Protein AF-0000000072584136 (afdb_homodimer)

Sequence (924 aa):
MKNSNPPKSKESFPKRPFEDQVNDDQRKYSRYVCDSRAIPHEIDGLKPVQRRILWAMWNSDARNRYTKTVKVAGLAMGYHPHGDKSIQDALSQMAQDFTFANNIPLVSGEGTFGDVLDPSAIASPRYTEVKLSDFVKDLGFFESLPDIDYVKNYDETEDEPIHFVGKVPIVLLNNIQGIATGFRCFIPGHRLADIVKSQINYLKSKKPLSLKPWYKDFNGEVKMAETETGNITMSTTFAFKWEGDTLYLTDSPMNWNREKVISLLDDILERKDSWLKDYVDYSSQTFRVELQYKKGEKPSQKEIMALFNKEDVQTLAMNVITYDGKLKNFKPEEIIKRFCDFRKTHLIRRFKRLSGLEEEKIERNSELIRFIKEKWNEKVIGIKSKKDFEEKLKTSKFKYFEWLSTIPVYRMTIEEVKKCEEAIVEAKTTLARYQGLVKEDKKLTEFMIIELEELQNKWDKVMKNSNPPKSKESFPKRPFEDQVNDDQRKYSRYVCDSRAIPHEIDGLKPVQRRILWAMWNSDARNRYTKTVKVAGLAMGYHPHGDKSIQDALSQMAQDFTFANNIPLVSGEGTFGDVLDPSAIASPRYTEVKLSDFVKDLGFFESLPDIDYVKNYDETEDEPIHFVGKVPIVLLNNIQGIATGFRCFIPGHRLADIVKSQINYLKSKKPLSLKPWYKDFNGEVKMAETETGNITMSTTFAFKWEGDTLYLTDSPMNWNREKVISLLDDILERKDSWLKDYVDYSSQTFRVELQYKKGEKPSQKEIMALFNKEDVQTLAMNVITYDGKLKNFKPEEIIKRFCDFRKTHLIRRFKRLSGLEEEKIERNSELIRFIKEKWNEKVIGIKSKKDFEEKLKTSKFKYFEWLSTIPVYRMTIEEVKKCEEAIVEAKTTLARYQGLVKEDKKLTEFMIIELEELQNKWDKV

Radius of gyration: 37.47 Å; Cα contacts (8 Å, |Δi|>4): 1610; chains: 2; bounding box: 97×128×99 Å

InterPro domains:
  IPR002205 DNA topoisomerase, type IIA, domain A [PF00521] (37-452)
  IPR002205 DNA topoisomerase, type IIA, domain A [PS52040] (39-462)
  IPR002205 DNA topoisomerase, type IIA, domain A [SM00434] (16-445)
  IPR013757 DNA topoisomerase, type IIA, alpha-helical domain superfamily [G3DSA:1.10.268.10] (355-438)
  IPR013758 DNA topoisomerase, type IIA, domain A, alpha-beta [G3DSA:3.90.199.10] (37-460)
  IPR013760 DNA topoisomerase, type IIA-like domain superfamily [SSF56719] (4-461)
  IPR050220 Type II DNA Topoisomerases [PTHR43493] (1-460)

Solvent-accessible surface area (backbone atoms only — not comparable to full-atom values): 48964 Å² total; per-residue (Å²): 141,84,77,74,76,76,86,74,81,75,80,75,73,77,78,68,54,71,69,61,58,46,52,58,50,44,52,57,32,50,54,53,62,64,58,48,66,39,46,26,29,54,51,44,27,39,26,61,67,57,47,36,42,52,51,35,28,62,77,41,64,19,44,81,34,78,31,47,36,47,33,52,26,15,50,18,28,62,56,38,97,55,61,55,65,65,45,41,50,54,53,44,55,40,27,16,78,35,57,78,46,21,62,70,38,52,27,38,60,48,66,52,46,38,32,49,44,40,62,79,55,50,55,57,42,88,72,24,25,30,20,51,16,71,56,40,60,70,33,30,31,72,77,28,60,89,60,49,60,68,40,64,31,88,82,64,81,47,75,40,70,75,57,47,47,44,78,61,53,41,42,44,30,27,48,41,76,26,73,42,97,93,41,65,27,29,28,64,17,24,46,65,46,59,53,45,50,17,46,48,37,21,76,73,69,73,48,54,47,87,82,62,71,40,52,49,94,58,76,36,54,75,44,77,48,69,47,94,87,66,48,44,32,39,32,24,27,51,20,72,46,74,60,85,93,41,38,28,42,49,37,63,23,65,96,44,34,49,67,56,51,52,52,49,53,54,54,46,54,69,40,84,88,46,48,52,65,48,73,48,82,67,51,74,68,49,57,35,28,39,51,36,54,36,92,93,38,80,72,48,71,66,54,48,46,64,72,54,64,68,62,30,77,42,66,61,25,43,44,24,32,40,97,87,64,42,83,44,73,54,56,73,46,55,52,47,52,53,38,51,55,50,47,51,54,43,47,39,52,39,31,51,53,50,30,52,51,27,50,48,50,35,49,53,38,52,48,50,52,49,42,56,75,69,41,48,64,56,55,36,53,79,28,57,34,55,68,56,45,34,48,53,35,42,72,70,68,39,88,60,22,70,59,59,38,55,37,35,48,40,58,50,10,47,49,45,47,49,48,35,55,52,48,34,54,53,28,53,54,51,30,52,52,28,50,45,41,58,72,32,66,66,54,36,50,50,52,51,45,51,52,44,50,53,50,30,55,7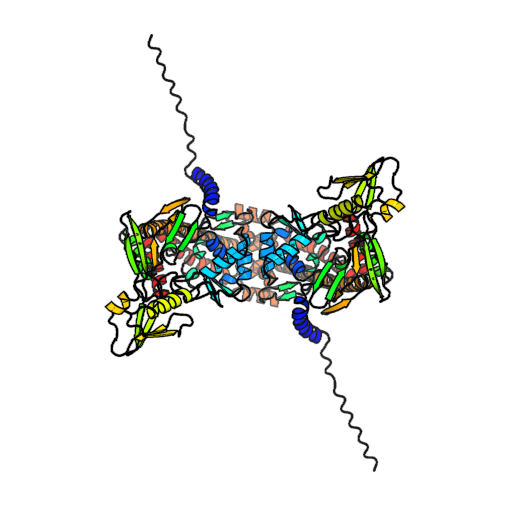2,76,40,70,125,139,82,81,72,76,76,85,75,82,77,77,75,74,77,75,68,52,72,69,59,56,49,51,56,50,45,54,56,36,50,55,52,61,64,58,48,65,38,46,25,29,54,52,42,28,39,26,58,68,55,47,36,43,53,51,34,29,63,76,43,66,18,44,82,35,77,31,47,36,47,33,53,26,15,48,18,26,63,56,38,96,56,61,56,65,65,45,41,51,52,53,42,56,40,27,17,79,37,56,78,45,21,60,68,37,52,27,38,60,48,67,53,45,39,32,49,44,42,64,79,56,49,54,57,44,88,70,23,26,28,20,52,16,69,57,39,61,70,35,30,31,71,76,29,60,88,59,50,61,68,42,64,30,87,83,62,81,47,75,40,69,76,57,46,49,44,76,61,55,42,41,44,31,26,48,42,76,25,72,41,97,93,42,64,30,28,29,63,17,24,47,65,48,59,52,47,51,16,46,47,38,21,75,74,69,75,46,53,47,88,83,64,71,39,52,49,94,56,76,37,52,73,45,78,47,70,46,95,86,67,47,44,33,39,33,24,28,50,19,72,45,72,60,87,94,43,38,27,41,48,36,63,22,66,96,45,34,47,68,56,50,52,52,51,52,54,54,47,57,70,39,85,90,46,49,52,66,49,72,48,79,67,50,76,67,50,58,35,29,39,49,37,54,36,90,94,38,81,71,48,73,67,53,48,46,63,73,55,65,70,60,29,76,42,67,61,25,42,46,25,31,40,98,87,67,42,82,42,74,53,57,74,46,56,51,46,53,52,39,53,54,50,47,51,54,43,46,39,52,39,31,51,53,50,29,51,52,28,51,48,50,35,50,53,39,53,49,49,52,49,43,56,75,69,41,47,65,56,56,36,52,79,28,58,35,56,67,55,47,34,48,52,35,41,73,70,69,39,88,58,23,71,59,59,37,54,38,35,48,40,58,50,9,46,49,46,48,50,50,35,55,52,49,33,55,53,29,52,55,50,31,51,52,30,50,43,41,57,73,31,67,66,54,37,50,50,52,52,44,51,54,45,50,53,50,29,55,73,75,40,70,126

Secondary structure (DSSP, 8-state):
-----------------HHHHHHHHHHHHHHHHTT-TT--BTTT---HHHHHHHHHHHTSGGGTS-EEHHHHHHHHTTTS-S-HHHHHHHHHHHH--STTT-SS-SEEEES-B--SS-TT-BPPTTT-EEEE-HHHHHHTTGGGGGGS-EEE-TTSSSEEES----SS-GGGTS-EEEEETTEEEEE----HHHHHHHHHHHHHHS-PPP-----TT--S-EEEEE-TTS-EEEEE--EEEEETTEEEEEE--TT--HHHHHHHHHHHHH-TT--EEEEEE--SSS--EEEEEPTT-PPPHHHHHHHT---EEEE-B-EEE-TTS-EEE--HHHHHHHHHHHHHHHHHHHHHHHHHHHHHHHHHHHHHHHHHHTTHHHHGGG-S-HHHHHHHHHHTT-TTHHHHHT-BGGGGSHHHHHHHHHHHHHHHHHHHHHHHHHH-HHHHHHHHHHHHHHHHHHH---/-----------------HHHHHHHHHHHHHHHHTT-TT--BTTT---HHHHHHHHHHHTSGGGTS-EEHHHHHHHHTTTS-S-HHHHHHHHHHHH--STTT-SS-SEEEES-B--SS-TT-BPPTTT-EEEE-HHHHHHTTGGGGGGS-EEE-TTSSSEEES----SS-GGGTS-EEEEETTEEEEE----HHHHHHHHHHHHHHS-PPP-----TT--S-EEEEE-TTS-EEEEE--EEEEETTEEEEEE--TT--HHHHHHHHHHHHT-TT--EEEEEE--SSS--EEEEEPTT-PPPHHHHHHHT---EEEE-B-EEE-TTS-EEE--HHHHHHHHHHHHHHHHHHHHHHHHHHHHHHHHHHHHHHHHHHTTHHHHGGG-S-HHHHHHHHHHTT-TTHHHHHT-BGGGGSHHHHHHHHHHHHHHHHHHHHHHHHHH-HHHHHHHHHHHHHHHHHHH---

Structure (mmCIF, N/CA/C/O backbone):
data_AF-0000000072584136-model_v1
#
loop_
_entity.id
_entity.type
_entity.pdbx_description
1 polymer 'DNA gyrase subunit A'
#
loop_
_atom_site.group_PDB
_atom_site.id
_atom_site.type_symbol
_atom_site.label_atom_id
_atom_site.label_alt_id
_atom_site.label_comp_id
_atom_site.label_asym_id
_atom_site.label_entity_id
_atom_site.label_seq_id
_atom_site.pdbx_PDB_ins_code
_atom_site.Cartn_x
_atom_site.Cartn_y
_atom_site.Cartn_z
_atom_site.occupancy
_atom_site.B_iso_or_equiv
_atom_site.auth_seq_id
_atom_site.auth_comp_id
_atom_site.auth_asym_id
_atom_site.auth_atom_id
_atom_site.pdbx_PDB_model_num
ATOM 1 N N . MET A 1 1 ? 10.75 -67 47.656 1 23.14 1 MET A N 1
ATOM 2 C CA . MET A 1 1 ? 9.938 -65.812 47.844 1 23.14 1 MET A CA 1
ATOM 3 C C . MET A 1 1 ? 10.219 -64.75 46.75 1 23.14 1 MET A C 1
ATOM 5 O O . MET A 1 1 ? 11.344 -64.25 46.656 1 23.14 1 MET A O 1
ATOM 9 N N . LYS A 1 2 ? 9.531 -64.875 45.594 1 27.8 2 LYS A N 1
ATOM 10 C CA . LYS A 1 2 ? 9.422 -64.688 44.156 1 27.8 2 LYS A CA 1
ATOM 11 C C . LYS A 1 2 ? 9.055 -63.25 43.812 1 27.8 2 LYS A C 1
ATOM 13 O O . LYS A 1 2 ? 7.926 -62.969 43.406 1 27.8 2 LYS A O 1
ATOM 18 N N . ASN A 1 3 ? 9.43 -62.25 44.719 1 26.89 3 ASN A N 1
ATOM 19 C CA . ASN A 1 3 ? 8.828 -60.938 44.75 1 26.89 3 ASN A CA 1
ATOM 20 C C . ASN A 1 3 ? 9.219 -60.094 43.531 1 26.89 3 ASN A C 1
ATOM 22 O O . ASN A 1 3 ? 10.148 -59.281 43.625 1 26.89 3 ASN A O 1
ATOM 26 N N . SER A 1 4 ? 9.398 -60.625 42.344 1 28.45 4 SER A N 1
ATOM 27 C CA . SER A 1 4 ? 10.117 -60.094 41.188 1 28.45 4 SER A CA 1
ATOM 28 C C . SER A 1 4 ? 9.375 -58.938 40.562 1 28.45 4 SER A C 1
ATOM 30 O O . SER A 1 4 ? 8.484 -59.125 39.719 1 28.45 4 SER A O 1
ATOM 32 N N . ASN A 1 5 ? 8.844 -57.906 41.375 1 29.28 5 ASN A N 1
ATOM 33 C CA . ASN A 1 5 ? 7.816 -57.031 40.844 1 29.28 5 ASN A CA 1
ATOM 34 C C . ASN A 1 5 ? 8.359 -56.125 39.719 1 29.28 5 ASN A C 1
ATOM 36 O O . ASN A 1 5 ? 9.281 -55.344 39.938 1 29.28 5 ASN A O 1
ATOM 40 N N . PRO A 1 6 ? 8.383 -56.469 38.406 1 32.53 6 PRO A N 1
ATOM 41 C CA . PRO A 1 6 ? 9.094 -55.781 37.344 1 32.53 6 PRO A CA 1
ATOM 42 C C . PRO A 1 6 ? 8.578 -54.344 37.094 1 32.53 6 PRO A C 1
ATOM 44 O O . PRO A 1 6 ? 7.375 -54.094 37.219 1 32.53 6 PRO A O 1
ATOM 47 N N . PRO A 1 7 ? 9.281 -53.188 37.438 1 28.7 7 PRO A N 1
ATOM 48 C CA . PRO A 1 7 ? 8.766 -51.812 37.406 1 28.7 7 PRO A CA 1
ATOM 49 C C . PRO A 1 7 ? 8.289 -51.406 36.031 1 28.7 7 PRO A C 1
ATOM 51 O O . PRO A 1 7 ? 9.078 -51.375 35.094 1 28.7 7 PRO A O 1
ATOM 54 N N . LYS A 1 8 ? 7.07 -51.625 35.469 1 30.12 8 LYS A N 1
ATOM 55 C CA . LYS A 1 8 ? 6.512 -51.438 34.125 1 30.12 8 LYS A CA 1
ATOM 56 C C . LYS A 1 8 ? 6.254 -49.969 33.844 1 30.12 8 LYS A C 1
ATOM 58 O O . LYS A 1 8 ? 5.102 -49.531 33.812 1 30.12 8 LYS A O 1
ATOM 63 N N . SER A 1 9 ? 6.883 -48.906 34.406 1 26.53 9 SER A N 1
ATOM 64 C CA . SER A 1 9 ? 6.234 -47.625 34.219 1 26.53 9 SER A CA 1
ATOM 65 C C . SER A 1 9 ? 6.258 -47.188 32.75 1 26.53 9 SER A C 1
ATOM 67 O O . SER A 1 9 ? 7.324 -46.938 32.188 1 26.53 9 SER A O 1
ATOM 69 N N . LYS A 1 10 ? 5.332 -47.656 31.875 1 28.92 10 LYS A N 1
ATOM 70 C CA . LYS A 1 10 ? 5.168 -47.312 30.469 1 28.92 10 LYS A CA 1
ATOM 71 C C . LYS A 1 10 ? 4.883 -45.844 30.281 1 28.92 10 LYS A C 1
ATOM 73 O O . LYS A 1 10 ? 3.832 -45.344 30.703 1 28.92 10 LYS A O 1
ATOM 78 N N . GLU A 1 11 ? 5.84 -44.906 30.406 1 28.64 11 GLU A N 1
ATOM 79 C CA . GLU A 1 11 ? 5.691 -43.469 30.219 1 28.64 11 GLU A CA 1
ATOM 80 C C . GLU A 1 11 ? 4.98 -43.125 28.906 1 28.64 11 GLU A C 1
ATOM 82 O O . GLU A 1 11 ? 5.422 -43.562 27.844 1 28.64 11 GLU A O 1
ATOM 87 N N . SER A 1 12 ? 3.607 -43.031 28.891 1 28.77 12 SER A N 1
ATOM 88 C CA . SER A 1 12 ? 2.691 -42.719 27.797 1 28.77 12 SER A CA 1
ATOM 89 C C . SER A 1 12 ? 3.059 -41.406 27.141 1 28.77 12 SER A C 1
ATOM 91 O O . SER A 1 12 ? 3.111 -40.375 27.812 1 28.77 12 SER A O 1
ATOM 93 N N . PHE A 1 13 ? 3.975 -41.469 26.156 1 30.58 13 PHE A N 1
ATOM 94 C CA . PHE A 1 13 ? 4.273 -40.312 25.328 1 30.58 13 PHE A CA 1
ATOM 95 C C . PHE A 1 13 ? 2.992 -39.656 24.828 1 30.58 13 PHE A C 1
ATOM 97 O O . PHE A 1 13 ? 2.113 -40.344 24.281 1 30.58 13 PHE A O 1
ATOM 104 N N . PRO A 1 14 ? 2.523 -38.656 25.609 1 32.91 14 PRO A N 1
ATOM 105 C CA . PRO A 1 14 ? 1.257 -38.062 25.188 1 32.91 14 PRO A CA 1
ATOM 106 C C . PRO A 1 14 ? 1.186 -37.844 23.672 1 32.91 14 PRO A C 1
ATOM 108 O O . PRO A 1 14 ? 2.166 -37.406 23.062 1 32.91 14 PRO A O 1
ATOM 111 N N . LYS A 1 15 ? 0.287 -38.594 22.984 1 36.09 15 LYS A N 1
ATOM 112 C CA . LYS A 1 15 ? -0.154 -38.531 21.594 1 36.09 15 LYS A CA 1
ATOM 113 C C . LYS A 1 15 ? -0.592 -37.125 21.219 1 36.09 15 LYS A C 1
ATOM 115 O O . LYS A 1 15 ? -1.746 -36.75 21.422 1 36.09 15 LYS A O 1
ATOM 120 N N . ARG A 1 16 ? 0.214 -36.125 21.453 1 38.53 16 ARG A N 1
ATOM 121 C CA . ARG A 1 16 ? -0.312 -34.875 20.906 1 38.53 16 ARG A CA 1
ATOM 122 C C . ARG A 1 16 ? -0.711 -35.062 19.453 1 38.53 16 ARG A C 1
ATOM 124 O O . ARG A 1 16 ? 0.047 -35.594 18.656 1 38.53 16 ARG A O 1
ATOM 131 N N . PRO A 1 17 ? -2.025 -34.875 19.172 1 33.62 17 PRO A N 1
ATOM 132 C CA . PRO A 1 17 ? -2.471 -35.062 17.797 1 33.62 17 PRO A CA 1
ATOM 133 C C . PRO A 1 17 ? -1.592 -34.312 16.781 1 33.62 17 PRO A C 1
ATOM 135 O O . PRO A 1 17 ? -0.97 -33.312 17.125 1 33.62 17 PRO A O 1
ATOM 138 N N . PHE A 1 18 ? -1.298 -34.938 15.602 1 31.78 18 PHE A N 1
ATOM 139 C CA . PHE A 1 18 ? -0.472 -34.469 14.5 1 31.78 18 PHE A CA 1
ATOM 140 C C . PHE A 1 18 ? -0.774 -33 14.195 1 31.78 18 PHE A C 1
ATOM 142 O O . PHE A 1 18 ? 0.13 -32.25 13.867 1 31.78 18 PHE A O 1
ATOM 149 N N . GLU A 1 19 ? -2.055 -32.625 14.406 1 36 19 GLU A N 1
ATOM 150 C CA . GLU A 1 19 ? -2.492 -31.266 14.078 1 36 19 GLU A CA 1
ATOM 151 C C . GLU A 1 19 ? -1.829 -30.234 14.992 1 36 19 GLU A C 1
ATOM 153 O O . GLU A 1 19 ? -1.486 -29.141 14.555 1 36 19 GLU A O 1
ATOM 158 N N . ASP A 1 20 ? -1.802 -30.516 16.219 1 41.25 20 ASP A N 1
ATOM 159 C CA . ASP A 1 20 ? -1.294 -29.562 17.188 1 41.25 20 ASP A CA 1
ATOM 160 C C . ASP A 1 20 ? 0.227 -29.438 17.109 1 41.25 20 ASP A C 1
ATOM 162 O O . ASP A 1 20 ? 0.795 -28.406 17.453 1 41.25 20 ASP A O 1
ATOM 166 N N . GLN A 1 21 ? 0.901 -30.562 16.938 1 36.16 21 GLN A N 1
ATOM 167 C CA . GLN A 1 21 ? 2.357 -30.547 16.844 1 36.16 21 GLN A CA 1
ATOM 168 C C . GLN A 1 21 ? 2.814 -29.797 15.594 1 36.16 21 GLN A C 1
ATOM 170 O O . GLN A 1 21 ? 3.875 -29.172 15.594 1 36.16 21 GLN A O 1
ATOM 175 N N . VAL A 1 22 ? 1.979 -29.844 14.555 1 39.38 22 VAL A N 1
ATOM 176 C CA . VAL A 1 22 ? 2.305 -29.141 13.32 1 39.38 22 VAL A CA 1
ATOM 177 C C . VAL A 1 22 ? 2.189 -27.641 13.539 1 39.38 22 VAL A C 1
ATOM 179 O O . VAL A 1 22 ? 3 -26.859 13.016 1 39.38 22 VAL A O 1
ATOM 182 N N . ASN A 1 23 ? 1.281 -27.234 14.508 1 42.56 23 ASN A N 1
ATOM 183 C CA . ASN A 1 23 ? 1.03 -25.797 14.625 1 42.56 23 ASN A CA 1
ATOM 184 C C . ASN A 1 23 ? 2.201 -25.078 15.289 1 42.56 23 ASN A C 1
ATOM 186 O O . ASN A 1 23 ? 2.578 -23.984 14.867 1 42.56 23 ASN A O 1
ATOM 190 N N . ASP A 1 24 ? 2.674 -25.625 16.453 1 44.09 24 ASP A N 1
ATOM 191 C CA . ASP A 1 24 ? 3.779 -24.922 17.109 1 44.09 24 ASP A CA 1
ATOM 192 C C . ASP A 1 24 ? 5.051 -25 16.266 1 44.09 24 ASP A C 1
ATOM 194 O O . ASP A 1 24 ? 5.805 -24.031 16.172 1 44.09 24 ASP A O 1
ATOM 198 N N . ASP A 1 25 ? 5.348 -26.172 15.734 1 42.16 25 ASP A N 1
ATOM 199 C CA . ASP A 1 25 ? 6.516 -26.375 14.883 1 42.16 25 ASP A CA 1
ATOM 200 C C . ASP A 1 25 ? 6.395 -25.578 13.586 1 42.16 25 ASP A C 1
ATOM 202 O O . ASP A 1 25 ? 7.391 -25.078 13.055 1 42.16 25 ASP A O 1
ATOM 206 N N . GLN A 1 26 ? 5.23 -25.438 13.117 1 42.47 26 GLN A N 1
ATOM 207 C CA . GLN A 1 26 ? 5.027 -24.578 11.945 1 42.47 26 GLN A CA 1
ATOM 208 C C . GLN A 1 26 ? 5.301 -23.125 12.266 1 42.47 26 GLN A C 1
ATOM 210 O O . GLN A 1 26 ? 5.824 -22.375 11.43 1 42.47 26 GLN A O 1
ATOM 215 N N . ARG A 1 27 ? 4.961 -22.656 13.484 1 44 27 ARG A N 1
ATOM 216 C CA . ARG A 1 27 ? 5.266 -21.281 13.859 1 44 27 ARG A CA 1
ATOM 217 C C . ARG A 1 27 ? 6.77 -21.062 13.945 1 44 27 ARG A C 1
ATOM 219 O O . ARG A 1 27 ? 7.277 -20.047 13.477 1 44 27 ARG A O 1
ATOM 226 N N . LYS A 1 28 ? 7.508 -21.938 14.742 1 45.19 28 LYS A N 1
ATOM 227 C CA . LYS A 1 28 ? 8.961 -21.828 14.82 1 45.19 28 LYS A CA 1
ATOM 228 C C . LYS A 1 28 ? 9.594 -22.016 13.445 1 45.19 28 LYS A C 1
ATOM 230 O O . LYS A 1 28 ? 10.578 -21.359 13.109 1 45.19 28 LYS A O 1
ATOM 235 N N . TYR A 1 29 ? 9.039 -23.031 12.727 1 42.19 29 TYR A N 1
ATOM 236 C CA . TYR A 1 29 ? 9.445 -23.312 11.352 1 42.19 29 TYR A CA 1
ATOM 237 C C . TYR A 1 29 ? 9.266 -22.078 10.469 1 42.19 29 TYR A C 1
ATOM 239 O O . TYR A 1 29 ? 10.148 -21.75 9.68 1 42.19 29 TYR A O 1
ATOM 247 N N . SER A 1 30 ? 8.086 -21.547 10.555 1 44.41 30 SER A N 1
ATOM 248 C CA . SER A 1 30 ? 7.855 -20.344 9.773 1 44.41 30 SER A CA 1
ATOM 249 C C . SER A 1 30 ? 8.914 -19.281 10.062 1 44.41 30 SER A C 1
ATOM 251 O O . SER A 1 30 ? 9.281 -18.516 9.18 1 44.41 30 SER A O 1
ATOM 253 N N . ARG A 1 31 ? 9.32 -19.188 11.266 1 44.22 31 ARG A N 1
ATOM 254 C CA . ARG A 1 31 ? 10.367 -18.219 11.586 1 44.22 31 ARG A CA 1
ATOM 255 C C . ARG A 1 31 ? 11.68 -18.594 10.914 1 44.22 31 ARG A C 1
ATOM 257 O O . ARG A 1 31 ? 12.398 -17.719 10.406 1 44.22 31 ARG A O 1
ATOM 264 N N . TYR A 1 32 ? 12.094 -19.953 11.078 1 43.41 32 TYR A N 1
ATOM 265 C CA . TYR A 1 32 ? 13.367 -20.375 10.516 1 43.41 32 TYR A CA 1
ATOM 266 C C . TYR A 1 32 ? 13.336 -20.328 8.992 1 43.41 32 TYR A C 1
ATOM 268 O O . TYR A 1 32 ? 14.305 -19.891 8.367 1 43.41 32 TYR A O 1
ATOM 276 N N . VAL A 1 33 ? 12.352 -21.016 8.414 1 46.47 33 VAL A N 1
ATOM 277 C CA . VAL A 1 33 ? 12.234 -21.109 6.961 1 46.47 33 VAL A CA 1
ATOM 278 C C . VAL A 1 33 ? 12.195 -19.703 6.359 1 46.47 33 VAL A C 1
ATOM 280 O O . VAL A 1 33 ? 12.68 -19.484 5.25 1 46.47 33 VAL A O 1
ATOM 283 N N . CYS A 1 34 ? 11.43 -18.797 6.902 1 46.84 34 CYS A N 1
ATOM 284 C CA . CYS A 1 34 ? 11.43 -17.391 6.527 1 46.84 34 CYS A CA 1
ATOM 285 C C . CYS A 1 34 ? 12.852 -16.828 6.512 1 46.84 34 CYS A C 1
ATOM 287 O O . CYS A 1 34 ? 13.141 -15.891 5.77 1 46.84 34 CYS A O 1
ATOM 289 N N . ASP A 1 35 ? 13.656 -17.422 7.32 1 48.78 35 ASP A N 1
ATOM 290 C CA . ASP A 1 35 ? 14.953 -16.766 7.465 1 48.78 35 ASP A CA 1
ATOM 291 C C . ASP A 1 35 ? 15.883 -17.109 6.305 1 48.78 35 ASP A C 1
ATOM 293 O O . ASP A 1 35 ? 16.812 -16.359 6.004 1 48.78 35 ASP A O 1
ATOM 297 N N . SER A 1 36 ? 15.719 -18.469 5.762 1 57.62 36 SER A N 1
ATOM 298 C CA . SER A 1 36 ? 16.75 -18.656 4.746 1 57.62 36 SER A CA 1
ATOM 299 C C . SER A 1 36 ? 16.359 -18 3.43 1 57.62 36 SER A C 1
ATOM 301 O O . SER A 1 36 ? 15.609 -18.578 2.635 1 57.62 36 SER A O 1
ATOM 303 N N . ARG A 1 37 ? 16.734 -16.953 3.203 1 67.44 37 ARG A N 1
ATOM 304 C CA . ARG A 1 37 ? 16.453 -15.969 2.16 1 67.44 37 ARG A CA 1
ATOM 305 C C . ARG A 1 37 ? 16.844 -16.5 0.787 1 67.44 37 ARG A C 1
ATOM 307 O O . ARG A 1 37 ? 16.328 -16.062 -0.234 1 67.44 37 ARG A O 1
ATOM 314 N N . ALA A 1 38 ? 17.578 -17.766 0.805 1 82.25 38 ALA A N 1
ATOM 315 C CA . ALA A 1 38 ? 18.188 -18.078 -0.49 1 82.25 38 ALA A CA 1
ATOM 316 C C . ALA A 1 38 ? 17.656 -19.391 -1.049 1 82.25 38 ALA A C 1
ATOM 318 O O . ALA A 1 38 ? 18.031 -19.797 -2.154 1 82.25 38 ALA A O 1
ATOM 319 N N . ILE A 1 39 ? 16.734 -20.125 -0.304 1 90.06 39 ILE A N 1
ATOM 320 C CA . ILE A 1 39 ? 16.297 -21.453 -0.739 1 90.06 39 ILE A CA 1
ATOM 321 C C . ILE A 1 39 ? 14.812 -21.391 -1.118 1 90.06 39 ILE A C 1
ATOM 323 O O . ILE A 1 39 ? 14 -20.828 -0.384 1 90.06 39 ILE A O 1
ATOM 327 N N . PRO A 1 40 ? 14.43 -22 -2.248 1 93.94 40 PRO A N 1
ATOM 328 C CA . PRO A 1 40 ? 13.023 -21.969 -2.674 1 93.94 40 PRO A CA 1
ATOM 329 C C . PRO A 1 40 ? 12.164 -23 -1.942 1 93.94 40 PRO A C 1
ATOM 331 O O . PRO A 1 40 ? 12.688 -23.984 -1.397 1 93.94 40 PRO A O 1
ATOM 334 N N . HIS A 1 41 ? 10.938 -22.703 -1.919 1 94.06 41 HIS A N 1
ATOM 335 C CA . HIS A 1 41 ? 9.953 -23.656 -1.41 1 94.06 41 HIS A CA 1
ATOM 336 C C . HIS A 1 41 ? 9.609 -24.703 -2.463 1 94.06 41 HIS A C 1
ATOM 338 O O . HIS A 1 41 ? 9.469 -24.375 -3.645 1 94.06 41 HIS A O 1
ATOM 344 N N . GLU A 1 42 ? 9.367 -25.891 -2.109 1 94.44 42 GLU A N 1
ATOM 345 C CA . GLU A 1 42 ? 9.203 -26.984 -3.074 1 94.44 42 GLU A CA 1
ATOM 346 C C . GLU A 1 42 ? 7.883 -26.844 -3.832 1 94.44 42 GLU A C 1
ATOM 348 O O . GLU A 1 42 ? 7.746 -27.375 -4.941 1 94.44 42 GLU A O 1
ATOM 353 N N . ILE A 1 43 ? 6.926 -26.125 -3.221 1 96 43 ILE A N 1
ATOM 354 C CA . ILE A 1 43 ? 5.582 -26.125 -3.787 1 96 43 ILE A CA 1
ATOM 355 C C . ILE A 1 43 ? 5.453 -25 -4.805 1 96 43 ILE A C 1
ATOM 357 O O . ILE A 1 43 ? 5.227 -25.234 -5.992 1 96 43 ILE A O 1
ATOM 361 N N . ASP A 1 44 ? 5.719 -23.766 -4.355 1 96.19 44 ASP A N 1
ATOM 362 C CA . ASP A 1 44 ? 5.559 -22.703 -5.336 1 96.19 44 ASP A CA 1
ATOM 363 C C . ASP A 1 44 ? 6.887 -22.391 -6.023 1 96.19 44 ASP A C 1
ATOM 365 O O . ASP A 1 44 ? 6.918 -21.656 -7.02 1 96.19 44 ASP A O 1
ATOM 369 N N . GLY A 1 45 ? 7.996 -22.953 -5.504 1 96.06 45 GLY A N 1
ATOM 370 C CA . GLY A 1 45 ? 9.297 -22.781 -6.129 1 96.06 45 GLY A CA 1
ATOM 371 C C . GLY A 1 45 ? 9.898 -21.406 -5.91 1 96.06 45 GLY A C 1
ATOM 372 O O . GLY A 1 45 ? 10.828 -21.016 -6.609 1 96.06 45 GLY A O 1
ATOM 373 N N . LEU A 1 46 ? 9.359 -20.672 -4.961 1 96.12 46 LEU A N 1
ATOM 374 C CA . LEU A 1 46 ? 9.766 -19.281 -4.777 1 96.12 46 LEU A CA 1
ATOM 375 C C . LEU A 1 46 ? 10.562 -19.125 -3.486 1 96.12 46 LEU A C 1
ATOM 377 O O . LEU A 1 46 ? 10.25 -19.75 -2.473 1 96.12 46 LEU A O 1
ATOM 381 N N . LYS A 1 47 ? 11.555 -18.297 -3.576 1 93.06 47 LYS A N 1
ATOM 382 C CA . LYS A 1 47 ? 12.148 -17.766 -2.354 1 93.06 47 LYS A CA 1
ATOM 383 C C . LYS A 1 47 ? 11.195 -16.797 -1.654 1 93.06 47 LYS A C 1
ATOM 385 O O . LYS A 1 47 ? 10.281 -16.266 -2.281 1 93.06 47 LYS A O 1
ATOM 390 N N . PRO A 1 48 ? 11.367 -16.531 -0.388 1 92 48 PRO A N 1
ATOM 391 C CA . PRO A 1 48 ? 10.438 -15.68 0.35 1 92 48 PRO A CA 1
ATOM 392 C C . PRO A 1 48 ? 10.273 -14.305 -0.292 1 92 48 PRO A C 1
ATOM 394 O O . PRO A 1 48 ? 9.148 -13.82 -0.446 1 92 48 PRO A O 1
ATOM 397 N N . VAL A 1 49 ? 11.383 -13.672 -0.723 1 93.69 49 VAL A N 1
ATOM 398 C CA . VAL A 1 49 ? 11.305 -12.336 -1.303 1 93.69 49 VAL A CA 1
ATOM 399 C C . VAL A 1 49 ? 10.5 -12.383 -2.596 1 93.69 49 VAL A C 1
ATOM 401 O O . VAL A 1 49 ? 9.703 -11.469 -2.871 1 93.69 49 VAL A O 1
ATOM 404 N N . GLN A 1 50 ? 10.633 -13.445 -3.359 1 96.25 50 GLN A N 1
ATOM 405 C CA . GLN A 1 50 ? 9.914 -13.578 -4.621 1 96.25 50 GLN A CA 1
ATOM 406 C C . GLN A 1 50 ? 8.414 -13.758 -4.379 1 96.25 50 GLN A C 1
ATOM 408 O O . GLN A 1 50 ? 7.598 -13.148 -5.074 1 96.25 50 GLN A O 1
ATOM 413 N N . ARG A 1 51 ? 8.086 -14.562 -3.4 1 96.31 51 ARG A N 1
ATOM 414 C CA . ARG A 1 51 ? 6.691 -14.789 -3.041 1 96.31 51 ARG A CA 1
ATOM 415 C C . ARG A 1 51 ? 6.031 -13.5 -2.572 1 96.31 51 ARG A C 1
ATOM 417 O O . ARG A 1 51 ? 4.91 -13.188 -2.984 1 96.31 51 ARG A O 1
ATOM 424 N N . ARG A 1 52 ? 6.746 -12.773 -1.802 1 95.75 52 ARG A N 1
ATOM 425 C CA . ARG A 1 52 ? 6.219 -11.531 -1.244 1 95.75 52 ARG A CA 1
ATOM 426 C C . ARG A 1 52 ? 6.066 -10.469 -2.326 1 95.75 52 ARG A C 1
ATOM 428 O O . ARG A 1 52 ? 5.137 -9.656 -2.281 1 95.75 52 ARG A O 1
ATOM 435 N N . ILE A 1 53 ? 6.957 -10.508 -3.299 1 97.44 53 ILE A N 1
ATOM 436 C CA . ILE A 1 53 ? 6.836 -9.617 -4.449 1 97.44 53 ILE A CA 1
ATOM 437 C C . ILE A 1 53 ? 5.562 -9.945 -5.227 1 97.44 53 ILE A C 1
ATOM 439 O O . ILE A 1 53 ? 4.758 -9.055 -5.516 1 97.44 53 ILE A O 1
ATOM 443 N N . LEU A 1 54 ? 5.355 -11.219 -5.477 1 98.38 54 LEU A N 1
ATOM 444 C CA . LEU A 1 54 ? 4.164 -11.609 -6.223 1 98.38 54 LEU A CA 1
ATOM 445 C C . LEU A 1 54 ? 2.898 -11.289 -5.438 1 98.38 54 LEU A C 1
ATOM 447 O O . LEU A 1 54 ? 1.892 -10.875 -6.02 1 98.38 54 LEU A O 1
ATOM 451 N N . TRP A 1 55 ? 2.975 -11.492 -4.18 1 97.69 55 TRP A N 1
ATOM 452 C CA . TRP A 1 55 ? 1.848 -11.172 -3.311 1 97.69 55 TRP A CA 1
ATOM 453 C C . TRP A 1 55 ? 1.536 -9.68 -3.348 1 97.69 55 TRP A C 1
ATOM 455 O O . TRP A 1 55 ? 0.376 -9.281 -3.48 1 97.69 55 TRP A O 1
ATOM 465 N N . ALA A 1 56 ? 2.559 -8.867 -3.273 1 96.5 56 ALA A N 1
ATOM 466 C CA . ALA A 1 56 ? 2.389 -7.422 -3.355 1 96.5 56 ALA A CA 1
ATOM 467 C C . ALA A 1 56 ? 1.797 -7.016 -4.703 1 96.5 56 ALA A C 1
ATOM 469 O O . ALA A 1 56 ? 0.922 -6.148 -4.766 1 96.5 56 ALA A O 1
ATOM 470 N N . MET A 1 57 ? 2.223 -7.637 -5.727 1 98.19 57 MET A N 1
ATOM 471 C CA . MET A 1 57 ? 1.728 -7.328 -7.066 1 98.19 57 MET A CA 1
ATOM 472 C C . MET A 1 57 ? 0.26 -7.719 -7.207 1 98.19 57 MET A C 1
ATOM 474 O O . MET A 1 57 ? -0.542 -6.957 -7.746 1 98.19 57 MET A O 1
ATOM 478 N N . TRP A 1 58 ? -0.063 -8.883 -6.676 1 98.06 58 TRP A N 1
ATOM 479 C CA . TRP A 1 58 ? -1.44 -9.359 -6.746 1 98.06 58 TRP A CA 1
ATOM 480 C C . TRP A 1 58 ? -2.389 -8.383 -6.059 1 98.06 58 TRP A C 1
ATOM 482 O O . TRP A 1 58 ? -3.518 -8.18 -6.512 1 98.06 58 TRP A O 1
ATOM 492 N N . ASN A 1 59 ? -1.955 -7.758 -5.055 1 96.31 59 ASN A N 1
ATOM 493 C CA . ASN A 1 59 ? -2.783 -6.867 -4.25 1 96.31 59 ASN A CA 1
ATOM 494 C C . ASN A 1 59 ? -2.633 -5.41 -4.691 1 96.31 59 ASN A C 1
ATOM 496 O O . ASN A 1 59 ? -2.936 -4.492 -3.928 1 96.31 59 ASN A O 1
ATOM 500 N N . SER A 1 60 ? -2.088 -5.176 -5.852 1 95.38 60 SER A N 1
ATOM 501 C CA . SER A 1 60 ? -1.885 -3.822 -6.359 1 95.38 60 SER A CA 1
ATOM 502 C C . SER A 1 60 ? -2.283 -3.719 -7.828 1 95.38 60 SER A C 1
ATOM 504 O O . SER A 1 60 ? -2.824 -4.668 -8.398 1 95.38 60 SER A O 1
ATOM 506 N N . ASP A 1 61 ? -1.996 -2.568 -8.43 1 93.88 61 ASP A N 1
ATOM 507 C CA . ASP A 1 61 ? -2.301 -2.359 -9.844 1 93.88 61 ASP A CA 1
ATOM 508 C C . ASP A 1 61 ? -1.418 -3.232 -10.727 1 93.88 61 ASP A C 1
ATOM 510 O O . ASP A 1 61 ? -1.773 -3.525 -11.875 1 93.88 61 ASP A O 1
ATOM 514 N N . ALA A 1 62 ? -0.293 -3.637 -10.156 1 96.94 62 ALA A N 1
ATOM 515 C CA . ALA A 1 62 ? 0.666 -4.434 -10.914 1 96.94 62 ALA A CA 1
ATOM 516 C C . ALA A 1 62 ? 0.081 -5.797 -11.273 1 96.94 62 ALA A C 1
ATOM 518 O O . ALA A 1 62 ? 0.687 -6.559 -12.031 1 96.94 62 ALA A O 1
ATOM 519 N N . ARG A 1 63 ? -1.109 -6.094 -10.734 1 97.12 63 ARG A N 1
ATOM 520 C CA . ARG A 1 63 ? -1.832 -7.312 -11.086 1 97.12 63 ARG A CA 1
ATOM 521 C C . ARG A 1 63 ? -2.162 -7.348 -12.57 1 97.12 63 ARG A C 1
ATOM 523 O O . ARG A 1 63 ? -2.021 -8.391 -13.219 1 97.12 63 ARG A O 1
ATOM 530 N N . ASN A 1 64 ? -2.494 -6.152 -13.07 1 96.5 64 ASN A N 1
ATOM 531 C CA . ASN A 1 64 ? -3.012 -6.145 -14.438 1 96.5 64 ASN A CA 1
ATOM 532 C C . ASN A 1 64 ? -2.348 -5.059 -15.281 1 96.5 64 ASN A C 1
ATOM 534 O O . ASN A 1 64 ? -2.406 -5.102 -16.516 1 96.5 64 ASN A O 1
ATOM 538 N N . ARG A 1 65 ? -1.757 -4.074 -14.609 1 95.62 65 ARG A N 1
ATOM 539 C CA . ARG A 1 65 ? -1.21 -2.93 -15.336 1 95.62 65 ARG A CA 1
ATOM 540 C C . ARG A 1 65 ? 0.268 -2.734 -15.016 1 95.62 65 ARG A C 1
ATOM 542 O O . ARG A 1 65 ? 0.698 -2.959 -13.883 1 95.62 65 ARG A O 1
ATOM 549 N N . TYR A 1 66 ? 0.996 -2.357 -16.062 1 96.5 66 TYR A N 1
ATOM 550 C CA . TYR A 1 66 ? 2.385 -1.998 -15.805 1 96.5 66 TYR A CA 1
ATOM 551 C C . TYR A 1 66 ? 2.477 -0.887 -14.766 1 96.5 66 TYR A C 1
ATOM 553 O O . TYR A 1 66 ? 1.821 0.15 -14.898 1 96.5 66 TYR A O 1
ATOM 561 N N . THR A 1 67 ? 3.182 -1.129 -13.766 1 95.38 67 THR A N 1
ATOM 562 C CA . THR A 1 67 ? 3.4 -0.256 -12.617 1 95.38 67 THR A CA 1
ATOM 563 C C . THR A 1 67 ? 4.891 -0.034 -12.383 1 95.38 67 THR A C 1
ATOM 565 O O . THR A 1 67 ? 5.695 -0.951 -12.562 1 95.38 67 THR A O 1
ATOM 568 N N . LYS A 1 68 ? 5.285 1.138 -12.016 1 92.06 68 LYS A N 1
ATOM 569 C CA . LYS A 1 68 ? 6.691 1.44 -11.789 1 92.06 68 LYS A CA 1
ATOM 570 C C . LYS A 1 68 ? 7.316 0.447 -10.812 1 92.06 68 LYS A C 1
ATOM 572 O O . LYS A 1 68 ? 6.719 0.12 -9.781 1 92.06 68 LYS A O 1
ATOM 577 N N . THR A 1 69 ? 8.523 0.006 -11.156 1 94.06 69 THR A N 1
ATOM 578 C CA . THR A 1 69 ? 9.219 -1.011 -10.375 1 94.06 69 THR A CA 1
ATOM 579 C C . THR A 1 69 ? 9.43 -0.533 -8.938 1 94.06 69 THR A C 1
ATOM 581 O O . THR A 1 69 ? 9.266 -1.301 -7.992 1 94.06 69 THR A O 1
ATOM 584 N N . VAL A 1 70 ? 9.711 0.753 -8.82 1 90.5 70 VAL A N 1
ATOM 585 C CA . VAL A 1 70 ? 9.984 1.325 -7.504 1 90.5 70 VAL A CA 1
ATOM 586 C C . VAL A 1 70 ? 8.734 1.229 -6.633 1 90.5 70 VAL A C 1
ATOM 588 O O . VAL A 1 70 ? 8.828 0.959 -5.43 1 90.5 70 VAL A O 1
ATOM 591 N N . LYS A 1 71 ? 7.574 1.456 -7.152 1 91.69 71 LYS A N 1
ATOM 592 C CA . LYS A 1 71 ? 6.316 1.39 -6.414 1 91.69 71 LYS A CA 1
ATOM 593 C C . LYS A 1 71 ? 6.035 -0.031 -5.934 1 91.69 71 LYS A C 1
ATOM 595 O O . LYS A 1 71 ? 5.668 -0.239 -4.777 1 91.69 71 LYS A O 1
ATOM 600 N N . VAL A 1 72 ? 6.246 -0.977 -6.785 1 94.94 72 VAL A N 1
ATOM 601 C CA . VAL A 1 72 ? 6.012 -2.375 -6.434 1 94.94 72 VAL A CA 1
ATOM 602 C C . VAL A 1 72 ? 6.973 -2.797 -5.324 1 94.94 72 VAL A C 1
ATOM 604 O O . VAL A 1 72 ? 6.57 -3.469 -4.371 1 94.94 72 VAL A O 1
ATOM 607 N N . ALA A 1 73 ? 8.219 -2.391 -5.457 1 93.94 73 ALA A N 1
ATOM 608 C CA . ALA A 1 73 ? 9.203 -2.703 -4.422 1 93.94 73 ALA A CA 1
ATOM 609 C C . ALA A 1 73 ? 8.789 -2.113 -3.078 1 93.94 73 ALA A C 1
ATOM 611 O O . ALA A 1 73 ? 8.906 -2.771 -2.041 1 93.94 73 ALA A O 1
ATOM 612 N N . GLY A 1 74 ? 8.32 -0.909 -3.082 1 91.5 74 GLY A N 1
ATOM 613 C CA . GLY A 1 74 ? 7.836 -0.278 -1.865 1 91.5 74 GLY A CA 1
ATOM 614 C C . GLY A 1 74 ? 6.711 -1.049 -1.202 1 91.5 74 GLY A C 1
ATOM 615 O O . GLY A 1 74 ? 6.699 -1.208 0.02 1 91.5 74 GLY A O 1
ATOM 616 N N . LEU A 1 75 ? 5.781 -1.518 -1.963 1 92.62 75 LEU A N 1
ATOM 617 C CA . LEU A 1 75 ? 4.66 -2.289 -1.44 1 92.62 75 LEU A CA 1
ATOM 618 C C . LEU A 1 75 ? 5.141 -3.605 -0.835 1 92.62 75 LEU A C 1
ATOM 620 O O . LEU A 1 75 ? 4.645 -4.031 0.21 1 92.62 75 LEU A O 1
ATOM 624 N N . ALA A 1 76 ? 6.113 -4.184 -1.479 1 94.12 76 ALA A N 1
ATOM 625 C CA . ALA A 1 76 ? 6.641 -5.461 -1.009 1 94.12 76 ALA A CA 1
ATOM 626 C C . ALA A 1 76 ? 7.379 -5.297 0.317 1 94.12 76 ALA A C 1
ATOM 628 O O . ALA A 1 76 ? 7.531 -6.258 1.073 1 94.12 76 ALA A O 1
ATOM 629 N N . MET A 1 77 ? 7.875 -4.09 0.598 1 90.25 77 MET A N 1
ATOM 630 C CA . MET A 1 77 ? 8.57 -3.82 1.853 1 90.25 77 MET A CA 1
ATOM 631 C C . MET A 1 77 ? 7.637 -4.008 3.043 1 90.25 77 MET A C 1
ATOM 633 O O . MET A 1 77 ? 8.094 -4.16 4.18 1 90.25 77 MET A O 1
ATOM 637 N N . GLY A 1 78 ? 6.367 -3.988 2.803 1 88.25 78 GLY A N 1
ATOM 638 C CA . GLY A 1 78 ? 5.395 -4.266 3.85 1 88.25 78 GLY A CA 1
ATOM 639 C C . GLY A 1 78 ? 5.406 -5.715 4.301 1 88.25 78 GLY A C 1
ATOM 640 O O . GLY A 1 78 ? 4.918 -6.031 5.387 1 88.25 78 GLY A O 1
ATOM 641 N N . TYR A 1 79 ? 5.988 -6.562 3.463 1 90.06 79 TYR A N 1
ATOM 642 C CA . TYR A 1 79 ? 6.008 -7.996 3.734 1 90.06 79 TYR A CA 1
ATOM 643 C C . TYR A 1 79 ? 7.43 -8.492 3.965 1 90.06 79 TYR A C 1
ATOM 645 O O . TYR A 1 79 ? 7.637 -9.539 4.582 1 90.06 79 TYR A O 1
ATOM 653 N N . HIS A 1 80 ? 8.344 -7.789 3.396 1 86.75 80 HIS A N 1
ATOM 654 C CA . HIS A 1 80 ? 9.742 -8.188 3.449 1 86.75 80 HIS A CA 1
ATOM 655 C C . HIS A 1 80 ? 10.586 -7.152 4.184 1 86.75 80 HIS A C 1
ATOM 657 O O . HIS A 1 80 ? 10.828 -6.062 3.66 1 86.75 80 HIS A O 1
ATOM 663 N N . PRO A 1 81 ? 11.023 -7.469 5.355 1 77.94 81 PRO A N 1
ATOM 664 C CA . PRO A 1 81 ? 11.719 -6.48 6.184 1 77.94 81 PRO A CA 1
ATOM 665 C C . PRO A 1 81 ? 13.141 -6.203 5.707 1 77.94 81 PRO A C 1
ATOM 667 O O . PRO A 1 81 ? 14.102 -6.371 6.473 1 77.94 81 PRO A O 1
ATOM 670 N N . HIS A 1 82 ? 13.367 -5.879 4.492 1 79.56 82 HIS A N 1
ATOM 671 C CA . HIS A 1 82 ? 14.648 -5.508 3.902 1 79.56 82 HIS A CA 1
ATOM 672 C C . HIS A 1 82 ? 14.539 -4.207 3.113 1 79.56 82 HIS A C 1
ATOM 674 O O . HIS A 1 82 ? 13.43 -3.691 2.912 1 79.56 82 HIS A O 1
ATOM 680 N N . GLY A 1 83 ? 15.68 -3.744 2.797 1 75.69 83 GLY A N 1
ATOM 681 C CA . GLY A 1 83 ? 15.727 -2.52 2.014 1 75.69 83 GLY A CA 1
ATOM 682 C C . GLY A 1 83 ? 15.172 -2.688 0.612 1 75.69 83 GLY A C 1
ATOM 683 O O . GLY A 1 83 ? 15.055 -3.809 0.114 1 75.69 83 GLY A O 1
ATOM 684 N N . ASP A 1 84 ? 14.805 -1.625 0.03 1 84.44 84 ASP A N 1
ATOM 685 C CA . ASP A 1 84 ? 14.164 -1.624 -1.281 1 84.44 84 ASP A CA 1
ATOM 686 C C . ASP A 1 84 ? 15.109 -2.166 -2.354 1 84.44 84 ASP A C 1
ATOM 688 O O . ASP A 1 84 ? 14.664 -2.783 -3.324 1 84.44 84 ASP A O 1
ATOM 692 N N . LYS A 1 85 ? 16.422 -1.974 -2.092 1 85.81 85 LYS A N 1
ATOM 693 C CA . LYS A 1 85 ? 17.375 -2.357 -3.123 1 85.81 85 LYS A CA 1
ATOM 694 C C . LYS A 1 85 ? 17.328 -3.861 -3.377 1 85.81 85 LYS A C 1
ATOM 696 O O . LYS A 1 85 ? 17.281 -4.301 -4.527 1 85.81 85 LYS A O 1
ATOM 701 N N . SER A 1 86 ? 17.422 -4.637 -2.352 1 87.94 86 SER A N 1
ATOM 702 C CA . SER A 1 86 ? 17.391 -6.09 -2.5 1 87.94 86 SER A CA 1
ATOM 703 C C . SER A 1 86 ? 16.094 -6.562 -3.137 1 87.94 86 SER A C 1
ATOM 705 O O . SER A 1 86 ? 16.094 -7.488 -3.951 1 87.94 86 SER A O 1
ATOM 707 N N . ILE A 1 87 ? 15.008 -5.914 -2.807 1 92.5 87 ILE A N 1
ATOM 708 C CA . ILE A 1 87 ? 13.703 -6.277 -3.354 1 92.5 87 ILE A CA 1
ATOM 709 C C . ILE A 1 87 ? 13.641 -5.902 -4.832 1 92.5 87 ILE A C 1
ATOM 711 O O . ILE A 1 87 ? 13.148 -6.676 -5.656 1 92.5 87 ILE A O 1
ATOM 715 N N . GLN A 1 88 ? 14.195 -4.75 -5.113 1 92.62 88 GLN A N 1
ATOM 716 C CA . GLN A 1 88 ? 14.25 -4.316 -6.504 1 92.62 88 GLN A CA 1
ATOM 717 C C . GLN A 1 88 ? 15.078 -5.281 -7.352 1 92.62 88 GLN A C 1
ATOM 719 O O . GLN A 1 88 ? 14.711 -5.594 -8.484 1 92.62 88 GLN A O 1
ATOM 724 N N . ASP A 1 89 ? 16.141 -5.719 -6.812 1 93.44 89 ASP A N 1
ATOM 725 C CA . ASP A 1 89 ? 16.984 -6.668 -7.52 1 93.44 89 ASP A CA 1
ATOM 726 C C . ASP A 1 89 ? 16.25 -7.973 -7.801 1 93.44 89 ASP A C 1
ATOM 728 O O . ASP A 1 89 ? 16.266 -8.477 -8.922 1 93.44 89 ASP A O 1
ATOM 732 N N . ALA A 1 90 ? 15.633 -8.5 -6.801 1 94.56 90 ALA A N 1
ATOM 733 C CA . ALA A 1 90 ? 14.867 -9.742 -6.957 1 94.56 90 ALA A CA 1
ATOM 734 C C . ALA A 1 90 ? 13.758 -9.57 -7.996 1 94.56 90 ALA A C 1
ATOM 736 O O . ALA A 1 90 ? 13.57 -10.438 -8.852 1 94.56 90 ALA A O 1
ATOM 737 N N . LEU A 1 91 ? 13.07 -8.445 -7.891 1 97.12 91 LEU A N 1
ATOM 738 C CA . LEU A 1 91 ? 11.984 -8.148 -8.812 1 97.12 91 LEU A CA 1
ATOM 739 C C . LEU A 1 91 ? 12.492 -8.062 -10.25 1 97.12 91 LEU A C 1
ATOM 741 O O . LEU A 1 91 ? 11.883 -8.625 -11.164 1 97.12 91 LEU A O 1
ATOM 745 N N . SER A 1 92 ? 13.57 -7.414 -10.438 1 96.44 92 SER A N 1
ATOM 746 C CA . SER A 1 92 ? 14.164 -7.293 -11.766 1 96.44 92 SER A CA 1
ATOM 747 C C . SER A 1 92 ? 14.555 -8.656 -12.328 1 96.44 92 SER A C 1
ATOM 749 O O . SER A 1 92 ? 14.336 -8.938 -13.508 1 96.44 92 SER A O 1
ATOM 751 N N . GLN A 1 93 ? 15.102 -9.469 -11.508 1 96.31 93 GLN A N 1
ATOM 752 C CA . GLN A 1 93 ? 15.492 -10.812 -11.938 1 96.31 93 GLN A CA 1
ATOM 753 C C . GLN A 1 93 ? 14.273 -11.633 -12.344 1 96.31 93 GLN A C 1
ATOM 755 O O . GLN A 1 93 ? 14.328 -12.406 -13.297 1 96.31 93 GLN A O 1
ATOM 760 N N . MET A 1 94 ? 13.203 -11.438 -11.633 1 97.62 94 MET A N 1
ATOM 761 C CA . MET A 1 94 ? 11.977 -12.172 -11.93 1 97.62 94 MET A CA 1
ATOM 762 C C . MET A 1 94 ? 11.406 -11.75 -13.281 1 97.62 94 MET A C 1
ATOM 764 O O . MET A 1 94 ? 10.633 -12.492 -13.891 1 97.62 94 MET A O 1
ATOM 768 N N . ALA A 1 95 ? 11.812 -10.555 -13.742 1 97.94 95 ALA A N 1
ATOM 769 C CA . ALA A 1 95 ? 11.273 -10 -14.984 1 97.94 95 ALA A CA 1
ATOM 770 C C . ALA A 1 95 ? 12.195 -10.305 -16.156 1 97.94 95 ALA A C 1
ATOM 772 O O . ALA A 1 95 ? 11.82 -10.109 -17.312 1 97.94 95 ALA A O 1
ATOM 773 N N . GLN A 1 96 ? 13.398 -10.75 -15.891 1 97.25 96 GLN A N 1
ATOM 774 C CA . GLN A 1 96 ? 14.367 -11 -16.953 1 97.25 96 GLN A CA 1
ATOM 775 C C . GLN A 1 96 ? 13.898 -12.109 -17.875 1 97.25 96 GLN A C 1
ATOM 777 O O . GLN A 1 96 ? 13.438 -13.164 -17.422 1 97.25 96 GLN A O 1
ATOM 782 N N . ASP A 1 97 ? 14.039 -11.797 -19.188 1 96.06 97 ASP A N 1
ATOM 783 C CA . ASP A 1 97 ? 13.555 -12.703 -20.219 1 96.06 97 ASP A CA 1
ATOM 784 C C . ASP A 1 97 ? 14.625 -12.938 -21.281 1 96.06 97 ASP A C 1
ATOM 786 O O . ASP A 1 97 ? 14.5 -12.461 -22.406 1 96.06 97 ASP A O 1
ATOM 790 N N . PHE A 1 98 ? 15.656 -13.656 -20.938 1 95.62 98 PHE A N 1
ATOM 791 C CA . PHE A 1 98 ? 16.734 -14.023 -21.844 1 95.62 98 PHE A CA 1
ATOM 792 C C . PHE A 1 98 ? 17.375 -15.344 -21.422 1 95.62 98 PHE A C 1
ATOM 794 O O . PHE A 1 98 ? 17.094 -15.852 -20.328 1 95.62 98 PHE A O 1
ATOM 801 N N . THR A 1 99 ? 18.188 -15.938 -22.188 1 95.69 99 THR A N 1
ATOM 802 C CA . THR A 1 99 ? 18.812 -17.234 -21.969 1 95.69 99 THR A CA 1
ATOM 803 C C . THR A 1 99 ? 19.516 -17.266 -20.609 1 95.69 99 THR A C 1
ATOM 805 O O . THR A 1 99 ? 20.25 -16.344 -20.25 1 95.69 99 THR A O 1
ATOM 808 N N . PHE A 1 100 ? 19.203 -18.297 -19.812 1 95.62 100 PHE A N 1
ATOM 809 C CA . PHE A 1 100 ? 19.812 -18.641 -18.531 1 95.62 100 PHE A CA 1
ATOM 810 C C . PHE A 1 100 ? 19.188 -17.812 -17.406 1 95.62 100 PHE A C 1
ATOM 812 O O . PHE A 1 100 ? 19.484 -18.031 -16.234 1 95.62 100 PHE A O 1
ATOM 819 N N . ALA A 1 101 ? 18.359 -16.797 -17.703 1 94.81 101 ALA A N 1
ATOM 820 C CA . ALA A 1 101 ? 17.625 -16.078 -16.656 1 94.81 101 ALA A CA 1
ATOM 821 C C . ALA A 1 101 ? 16.359 -16.828 -16.266 1 94.81 101 ALA A C 1
ATOM 823 O O . ALA A 1 101 ? 16.391 -17.688 -15.375 1 94.81 101 ALA A O 1
ATOM 824 N N . ASN A 1 102 ? 15.234 -16.578 -16.953 1 96.88 102 ASN A N 1
ATOM 825 C CA . ASN A 1 102 ? 13.984 -17.312 -16.797 1 96.88 102 ASN A CA 1
ATOM 826 C C . ASN A 1 102 ? 13.539 -17.953 -18.109 1 96.88 102 ASN A C 1
ATOM 828 O O . ASN A 1 102 ? 13.477 -17.297 -19.141 1 96.88 102 ASN A O 1
ATOM 832 N N . ASN A 1 103 ? 13.281 -19.234 -18.031 1 97.81 103 ASN A N 1
ATOM 833 C CA . ASN A 1 103 ? 12.672 -19.844 -19.203 1 97.81 103 ASN A CA 1
ATOM 834 C C . ASN A 1 103 ? 11.305 -19.234 -19.5 1 97.81 103 ASN A C 1
ATOM 836 O O . ASN A 1 103 ? 10.977 -18.984 -20.656 1 97.81 103 ASN A O 1
ATOM 840 N N . ILE A 1 104 ? 10.562 -19.031 -18.469 1 97.88 104 ILE A N 1
ATOM 841 C CA . ILE A 1 104 ? 9.305 -18.297 -18.547 1 97.88 104 ILE A CA 1
ATOM 842 C C . ILE A 1 104 ? 9.18 -17.359 -17.344 1 97.88 104 ILE A C 1
ATOM 844 O O . ILE A 1 104 ? 8.938 -17.812 -16.219 1 97.88 104 ILE A O 1
ATOM 848 N N . PRO A 1 105 ? 9.289 -16.094 -17.562 1 97.88 105 PRO A N 1
ATOM 849 C CA . PRO A 1 105 ? 9.242 -15.164 -16.438 1 97.88 105 PRO A CA 1
ATOM 850 C C . PRO A 1 105 ? 7.867 -15.109 -15.766 1 97.88 105 PRO A C 1
ATOM 852 O O . PRO A 1 105 ? 6.844 -15.195 -16.453 1 97.88 105 PRO A O 1
ATOM 855 N N . LEU A 1 106 ? 7.852 -14.883 -14.43 1 98.19 106 LEU A N 1
ATOM 856 C CA . LEU A 1 106 ? 6.613 -14.742 -13.672 1 98.19 106 LEU A CA 1
ATOM 857 C C . LEU A 1 106 ? 6.176 -13.281 -13.617 1 98.19 106 LEU A C 1
ATOM 859 O O . LEU A 1 106 ? 5.035 -12.984 -13.25 1 98.19 106 LEU A O 1
ATOM 863 N N . VAL A 1 107 ? 7.125 -12.398 -13.961 1 98.56 107 VAL A N 1
ATOM 864 C CA . VAL A 1 107 ? 6.891 -10.961 -14.016 1 98.56 107 VAL A CA 1
ATOM 865 C C . VAL A 1 107 ? 7.168 -10.438 -15.422 1 98.56 107 VAL A C 1
ATOM 867 O O . VAL A 1 107 ? 8.156 -10.828 -16.047 1 98.56 107 VAL A O 1
ATOM 870 N N . SER A 1 108 ? 6.277 -9.68 -15.93 1 98.44 108 SER A N 1
ATOM 871 C CA . SER A 1 108 ? 6.484 -8.992 -17.203 1 98.44 108 SER A CA 1
ATOM 872 C C . SER A 1 108 ? 7.094 -7.613 -17 1 98.44 108 SER A C 1
ATOM 874 O O . SER A 1 108 ? 6.598 -6.824 -16.188 1 98.44 108 SER A O 1
ATOM 876 N N . GLY A 1 109 ? 8.156 -7.355 -17.734 1 97.31 109 GLY A N 1
ATOM 877 C CA . GLY A 1 109 ? 8.836 -6.086 -17.562 1 97.31 109 GLY A CA 1
ATOM 878 C C . GLY A 1 109 ? 8.836 -5.227 -18.812 1 97.31 109 GLY A C 1
ATOM 879 O O . GLY A 1 109 ? 8.961 -5.742 -19.922 1 97.31 109 GLY A O 1
ATOM 880 N N . GLU A 1 110 ? 8.641 -3.973 -18.656 1 96.06 110 GLU A N 1
ATOM 881 C CA . GLU A 1 110 ? 8.867 -2.955 -19.672 1 96.06 110 GLU A CA 1
ATOM 882 C C . GLU A 1 110 ? 10.039 -2.053 -19.312 1 96.06 110 GLU A C 1
ATOM 884 O O . GLU A 1 110 ? 10.086 -1.505 -18.203 1 96.06 110 GLU A O 1
ATOM 889 N N . GLY A 1 111 ? 10.891 -1.914 -20.203 1 93.19 111 GLY A N 1
ATOM 890 C CA . GLY A 1 111 ? 12.18 -1.276 -19.953 1 93.19 111 GLY A CA 1
ATOM 891 C C . GLY A 1 111 ? 13.352 -2.229 -20.062 1 93.19 111 GLY A C 1
ATOM 892 O O . GLY A 1 111 ? 13.219 -3.314 -20.641 1 93.19 111 GLY A O 1
ATOM 893 N N . THR A 1 112 ? 14.492 -1.805 -19.562 1 94.25 112 THR A N 1
ATOM 894 C CA . THR A 1 112 ? 15.695 -2.613 -19.719 1 94.25 112 THR A CA 1
ATOM 895 C C . THR A 1 112 ? 15.969 -3.432 -18.453 1 94.25 112 THR A C 1
ATOM 897 O O . THR A 1 112 ? 16.219 -2.871 -17.391 1 94.25 112 THR A O 1
ATOM 900 N N . PHE A 1 113 ? 15.906 -4.691 -18.594 1 96.69 113 PHE A N 1
ATOM 901 C CA . PHE A 1 113 ? 16.141 -5.59 -17.469 1 96.69 113 PHE A CA 1
ATOM 902 C C . PHE A 1 113 ? 17.375 -6.449 -17.719 1 96.69 113 PHE A C 1
ATOM 904 O O . PHE A 1 113 ? 17.484 -7.559 -17.188 1 96.69 113 PHE A O 1
ATOM 911 N N . GLY A 1 114 ? 18.25 -5.996 -18.562 1 93.88 114 GLY A N 1
ATOM 912 C CA . GLY A 1 114 ? 19.453 -6.734 -18.922 1 93.88 114 GLY A CA 1
ATOM 913 C C . GLY A 1 114 ? 19.234 -7.703 -20.062 1 93.88 114 GLY A C 1
ATOM 914 O O . GLY A 1 114 ? 18.125 -7.797 -20.609 1 93.88 114 GLY A O 1
ATOM 915 N N . ASP A 1 115 ? 20.297 -8.305 -20.5 1 94.75 115 ASP A N 1
ATOM 916 C CA . ASP A 1 115 ? 20.266 -9.336 -21.531 1 94.75 115 ASP A CA 1
ATOM 917 C C . ASP A 1 115 ? 21.422 -10.32 -21.344 1 94.75 115 ASP A C 1
ATOM 919 O O . ASP A 1 115 ? 22.125 -10.273 -20.328 1 94.75 115 ASP A O 1
ATOM 923 N N . VAL A 1 116 ? 21.516 -11.211 -22.25 1 95.12 116 VAL A N 1
ATOM 924 C CA . VAL A 1 116 ? 22.469 -12.297 -22.109 1 95.12 116 VAL A CA 1
ATOM 925 C C . VAL A 1 116 ? 23.891 -11.742 -22.141 1 95.12 116 VAL A C 1
ATOM 927 O O . VAL A 1 116 ? 24.812 -12.312 -21.547 1 95.12 116 VAL A O 1
ATOM 930 N N . LEU A 1 117 ? 24.109 -10.57 -22.812 1 94.19 117 LEU A N 1
ATOM 931 C CA . LEU A 1 117 ? 25.422 -9.953 -22.938 1 94.19 117 LEU A CA 1
ATOM 932 C C . LEU A 1 117 ? 25.844 -9.305 -21.625 1 94.19 117 LEU A C 1
ATOM 934 O O . LEU A 1 117 ? 27.031 -9.258 -21.281 1 94.19 117 LEU A O 1
ATOM 938 N N . ASP A 1 118 ? 24.891 -8.742 -20.969 1 93.81 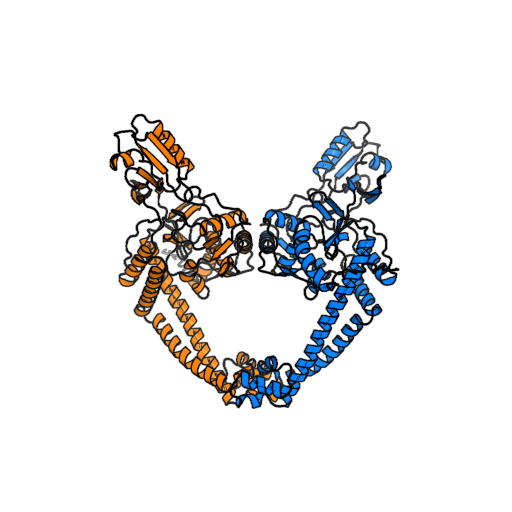118 ASP A N 1
ATOM 939 C CA . ASP A 1 118 ? 25.078 -8.094 -19.672 1 93.81 118 ASP A CA 1
ATOM 940 C C . ASP A 1 118 ? 23.812 -8.211 -18.812 1 93.81 118 ASP A C 1
ATOM 942 O O . ASP A 1 118 ? 23.016 -7.277 -18.75 1 93.81 118 ASP A O 1
ATOM 946 N N . PRO A 1 119 ? 23.781 -9.258 -18.047 1 94.06 119 PRO A N 1
ATOM 947 C CA . PRO A 1 119 ? 22.578 -9.5 -17.234 1 94.06 119 PRO A CA 1
ATOM 948 C C . PRO A 1 119 ? 22.359 -8.438 -16.172 1 94.06 119 PRO A C 1
ATOM 950 O O . PRO A 1 119 ? 21.234 -8.281 -15.672 1 94.06 119 PRO A O 1
ATOM 953 N N . SER A 1 120 ? 23.359 -7.617 -15.875 1 92.75 120 SER A N 1
ATOM 954 C CA . SER A 1 120 ? 23.297 -6.652 -14.789 1 92.75 120 SER A CA 1
ATOM 955 C C . SER A 1 120 ? 22.938 -5.262 -15.297 1 92.75 120 SER A C 1
ATOM 957 O O . SER A 1 120 ? 22.719 -4.336 -14.516 1 92.75 120 SER A O 1
ATOM 959 N N . ALA A 1 121 ? 22.844 -5.145 -16.625 1 91.62 121 ALA A N 1
ATOM 960 C CA . ALA A 1 121 ? 22.5 -3.848 -17.203 1 91.62 121 ALA A CA 1
ATOM 961 C C . ALA A 1 121 ? 21.016 -3.555 -17.078 1 91.62 121 ALA A C 1
ATOM 963 O O . ALA A 1 121 ? 20.297 -3.529 -18.062 1 91.62 121 ALA A O 1
ATOM 964 N N . ILE A 1 122 ? 20.594 -3.301 -15.883 1 93.62 122 ILE A N 1
ATOM 965 C CA . ILE A 1 122 ? 19.203 -3.027 -15.57 1 93.62 122 ILE A CA 1
ATOM 966 C C . ILE A 1 122 ? 19 -1.528 -15.359 1 93.62 122 ILE A C 1
ATOM 968 O O . ILE A 1 122 ? 19.797 -0.879 -14.68 1 93.62 122 ILE A O 1
ATOM 972 N N . ALA A 1 123 ? 18 -1.005 -16.031 1 91.44 123 ALA A N 1
ATOM 973 C CA . ALA A 1 123 ? 17.703 0.417 -15.875 1 91.44 123 ALA A CA 1
ATOM 974 C C . ALA A 1 123 ? 17.203 0.721 -14.469 1 91.44 123 ALA A C 1
ATOM 976 O O . ALA A 1 123 ? 16.75 -0.178 -13.758 1 91.44 123 ALA A O 1
ATOM 977 N N . SER A 1 124 ? 17.328 1.964 -14.156 1 87.69 124 SER A N 1
ATOM 978 C CA . SER A 1 124 ? 16.859 2.4 -12.844 1 87.69 124 SER A CA 1
ATOM 979 C C . SER A 1 124 ? 15.383 2.059 -12.648 1 87.69 124 SER A C 1
ATOM 981 O O . SER A 1 124 ? 14.578 2.199 -13.57 1 87.69 124 SER A O 1
ATOM 983 N N . PRO A 1 125 ? 15.031 1.649 -11.406 1 88.06 125 PRO A N 1
ATOM 984 C CA . PRO A 1 125 ? 13.648 1.249 -11.109 1 88.06 125 PRO A CA 1
ATOM 985 C C . PRO A 1 125 ? 12.648 2.385 -11.32 1 88.06 125 PRO A C 1
ATOM 987 O O . PRO A 1 125 ? 11.438 2.143 -11.383 1 88.06 125 PRO A O 1
ATOM 990 N N . ARG A 1 126 ? 13.102 3.57 -11.406 1 80.25 126 ARG A N 1
ATOM 991 C CA . ARG A 1 126 ? 12.219 4.699 -11.695 1 80.25 126 ARG A CA 1
ATOM 992 C C . ARG A 1 126 ? 11.789 4.703 -13.156 1 80.25 126 ARG A C 1
ATOM 994 O O . ARG A 1 126 ? 10.781 5.316 -13.508 1 80.25 126 ARG A O 1
ATOM 1001 N N . TYR A 1 127 ? 12.594 3.928 -14.016 1 87.38 127 TYR A N 1
ATOM 1002 C CA . TYR A 1 127 ? 12.32 3.965 -15.453 1 87.38 127 TYR A CA 1
ATOM 1003 C C . TYR A 1 127 ? 11.758 2.633 -15.938 1 87.38 127 TYR A C 1
ATOM 1005 O O . TYR A 1 127 ? 11.383 2.5 -17.094 1 87.38 127 TYR A O 1
ATOM 1013 N N . THR A 1 128 ? 11.711 1.63 -15.078 1 93.69 128 THR A N 1
ATOM 1014 C CA . THR A 1 128 ? 11.164 0.336 -15.469 1 93.69 128 THR A CA 1
ATOM 1015 C C . THR A 1 128 ? 9.781 0.131 -14.859 1 93.69 128 THR A C 1
ATOM 1017 O O . THR A 1 128 ? 9.438 0.757 -13.852 1 93.69 128 THR A O 1
ATOM 1020 N N . GLU A 1 129 ? 8.992 -0.62 -15.523 1 95.75 129 GLU A N 1
ATOM 1021 C CA . GLU A 1 129 ? 7.664 -0.991 -15.047 1 95.75 129 GLU A CA 1
ATOM 1022 C C . GLU A 1 129 ? 7.457 -2.502 -15.109 1 95.75 129 GLU A C 1
ATOM 1024 O O . GLU A 1 129 ? 8.086 -3.188 -15.914 1 95.75 129 GLU A O 1
ATOM 1029 N N . VAL A 1 130 ? 6.625 -2.979 -14.203 1 97.94 130 VAL A N 1
ATOM 1030 C CA . VAL A 1 130 ? 6.41 -4.422 -14.133 1 97.94 130 VAL A CA 1
ATOM 1031 C C . VAL A 1 130 ? 4.93 -4.711 -13.906 1 97.94 130 VAL A C 1
ATOM 1033 O O . VAL A 1 130 ? 4.191 -3.857 -13.406 1 97.94 130 VAL A O 1
ATOM 1036 N N . LYS A 1 131 ? 4.484 -5.812 -14.234 1 98.31 131 LYS A N 1
ATOM 1037 C CA . LYS A 1 131 ? 3.186 -6.395 -13.898 1 98.31 131 LYS A CA 1
ATOM 1038 C C . LYS A 1 131 ? 3.268 -7.914 -13.812 1 98.31 131 LYS A C 1
ATOM 1040 O O . LYS A 1 131 ? 4.258 -8.516 -14.242 1 98.31 131 LYS A O 1
ATOM 1045 N N . LEU A 1 132 ? 2.293 -8.523 -13.195 1 98.44 132 LEU A N 1
ATOM 1046 C CA . LEU A 1 132 ? 2.236 -9.984 -13.227 1 98.44 132 LEU A CA 1
ATOM 1047 C C . LEU A 1 132 ? 2.172 -10.5 -14.656 1 98.44 132 LEU A C 1
ATOM 1049 O O . LEU A 1 132 ? 1.45 -9.945 -15.492 1 98.44 132 LEU A O 1
ATOM 1053 N N . SER A 1 133 ? 2.961 -11.5 -14.953 1 98.19 133 SER A N 1
ATOM 1054 C CA . SER A 1 133 ? 2.93 -12.055 -16.297 1 98.19 133 SER A CA 1
ATOM 1055 C C . SER A 1 133 ? 1.631 -12.812 -16.562 1 98.19 133 SER A C 1
ATOM 1057 O O . SER A 1 133 ? 0.983 -13.281 -15.617 1 98.19 133 SER A O 1
ATOM 1059 N N . ASP A 1 134 ? 1.309 -12.906 -17.797 1 96.94 134 ASP A N 1
ATOM 1060 C CA . ASP A 1 134 ? 0.146 -13.719 -18.141 1 96.94 134 ASP A CA 1
ATOM 1061 C C . ASP A 1 134 ? 0.377 -15.188 -17.797 1 96.94 134 ASP A C 1
ATOM 1063 O O . ASP A 1 134 ? -0.564 -15.906 -17.453 1 96.94 134 ASP A O 1
ATOM 1067 N N . PHE A 1 135 ? 1.545 -15.586 -17.844 1 97.62 135 PHE A N 1
ATOM 1068 C CA . PHE A 1 135 ? 1.875 -16.969 -17.5 1 97.62 135 PHE A CA 1
ATOM 1069 C C . PHE A 1 135 ? 1.551 -17.266 -16.047 1 97.62 135 PHE A C 1
ATOM 1071 O O . PHE A 1 135 ? 0.945 -18.297 -15.742 1 97.62 135 PHE A O 1
ATOM 1078 N N . VAL A 1 136 ? 2.006 -16.391 -15.133 1 97.56 136 VAL A N 1
ATOM 1079 C CA . VAL A 1 136 ? 1.811 -16.656 -13.711 1 97.56 136 VAL A CA 1
ATOM 1080 C C . VAL A 1 136 ? 0.317 -16.719 -13.398 1 97.56 136 VAL A C 1
ATOM 1082 O O . VAL A 1 136 ? -0.112 -17.484 -12.531 1 97.56 136 VAL A O 1
ATOM 1085 N N . LYS A 1 137 ? -0.452 -15.938 -14.117 1 96.62 137 LYS A N 1
ATOM 1086 C CA . LYS A 1 137 ? -1.903 -15.992 -13.969 1 96.62 137 LYS A CA 1
ATOM 1087 C C . LYS A 1 137 ? -2.453 -17.344 -14.438 1 96.62 137 LYS A C 1
ATOM 1089 O O . LYS A 1 137 ? -3.264 -17.953 -13.75 1 96.62 137 LYS A O 1
ATOM 1094 N N . ASP A 1 138 ? -1.91 -17.781 -15.555 1 97.56 138 ASP A N 1
ATOM 1095 C CA . ASP A 1 138 ? -2.35 -19.062 -16.094 1 97.56 138 ASP A CA 1
ATOM 1096 C C . ASP A 1 138 ? -1.851 -20.234 -15.25 1 97.56 138 ASP A C 1
ATOM 1098 O O . ASP A 1 138 ? -2.443 -21.312 -15.25 1 97.56 138 ASP A O 1
ATOM 1102 N N . LEU A 1 139 ? -0.821 -19.984 -14.523 1 97.44 139 LEU A N 1
ATOM 1103 C CA . LEU A 1 139 ? -0.248 -20.984 -13.641 1 97.44 139 LEU A CA 1
ATOM 1104 C C . LEU A 1 139 ? -1.206 -21.312 -12.5 1 97.44 139 LEU A C 1
ATOM 1106 O O . LEU A 1 139 ? -1.146 -22.406 -11.93 1 97.44 139 LEU A O 1
ATOM 1110 N N . GLY A 1 140 ? -2.057 -20.406 -12.156 1 97.06 140 GLY A N 1
ATOM 1111 C CA . GLY 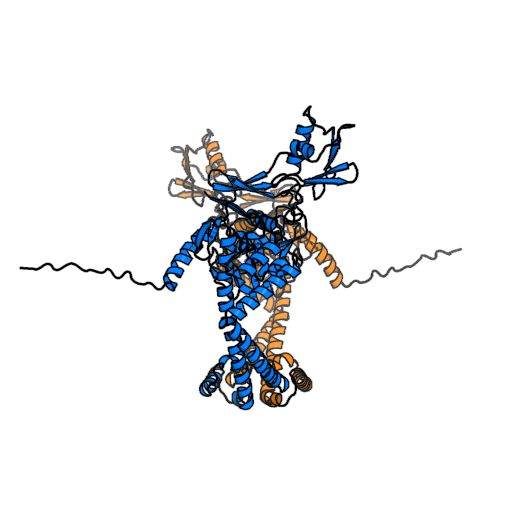A 1 140 ? -3.059 -20.641 -11.125 1 97.06 140 GLY A CA 1
ATOM 1112 C C . GLY A 1 140 ? -2.555 -20.359 -9.727 1 97.06 140 GLY A C 1
ATOM 1113 O O . GLY A 1 140 ? -3.148 -20.797 -8.742 1 97.06 140 GLY A O 1
ATOM 1114 N N . PHE A 1 141 ? -1.416 -19.625 -9.586 1 96.25 141 PHE A N 1
ATOM 1115 C CA . PHE A 1 141 ? -0.89 -19.281 -8.273 1 96.25 141 PHE A CA 1
ATOM 1116 C C . PHE A 1 141 ? -1.959 -18.609 -7.422 1 96.25 141 PHE A C 1
ATOM 1118 O O . PHE A 1 141 ? -2.209 -19.016 -6.285 1 96.25 141 PHE A O 1
ATOM 1125 N N . PHE A 1 142 ? -2.625 -17.734 -8.008 1 96.62 142 PHE A N 1
ATOM 1126 C CA . PHE A 1 142 ? -3.496 -16.875 -7.207 1 96.62 142 PHE A CA 1
ATOM 1127 C C . PHE A 1 142 ? -4.895 -17.484 -7.102 1 96.62 142 PHE A C 1
ATOM 1129 O O . PHE A 1 142 ? -5.676 -17.094 -6.23 1 96.62 142 PHE A O 1
ATOM 1136 N N . GLU A 1 143 ? -5.215 -18.438 -7.871 1 95.81 143 GLU A N 1
ATOM 1137 C CA . GLU A 1 143 ? -6.426 -19.234 -7.695 1 95.81 143 GLU A CA 1
ATOM 1138 C C . GLU A 1 143 ? -6.363 -20.047 -6.402 1 95.81 143 GLU A C 1
ATOM 1140 O O . GLU A 1 143 ? -7.398 -20.453 -5.871 1 95.81 143 GLU A O 1
ATOM 1145 N N . SER A 1 144 ? -5.172 -20.219 -5.934 1 95.88 144 SER A N 1
ATOM 1146 C CA . SER A 1 144 ? -4.965 -21.047 -4.762 1 95.88 144 SER A CA 1
ATOM 1147 C C . SER A 1 144 ? -5.254 -20.281 -3.475 1 95.88 144 SER A C 1
ATOM 1149 O O . SER A 1 144 ? -5.387 -20.891 -2.406 1 95.88 144 SER A O 1
ATOM 1151 N N . LEU A 1 145 ? -5.336 -19.047 -3.482 1 96.88 145 LEU A N 1
ATOM 1152 C CA . LEU A 1 145 ? -5.297 -18.141 -2.332 1 96.88 145 LEU A CA 1
ATOM 1153 C C . LEU A 1 145 ? -6.379 -18.5 -1.321 1 96.88 145 LEU A C 1
ATOM 1155 O O . LEU A 1 145 ? -6.129 -18.5 -0.113 1 96.88 145 LEU A O 1
ATOM 1159 N N . PRO A 1 146 ? -7.582 -18.922 -1.729 1 96.75 146 PRO A N 1
ATOM 1160 C CA . PRO A 1 146 ? -8.602 -19.234 -0.728 1 96.75 146 PRO A CA 1
ATOM 1161 C C . PRO A 1 146 ? -8.344 -20.562 -0.023 1 96.75 146 PRO A C 1
ATOM 1163 O O . PRO A 1 146 ? -8.969 -20.859 0.999 1 96.75 146 PRO A O 1
ATOM 1166 N N . ASP A 1 147 ? -7.422 -21.359 -0.563 1 97.56 147 ASP A N 1
ATOM 1167 C CA . ASP A 1 147 ? -7.305 -22.75 -0.107 1 97.56 147 ASP A CA 1
ATOM 1168 C C . ASP A 1 147 ? -5.914 -23.016 0.45 1 97.56 147 ASP A C 1
ATOM 1170 O O . ASP A 1 147 ? -5.469 -24.172 0.48 1 97.56 147 ASP A O 1
ATOM 1174 N N . ILE A 1 148 ? -5.188 -21.953 0.751 1 96.81 148 ILE A N 1
ATOM 1175 C CA . ILE A 1 148 ? -3.854 -22.125 1.314 1 96.81 148 ILE A CA 1
ATOM 1176 C C . ILE A 1 148 ? -3.797 -21.516 2.709 1 96.81 148 ILE A C 1
ATOM 1178 O O . ILE A 1 148 ? -4.727 -20.828 3.127 1 96.81 148 ILE A O 1
ATOM 1182 N N . ASP A 1 149 ? -2.74 -21.859 3.393 1 94.31 149 ASP A N 1
ATOM 1183 C CA . ASP A 1 149 ? -2.547 -21.312 4.734 1 94.31 149 ASP A CA 1
ATOM 1184 C C . ASP A 1 149 ? -1.796 -19.984 4.684 1 94.31 149 ASP A C 1
ATOM 1186 O O . ASP A 1 149 ? -1.059 -19.719 3.73 1 94.31 149 ASP A O 1
ATOM 1190 N N . TYR A 1 150 ? -2.055 -19.203 5.707 1 95.06 150 TYR A N 1
ATOM 1191 C CA . TYR A 1 150 ? -1.451 -17.891 5.824 1 95.06 150 TYR A CA 1
ATOM 1192 C C . TYR A 1 150 ? -0.684 -17.75 7.137 1 95.06 150 TYR A C 1
ATOM 1194 O O . TYR A 1 150 ? -0.894 -18.531 8.07 1 95.06 150 TYR A O 1
ATOM 1202 N N . VAL A 1 151 ? 0.278 -16.859 7.113 1 91 151 VAL A N 1
ATOM 1203 C CA . VAL A 1 151 ? 1.022 -16.5 8.312 1 91 151 VAL A CA 1
ATOM 1204 C C . VAL A 1 151 ? 1.076 -14.977 8.445 1 91 151 VAL A C 1
ATOM 1206 O O . VAL A 1 151 ? 0.8 -14.258 7.484 1 91 151 VAL A O 1
ATOM 1209 N N . LYS A 1 152 ? 1.347 -14.523 9.609 1 90.5 152 LYS A N 1
ATOM 1210 C CA . LYS A 1 152 ? 1.504 -13.094 9.82 1 90.5 152 LYS A CA 1
ATOM 1211 C C . LYS A 1 152 ? 2.803 -12.586 9.203 1 90.5 152 LYS A C 1
ATOM 1213 O O . LYS A 1 152 ? 3.814 -13.289 9.203 1 90.5 152 LYS A O 1
ATOM 1218 N N . ASN A 1 153 ? 2.752 -11.406 8.664 1 88.19 153 ASN A N 1
ATOM 1219 C CA . ASN A 1 153 ? 3.988 -10.789 8.195 1 88.19 153 ASN A CA 1
ATOM 1220 C C . ASN A 1 153 ? 4.898 -10.398 9.352 1 88.19 153 ASN A C 1
ATOM 1222 O O . ASN A 1 153 ? 4.57 -10.648 10.516 1 88.19 153 ASN A O 1
ATOM 1226 N N . TYR A 1 154 ? 6.055 -9.836 9.102 1 82.56 154 TYR A N 1
ATOM 1227 C CA . TYR A 1 154 ? 7.137 -9.648 10.062 1 82.56 154 TYR A CA 1
ATOM 1228 C C . TYR A 1 154 ? 6.711 -8.703 11.18 1 82.56 154 TYR A C 1
ATOM 1230 O O . TYR A 1 154 ? 7.215 -8.797 12.305 1 82.56 154 TYR A O 1
ATOM 1238 N N . ASP A 1 155 ? 5.742 -7.785 10.898 1 80.94 155 ASP A N 1
ATOM 1239 C CA . ASP A 1 155 ? 5.324 -6.859 11.945 1 80.94 155 ASP A CA 1
ATOM 1240 C C . ASP A 1 155 ? 3.943 -7.227 12.484 1 80.94 155 ASP A C 1
ATOM 1242 O O . ASP A 1 155 ? 3.33 -6.449 13.211 1 80.94 155 ASP A O 1
ATOM 1246 N N . GLU A 1 156 ? 3.383 -8.32 11.992 1 85.88 156 GLU A N 1
ATOM 1247 C CA . GLU A 1 156 ? 2.178 -8.961 12.516 1 85.88 156 GLU A CA 1
ATOM 1248 C C . GLU A 1 156 ? 0.94 -8.109 12.242 1 85.88 156 GLU A C 1
ATOM 1250 O O . GLU A 1 156 ? -0.008 -8.109 13.031 1 85.88 156 GLU A O 1
ATOM 1255 N N . THR A 1 157 ? 0.951 -7.395 11.188 1 85.75 157 THR A N 1
ATOM 1256 C CA . THR A 1 157 ? -0.181 -6.523 10.891 1 85.75 157 THR A CA 1
ATOM 1257 C C . THR A 1 157 ? -1.053 -7.117 9.789 1 85.75 157 THR A C 1
ATOM 1259 O O . THR A 1 157 ? -2.24 -6.801 9.688 1 85.75 157 THR A O 1
ATOM 1262 N N . GLU A 1 158 ? -0.454 -7.926 9.016 1 90.56 158 GLU A N 1
ATOM 1263 C CA . GLU A 1 158 ? -1.154 -8.5 7.867 1 90.56 158 GLU A CA 1
ATOM 1264 C C . GLU A 1 158 ? -0.845 -9.984 7.719 1 90.56 158 GLU A C 1
ATOM 1266 O O . GLU A 1 158 ? 0.126 -10.484 8.297 1 90.56 158 GLU A O 1
ATOM 1271 N N . ASP A 1 159 ? -1.684 -10.633 6.945 1 93.19 159 ASP A N 1
ATOM 1272 C CA . ASP A 1 159 ? -1.447 -12.023 6.59 1 93.19 159 ASP A CA 1
ATOM 1273 C C . ASP A 1 159 ? -0.763 -12.141 5.23 1 93.19 159 ASP A C 1
ATOM 1275 O O . ASP A 1 159 ? -0.973 -11.305 4.352 1 93.19 159 ASP A O 1
ATOM 1279 N N . GLU A 1 160 ? 0.107 -13.039 5.074 1 93.94 160 GLU A N 1
ATOM 1280 C CA . GLU A 1 160 ? 0.713 -13.375 3.789 1 93.94 160 GLU A CA 1
ATOM 1281 C C . GLU A 1 160 ? 0.69 -14.883 3.543 1 93.94 160 GLU A C 1
ATOM 1283 O O . GLU A 1 160 ? 0.704 -15.672 4.488 1 93.94 160 GLU A O 1
ATOM 1288 N N . PRO A 1 161 ? 0.646 -15.328 2.318 1 95.25 161 PRO A N 1
ATOM 1289 C CA . PRO A 1 161 ? 0.599 -16.766 2.008 1 95.25 161 PRO A CA 1
ATOM 1290 C C . PRO A 1 161 ? 1.885 -17.484 2.391 1 95.25 161 PRO A C 1
ATOM 1292 O O . PRO A 1 161 ? 2.98 -16.953 2.221 1 95.25 161 PRO A O 1
ATOM 1295 N N . ILE A 1 162 ? 1.814 -18.703 2.846 1 93.25 162 ILE A N 1
ATOM 1296 C CA . ILE A 1 162 ? 2.986 -19.516 3.125 1 93.25 162 ILE A CA 1
ATOM 1297 C C . ILE A 1 162 ? 3.623 -19.969 1.813 1 93.25 162 ILE A C 1
ATOM 1299 O O . ILE A 1 162 ? 4.848 -20.016 1.696 1 93.25 162 ILE A O 1
ATOM 1303 N N . HIS A 1 163 ? 2.881 -20.344 0.896 1 95.44 163 HIS A N 1
ATOM 1304 C CA . HIS A 1 163 ? 3.229 -20.609 -0.493 1 95.44 163 HIS A CA 1
ATOM 1305 C C . HIS A 1 163 ? 1.989 -20.609 -1.382 1 95.44 163 HIS A C 1
ATOM 1307 O O . HIS A 1 163 ? 0.875 -20.828 -0.9 1 95.44 163 HIS A O 1
ATOM 1313 N N . PHE A 1 164 ? 2.189 -20.328 -2.637 1 97.62 164 PHE A N 1
ATOM 1314 C CA . PHE A 1 164 ? 1.145 -20.531 -3.635 1 97.62 164 PHE A CA 1
ATOM 1315 C C . PHE A 1 164 ? 1.124 -21.984 -4.105 1 97.62 164 PHE A C 1
ATOM 1317 O O . PHE A 1 164 ? 2.02 -22.766 -3.775 1 97.62 164 PHE A O 1
ATOM 1324 N N . VAL A 1 165 ? 0.086 -22.359 -4.746 1 98.12 165 VAL A N 1
ATOM 1325 C CA . VAL A 1 165 ? 0.021 -23.656 -5.387 1 98.12 165 VAL A CA 1
ATOM 1326 C C . VAL A 1 165 ? -0.387 -23.5 -6.848 1 98.12 165 VAL A C 1
ATOM 1328 O O . VAL A 1 165 ? -1.532 -23.156 -7.145 1 98.12 165 VAL A O 1
ATOM 1331 N N . GLY A 1 166 ? 0.534 -23.672 -7.73 1 97.94 166 GLY A N 1
ATOM 1332 C CA . GLY A 1 166 ? 0.264 -23.609 -9.156 1 97.94 166 GLY A CA 1
ATOM 1333 C C . GLY A 1 166 ? 0.077 -24.984 -9.789 1 97.94 166 GLY A C 1
ATOM 1334 O O . GLY A 1 166 ? -0.076 -25.984 -9.078 1 97.94 166 GLY A O 1
ATOM 1335 N N . LYS A 1 167 ? 0.057 -25 -11.141 1 98.5 167 LYS A N 1
ATOM 1336 C CA . LYS A 1 167 ? -0.186 -26.234 -11.891 1 98.5 167 LYS A CA 1
ATOM 1337 C C . LYS A 1 167 ? 1.104 -27.031 -12.086 1 98.5 167 LYS A C 1
ATOM 1339 O O . LYS A 1 167 ? 1.071 -28.234 -12.281 1 98.5 167 LYS A O 1
ATOM 1344 N N . VAL A 1 168 ? 2.244 -26.312 -12.102 1 98.19 168 VAL A N 1
ATOM 1345 C CA . VAL A 1 168 ? 3.533 -26.969 -12.305 1 98.19 168 VAL A CA 1
ATOM 1346 C C . VAL A 1 168 ? 4.527 -26.484 -11.25 1 98.19 168 VAL A C 1
ATOM 1348 O O . VAL A 1 168 ? 4.387 -25.391 -10.711 1 98.19 168 VAL A O 1
ATOM 1351 N N . PRO A 1 169 ? 5.477 -27.312 -10.852 1 97.38 169 PRO A N 1
ATOM 1352 C CA . PRO A 1 169 ? 6.531 -26.859 -9.945 1 97.38 169 PRO A CA 1
ATOM 1353 C C . PRO A 1 169 ? 7.504 -25.891 -10.609 1 97.38 169 PRO A C 1
ATOM 1355 O O . PRO A 1 169 ? 8.477 -26.328 -11.234 1 97.38 169 PRO A O 1
ATOM 1358 N N . ILE A 1 170 ? 7.391 -24.656 -10.273 1 96.56 170 ILE A N 1
ATOM 1359 C CA . ILE A 1 170 ? 8.172 -23.609 -10.922 1 96.56 170 ILE A CA 1
ATOM 1360 C C . ILE A 1 170 ? 9.633 -23.719 -10.5 1 96.56 170 ILE A C 1
ATOM 1362 O O . ILE A 1 170 ? 10.523 -23.219 -11.195 1 96.56 170 ILE A O 1
ATOM 1366 N N . VAL A 1 171 ? 9.875 -24.516 -9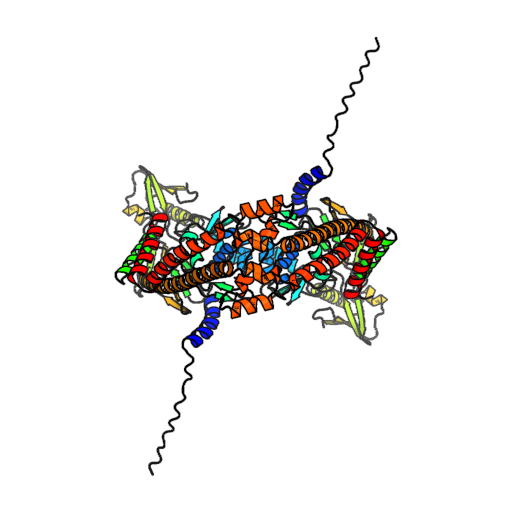.43 1 96.69 171 VAL A N 1
ATOM 1367 C CA . VAL A 1 171 ? 11.234 -24.734 -8.953 1 96.69 171 VAL A CA 1
ATOM 1368 C C . VAL A 1 171 ? 12.055 -25.422 -10.039 1 96.69 171 VAL A C 1
ATOM 1370 O O . VAL A 1 171 ? 13.281 -25.281 -10.078 1 96.69 171 VAL A O 1
ATOM 1373 N N . LEU A 1 172 ? 11.422 -26.078 -10.938 1 97.81 172 LEU A N 1
ATOM 1374 C CA . LEU A 1 172 ? 12.102 -26.812 -11.992 1 97.81 172 LEU A CA 1
ATOM 1375 C C . LEU A 1 172 ? 12.047 -26.062 -13.312 1 97.81 172 LEU A C 1
ATOM 1377 O O . LEU A 1 172 ? 12.656 -26.469 -14.305 1 97.81 172 LEU A O 1
ATOM 1381 N N . LEU A 1 173 ? 11.289 -24.984 -13.352 1 97.75 173 LEU A N 1
ATOM 1382 C CA . LEU A 1 173 ? 11.016 -24.312 -14.617 1 97.75 173 LEU A CA 1
ATOM 1383 C C . LEU A 1 173 ? 12.094 -23.266 -14.922 1 97.75 173 LEU A C 1
ATOM 1385 O O . LEU A 1 173 ? 12.641 -23.25 -16.016 1 97.75 173 LEU A O 1
ATOM 1389 N N . ASN A 1 174 ? 12.32 -22.406 -13.922 1 95.81 174 ASN A N 1
ATOM 1390 C CA . ASN A 1 174 ? 13.289 -21.328 -14.086 1 95.81 174 ASN A CA 1
ATOM 1391 C C . ASN A 1 174 ? 14.57 -21.594 -13.312 1 95.81 174 ASN A C 1
ATOM 1393 O O . ASN A 1 174 ? 14.562 -22.359 -12.344 1 95.81 174 ASN A O 1
ATOM 1397 N N . ASN A 1 175 ? 15.656 -21.016 -13.781 1 91.94 175 ASN A N 1
ATOM 1398 C CA . ASN A 1 175 ? 16.938 -21.156 -13.102 1 91.94 175 ASN A CA 1
ATOM 1399 C C . ASN A 1 175 ? 16.906 -20.578 -11.695 1 91.94 175 ASN A C 1
ATOM 1401 O O . ASN A 1 175 ? 16.391 -19.469 -11.5 1 91.94 175 ASN A O 1
ATOM 1405 N N . ILE A 1 176 ? 17.344 -21.391 -10.734 1 93.38 176 ILE A N 1
ATOM 1406 C CA . ILE A 1 176 ? 17.391 -20.922 -9.352 1 93.38 176 ILE A CA 1
ATOM 1407 C C . ILE A 1 176 ? 18.828 -21 -8.836 1 93.38 176 ILE A C 1
ATOM 1409 O O . ILE A 1 176 ? 19.453 -22.062 -8.922 1 93.38 176 ILE A O 1
ATOM 1413 N N . GLN A 1 177 ? 19.297 -19.891 -8.391 1 89.75 177 GLN A N 1
ATOM 1414 C CA . GLN A 1 177 ? 20.609 -19.812 -7.773 1 89.75 177 GLN A CA 1
ATOM 1415 C C . GLN A 1 177 ? 20.562 -19.031 -6.465 1 89.75 177 GLN A C 1
ATOM 1417 O O . GLN A 1 177 ? 19.875 -18.016 -6.367 1 89.75 177 GLN A O 1
ATOM 1422 N N . GLY A 1 178 ? 21.188 -19.516 -5.457 1 82.62 178 GLY A N 1
ATOM 1423 C CA . GLY A 1 178 ? 21.25 -18.828 -4.18 1 82.62 178 GLY A CA 1
ATOM 1424 C C . GLY A 1 178 ? 22.359 -19.344 -3.283 1 82.62 178 GLY A C 1
ATOM 1425 O O . GLY A 1 178 ? 22.766 -20.5 -3.393 1 82.62 178 GLY A O 1
ATOM 1426 N N . ILE A 1 179 ? 22.922 -18.391 -2.643 1 76.38 179 ILE A N 1
ATOM 1427 C CA . ILE A 1 179 ? 23.922 -18.766 -1.648 1 76.38 179 ILE A CA 1
ATOM 1428 C C . ILE A 1 179 ? 23.422 -18.391 -0.253 1 76.38 179 ILE A C 1
ATOM 1430 O O . ILE A 1 179 ? 23.047 -17.234 -0.014 1 76.38 179 ILE A O 1
ATOM 1434 N N . ALA A 1 180 ? 23.203 -19.328 0.517 1 70.5 180 ALA A N 1
ATOM 1435 C CA . ALA A 1 180 ? 22.875 -19.125 1.929 1 70.5 180 ALA A CA 1
ATOM 1436 C C . ALA A 1 180 ? 24.047 -19.562 2.82 1 70.5 180 ALA A C 1
ATOM 1438 O O . ALA A 1 180 ? 25.031 -20.109 2.334 1 70.5 180 ALA A O 1
ATOM 1439 N N . THR A 1 181 ? 23.953 -19.156 4.125 1 63.94 181 THR A N 1
ATOM 1440 C CA . THR A 1 181 ? 25 -19.547 5.059 1 63.94 181 THR A CA 1
ATOM 1441 C C . THR A 1 181 ? 25.172 -21.062 5.07 1 63.94 181 THR A C 1
ATOM 1443 O O . THR A 1 181 ? 24.281 -21.781 5.52 1 63.94 181 THR A O 1
ATOM 1446 N N . GLY A 1 182 ? 26.188 -21.562 4.383 1 67.12 182 GLY A N 1
ATOM 1447 C CA . GLY A 1 182 ? 26.578 -22.969 4.453 1 67.12 182 GLY A CA 1
ATOM 1448 C C . GLY A 1 182 ? 25.953 -23.812 3.367 1 67.12 182 GLY A C 1
ATOM 1449 O O . GLY A 1 182 ? 26.188 -25.031 3.299 1 67.12 182 GLY A O 1
ATOM 1450 N N . PHE A 1 183 ? 25 -23.219 2.635 1 78.19 183 PHE A N 1
ATOM 1451 C CA . PHE A 1 183 ? 24.375 -24.031 1.606 1 78.19 183 PHE A CA 1
ATOM 1452 C C . PHE A 1 183 ? 24.328 -23.297 0.275 1 78.19 183 PHE A C 1
ATOM 1454 O O . PHE A 1 183 ? 24.125 -22.078 0.241 1 78.19 183 PHE A O 1
ATOM 1461 N N . ARG A 1 184 ? 24.656 -24.094 -0.67 1 82.5 184 ARG A N 1
ATOM 1462 C CA . ARG A 1 184 ? 24.5 -23.594 -2.035 1 82.5 184 ARG A CA 1
ATOM 1463 C C . ARG A 1 184 ? 23.281 -24.203 -2.705 1 82.5 184 ARG A C 1
ATOM 1465 O O . ARG A 1 184 ? 22.953 -25.359 -2.48 1 82.5 184 ARG A O 1
ATOM 1472 N N . CYS A 1 185 ? 22.578 -23.406 -3.389 1 89.44 185 CYS A N 1
ATOM 1473 C CA . CYS A 1 185 ? 21.422 -23.891 -4.141 1 89.44 185 CYS A CA 1
ATOM 1474 C C . CYS A 1 185 ? 21.578 -23.578 -5.625 1 89.44 185 CYS A C 1
ATOM 1476 O O . CYS A 1 185 ? 21.812 -22.438 -6.004 1 89.44 185 CYS A O 1
ATOM 1478 N N . PHE A 1 186 ? 21.594 -24.578 -6.398 1 94.12 186 PHE A N 1
ATOM 1479 C CA . PHE A 1 186 ? 21.531 -24.438 -7.848 1 94.12 186 PHE A CA 1
ATOM 1480 C C . PHE A 1 186 ? 20.578 -25.469 -8.453 1 94.12 186 PHE A C 1
ATOM 1482 O O . PHE A 1 186 ? 20.875 -26.672 -8.445 1 94.12 186 PHE A O 1
ATOM 1489 N N . ILE A 1 187 ? 19.484 -25.016 -8.953 1 95.81 187 ILE A N 1
ATOM 1490 C CA . ILE A 1 187 ? 18.5 -25.844 -9.656 1 95.81 187 ILE A CA 1
ATOM 1491 C C . ILE A 1 187 ? 18.359 -25.375 -11.094 1 95.81 187 ILE A C 1
ATOM 1493 O O . ILE A 1 187 ? 17.859 -24.266 -11.344 1 95.81 187 ILE A O 1
ATOM 1497 N N . PRO A 1 188 ? 18.766 -26.203 -12.039 1 96.5 188 PRO A N 1
ATOM 1498 C CA . PRO A 1 188 ? 18.703 -25.766 -13.438 1 96.5 188 PRO A CA 1
ATOM 1499 C C . PRO A 1 188 ? 17.266 -25.688 -13.961 1 96.5 188 PRO A C 1
ATOM 1501 O O . PRO A 1 188 ? 16.375 -26.375 -13.453 1 96.5 188 PRO A O 1
ATOM 1504 N N . GLY A 1 189 ? 17.094 -24.922 -14.992 1 96.81 189 GLY A N 1
ATOM 1505 C CA . GLY A 1 189 ? 15.789 -24.828 -15.641 1 96.81 189 GLY A CA 1
ATOM 1506 C C . GLY A 1 189 ? 15.484 -26 -16.547 1 96.81 189 GLY A C 1
ATOM 1507 O O . GLY A 1 189 ? 16.406 -26.688 -17 1 96.81 189 GLY A O 1
ATOM 1508 N N . HIS A 1 190 ? 14.211 -26.188 -16.734 1 97.94 190 HIS A N 1
ATOM 1509 C CA . HIS A 1 190 ? 13.727 -27.234 -17.641 1 97.94 190 HIS A CA 1
ATOM 1510 C C . HIS A 1 190 ? 12.617 -26.688 -18.531 1 97.94 190 HIS A C 1
ATOM 1512 O O . HIS A 1 190 ? 12.055 -25.625 -18.266 1 97.94 190 HIS A O 1
ATOM 1518 N N . ARG A 1 191 ? 12.352 -27.469 -19.562 1 97.69 191 ARG A N 1
ATOM 1519 C CA . ARG A 1 191 ? 11.289 -27.094 -20.484 1 97.69 191 ARG A CA 1
ATOM 1520 C C . ARG A 1 191 ? 9.914 -27.406 -19.906 1 97.69 191 ARG A C 1
ATOM 1522 O O . ARG A 1 191 ? 9.711 -28.453 -19.312 1 97.69 191 ARG A O 1
ATOM 1529 N N . LEU A 1 192 ? 8.984 -26.5 -20.094 1 98.31 192 LEU A N 1
ATOM 1530 C CA . LEU A 1 192 ? 7.641 -26.656 -19.562 1 98.31 192 LEU A CA 1
ATOM 1531 C C . LEU A 1 192 ? 7.008 -27.953 -20.047 1 98.31 192 LEU A C 1
ATOM 1533 O O . LEU A 1 192 ? 6.449 -28.719 -19.25 1 98.31 192 LEU A O 1
ATOM 1537 N N . ALA A 1 193 ? 7.168 -28.203 -21.297 1 98.12 193 ALA A N 1
ATOM 1538 C CA . ALA A 1 193 ? 6.566 -29.406 -21.875 1 98.12 193 ALA A CA 1
ATOM 1539 C C . ALA A 1 193 ? 7.117 -30.672 -21.219 1 98.12 193 ALA A C 1
ATOM 1541 O O . ALA A 1 193 ? 6.375 -31.625 -20.984 1 98.12 193 ALA A O 1
ATOM 1542 N N . ASP A 1 194 ? 8.391 -30.672 -20.953 1 98.19 194 ASP A N 1
ATOM 1543 C CA . ASP A 1 194 ? 9.016 -31.828 -20.328 1 98.19 194 ASP A CA 1
ATOM 1544 C C . ASP A 1 194 ? 8.516 -32 -18.891 1 98.19 194 ASP A C 1
ATOM 1546 O O . ASP A 1 194 ? 8.281 -33.125 -18.453 1 98.19 194 ASP A O 1
ATOM 1550 N N . ILE A 1 195 ? 8.352 -30.953 -18.188 1 98.44 195 ILE A N 1
ATOM 1551 C CA . ILE A 1 195 ? 7.832 -30.984 -16.812 1 98.44 195 ILE A CA 1
ATOM 1552 C C . ILE A 1 195 ? 6.406 -31.531 -16.828 1 98.44 195 ILE A C 1
ATOM 1554 O O . ILE A 1 195 ? 6.078 -32.438 -16.062 1 98.44 195 ILE A O 1
ATOM 1558 N N . VAL A 1 196 ? 5.602 -31 -17.734 1 98.62 196 VAL A N 1
ATOM 1559 C CA . VAL A 1 196 ? 4.203 -31.406 -17.828 1 98.62 196 VAL A CA 1
ATOM 1560 C C . VAL A 1 196 ? 4.117 -32.906 -18.172 1 98.62 196 VAL A C 1
ATOM 1562 O O . VAL A 1 196 ? 3.346 -33.625 -17.562 1 98.62 196 VAL A O 1
ATOM 1565 N N . LYS A 1 197 ? 4.922 -33.344 -19.094 1 98.38 197 LYS A N 1
ATOM 1566 C CA . LYS A 1 197 ? 4.93 -34.75 -19.5 1 98.38 197 LYS A CA 1
ATOM 1567 C C . LYS A 1 197 ? 5.305 -35.625 -18.312 1 98.38 197 LYS A C 1
ATOM 1569 O O . LYS A 1 197 ? 4.711 -36.688 -18.125 1 98.38 197 LYS A O 1
ATOM 1574 N N . SER A 1 198 ? 6.27 -35.188 -17.625 1 98.75 198 SER A N 1
ATOM 1575 C CA . SER A 1 198 ? 6.684 -35.969 -16.453 1 98.75 198 SER A CA 1
ATOM 1576 C C . SER A 1 198 ? 5.57 -36.031 -15.414 1 98.75 198 SER A C 1
ATOM 1578 O O . SER A 1 198 ? 5.32 -37.094 -14.836 1 98.75 198 SER A O 1
ATOM 1580 N N . GLN A 1 199 ? 4.863 -34.938 -15.125 1 98.75 199 GLN A N 1
ATOM 1581 C CA . GLN A 1 199 ? 3.74 -34.906 -14.195 1 98.75 199 GLN A CA 1
ATOM 1582 C C . GLN A 1 199 ? 2.623 -35.844 -14.641 1 98.75 199 GLN A C 1
ATOM 1584 O O . GLN A 1 199 ? 2.092 -36.625 -13.844 1 98.75 199 GLN A O 1
ATOM 1589 N N . ILE A 1 200 ? 2.285 -35.75 -15.938 1 98.81 200 ILE A N 1
ATOM 1590 C CA . ILE A 1 200 ? 1.195 -36.562 -16.469 1 98.81 200 ILE A CA 1
ATOM 1591 C C . ILE A 1 200 ? 1.539 -38.062 -16.328 1 98.81 200 ILE A C 1
ATOM 1593 O O . ILE A 1 200 ? 0.698 -38.875 -15.922 1 98.81 200 ILE A O 1
ATOM 1597 N N . ASN A 1 201 ? 2.787 -38.375 -16.609 1 98.75 201 ASN A N 1
ATOM 1598 C CA . ASN A 1 201 ? 3.201 -39.75 -16.469 1 98.75 201 ASN A CA 1
ATOM 1599 C C . ASN A 1 201 ? 3.111 -40.25 -15.023 1 98.75 201 ASN A C 1
ATOM 1601 O O . ASN A 1 201 ? 2.682 -41.344 -14.75 1 98.75 201 ASN A O 1
ATOM 1605 N N . TYR A 1 202 ? 3.49 -39.438 -14.18 1 98.69 202 TYR A N 1
ATOM 1606 C CA . TYR A 1 202 ? 3.387 -39.781 -12.766 1 98.69 202 TYR A CA 1
ATOM 1607 C C . TYR A 1 202 ? 1.933 -39.969 -12.359 1 98.69 202 TYR A C 1
ATOM 1609 O O . TYR A 1 202 ? 1.601 -40.906 -11.648 1 98.69 202 TYR A O 1
ATOM 1617 N N . LEU A 1 203 ? 1.062 -39.062 -12.727 1 98.38 203 LEU A N 1
ATOM 1618 C CA . LEU A 1 203 ? -0.348 -39.125 -12.359 1 98.38 203 LEU A CA 1
ATOM 1619 C C . LEU A 1 203 ? -1.004 -40.406 -12.891 1 98.38 203 LEU A C 1
ATOM 1621 O O . LEU A 1 203 ? -1.874 -40.969 -12.234 1 98.38 203 LEU A O 1
ATOM 1625 N N . LYS A 1 204 ? -0.493 -40.875 -14.008 1 97.62 204 LYS A N 1
ATOM 1626 C CA . LYS A 1 204 ? -1.078 -42.031 -14.641 1 97.62 204 LYS A CA 1
ATOM 1627 C C . LYS A 1 204 ? -0.437 -43.312 -14.117 1 97.62 204 LYS A C 1
ATOM 1629 O O . LYS A 1 204 ? -1.124 -44.312 -13.906 1 97.62 204 LYS A O 1
ATOM 1634 N N . SER A 1 205 ? 0.928 -43.25 -13.891 1 97.38 205 SER A N 1
ATOM 1635 C CA . SER A 1 205 ? 1.636 -44.5 -13.664 1 97.38 205 SER A CA 1
ATOM 1636 C C . SER A 1 205 ? 2.383 -44.469 -12.336 1 97.38 205 SER A C 1
ATOM 1638 O O . SER A 1 205 ? 2.969 -45.5 -11.938 1 97.38 205 SER A O 1
ATOM 1640 N N . LYS A 1 206 ? 2.422 -43.406 -11.695 1 97 206 LYS A N 1
ATOM 1641 C CA . LYS A 1 206 ? 3.121 -43.219 -10.43 1 97 206 LYS A CA 1
ATOM 1642 C C . LYS A 1 206 ? 4.633 -43.219 -10.633 1 97 206 LYS A C 1
ATOM 1644 O O . LYS A 1 206 ? 5.391 -43.469 -9.695 1 97 206 LYS A O 1
ATOM 1649 N N . LYS A 1 207 ? 5.098 -42.906 -11.852 1 97.56 207 LYS A N 1
ATOM 1650 C CA . LYS A 1 207 ? 6.52 -42.812 -12.172 1 97.56 207 LYS A CA 1
ATOM 1651 C C . LYS A 1 207 ? 6.805 -41.531 -12.984 1 97.56 207 LYS A C 1
ATOM 1653 O O . LYS A 1 207 ? 6.422 -41.469 -14.156 1 97.56 207 LYS A O 1
ATOM 1658 N N . PRO A 1 208 ? 7.465 -40.688 -12.406 1 98 208 PRO A N 1
ATOM 1659 C CA . PRO A 1 208 ? 7.832 -39.5 -13.188 1 98 208 PRO A CA 1
ATOM 1660 C C . PRO A 1 208 ? 8.875 -39.812 -14.266 1 98 208 PRO A C 1
ATOM 1662 O O . PRO A 1 208 ? 9.688 -40.719 -14.094 1 98 208 PRO A O 1
ATOM 1665 N N . LEU A 1 209 ? 8.875 -39.094 -15.336 1 98 209 LEU A N 1
ATOM 1666 C CA . LEU A 1 209 ? 9.922 -39.188 -16.344 1 98 209 LEU A CA 1
ATOM 1667 C C . LEU A 1 209 ? 11.125 -38.344 -15.953 1 98 209 LEU A C 1
ATOM 1669 O O . LEU A 1 209 ? 10.977 -37.281 -15.32 1 98 209 LEU A O 1
ATOM 1673 N N . SER A 1 210 ? 12.305 -38.844 -16.312 1 96.69 210 SER A N 1
ATOM 1674 C CA . SER A 1 210 ? 13.523 -38.062 -16.047 1 96.69 210 SER A CA 1
ATOM 1675 C C . SER A 1 210 ? 13.531 -36.75 -16.812 1 96.69 210 SER A C 1
ATOM 1677 O O . SER A 1 210 ? 13.07 -36.688 -17.953 1 96.69 210 SER A O 1
ATOM 1679 N N . LEU A 1 211 ? 14.094 -35.719 -16.172 1 96.38 211 LEU A N 1
ATOM 1680 C CA . LEU A 1 211 ? 14.156 -34.406 -16.766 1 96.38 211 LEU A CA 1
ATOM 1681 C C . LEU A 1 211 ? 15.594 -34.031 -17.094 1 96.38 211 LEU A C 1
ATOM 1683 O O . LEU A 1 211 ? 16.516 -34.312 -16.312 1 96.38 211 LEU A O 1
ATOM 1687 N N . LYS A 1 212 ? 15.789 -33.406 -18.188 1 95 212 LYS A N 1
ATOM 1688 C CA . LYS A 1 212 ? 17.078 -32.844 -18.594 1 95 212 LYS A CA 1
ATOM 1689 C C . LYS A 1 212 ? 17.031 -31.312 -18.578 1 95 212 LYS A C 1
ATOM 1691 O O . LYS A 1 212 ? 16.062 -30.703 -19.078 1 95 212 LYS A O 1
ATOM 1696 N N . PRO A 1 213 ? 18.062 -30.75 -18.031 1 97.31 213 PRO A N 1
ATOM 1697 C CA . PRO A 1 213 ? 18.094 -29.297 -18.062 1 97.31 213 PRO A CA 1
ATOM 1698 C C . PRO A 1 213 ? 17.969 -28.719 -19.469 1 97.31 213 PRO A C 1
ATOM 1700 O O . PRO A 1 213 ? 18.469 -29.312 -20.422 1 97.31 213 PRO A O 1
ATOM 1703 N N . TRP A 1 214 ? 17.266 -27.641 -19.562 1 97.19 214 TRP A N 1
ATOM 1704 C CA . TRP A 1 214 ? 16.969 -26.969 -20.828 1 97.19 214 TRP A CA 1
ATOM 1705 C C . TRP A 1 214 ? 16.812 -25.469 -20.625 1 97.19 214 TRP A C 1
ATOM 1707 O O . TRP A 1 214 ? 16.25 -25.031 -19.609 1 97.19 214 TRP A O 1
ATOM 1717 N N . TYR A 1 215 ? 17.328 -24.688 -21.594 1 97.12 215 TYR A N 1
ATOM 1718 C CA . TYR A 1 215 ? 17.234 -23.234 -21.516 1 97.12 215 TYR A CA 1
ATOM 1719 C C . TYR A 1 215 ? 16.688 -22.641 -22.812 1 97.12 215 TYR A C 1
ATOM 1721 O O . TYR A 1 215 ? 17.156 -22.984 -23.906 1 97.12 215 TYR A O 1
ATOM 1729 N N . LYS A 1 216 ? 15.773 -21.75 -22.656 1 95.56 216 LYS A N 1
ATOM 1730 C CA . LYS A 1 216 ? 15.117 -21.094 -23.781 1 95.56 216 LYS A CA 1
ATOM 1731 C C . LYS A 1 216 ? 16.125 -20.375 -24.672 1 95.56 216 LYS A C 1
ATOM 1733 O O . LYS A 1 216 ? 17 -19.656 -24.156 1 95.56 216 LYS A O 1
ATOM 1738 N N . ASP A 1 217 ? 16.047 -20.547 -25.984 1 94.56 217 ASP A N 1
ATOM 1739 C CA . ASP A 1 217 ? 16.797 -19.844 -27.016 1 94.56 217 ASP A CA 1
ATOM 1740 C C . ASP A 1 217 ? 18.297 -20.172 -26.922 1 94.56 217 ASP A C 1
ATOM 1742 O O . ASP A 1 217 ? 19.125 -19.406 -27.422 1 94.56 217 ASP A O 1
ATOM 1746 N N . PHE A 1 218 ? 18.609 -21.219 -26.172 1 96.94 218 PHE A N 1
ATOM 1747 C CA . PHE A 1 218 ? 20.016 -21.641 -26.094 1 96.94 218 PHE A CA 1
ATOM 1748 C C . PHE A 1 218 ? 20.312 -22.703 -27.141 1 96.94 218 PHE A C 1
ATOM 1750 O O . PHE A 1 218 ? 19.672 -23.766 -27.156 1 96.94 218 PHE A O 1
ATOM 1757 N N . ASN A 1 219 ? 21.344 -22.438 -27.922 1 96.44 219 ASN A N 1
ATOM 1758 C CA . ASN A 1 219 ? 21.641 -23.344 -29.031 1 96.44 219 ASN A CA 1
ATOM 1759 C C . ASN A 1 219 ? 22.906 -24.156 -28.75 1 96.44 219 ASN A C 1
ATOM 1761 O O . ASN A 1 219 ? 23.312 -24.969 -29.578 1 96.44 219 ASN A O 1
ATOM 1765 N N . GLY A 1 220 ? 23.547 -23.938 -27.609 1 96.56 220 GLY A N 1
ATOM 1766 C CA . GLY A 1 220 ? 24.672 -24.75 -27.203 1 96.56 220 GLY A CA 1
ATOM 1767 C C . GLY A 1 220 ? 24.25 -26.078 -26.594 1 96.56 220 GLY A C 1
ATOM 1768 O O . GLY A 1 220 ? 23.078 -26.438 -26.609 1 96.56 220 GLY A O 1
ATOM 1769 N N . GLU A 1 221 ? 25.203 -26.797 -26.141 1 96.5 221 GLU A N 1
ATOM 1770 C CA . GLU A 1 221 ? 24.922 -28.094 -25.531 1 96.5 221 GLU A CA 1
ATOM 1771 C C . GLU A 1 221 ? 24.859 -27.969 -24.016 1 96.5 221 GLU A C 1
ATOM 1773 O O . GLU A 1 221 ? 25.625 -27.219 -23.406 1 96.5 221 GLU A O 1
ATOM 1778 N N . VAL A 1 222 ? 23.891 -28.641 -23.469 1 97.44 222 VAL A N 1
ATOM 1779 C CA . VAL A 1 222 ? 23.812 -28.844 -22.016 1 97.44 222 VAL A CA 1
ATOM 1780 C C . VAL A 1 222 ? 24.188 -30.297 -21.688 1 97.44 222 VAL A C 1
ATOM 1782 O O . VAL A 1 222 ? 23.484 -31.234 -22.062 1 97.44 222 VAL A O 1
ATOM 1785 N N . LYS A 1 223 ? 25.281 -30.438 -20.953 1 96.12 223 LYS A N 1
ATOM 1786 C CA . LYS A 1 223 ? 25.812 -31.766 -20.641 1 96.12 223 LYS A CA 1
ATOM 1787 C C . LYS A 1 223 ? 25.734 -32.062 -19.156 1 96.12 223 LYS A C 1
ATOM 1789 O O . LYS A 1 223 ? 26 -31.188 -18.328 1 96.12 223 LYS A O 1
ATOM 1794 N N . MET A 1 224 ? 25.312 -33.25 -18.922 1 95.69 224 MET A N 1
ATOM 1795 C CA . MET A 1 224 ? 25.266 -33.719 -17.531 1 95.69 224 MET A CA 1
ATOM 1796 C C . MET A 1 224 ? 26.359 -34.75 -17.266 1 95.69 224 MET A C 1
ATOM 1798 O O . MET A 1 224 ? 26.672 -35.562 -18.141 1 95.69 224 MET A O 1
ATOM 1802 N N . ALA A 1 225 ? 26.922 -34.625 -16.062 1 93.94 225 ALA A N 1
ATOM 1803 C CA . ALA A 1 225 ? 27.953 -35.594 -15.664 1 93.94 225 ALA A CA 1
ATOM 1804 C C . ALA A 1 225 ? 27.906 -35.844 -14.164 1 93.94 225 ALA A C 1
ATOM 1806 O O . ALA A 1 225 ? 27.312 -35.062 -13.414 1 93.94 225 ALA A O 1
ATOM 1807 N N . GLU A 1 226 ? 28.422 -36.938 -13.805 1 93.38 226 GLU A N 1
ATOM 1808 C CA . GLU A 1 226 ? 28.594 -37.281 -12.398 1 93.38 226 GLU A CA 1
ATOM 1809 C C . GLU A 1 226 ? 30.062 -37.344 -12.016 1 93.38 226 GLU A C 1
ATOM 1811 O O . GLU A 1 226 ? 30.859 -37.969 -12.695 1 93.38 226 GLU A O 1
ATOM 1816 N N . THR A 1 227 ? 30.297 -36.656 -10.969 1 90.88 227 THR A N 1
ATOM 1817 C CA . THR A 1 227 ? 31.688 -36.656 -10.5 1 90.88 227 THR A CA 1
ATOM 1818 C C . THR A 1 227 ? 31.984 -37.938 -9.734 1 90.88 227 THR A C 1
ATOM 1820 O O . THR A 1 227 ? 31.078 -38.719 -9.422 1 90.88 227 THR A O 1
ATOM 1823 N N . GLU A 1 228 ? 33.219 -38.062 -9.383 1 90.62 228 GLU A N 1
ATOM 1824 C CA . GLU A 1 228 ? 33.656 -39.219 -8.617 1 90.62 228 GLU A CA 1
ATOM 1825 C C . GLU A 1 228 ? 33.031 -39.219 -7.215 1 90.62 228 GLU A C 1
ATOM 1827 O O . GLU A 1 228 ? 32.844 -40.281 -6.621 1 90.62 228 GLU A O 1
ATOM 1832 N N . THR A 1 229 ? 32.781 -38.094 -6.777 1 89.75 229 THR A N 1
ATOM 1833 C CA . THR A 1 229 ? 32.25 -37.969 -5.43 1 89.75 229 THR A CA 1
ATOM 1834 C C . THR A 1 229 ? 30.734 -38.062 -5.438 1 89.75 229 THR A C 1
ATOM 1836 O O . THR A 1 229 ? 30.078 -37.938 -4.395 1 89.75 229 THR A O 1
ATOM 1839 N N . GLY A 1 230 ? 30.188 -38.25 -6.578 1 87.62 230 GLY A N 1
ATOM 1840 C CA . GLY A 1 230 ? 28.766 -38.5 -6.672 1 87.62 230 GLY A CA 1
ATOM 1841 C C . GLY A 1 230 ? 27.953 -37.25 -6.957 1 87.62 230 GLY A C 1
ATOM 1842 O O . GLY A 1 230 ? 26.719 -37.312 -7.066 1 87.62 230 GLY A O 1
ATOM 1843 N N . ASN A 1 231 ? 28.688 -36.188 -7.133 1 90.12 231 ASN A N 1
ATOM 1844 C CA . ASN A 1 231 ? 27.984 -34.938 -7.453 1 90.12 231 ASN A CA 1
ATOM 1845 C C . ASN A 1 231 ? 27.594 -34.875 -8.93 1 90.12 231 ASN A C 1
ATOM 1847 O O . ASN A 1 231 ? 28.344 -35.344 -9.789 1 90.12 231 ASN A O 1
ATOM 1851 N N . ILE A 1 232 ? 26.391 -34.344 -9.117 1 93.25 232 ILE A N 1
ATOM 1852 C CA . ILE A 1 232 ? 25.953 -34.156 -10.492 1 93.25 232 ILE A CA 1
ATOM 1853 C C . ILE A 1 232 ? 26.312 -32.781 -10.969 1 93.25 232 ILE A C 1
ATOM 1855 O O . ILE A 1 232 ? 26.047 -31.781 -10.289 1 93.25 232 ILE A O 1
ATOM 1859 N N . THR A 1 233 ? 26.922 -32.719 -12.125 1 95.62 233 THR A N 1
ATOM 1860 C CA . THR A 1 233 ? 27.328 -31.438 -12.688 1 95.62 233 THR A CA 1
ATOM 1861 C C . THR A 1 233 ? 26.656 -31.188 -14.039 1 95.62 233 THR A C 1
ATOM 1863 O O . THR A 1 233 ? 26.25 -32.156 -14.711 1 95.62 233 THR A O 1
ATOM 1866 N N . MET A 1 234 ? 26.453 -29.922 -14.328 1 96.31 234 MET A N 1
ATOM 1867 C CA . MET A 1 234 ? 25.938 -29.469 -15.617 1 96.31 234 MET A CA 1
ATOM 1868 C C . MET A 1 234 ? 26.922 -28.5 -16.281 1 96.31 234 MET A C 1
ATOM 1870 O O . MET A 1 234 ? 27.438 -27.594 -15.625 1 96.31 234 MET A O 1
ATOM 1874 N N . SER A 1 235 ? 27.219 -28.781 -17.5 1 97.06 235 SER A N 1
ATOM 1875 C CA . SER A 1 235 ? 28.062 -27.859 -18.25 1 97.06 235 SER A CA 1
ATOM 1876 C C . SER A 1 235 ? 27.344 -27.328 -19.5 1 97.06 235 SER A C 1
ATOM 1878 O O . SER A 1 235 ? 26.516 -28.016 -20.078 1 97.06 235 SER A O 1
ATOM 1880 N N . THR A 1 236 ? 27.609 -26.094 -19.828 1 97.81 236 THR A N 1
ATOM 1881 C CA . THR A 1 236 ? 27.062 -25.469 -21.031 1 97.81 236 THR A CA 1
ATOM 1882 C C . THR A 1 236 ? 28.203 -25.016 -21.953 1 97.81 236 THR A C 1
ATOM 1884 O O . THR A 1 236 ? 29.266 -24.625 -21.484 1 97.81 236 THR A O 1
ATOM 1887 N N . THR A 1 237 ? 27.969 -25.078 -23.281 1 97.88 237 THR A N 1
ATOM 1888 C CA . THR A 1 237 ? 29.031 -24.828 -24.234 1 97.88 237 THR A CA 1
ATOM 1889 C C . THR A 1 237 ? 28.703 -23.609 -25.109 1 97.88 237 THR A C 1
ATOM 1891 O O . THR A 1 237 ? 27.609 -23.062 -25.031 1 97.88 237 THR A O 1
ATOM 1894 N N . PHE A 1 238 ? 29.719 -23.156 -25.875 1 98 238 PHE A N 1
ATOM 1895 C CA . PHE A 1 238 ? 29.484 -22.188 -26.938 1 98 238 PHE A CA 1
ATOM 1896 C C . PHE A 1 238 ? 28.656 -22.797 -28.062 1 98 238 PHE A C 1
ATOM 1898 O O . PHE A 1 238 ? 28.625 -24.031 -28.219 1 98 238 PHE A O 1
ATOM 1905 N N . ALA A 1 239 ? 28.016 -21.969 -28.781 1 97.81 239 ALA A N 1
ATOM 1906 C CA . ALA A 1 239 ? 27.312 -22.406 -30 1 97.81 239 ALA A CA 1
ATOM 1907 C C . ALA A 1 239 ? 27.688 -21.516 -31.188 1 97.81 239 ALA A C 1
ATOM 1909 O O . ALA A 1 239 ? 27.984 -20.344 -31.016 1 97.81 239 ALA A O 1
ATOM 1910 N N . PHE A 1 240 ? 27.609 -22.156 -32.375 1 97.81 240 PHE A N 1
ATOM 1911 C CA . PHE A 1 240 ? 28.031 -21.5 -33.625 1 97.81 240 PHE A CA 1
ATOM 1912 C C . PHE A 1 240 ? 27.031 -21.75 -34.75 1 97.81 240 PHE A C 1
ATOM 1914 O O . PHE A 1 240 ? 26.328 -22.766 -34.719 1 97.81 240 PHE A O 1
ATOM 1921 N N . LYS A 1 241 ? 27.031 -20.891 -35.656 1 97.31 241 LYS A N 1
ATOM 1922 C CA . LYS A 1 241 ? 26.172 -21.031 -36.812 1 97.31 241 LYS A CA 1
ATOM 1923 C C . LYS A 1 241 ? 26.906 -20.578 -38.094 1 97.31 241 LYS A C 1
ATOM 1925 O O . LYS A 1 241 ? 27.562 -19.547 -38.094 1 97.31 241 LYS A O 1
ATOM 1930 N N . TRP A 1 242 ? 26.797 -21.391 -39.125 1 97.12 242 TRP A N 1
ATOM 1931 C CA . TRP A 1 242 ? 27.328 -21 -40.438 1 97.12 242 TRP A CA 1
ATOM 1932 C C . TRP A 1 242 ? 26.266 -20.266 -41.25 1 97.12 242 TRP A C 1
ATOM 1934 O O . TRP A 1 242 ? 25.109 -20.719 -41.312 1 97.12 242 TRP A O 1
ATOM 1944 N N . GLU A 1 243 ? 26.547 -19.219 -41.688 1 96.88 243 GLU A N 1
ATOM 1945 C CA . GLU A 1 243 ? 25.781 -18.531 -42.75 1 96.88 243 GLU A CA 1
ATOM 1946 C C . GLU A 1 243 ? 26.609 -18.391 -44.031 1 96.88 243 GLU A C 1
ATOM 1948 O O . GLU A 1 243 ? 27.391 -17.438 -44.156 1 96.88 243 GLU A O 1
ATOM 1953 N N . GLY A 1 244 ? 26.422 -19.281 -44.906 1 95.31 244 GLY A N 1
ATOM 1954 C CA . GLY A 1 244 ? 27.359 -19.375 -46.031 1 95.31 244 GLY A CA 1
ATOM 1955 C C . GLY A 1 244 ? 28.75 -19.797 -45.594 1 95.31 244 GLY A C 1
ATOM 1956 O O . GLY A 1 244 ? 28.922 -20.828 -44.938 1 95.31 244 GLY A O 1
ATOM 1957 N N . ASP A 1 245 ? 29.656 -18.938 -45.938 1 94.62 245 ASP A N 1
ATOM 1958 C CA . ASP A 1 245 ? 31.047 -19.234 -45.594 1 94.62 245 ASP A CA 1
ATOM 1959 C C . ASP A 1 245 ? 31.484 -18.438 -44.375 1 94.62 245 ASP A C 1
ATOM 1961 O O . ASP A 1 245 ? 32.656 -18.422 -44.031 1 94.62 245 ASP A O 1
ATOM 1965 N N . THR A 1 246 ? 30.484 -17.844 -43.688 1 97 246 THR A N 1
ATOM 1966 C CA . THR A 1 246 ? 30.812 -17.031 -42.531 1 97 246 THR A CA 1
ATOM 1967 C C . THR A 1 246 ? 30.391 -17.75 -41.25 1 97 246 THR A C 1
ATOM 1969 O O . THR A 1 246 ? 29.266 -18.234 -41.125 1 97 246 THR A O 1
ATOM 1972 N N . LEU A 1 247 ? 31.297 -17.844 -40.281 1 98 247 LEU A N 1
ATOM 1973 C CA . LEU A 1 247 ? 31.047 -18.484 -39 1 98 247 LEU A CA 1
ATOM 1974 C C . LEU A 1 247 ? 30.703 -17.469 -37.938 1 98 247 LEU A C 1
ATOM 1976 O O . LEU A 1 247 ? 31.438 -16.484 -37.75 1 98 247 LEU A O 1
ATOM 1980 N N . TYR A 1 248 ? 29.578 -17.719 -37.25 1 98.31 248 TYR A N 1
ATOM 1981 C CA . TYR A 1 248 ? 29.172 -16.812 -36.188 1 98.31 248 TYR A CA 1
ATOM 1982 C C . TYR A 1 248 ? 29.109 -17.547 -34.844 1 98.31 248 TYR A C 1
ATOM 1984 O O . TYR A 1 248 ? 28.625 -18.672 -34.75 1 98.31 248 TYR A O 1
ATOM 1992 N N . LEU A 1 249 ? 29.688 -16.984 -33.844 1 98.06 249 LEU A N 1
ATOM 1993 C CA . LEU A 1 249 ? 29.406 -17.359 -32.469 1 98.06 249 LEU A CA 1
ATOM 1994 C C . LEU A 1 249 ? 28.047 -16.812 -32.031 1 98.06 249 LEU A C 1
ATOM 1996 O O . LEU A 1 249 ? 27.844 -15.594 -32.031 1 98.06 249 LEU A O 1
ATOM 2000 N N . THR A 1 250 ? 27.156 -17.672 -31.609 1 97.62 250 THR A N 1
ATOM 2001 C CA . THR A 1 250 ? 25.781 -17.234 -31.375 1 97.62 250 THR A CA 1
ATOM 2002 C C . THR A 1 250 ? 25.422 -17.375 -29.906 1 97.62 250 THR A C 1
ATOM 2004 O O . THR A 1 250 ? 24.516 -16.688 -29.422 1 97.62 250 THR A O 1
ATOM 2007 N N . ASP A 1 251 ? 26.078 -18.266 -29.188 1 97.94 251 ASP A N 1
ATOM 2008 C CA . ASP A 1 251 ? 25.797 -18.469 -27.766 1 97.94 251 ASP A CA 1
ATOM 2009 C C . ASP A 1 251 ? 27.078 -18.688 -26.984 1 97.94 251 ASP A C 1
ATOM 2011 O O . ASP A 1 251 ? 28.031 -19.266 -27.5 1 97.94 251 ASP A O 1
ATOM 2015 N N . SER A 1 252 ? 27.047 -18.203 -25.812 1 97.81 252 SER A N 1
ATOM 2016 C CA . SER A 1 252 ? 28.109 -18.469 -24.844 1 97.81 252 SER A CA 1
ATOM 2017 C C . SER A 1 252 ? 27.609 -19.328 -23.688 1 97.81 252 SER A C 1
ATOM 2019 O O . SER A 1 252 ? 26.406 -19.484 -23.5 1 97.81 252 SER A O 1
ATOM 2021 N N . PRO A 1 253 ? 28.578 -19.969 -22.969 1 97.62 253 PRO A N 1
ATOM 2022 C CA . PRO A 1 253 ? 28.172 -20.734 -21.781 1 97.62 253 PRO A CA 1
ATOM 2023 C C . PRO A 1 253 ? 27.484 -19.859 -20.719 1 97.62 253 PRO A C 1
ATOM 2025 O O . PRO A 1 253 ? 27.594 -18.641 -20.766 1 97.62 253 PRO A O 1
ATOM 2028 N N . MET A 1 254 ? 26.797 -20.516 -19.844 1 96.38 254 MET A N 1
ATOM 2029 C CA . MET A 1 254 ? 26.188 -19.844 -18.688 1 96.38 254 MET A CA 1
ATOM 2030 C C . MET A 1 254 ? 27.234 -19.031 -17.938 1 96.38 254 MET A C 1
ATOM 2032 O O . MET A 1 254 ? 28.375 -19.469 -17.766 1 96.38 254 MET A O 1
ATOM 2036 N N . ASN A 1 255 ? 26.875 -17.797 -17.453 1 94.38 255 ASN A N 1
ATOM 2037 C CA . ASN A 1 255 ? 27.672 -16.891 -16.641 1 94.38 255 ASN A CA 1
ATOM 2038 C C . ASN A 1 255 ? 28.797 -16.25 -17.438 1 94.38 255 ASN A C 1
ATOM 2040 O O . ASN A 1 255 ? 29.766 -15.75 -16.875 1 94.38 255 ASN A O 1
ATOM 2044 N N . TRP A 1 256 ? 28.734 -16.391 -18.766 1 96.12 256 TRP A N 1
ATOM 2045 C CA . TRP A 1 256 ? 29.656 -15.688 -19.641 1 96.12 256 TRP A CA 1
ATOM 2046 C C . TRP A 1 256 ? 29 -14.453 -20.25 1 96.12 256 TRP A C 1
ATOM 2048 O O . TRP A 1 256 ? 28.031 -14.57 -21 1 96.12 256 TRP A O 1
ATOM 2058 N N . ASN A 1 257 ? 29.531 -13.328 -19.891 1 94.88 257 ASN A N 1
ATOM 2059 C CA . ASN A 1 257 ? 29.047 -12.094 -20.5 1 94.88 257 ASN A CA 1
ATOM 2060 C C . ASN A 1 257 ? 29.922 -11.688 -21.703 1 94.88 257 ASN A C 1
ATOM 2062 O O . ASN A 1 257 ? 30.844 -12.398 -22.062 1 94.88 257 ASN A O 1
ATOM 2066 N N . ARG A 1 258 ? 29.516 -10.602 -22.297 1 94.88 258 ARG A N 1
ATOM 2067 C CA . ARG A 1 258 ? 30.219 -10.133 -23.484 1 94.88 258 ARG A CA 1
ATOM 2068 C C . ARG A 1 258 ? 31.703 -9.898 -23.188 1 94.88 258 ARG A C 1
ATOM 2070 O O . ARG A 1 258 ? 32.562 -10.281 -23.984 1 94.88 258 ARG A O 1
ATOM 2077 N N . GLU A 1 259 ? 31.984 -9.344 -22.031 1 93.81 259 GLU A N 1
ATOM 2078 C CA . GLU A 1 259 ? 33.375 -9.023 -21.672 1 93.81 259 GLU A CA 1
ATOM 2079 C C . GLU A 1 259 ? 34.219 -10.281 -21.594 1 93.81 259 GLU A C 1
ATOM 2081 O O . GLU A 1 259 ? 35.344 -10.297 -22.109 1 93.81 259 GLU A O 1
ATOM 2086 N N . LYS A 1 260 ? 33.719 -11.273 -21.047 1 95.88 260 LYS A N 1
ATOM 2087 C CA . LYS A 1 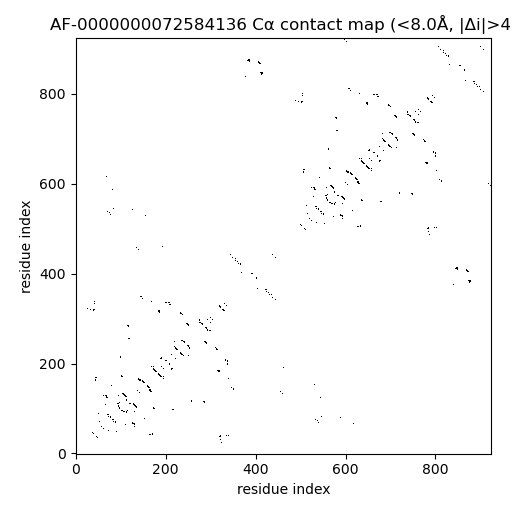260 ? 34.438 -12.539 -20.922 1 95.88 260 LYS A CA 1
ATOM 2088 C C . LYS A 1 260 ? 34.656 -13.188 -22.281 1 95.88 260 LYS A C 1
ATOM 2090 O O . LYS A 1 260 ? 35.719 -13.742 -22.547 1 95.88 260 LYS A O 1
ATOM 2095 N N . VAL A 1 261 ? 33.719 -13.125 -23.109 1 97.19 261 VAL A N 1
ATOM 2096 C CA . VAL A 1 261 ? 33.781 -13.711 -24.453 1 97.19 261 VAL A CA 1
ATOM 2097 C C . VAL A 1 261 ? 34.844 -12.984 -25.266 1 97.19 261 VAL A C 1
ATOM 2099 O O . VAL A 1 261 ? 35.688 -13.617 -25.906 1 97.19 261 VAL A O 1
ATOM 2102 N N . ILE A 1 262 ? 34.781 -11.68 -25.188 1 95.19 262 ILE A N 1
ATOM 2103 C CA . ILE A 1 262 ? 35.75 -10.867 -25.938 1 95.19 262 ILE A CA 1
ATOM 2104 C C . ILE A 1 262 ? 37.156 -11.141 -25.438 1 95.19 262 ILE A C 1
ATOM 2106 O O . ILE A 1 262 ? 38.094 -11.258 -26.234 1 95.19 262 ILE A O 1
ATOM 2110 N N . SER A 1 263 ? 37.312 -11.227 -24.156 1 96.81 263 SER A N 1
ATOM 2111 C CA . SER A 1 263 ? 38.594 -11.555 -23.578 1 96.81 263 SER A CA 1
ATOM 2112 C C . SER A 1 263 ? 39.125 -12.891 -24.094 1 96.81 263 SER A C 1
ATOM 2114 O O . SER A 1 263 ? 40.312 -13.031 -24.422 1 96.81 263 SER A O 1
ATOM 2116 N N . LEU A 1 264 ? 38.281 -13.875 -24.156 1 96.69 264 LEU A N 1
ATOM 2117 C CA . LEU A 1 264 ? 38.688 -15.188 -24.688 1 96.69 264 LEU A CA 1
ATOM 2118 C C . LEU A 1 264 ? 39.094 -15.086 -26.141 1 96.69 264 LEU A C 1
ATOM 2120 O O . LEU A 1 264 ? 40.094 -15.695 -26.547 1 96.69 264 LEU A O 1
ATOM 2124 N N . LEU A 1 265 ? 38.312 -14.383 -26.953 1 96.69 265 LEU A N 1
ATOM 2125 C CA . LEU A 1 265 ? 38.594 -14.227 -28.375 1 96.69 265 LEU A CA 1
ATOM 2126 C C . LEU A 1 265 ? 39.969 -13.57 -28.562 1 96.69 265 LEU A C 1
ATOM 2128 O O . LEU A 1 265 ? 40.75 -13.992 -29.422 1 96.69 265 LEU A O 1
ATOM 2132 N N . ASP A 1 266 ? 40.25 -12.562 -27.719 1 95.81 266 ASP A N 1
ATOM 2133 C CA . ASP A 1 266 ? 41.531 -11.891 -27.766 1 95.81 266 ASP A CA 1
ATOM 2134 C C . ASP A 1 266 ? 42.688 -12.859 -27.422 1 95.81 266 ASP A C 1
ATOM 2136 O O . ASP A 1 266 ? 43.719 -12.844 -28.078 1 95.81 266 ASP A O 1
ATOM 2140 N N . ASP A 1 267 ? 42.469 -13.641 -26.469 1 96.25 267 ASP A N 1
ATOM 2141 C CA . ASP A 1 267 ? 43.438 -14.648 -26.078 1 96.25 267 ASP A CA 1
ATOM 2142 C C . ASP A 1 267 ? 43.688 -15.633 -27.219 1 96.25 267 ASP A C 1
ATOM 2144 O O . ASP A 1 267 ? 44.844 -16.016 -27.469 1 96.25 267 ASP A O 1
ATOM 2148 N N . ILE A 1 268 ? 42.656 -16.078 -27.828 1 95.69 268 ILE A N 1
ATOM 2149 C CA . ILE A 1 268 ? 42.75 -17.062 -28.922 1 95.69 268 ILE A CA 1
ATOM 2150 C C . ILE A 1 268 ? 43.531 -16.453 -30.078 1 95.69 268 ILE A C 1
ATOM 2152 O O . ILE A 1 268 ? 44.344 -17.156 -30.703 1 95.69 268 ILE A O 1
ATOM 2156 N N . LEU A 1 269 ? 43.312 -15.203 -30.422 1 94.06 269 LEU A N 1
ATOM 2157 C CA . LEU A 1 269 ? 44 -14.516 -31.5 1 94.06 269 LEU A CA 1
ATOM 2158 C C . LEU A 1 269 ? 45.5 -14.484 -31.266 1 94.06 269 LEU A C 1
ATOM 2160 O O . LEU A 1 269 ? 46.281 -14.438 -32.219 1 94.06 269 LEU A O 1
ATOM 2164 N N . GLU A 1 270 ? 45.844 -14.531 -30.047 1 93.12 270 GLU A N 1
ATOM 2165 C CA . GLU A 1 270 ? 47.25 -14.461 -29.703 1 93.12 270 GLU A CA 1
ATOM 2166 C C . GLU A 1 270 ? 47.938 -15.812 -29.844 1 93.12 270 GLU A C 1
ATOM 2168 O O . GLU A 1 270 ? 49.188 -15.898 -29.891 1 93.12 270 GLU A O 1
ATOM 2173 N N . ARG A 1 271 ? 47.125 -16.781 -29.953 1 92.12 271 ARG A N 1
ATOM 2174 C CA . ARG A 1 271 ? 47.688 -18.125 -30.078 1 92.12 271 ARG A CA 1
ATOM 2175 C C . ARG A 1 271 ? 48.188 -18.375 -31.5 1 92.12 271 ARG A C 1
ATOM 2177 O O . ARG A 1 271 ? 47.5 -18.031 -32.469 1 92.12 271 ARG A O 1
ATOM 2184 N N . LYS A 1 272 ? 49.281 -19.047 -31.641 1 86.06 272 LYS A N 1
ATOM 2185 C CA . LYS A 1 272 ? 49.875 -19.312 -32.938 1 86.06 272 LYS A CA 1
ATOM 2186 C C . LYS A 1 272 ? 49.125 -20.438 -33.656 1 86.06 272 LYS A C 1
ATOM 2188 O O . LYS A 1 272 ? 49.031 -20.438 -34.906 1 86.06 272 LYS A O 1
ATOM 2193 N N . ASP A 1 273 ? 48.594 -21.328 -32.969 1 87.81 273 ASP A N 1
ATOM 2194 C CA . ASP A 1 273 ? 47.969 -22.516 -33.531 1 87.81 273 ASP A CA 1
ATOM 2195 C C . ASP A 1 273 ? 46.5 -22.297 -33.812 1 87.81 273 ASP A C 1
ATOM 2197 O O . ASP A 1 273 ? 45.781 -23.219 -34.188 1 87.81 273 ASP A O 1
ATOM 2201 N N . SER A 1 274 ? 46.094 -21.062 -33.875 1 91.5 274 SER A N 1
ATOM 2202 C CA . SER A 1 274 ? 44.656 -20.766 -34.062 1 91.5 274 SER A CA 1
ATOM 2203 C C . SER A 1 274 ? 44.344 -20.5 -35.531 1 91.5 274 SER A C 1
ATOM 2205 O O . SER A 1 274 ? 45.125 -19.844 -36.219 1 91.5 274 SER A O 1
ATOM 2207 N N . TRP A 1 275 ? 43.219 -21.047 -35.938 1 95.12 275 TRP A N 1
ATOM 2208 C CA . TRP A 1 275 ? 42.719 -20.75 -37.25 1 95.12 275 TRP A CA 1
ATOM 2209 C C . TRP A 1 275 ? 42.031 -19.375 -37.312 1 95.12 275 TRP A C 1
ATOM 2211 O O . TRP A 1 275 ? 41.781 -18.844 -38.406 1 95.12 275 TRP A O 1
ATOM 2221 N N . LEU A 1 276 ? 41.781 -18.797 -36.188 1 96.25 276 LEU A N 1
ATOM 2222 C CA . LEU A 1 276 ? 41.062 -17.516 -36.094 1 96.25 276 LEU A CA 1
ATOM 2223 C C . LEU A 1 276 ? 42 -16.359 -36.5 1 96.25 276 LEU A C 1
ATOM 2225 O O . LEU A 1 276 ? 43.062 -16.188 -35.875 1 96.25 276 LEU A O 1
ATOM 2229 N N . LYS A 1 277 ? 41.625 -15.656 -37.438 1 95.81 277 LYS A N 1
ATOM 2230 C CA . LYS A 1 277 ? 42.406 -14.508 -37.906 1 95.81 277 LYS A CA 1
ATOM 2231 C C . LYS A 1 277 ? 41.938 -13.219 -37.25 1 95.81 277 LYS A C 1
ATOM 2233 O O . LYS A 1 277 ? 42.781 -12.383 -36.875 1 95.81 277 LYS A O 1
ATOM 2238 N N . ASP A 1 278 ? 40.625 -13.055 -37.219 1 95.81 278 ASP A N 1
ATOM 2239 C CA . ASP A 1 278 ? 40 -11.859 -36.625 1 95.81 278 ASP A CA 1
ATOM 2240 C C . ASP A 1 278 ? 38.531 -12.133 -36.281 1 95.81 278 ASP A C 1
ATOM 2242 O O . ASP A 1 278 ? 38.031 -13.211 -36.562 1 95.81 278 ASP A O 1
ATOM 2246 N N . TYR A 1 279 ? 37.969 -11.141 -35.531 1 97.56 279 TYR A N 1
ATOM 2247 C CA . TYR A 1 279 ? 36.531 -11.258 -35.281 1 97.56 279 TYR A CA 1
ATOM 2248 C C . TYR A 1 279 ? 35.875 -9.891 -35.344 1 97.56 279 TYR A C 1
ATOM 2250 O O . TYR A 1 279 ? 36.5 -8.859 -35.156 1 97.56 279 TYR A O 1
ATOM 2258 N N . VAL A 1 280 ? 34.562 -9.859 -35.688 1 96.31 280 VAL A N 1
ATOM 2259 C CA . VAL A 1 280 ? 33.719 -8.664 -35.688 1 96.31 280 VAL A CA 1
ATOM 2260 C C . VAL A 1 280 ? 32.5 -8.891 -34.781 1 96.31 280 VAL A C 1
ATOM 2262 O O . VAL A 1 280 ? 31.734 -9.828 -35 1 96.31 280 VAL A O 1
ATOM 2265 N N . ASP A 1 281 ? 32.312 -8.078 -33.812 1 95 281 ASP A N 1
ATOM 2266 C CA . ASP A 1 281 ? 31.234 -8.211 -32.844 1 95 281 ASP A CA 1
ATOM 2267 C C . ASP A 1 281 ? 30 -7.422 -33.281 1 95 281 ASP A C 1
ATOM 2269 O O . ASP A 1 281 ? 30 -6.191 -33.219 1 95 281 ASP A O 1
ATOM 2273 N N . TYR A 1 282 ? 28.938 -8.078 -33.688 1 94.81 282 TYR A N 1
ATOM 2274 C CA . TYR A 1 282 ? 27.672 -7.477 -34.094 1 94.81 282 TYR A CA 1
ATOM 2275 C C . TYR A 1 282 ? 26.625 -7.617 -33 1 94.81 282 TYR A C 1
ATOM 2277 O O . TYR A 1 282 ? 25.438 -7.387 -33.219 1 94.81 282 TYR A O 1
ATOM 2285 N N . SER A 1 283 ? 27.078 -7.945 -31.844 1 93.38 283 SER A N 1
ATOM 2286 C CA . SER A 1 283 ? 26.156 -8.266 -30.75 1 93.38 283 SER A CA 1
ATOM 2287 C C . SER A 1 283 ? 25.328 -7.043 -30.359 1 93.38 283 SER A C 1
ATOM 2289 O O . SER A 1 283 ? 25.828 -5.918 -30.375 1 93.38 283 SER A O 1
ATOM 2291 N N . SER A 1 284 ? 24.109 -7.254 -30.016 1 90.56 284 SER A N 1
ATOM 2292 C CA . SER A 1 284 ? 23.219 -6.234 -29.484 1 90.56 284 SER A CA 1
ATOM 2293 C C . SER A 1 284 ? 22.484 -6.742 -28.234 1 90.56 284 SER A C 1
ATOM 2295 O O . SER A 1 284 ? 23.031 -6.711 -27.141 1 90.56 284 SER A O 1
ATOM 2297 N N . GLN A 1 285 ? 21.406 -7.582 -28.422 1 89.31 285 GLN A N 1
ATOM 2298 C CA . GLN A 1 285 ? 20.719 -8.18 -27.281 1 89.31 285 GLN A CA 1
ATOM 2299 C C . GLN A 1 285 ? 21.125 -9.633 -27.094 1 89.31 285 GLN A C 1
ATOM 2301 O O . GLN A 1 285 ? 20.922 -10.211 -26.016 1 89.31 285 GLN A O 1
ATOM 2306 N N . THR A 1 286 ? 21.688 -10.117 -28.188 1 94.5 286 THR A N 1
ATOM 2307 C CA . THR A 1 286 ? 22.203 -11.477 -28.172 1 94.5 286 THR A CA 1
ATOM 2308 C C . THR A 1 286 ? 23.594 -11.531 -28.812 1 94.5 286 THR A C 1
ATOM 2310 O O . THR A 1 286 ? 24.016 -10.57 -29.453 1 94.5 286 THR A O 1
ATOM 2313 N N . PHE A 1 287 ? 24.234 -12.57 -28.656 1 95.69 287 PHE A N 1
ATOM 2314 C CA . PHE A 1 287 ? 25.562 -12.75 -29.219 1 95.69 287 PHE A CA 1
ATOM 2315 C C . PHE A 1 287 ? 25.5 -12.922 -30.734 1 95.69 287 PHE A C 1
ATOM 2317 O O . PHE A 1 287 ? 24.672 -13.68 -31.234 1 95.69 287 PHE A O 1
ATOM 2324 N N . ARG A 1 288 ? 26.266 -12.219 -31.391 1 96.56 288 ARG A N 1
ATOM 2325 C CA . ARG A 1 288 ? 26.516 -12.391 -32.812 1 96.56 288 ARG A CA 1
ATOM 2326 C C . ARG A 1 288 ? 27.922 -11.891 -33.188 1 96.56 288 ARG A C 1
ATOM 2328 O O . ARG A 1 288 ? 28.094 -10.734 -33.562 1 96.56 288 ARG A O 1
ATOM 2335 N N . VAL A 1 289 ? 28.797 -12.789 -33.125 1 97.69 289 VAL A N 1
ATOM 2336 C CA . VAL A 1 289 ? 30.188 -12.438 -33.375 1 97.69 289 VAL A CA 1
ATOM 2337 C C . VAL A 1 289 ? 30.688 -13.203 -34.594 1 97.69 289 VAL A C 1
ATOM 2339 O O . VAL A 1 289 ? 30.719 -14.438 -34.594 1 97.69 289 VAL A O 1
ATOM 2342 N N . GLU A 1 290 ? 31.062 -12.516 -35.562 1 98 290 GLU A N 1
ATOM 2343 C CA . GLU A 1 290 ? 31.656 -13.125 -36.75 1 98 290 GLU A CA 1
ATOM 2344 C C . GLU A 1 290 ? 33.094 -13.578 -36.469 1 98 290 GLU A C 1
ATOM 2346 O O . GLU A 1 290 ? 33.906 -12.797 -36 1 98 290 GLU A O 1
ATOM 2351 N N . LEU A 1 291 ? 33.344 -14.805 -36.781 1 97.94 291 LEU A N 1
ATOM 2352 C CA . LEU A 1 291 ? 34.688 -15.359 -36.625 1 97.94 291 LEU A CA 1
ATOM 2353 C C . LEU A 1 291 ? 35.312 -15.539 -38 1 97.94 291 LEU A C 1
ATOM 2355 O O . LEU A 1 291 ? 34.875 -16.344 -38.812 1 97.94 291 LEU A O 1
ATOM 2359 N N . GLN A 1 292 ? 36.375 -14.781 -38.156 1 97 292 GLN A N 1
ATOM 2360 C CA . GLN A 1 292 ? 37.094 -14.828 -39.438 1 97 292 GLN A CA 1
ATOM 2361 C C . GLN A 1 292 ? 38.281 -15.773 -39.375 1 97 292 GLN A C 1
ATOM 2363 O O . GLN A 1 292 ? 39.188 -15.586 -38.531 1 97 292 GLN A O 1
ATOM 2368 N N . TYR A 1 293 ? 38.281 -16.734 -40.281 1 96 293 TYR A N 1
ATOM 2369 C CA . TYR A 1 293 ? 39.375 -17.703 -40.281 1 96 293 TYR A CA 1
ATOM 2370 C C . TYR A 1 293 ? 40.438 -17.328 -41.281 1 96 293 TYR A C 1
ATOM 2372 O O . TYR A 1 293 ? 40.188 -16.578 -42.219 1 96 293 TYR A O 1
ATOM 2380 N N . LYS A 1 294 ? 41.625 -17.828 -41.125 1 93.75 294 LYS A N 1
ATOM 2381 C CA . LYS A 1 294 ? 42.75 -17.594 -42 1 93.75 294 LYS A CA 1
ATOM 2382 C C . LYS A 1 294 ? 42.469 -18.172 -43.375 1 93.75 294 LYS A C 1
ATOM 2384 O O . LYS A 1 294 ? 41.75 -19.172 -43.531 1 93.75 294 LYS A O 1
ATOM 2389 N N . LYS A 1 295 ? 43.094 -17.547 -44.375 1 90.62 295 LYS A N 1
ATOM 2390 C CA . LYS A 1 295 ? 42.906 -18 -45.75 1 90.62 295 LYS A CA 1
ATOM 2391 C C . LYS A 1 295 ? 43.281 -19.484 -45.906 1 90.62 295 LYS A C 1
ATOM 2393 O O . LYS A 1 295 ? 44.375 -19.891 -45.5 1 90.62 295 LYS A O 1
ATOM 2398 N N . GLY A 1 296 ? 42.375 -20.312 -46.375 1 90.56 296 GLY A N 1
ATOM 2399 C CA . GLY A 1 296 ? 42.625 -21.734 -46.625 1 90.56 296 GLY A CA 1
ATOM 2400 C C . GLY A 1 296 ? 42.438 -22.578 -45.375 1 90.56 296 GLY A C 1
ATOM 2401 O O . GLY A 1 296 ? 42.656 -23.797 -45.406 1 90.56 296 GLY A O 1
ATOM 2402 N N . GLU A 1 297 ? 41.969 -21.984 -44.25 1 92.12 297 GLU A N 1
ATOM 2403 C CA . GLU A 1 297 ? 41.875 -22.719 -42.969 1 92.12 297 GLU A CA 1
ATOM 2404 C C . GLU A 1 297 ? 40.438 -22.734 -42.469 1 92.12 297 GLU A C 1
ATOM 2406 O O . GLU A 1 297 ? 40.188 -22.453 -41.281 1 92.12 297 GLU A O 1
ATOM 2411 N N . LYS A 1 298 ? 39.531 -22.984 -43.375 1 94.88 298 LYS A N 1
ATOM 2412 C CA . LYS A 1 298 ? 38.156 -23.141 -42.906 1 94.88 298 LYS A CA 1
ATOM 2413 C C . LYS A 1 298 ? 38.062 -24.234 -41.844 1 94.88 298 LYS A C 1
ATOM 2415 O O . LYS A 1 298 ? 38.344 -25.406 -42.125 1 94.88 298 LYS A O 1
ATOM 2420 N N . PRO A 1 299 ? 37.625 -23.859 -40.656 1 96 299 PRO A N 1
ATOM 2421 C CA . PRO A 1 299 ? 37.656 -24.844 -39.594 1 96 299 PRO A CA 1
ATOM 2422 C C . PRO A 1 299 ? 36.531 -25.859 -39.656 1 96 299 PRO A C 1
ATOM 2424 O O . PRO A 1 299 ? 35.406 -25.5 -40 1 96 299 PRO A O 1
ATOM 2427 N N . SER A 1 300 ? 36.812 -27.078 -39.25 1 94.94 300 SER A N 1
ATOM 2428 C CA . SER A 1 300 ? 35.812 -28.094 -39.031 1 94.94 300 SER A CA 1
ATOM 2429 C C . SER A 1 300 ? 35.125 -27.922 -37.656 1 94.94 300 SER A C 1
ATOM 2431 O O . SER A 1 300 ? 35.594 -27.141 -36.844 1 94.94 300 SER A O 1
ATOM 2433 N N . GLN A 1 301 ? 34.062 -28.609 -37.594 1 93.88 301 GLN A N 1
ATOM 2434 C CA . GLN A 1 301 ? 33.344 -28.562 -36.344 1 93.88 301 GLN A CA 1
ATOM 2435 C C . GLN A 1 301 ? 34.25 -28.984 -35.188 1 93.88 301 GLN A C 1
ATOM 2437 O O . GLN A 1 301 ? 34.219 -28.391 -34.094 1 93.88 301 GLN A O 1
ATOM 2442 N N . LYS A 1 302 ? 35 -29.922 -35.406 1 94.44 302 LYS A N 1
ATOM 2443 C CA . LYS A 1 302 ? 35.938 -30.406 -34.406 1 94.44 302 LYS A CA 1
ATOM 2444 C C . LYS A 1 302 ? 36.969 -29.328 -34.031 1 94.44 302 LYS A C 1
ATOM 2446 O O . LYS A 1 302 ? 37.312 -29.156 -32.875 1 94.44 302 LYS A O 1
ATOM 2451 N N . GLU A 1 303 ? 37.469 -28.672 -34.969 1 94.69 303 GLU A N 1
ATOM 2452 C CA . GLU A 1 303 ? 38.469 -27.609 -34.75 1 94.69 303 GLU A CA 1
ATOM 2453 C C . GLU A 1 303 ? 37.844 -26.438 -34 1 94.69 303 GLU A C 1
ATOM 2455 O O . GLU A 1 303 ? 38.531 -25.812 -33.188 1 94.69 303 GLU A O 1
ATOM 2460 N N . ILE A 1 304 ? 36.625 -26.141 -34.375 1 96.38 304 ILE A N 1
ATOM 2461 C CA . ILE A 1 304 ? 35.938 -25.062 -33.719 1 96.38 304 ILE A CA 1
ATOM 2462 C C . ILE A 1 304 ? 35.781 -25.391 -32.219 1 96.38 304 ILE A C 1
ATOM 2464 O O . ILE A 1 304 ? 36.156 -24.578 -31.359 1 96.38 304 ILE A O 1
ATOM 2468 N N . MET A 1 305 ? 35.344 -26.578 -31.969 1 93.56 305 MET A N 1
ATOM 2469 C CA . MET A 1 305 ? 35.125 -26.984 -30.594 1 93.56 305 MET A CA 1
ATOM 2470 C C . MET A 1 305 ? 36.438 -27.094 -29.828 1 93.56 305 MET A C 1
ATOM 2472 O O . MET A 1 305 ? 36.469 -26.844 -28.609 1 93.56 305 MET A O 1
ATOM 2476 N N . ALA A 1 306 ? 37.438 -27.453 -30.531 1 93.56 306 ALA A N 1
ATOM 2477 C CA . ALA A 1 306 ? 38.75 -27.562 -29.891 1 93.56 306 ALA A CA 1
ATOM 2478 C C . ALA A 1 306 ? 39.281 -26.188 -29.469 1 93.56 306 ALA A C 1
ATOM 2480 O O . ALA A 1 306 ? 39.906 -26.062 -28.422 1 93.56 306 ALA A O 1
ATOM 2481 N N . LEU A 1 307 ? 39.031 -25.281 -30.25 1 94.25 307 LEU A N 1
ATOM 2482 C CA . LEU A 1 307 ? 39.469 -23.922 -29.953 1 94.25 307 LEU A CA 1
ATOM 2483 C C . LEU A 1 307 ? 38.594 -23.281 -28.875 1 94.25 307 LEU A C 1
ATOM 2485 O O . LEU A 1 307 ? 39.125 -22.547 -28.031 1 94.25 307 LEU A O 1
ATOM 2489 N N . PHE A 1 308 ? 37.312 -23.484 -28.953 1 96 308 PHE A N 1
ATOM 2490 C CA . PHE A 1 308 ? 36.344 -22.953 -28 1 96 308 PHE A CA 1
ATOM 2491 C C . PHE A 1 308 ? 35.938 -24.031 -27 1 96 308 PHE A C 1
ATOM 2493 O O . PHE A 1 308 ? 34.75 -24.344 -26.906 1 96 308 PHE A O 1
ATOM 2500 N N . ASN A 1 309 ? 36.875 -24.469 -26.188 1 93.56 309 ASN A N 1
ATOM 2501 C CA . ASN A 1 309 ? 36.656 -25.641 -25.344 1 93.56 309 ASN A CA 1
ATOM 2502 C C . ASN A 1 309 ? 36.312 -25.234 -23.922 1 93.56 309 ASN A C 1
ATOM 2504 O O . ASN A 1 309 ? 36.125 -26.109 -23.062 1 93.56 309 ASN A O 1
ATOM 2508 N N . LYS A 1 310 ? 36.188 -23.938 -23.703 1 95.62 310 LYS A N 1
ATOM 2509 C CA . LYS A 1 310 ? 35.781 -23.484 -22.359 1 95.62 310 LYS A CA 1
ATOM 2510 C C . LYS A 1 310 ? 34.281 -23.688 -22.141 1 95.62 310 LYS A C 1
ATOM 2512 O O . LYS A 1 310 ? 33.5 -23.484 -23.047 1 95.62 310 LYS A O 1
ATOM 2517 N N . GLU A 1 311 ? 33.969 -24.156 -20.953 1 96.38 311 GLU A N 1
ATOM 2518 C CA . GLU A 1 311 ? 32.594 -24.391 -20.531 1 96.38 311 GLU A CA 1
ATOM 2519 C C . GLU A 1 311 ? 32.312 -23.781 -19.156 1 96.38 311 GLU A C 1
ATOM 2521 O O . GLU A 1 311 ? 33.219 -23.375 -18.453 1 96.38 311 GLU A O 1
ATOM 2526 N N . ASP A 1 312 ? 31.078 -23.5 -18.891 1 95.88 312 ASP A N 1
ATOM 2527 C CA . ASP A 1 312 ? 30.656 -23.234 -17.531 1 95.88 312 ASP A CA 1
ATOM 2528 C C . ASP A 1 312 ? 30.109 -24.5 -16.859 1 95.88 312 ASP A C 1
ATOM 2530 O O . ASP A 1 312 ? 29.219 -25.156 -17.406 1 95.88 312 ASP A O 1
ATOM 2534 N N . VAL A 1 313 ? 30.719 -24.844 -15.766 1 95.31 313 VAL A N 1
ATOM 2535 C CA . VAL A 1 313 ? 30.312 -26.062 -15.062 1 95.31 313 VAL A CA 1
ATOM 2536 C C . VAL A 1 313 ? 29.672 -25.688 -13.727 1 95.31 313 VAL A C 1
ATOM 2538 O O . VAL A 1 313 ? 30.25 -24.938 -12.938 1 95.31 313 VAL A O 1
ATOM 2541 N N . GLN A 1 314 ? 28.5 -26.156 -13.555 1 94.5 314 GLN A N 1
ATOM 2542 C CA . GLN A 1 314 ? 27.766 -25.953 -12.312 1 94.5 314 GLN A CA 1
ATOM 2543 C C . GLN A 1 314 ? 27.469 -27.281 -11.617 1 94.5 314 GLN A C 1
ATOM 2545 O O . GLN A 1 314 ? 27.062 -28.25 -12.258 1 94.5 314 GLN A O 1
ATOM 2550 N N . THR A 1 315 ? 27.734 -27.281 -10.344 1 92.88 315 THR A N 1
ATOM 2551 C CA . THR A 1 315 ? 27.328 -28.438 -9.555 1 92.88 315 THR A CA 1
ATOM 2552 C C . THR A 1 315 ? 25.875 -28.281 -9.102 1 92.88 315 THR A C 1
ATOM 2554 O O . THR A 1 315 ? 25.5 -27.281 -8.508 1 92.88 315 THR A O 1
ATOM 2557 N N . LEU A 1 316 ? 25.141 -29.281 -9.414 1 93.5 316 LEU A N 1
ATOM 2558 C CA . LEU A 1 316 ? 23.734 -29.219 -9.039 1 93.5 316 LEU A CA 1
ATOM 2559 C C . LEU A 1 316 ? 23.578 -29.359 -7.527 1 93.5 316 LEU A C 1
ATOM 2561 O O . LEU A 1 316 ? 24.266 -30.156 -6.898 1 93.5 316 LEU A O 1
ATOM 2565 N N . ALA A 1 317 ? 22.797 -28.516 -6.938 1 91.81 317 ALA A N 1
ATOM 2566 C CA . ALA A 1 317 ? 22.391 -28.531 -5.539 1 91.81 317 ALA A CA 1
ATOM 2567 C C . ALA A 1 317 ? 20.906 -28.172 -5.402 1 91.81 317 ALA A C 1
ATOM 2569 O O . ALA A 1 317 ? 20.562 -27.016 -5.117 1 91.81 317 ALA A O 1
ATOM 2570 N N . MET A 1 318 ? 20.078 -29.188 -5.516 1 93.12 318 MET A N 1
ATOM 2571 C CA . MET A 1 318 ? 18.641 -28.922 -5.586 1 93.12 318 MET A CA 1
ATOM 2572 C C . MET A 1 318 ? 18.016 -28.922 -4.195 1 93.12 318 MET A C 1
ATOM 2574 O O . MET A 1 318 ? 17.141 -29.719 -3.895 1 93.12 318 MET A O 1
ATOM 2578 N N . ASN A 1 319 ? 18.484 -27.984 -3.439 1 92.19 319 ASN A N 1
ATOM 2579 C CA . ASN A 1 319 ? 18 -27.781 -2.076 1 92.19 319 ASN A CA 1
ATOM 2580 C C . ASN A 1 319 ? 16.688 -27.016 -2.055 1 92.19 319 ASN A C 1
ATOM 2582 O O . ASN A 1 319 ? 16.562 -25.969 -2.691 1 92.19 319 ASN A O 1
ATOM 2586 N N . VAL A 1 320 ? 15.672 -27.609 -1.383 1 92.94 320 VAL A N 1
ATOM 2587 C CA . VAL A 1 320 ? 14.375 -26.953 -1.249 1 92.94 320 VAL A CA 1
ATOM 2588 C C . VAL A 1 320 ? 13.898 -27.047 0.2 1 92.94 320 VAL A C 1
ATOM 2590 O O . VAL A 1 320 ? 14.367 -27.891 0.964 1 92.94 320 VAL A O 1
ATOM 2593 N N . ILE A 1 321 ? 13.102 -26.109 0.513 1 92.12 321 ILE A N 1
ATOM 2594 C CA . ILE A 1 321 ? 12.359 -26.234 1.759 1 92.12 321 ILE A CA 1
ATOM 2595 C C . ILE A 1 321 ? 11.047 -26.984 1.503 1 92.12 321 ILE A C 1
ATOM 2597 O O . ILE A 1 321 ? 10.234 -26.547 0.685 1 92.12 321 ILE A O 1
ATOM 2601 N N . THR A 1 322 ? 10.859 -28.062 2.201 1 93.81 322 THR A N 1
ATOM 2602 C CA . THR A 1 322 ? 9.68 -28.891 1.988 1 93.81 322 THR A CA 1
ATOM 2603 C C . THR A 1 322 ? 8.461 -28.281 2.654 1 93.81 322 THR A C 1
ATOM 2605 O O . THR A 1 322 ? 8.586 -27.344 3.457 1 93.81 322 THR A O 1
ATOM 2608 N N . TYR A 1 323 ? 7.254 -28.719 2.268 1 91.06 323 TYR A N 1
ATOM 2609 C CA . TYR A 1 323 ? 6.012 -28.172 2.799 1 91.06 323 TYR A CA 1
ATOM 2610 C C . TYR A 1 323 ? 5.914 -28.391 4.305 1 91.06 323 TYR A C 1
ATOM 2612 O O . TYR A 1 323 ? 5.145 -27.719 4.988 1 91.06 323 TYR A O 1
ATOM 2620 N N . ASP A 1 324 ? 6.703 -29.312 4.809 1 88.69 324 ASP A N 1
ATOM 2621 C CA . ASP A 1 324 ? 6.715 -29.562 6.246 1 88.69 324 ASP A CA 1
ATOM 2622 C C . ASP A 1 324 ? 7.867 -28.828 6.922 1 88.69 324 ASP A C 1
ATOM 2624 O O . ASP A 1 324 ? 8.188 -29.109 8.078 1 88.69 324 ASP A O 1
ATOM 2628 N N . GLY A 1 325 ? 8.648 -28.062 6.172 1 87.31 325 GLY A N 1
ATOM 2629 C CA . GLY A 1 325 ? 9.594 -27.109 6.754 1 87.31 325 GLY A CA 1
ATOM 2630 C C . GLY A 1 325 ? 11 -27.672 6.871 1 87.31 325 GLY A C 1
ATOM 2631 O O . GLY A 1 325 ? 11.797 -27.203 7.676 1 87.31 325 GLY A O 1
ATOM 2632 N N . LYS A 1 326 ? 11.312 -28.609 6.047 1 88.75 326 LYS A N 1
ATOM 2633 C CA . LYS A 1 326 ? 12.633 -29.234 6.109 1 88.75 326 LYS A CA 1
ATOM 2634 C C . LYS A 1 326 ? 13.461 -28.891 4.871 1 88.75 326 LYS A C 1
ATOM 2636 O O . LYS A 1 326 ? 12.914 -28.75 3.773 1 88.75 326 LYS A O 1
ATOM 2641 N N . LEU A 1 327 ? 14.758 -28.734 5.129 1 89.44 327 LEU A N 1
ATOM 2642 C CA . LEU A 1 327 ? 15.688 -28.594 4.016 1 89.44 327 LEU A CA 1
ATOM 2643 C C . LEU A 1 327 ? 16.047 -29.938 3.42 1 89.44 327 LEU A C 1
ATOM 2645 O O . LEU A 1 327 ? 16.516 -30.828 4.133 1 89.44 327 LEU A O 1
ATOM 2649 N N . LYS A 1 328 ? 15.781 -30.125 2.189 1 92.25 328 LYS A N 1
ATOM 2650 C CA . LYS A 1 328 ? 16.094 -31.391 1.527 1 92.25 328 LYS A CA 1
ATOM 2651 C C . LYS A 1 328 ? 16.703 -31.156 0.152 1 92.25 328 LYS A C 1
ATOM 2653 O O . LYS A 1 328 ? 16.438 -30.141 -0.493 1 92.25 328 LYS A O 1
ATOM 2658 N N . ASN A 1 329 ? 17.578 -32.031 -0.198 1 92.19 329 ASN A N 1
ATOM 2659 C CA . ASN A 1 329 ? 18.125 -32.094 -1.551 1 92.19 329 ASN A CA 1
ATOM 2660 C C . ASN A 1 329 ? 17.453 -33.188 -2.365 1 92.19 329 ASN A C 1
ATOM 2662 O O . ASN A 1 329 ? 17.531 -34.375 -2 1 92.19 329 ASN A O 1
ATOM 2666 N N . PHE A 1 330 ? 16.75 -32.844 -3.422 1 93.75 330 PHE A N 1
ATOM 2667 C CA . PHE A 1 330 ? 15.992 -33.812 -4.199 1 93.75 330 PHE A CA 1
ATOM 2668 C C . PHE A 1 330 ? 16.484 -33.875 -5.641 1 93.75 330 PHE A C 1
ATOM 2670 O O . PHE A 1 330 ? 17.078 -32.906 -6.129 1 93.75 330 PHE A O 1
ATOM 2677 N N . LYS A 1 331 ? 16.25 -35.031 -6.223 1 93.19 331 LYS A N 1
ATOM 2678 C CA . LYS A 1 331 ? 16.281 -35.094 -7.68 1 93.19 331 LYS A CA 1
ATOM 2679 C C . LYS A 1 331 ? 14.992 -34.562 -8.289 1 93.19 331 LYS A C 1
ATOM 2681 O O . LYS A 1 331 ? 13.969 -34.5 -7.609 1 93.19 331 LYS A O 1
ATOM 2686 N N . PRO A 1 332 ? 14.992 -34.188 -9.562 1 96.06 332 PRO A N 1
ATOM 2687 C CA . PRO A 1 332 ? 13.805 -33.594 -10.188 1 96.06 332 PRO A CA 1
ATOM 2688 C C . PRO A 1 332 ? 12.586 -34.5 -10.109 1 96.06 332 PRO A C 1
ATOM 2690 O O . PRO A 1 332 ? 11.461 -34.031 -9.93 1 96.06 332 PRO A O 1
ATOM 2693 N N . GLU A 1 333 ? 12.805 -35.781 -10.188 1 96.81 333 GLU A N 1
ATOM 2694 C CA . GLU A 1 333 ? 11.703 -36.719 -10.18 1 96.81 333 GLU A CA 1
ATOM 2695 C C . GLU A 1 333 ? 10.977 -36.719 -8.836 1 96.81 333 GLU A C 1
ATOM 2697 O O . GLU A 1 333 ? 9.75 -36.844 -8.789 1 96.81 333 GLU A O 1
ATOM 2702 N N . GLU A 1 334 ? 11.766 -36.625 -7.836 1 97.25 334 GLU A N 1
ATOM 2703 C CA . GLU A 1 334 ? 11.172 -36.562 -6.504 1 97.25 334 GLU A CA 1
ATOM 2704 C C . GLU A 1 334 ? 10.352 -35.312 -6.312 1 97.25 334 GLU A C 1
ATOM 2706 O O . GLU A 1 334 ? 9.297 -35.312 -5.68 1 97.25 334 GLU A O 1
ATOM 2711 N N . ILE A 1 335 ? 10.797 -34.219 -6.863 1 97.5 335 ILE A N 1
ATOM 2712 C CA . ILE A 1 335 ? 10.078 -32.938 -6.785 1 97.5 335 ILE A CA 1
ATOM 2713 C C . ILE A 1 335 ? 8.742 -33.062 -7.52 1 97.5 335 ILE A C 1
ATOM 2715 O O . ILE A 1 335 ? 7.711 -32.625 -7.016 1 97.5 335 ILE A O 1
ATOM 2719 N N . ILE A 1 336 ? 8.75 -33.719 -8.641 1 98.56 336 ILE A N 1
ATOM 2720 C CA . ILE A 1 336 ? 7.543 -33.938 -9.43 1 98.56 336 ILE A CA 1
ATOM 2721 C C . ILE A 1 336 ? 6.523 -34.719 -8.617 1 98.56 336 ILE A C 1
ATOM 2723 O O . ILE A 1 336 ? 5.359 -34.344 -8.523 1 98.56 336 ILE A O 1
ATOM 2727 N N . LYS A 1 337 ? 6.98 -35.812 -8.055 1 98.31 337 LYS A N 1
ATOM 2728 C CA . LYS A 1 337 ? 6.113 -36.688 -7.266 1 98.31 337 LYS A CA 1
ATOM 2729 C C . LYS A 1 337 ? 5.488 -35.906 -6.098 1 98.31 337 LYS A C 1
ATOM 2731 O O . LYS A 1 337 ? 4.266 -35.906 -5.938 1 98.31 337 LYS A O 1
ATOM 2736 N N . ARG A 1 338 ? 6.293 -35.281 -5.375 1 97.88 338 ARG A N 1
ATOM 2737 C CA . ARG A 1 338 ? 5.848 -34.562 -4.172 1 97.88 338 ARG A CA 1
ATOM 2738 C C . ARG A 1 338 ? 4.902 -33.438 -4.52 1 97.88 338 ARG A C 1
ATOM 2740 O O . ARG A 1 338 ? 3.902 -33.219 -3.83 1 97.88 338 ARG A O 1
ATOM 2747 N N . PHE A 1 339 ? 5.219 -32.781 -5.578 1 98.31 339 PHE A N 1
ATOM 2748 C CA . PHE A 1 339 ? 4.375 -31.672 -6.012 1 98.31 339 PHE A CA 1
ATOM 2749 C C . PHE A 1 339 ? 2.996 -32.188 -6.422 1 98.31 339 PHE A C 1
ATOM 2751 O O . PHE A 1 339 ? 1.979 -31.625 -5.992 1 98.31 339 PHE A O 1
ATOM 2758 N N . CYS A 1 340 ? 2.979 -33.156 -7.207 1 98.62 340 CYS A N 1
ATOM 2759 C CA . CYS A 1 340 ? 1.711 -33.719 -7.684 1 98.62 340 CYS A CA 1
ATOM 2760 C C . CYS A 1 340 ? 0.849 -34.188 -6.52 1 98.62 340 CYS A C 1
ATOM 2762 O O . CYS A 1 340 ? -0.356 -33.906 -6.488 1 98.62 340 CYS A O 1
ATOM 2764 N N . ASP A 1 341 ? 1.484 -34.844 -5.629 1 98.12 341 ASP A N 1
ATOM 2765 C CA . ASP A 1 341 ? 0.746 -35.344 -4.469 1 98.12 341 ASP A CA 1
ATOM 2766 C C . ASP A 1 341 ? 0.184 -34.188 -3.643 1 98.12 341 ASP A C 1
ATOM 2768 O O . ASP A 1 341 ? -0.972 -34.25 -3.215 1 98.12 341 ASP A O 1
ATOM 2772 N N . PHE A 1 342 ? 1.003 -33.219 -3.438 1 98.12 342 PHE A N 1
ATOM 2773 C CA . PHE A 1 342 ? 0.556 -32.062 -2.68 1 98.12 342 PHE A CA 1
ATOM 2774 C C . PHE A 1 342 ? -0.585 -31.344 -3.4 1 98.12 342 PHE A C 1
ATOM 2776 O O . PHE A 1 342 ? -1.575 -30.953 -2.775 1 98.12 342 PHE A O 1
ATOM 2783 N N . ARG A 1 343 ? -0.459 -31.125 -4.676 1 98.25 343 ARG A N 1
ATOM 2784 C CA . ARG A 1 343 ? -1.478 -30.438 -5.461 1 98.25 343 ARG A CA 1
ATOM 2785 C C . ARG A 1 343 ? -2.807 -31.188 -5.414 1 98.25 343 ARG A C 1
ATOM 2787 O O . ARG A 1 343 ? -3.871 -30.562 -5.352 1 98.25 343 ARG A O 1
ATOM 2794 N N . LYS A 1 344 ? -2.725 -32.5 -5.457 1 97.69 344 LYS A N 1
ATOM 2795 C CA . LYS A 1 344 ? -3.947 -33.281 -5.348 1 97.69 344 LYS A CA 1
ATOM 2796 C C . LYS A 1 344 ? -4.676 -32.969 -4.039 1 97.69 344 LYS A C 1
ATOM 2798 O O . LYS A 1 344 ? -5.887 -32.75 -4.035 1 97.69 344 LYS A O 1
ATOM 2803 N N . THR A 1 345 ? -3.91 -32.969 -2.99 1 97.69 345 THR A N 1
ATOM 2804 C CA . THR A 1 345 ? -4.484 -32.656 -1.683 1 97.69 345 THR A CA 1
ATOM 2805 C C . THR A 1 345 ? -5.062 -31.266 -1.661 1 97.69 345 THR A C 1
ATOM 2807 O O . THR A 1 345 ? -6.141 -31.031 -1.112 1 97.69 345 THR A O 1
ATOM 2810 N N . HIS A 1 346 ? -4.359 -30.359 -2.248 1 98.06 346 HIS A N 1
ATOM 2811 C CA . HIS A 1 346 ? -4.805 -28.969 -2.33 1 98.06 346 HIS A CA 1
ATOM 2812 C C . HIS A 1 346 ? -6.117 -28.859 -3.1 1 98.06 346 HIS A C 1
ATOM 2814 O O . HIS A 1 346 ? -7.027 -28.156 -2.68 1 98.06 346 HIS A O 1
ATOM 2820 N N . LEU A 1 347 ? -6.234 -29.594 -4.16 1 98.5 347 LEU A N 1
ATOM 2821 C CA . LEU A 1 347 ? -7.434 -29.531 -4.988 1 98.5 347 LEU A CA 1
ATOM 2822 C C . LEU A 1 347 ? -8.633 -30.141 -4.262 1 98.5 347 LEU A C 1
ATOM 2824 O O . LEU A 1 347 ? -9.758 -29.641 -4.395 1 98.5 347 LEU A O 1
ATOM 2828 N N . ILE A 1 348 ? -8.375 -31.172 -3.551 1 98.5 348 ILE A N 1
ATOM 2829 C CA . ILE A 1 348 ? -9.453 -31.75 -2.754 1 98.5 348 ILE A CA 1
ATOM 2830 C C . ILE A 1 348 ? -9.969 -30.703 -1.761 1 98.5 348 ILE A C 1
ATOM 2832 O O . ILE A 1 348 ? -11.18 -30.516 -1.628 1 98.5 348 ILE A O 1
ATOM 2836 N N . ARG A 1 349 ? -9.047 -30.016 -1.099 1 98.19 349 ARG A N 1
ATOM 2837 C CA . ARG A 1 349 ? -9.406 -28.938 -0.182 1 98.19 349 ARG A CA 1
ATOM 2838 C C . ARG A 1 349 ? -10.211 -27.859 -0.899 1 98.19 349 ARG A C 1
ATOM 2840 O O . ARG A 1 349 ? -11.219 -27.375 -0.379 1 98.19 349 ARG A O 1
ATOM 2847 N N . ARG A 1 350 ? -9.82 -27.484 -2.047 1 98.44 350 ARG A N 1
ATOM 2848 C CA . ARG A 1 350 ? -10.461 -26.453 -2.852 1 98.44 350 ARG A CA 1
ATOM 2849 C C . ARG A 1 350 ? -11.883 -26.859 -3.215 1 98.44 350 ARG A C 1
ATOM 2851 O O . ARG A 1 350 ? -12.828 -26.078 -3.008 1 98.44 350 ARG A O 1
ATOM 2858 N N . PHE A 1 351 ? -12.039 -28.062 -3.686 1 98.62 351 PHE A N 1
ATOM 2859 C CA . PHE A 1 351 ? -13.352 -28.484 -4.176 1 98.62 351 PHE A CA 1
ATOM 2860 C C . PHE A 1 351 ? -14.305 -28.75 -3.014 1 98.62 351 PHE A C 1
ATOM 2862 O O . PHE A 1 351 ? -15.516 -28.578 -3.145 1 98.62 351 PHE A O 1
ATOM 2869 N N . LYS A 1 352 ? -13.742 -29.125 -1.885 1 98.62 352 LYS A N 1
ATOM 2870 C CA . LYS A 1 352 ? -14.578 -29.219 -0.691 1 98.62 352 LYS A CA 1
ATOM 2871 C C . LYS A 1 352 ? -15.109 -27.844 -0.291 1 98.62 352 LYS A C 1
ATOM 2873 O O . LYS A 1 352 ? -16.297 -27.703 -0.008 1 98.62 352 LYS A O 1
ATOM 2878 N N . ARG A 1 353 ? -14.18 -26.859 -0.262 1 98.44 353 ARG A N 1
ATOM 2879 C CA . ARG A 1 353 ? -14.602 -25.5 0.058 1 98.44 353 ARG A CA 1
ATOM 2880 C C . ARG A 1 353 ? -15.641 -25 -0.941 1 98.44 353 ARG A C 1
ATOM 2882 O O . ARG A 1 353 ? -16.688 -24.453 -0.55 1 98.44 353 ARG A O 1
ATOM 2889 N N . LEU A 1 354 ? -15.398 -25.25 -2.184 1 98.44 354 LEU A N 1
ATOM 2890 C CA . LEU A 1 354 ? -16.297 -24.797 -3.23 1 98.44 354 LEU A CA 1
ATOM 2891 C C . LEU A 1 354 ? -17.656 -25.5 -3.125 1 98.44 354 LEU A C 1
ATOM 2893 O O . LEU A 1 354 ? -18.688 -24.891 -3.385 1 98.44 354 LEU A O 1
ATOM 2897 N N . SER A 1 355 ? -17.641 -26.812 -2.777 1 98.56 355 SER A N 1
ATOM 2898 C CA . SER A 1 355 ? -18.891 -27.516 -2.527 1 98.56 355 SER A CA 1
ATOM 2899 C C . SER A 1 355 ? -19.703 -26.844 -1.431 1 98.56 355 SER A C 1
ATOM 2901 O O . SER A 1 355 ? -20.922 -26.672 -1.569 1 98.56 355 SER A O 1
ATOM 2903 N N . GLY A 1 356 ? -18.984 -26.469 -0.402 1 98.38 356 GLY A N 1
ATOM 2904 C CA . GLY A 1 356 ? -19.656 -25.781 0.687 1 98.38 356 GLY A CA 1
ATOM 2905 C C . GLY A 1 356 ? -20.297 -24.469 0.259 1 98.38 356 GLY A C 1
ATOM 2906 O O . GLY A 1 356 ? -21.406 -24.141 0.683 1 98.38 356 GLY A O 1
ATOM 2907 N N . LEU A 1 357 ? -19.703 -23.766 -0.554 1 98 357 LEU A N 1
ATOM 2908 C CA . LEU A 1 357 ? -20.219 -22.5 -1.045 1 98 357 LEU A CA 1
ATOM 2909 C C . LEU A 1 357 ? -21.453 -22.719 -1.913 1 98 357 LEU A C 1
ATOM 2911 O O . LEU A 1 357 ? -22.422 -21.938 -1.84 1 98 357 LEU A O 1
ATOM 2915 N N . GLU A 1 358 ? -21.375 -23.766 -2.768 1 98.19 358 GLU A N 1
ATOM 2916 C CA . GLU A 1 358 ? -22.547 -24.094 -3.592 1 98.19 358 GLU A CA 1
ATOM 2917 C C . GLU A 1 358 ? -23.719 -24.516 -2.732 1 98.19 358 GLU A C 1
ATOM 2919 O O . GLU A 1 358 ? -24.875 -24.188 -3.039 1 98.19 358 GLU A O 1
ATOM 2924 N N . GLU A 1 359 ? -23.453 -25.25 -1.728 1 98.38 359 GLU A N 1
ATOM 2925 C CA . GLU A 1 359 ? -24.5 -25.641 -0.803 1 98.38 359 GLU A CA 1
ATOM 2926 C C . GLU A 1 359 ? -25.141 -24.422 -0.145 1 98.38 359 GLU A C 1
ATOM 2928 O O . GLU A 1 359 ? -26.375 -24.328 -0.045 1 98.38 359 GLU A O 1
ATOM 2933 N N . GLU A 1 360 ? -24.328 -23.578 0.306 1 98.12 360 GLU A N 1
ATOM 2934 C CA . GLU A 1 360 ? -24.844 -22.359 0.912 1 98.12 360 GLU A CA 1
ATOM 2935 C C . GLU A 1 360 ? -25.672 -21.562 -0.079 1 98.12 360 GLU A C 1
ATOM 2937 O O . GLU A 1 360 ? -26.703 -20.984 0.289 1 98.12 360 GLU A O 1
ATOM 2942 N N . LYS A 1 361 ? -25.203 -21.484 -1.277 1 97.94 361 LYS A N 1
ATOM 2943 C CA . LYS A 1 361 ? -25.938 -20.797 -2.334 1 97.94 361 LYS A CA 1
ATOM 2944 C C . LYS A 1 361 ? -27.328 -21.391 -2.525 1 97.94 361 LYS A C 1
ATOM 2946 O O . LYS A 1 361 ? -28.312 -20.656 -2.678 1 97.94 361 LYS A O 1
ATOM 2951 N N . ILE A 1 362 ? -27.422 -22.688 -2.543 1 98.25 362 ILE A N 1
ATOM 2952 C CA . ILE A 1 362 ? -28.703 -23.391 -2.676 1 98.25 362 ILE A CA 1
ATOM 2953 C C . ILE A 1 362 ? -29.609 -23.047 -1.493 1 98.25 362 ILE A C 1
ATOM 2955 O O . ILE A 1 362 ? -30.766 -22.688 -1.677 1 98.25 362 ILE A O 1
ATOM 2959 N N . GLU A 1 363 ? -29.078 -23.047 -0.334 1 98.19 363 GLU A N 1
ATOM 2960 C CA . GLU A 1 363 ? -29.844 -22.797 0.877 1 98.19 363 GLU A CA 1
ATOM 2961 C C . GLU A 1 363 ? -30.344 -21.359 0.929 1 98.19 363 GLU A C 1
ATOM 2963 O O . GLU A 1 363 ? -31.516 -21.109 1.191 1 98.19 363 GLU A O 1
ATOM 2968 N N . ARG A 1 364 ? -29.516 -20.438 0.657 1 97.75 364 ARG A N 1
ATOM 2969 C CA . ARG A 1 364 ? -29.859 -19.031 0.728 1 97.75 364 ARG A CA 1
ATOM 2970 C C . ARG A 1 364 ? -30.953 -18.672 -0.281 1 97.75 364 ARG A C 1
ATOM 2972 O O . ARG A 1 364 ? -31.922 -18 0.058 1 97.75 364 ARG A O 1
ATOM 2979 N N . ASN A 1 365 ? -30.734 -19.156 -1.515 1 97.81 365 ASN A N 1
ATOM 2980 C CA . ASN A 1 365 ? -31.734 -18.875 -2.535 1 97.81 365 ASN A CA 1
ATOM 2981 C C . ASN A 1 365 ? -33.062 -19.547 -2.209 1 97.81 365 ASN A C 1
ATOM 2983 O O . ASN A 1 365 ? -34.125 -18.953 -2.438 1 97.81 365 ASN A O 1
ATOM 2987 N N . SER A 1 366 ? -33.062 -20.719 -1.691 1 97.62 366 SER A N 1
ATOM 2988 C CA . SER A 1 366 ? -34.281 -21.406 -1.284 1 97.62 366 SER A CA 1
ATOM 2989 C C . SER A 1 366 ? -35 -20.656 -0.164 1 97.62 366 SER A C 1
ATOM 2991 O O . SER A 1 366 ? -36.219 -20.516 -0.188 1 97.62 366 SER A O 1
ATOM 2993 N N . GLU A 1 367 ? -34.25 -20.188 0.776 1 97.38 367 GLU A N 1
ATOM 2994 C CA . GLU A 1 367 ? -34.812 -19.438 1.89 1 97.38 367 GLU A CA 1
ATOM 2995 C C . GLU A 1 367 ? -35.406 -18.109 1.426 1 97.38 367 GLU A C 1
ATOM 2997 O O . GLU A 1 367 ? -36.438 -17.656 1.942 1 97.38 367 GLU A O 1
ATOM 3002 N N . LEU A 1 368 ? -34.719 -17.516 0.491 1 97 368 LEU A N 1
ATOM 3003 C CA . LEU A 1 368 ? -35.25 -16.25 -0.037 1 97 368 LEU A CA 1
ATOM 3004 C C . LEU A 1 368 ? -36.594 -16.469 -0.712 1 97 368 LEU A C 1
ATOM 3006 O O . LEU A 1 368 ? -37.531 -15.688 -0.515 1 97 368 LEU A O 1
ATOM 3010 N N . ILE A 1 369 ? -36.75 -17.562 -1.481 1 96.56 369 ILE A N 1
ATOM 3011 C CA . ILE A 1 369 ? -38 -17.891 -2.137 1 96.56 369 ILE A CA 1
ATOM 3012 C C . ILE A 1 369 ? -39.094 -18.125 -1.086 1 96.56 369 ILE A C 1
ATOM 3014 O O . ILE A 1 369 ? -40.188 -17.609 -1.21 1 96.56 369 ILE A O 1
ATOM 3018 N N . ARG A 1 370 ? -38.75 -18.797 -0.084 1 96.69 370 ARG A N 1
ATOM 3019 C CA . ARG A 1 370 ? -39.688 -19.047 1 1 96.69 370 ARG A CA 1
ATOM 3020 C C . ARG A 1 370 ? -40.094 -17.75 1.698 1 96.69 370 ARG A C 1
ATOM 3022 O O . ARG A 1 370 ? -41.25 -17.531 2.02 1 96.69 370 ARG A O 1
ATOM 3029 N N . PHE A 1 371 ? -39.094 -16.906 1.974 1 96.94 371 PHE A N 1
ATOM 3030 C CA . PHE A 1 371 ? -39.281 -15.594 2.602 1 96.94 371 PHE A CA 1
ATOM 3031 C C . PHE A 1 371 ? -40.312 -14.773 1.849 1 96.94 371 PHE A C 1
ATOM 3033 O O . PHE A 1 371 ? -41.188 -14.164 2.461 1 96.94 371 PHE A O 1
ATOM 3040 N N . ILE A 1 372 ? -40.188 -14.812 0.542 1 94.38 372 ILE A N 1
ATOM 3041 C CA . ILE A 1 372 ? -41.094 -14.055 -0.323 1 94.38 372 ILE A CA 1
ATOM 3042 C C . ILE A 1 372 ? -42.469 -14.695 -0.329 1 94.38 372 ILE A C 1
ATOM 3044 O O . ILE A 1 372 ? -43.5 -14.008 -0.185 1 94.38 372 ILE A O 1
ATOM 3048 N N . LYS A 1 373 ? -42.531 -16 -0.436 1 93.81 373 LYS A N 1
ATOM 3049 C CA . LYS A 1 373 ? -43.781 -16.734 -0.479 1 93.81 373 LYS A CA 1
ATOM 3050 C C . LYS A 1 373 ? -44.594 -16.531 0.811 1 93.81 373 LYS A C 1
ATOM 3052 O O . LYS A 1 373 ? -45.812 -16.453 0.784 1 93.81 373 LYS A O 1
ATOM 3057 N N . GLU A 1 374 ? -43.875 -16.406 1.903 1 94.88 374 GLU A N 1
ATOM 3058 C CA . GLU A 1 374 ? -44.531 -16.25 3.203 1 94.88 374 GLU A CA 1
ATOM 3059 C C . GLU A 1 374 ? -44.781 -14.781 3.516 1 94.88 374 GLU A C 1
ATOM 3061 O O . GLU A 1 374 ? -45.281 -14.445 4.594 1 94.88 374 GLU A O 1
ATOM 3066 N N . LYS A 1 375 ? -44.438 -13.852 2.678 1 93.75 375 LYS A N 1
ATOM 3067 C CA . LYS A 1 375 ? -44.75 -12.422 2.717 1 93.75 375 LYS A CA 1
ATOM 3068 C C . LYS A 1 375 ? -44.125 -11.766 3.943 1 93.75 375 LYS A C 1
ATOM 3070 O O . LYS A 1 375 ? -44.781 -11.008 4.656 1 93.75 375 LYS A O 1
ATOM 3075 N N . TRP A 1 376 ? -42.906 -12.117 4.184 1 93.56 376 TRP A N 1
ATOM 3076 C CA . TRP A 1 376 ? -42.188 -11.523 5.32 1 93.56 376 TRP A CA 1
ATOM 3077 C C . TRP A 1 376 ? -41.875 -10.055 5.066 1 93.56 376 TRP A C 1
ATOM 3079 O O . TRP A 1 376 ? -41.75 -9.273 6.008 1 93.56 376 TRP A O 1
ATOM 3089 N N . ASN A 1 377 ? -41.844 -9.664 3.771 1 91.12 377 ASN A N 1
ATOM 3090 C CA . ASN A 1 377 ? -41.625 -8.266 3.416 1 91.12 377 ASN A CA 1
ATOM 3091 C C . ASN A 1 377 ? -42.812 -7.395 3.818 1 91.12 377 ASN A C 1
ATOM 3093 O O . ASN A 1 377 ? -42.656 -6.176 3.965 1 91.12 377 ASN A O 1
ATOM 3097 N N . GLU A 1 378 ? -43.906 -7.988 3.998 1 90.88 378 GLU A N 1
ATOM 3098 C CA . GLU A 1 378 ? -45.094 -7.273 4.457 1 90.88 378 GLU A CA 1
ATOM 3099 C C . GLU A 1 378 ? -45.219 -7.32 5.98 1 90.88 378 GLU A C 1
ATOM 3101 O O . GLU A 1 378 ? -45.562 -6.32 6.613 1 90.88 378 GLU A O 1
ATOM 3106 N N . LYS A 1 379 ? -44.875 -8.43 6.535 1 93.31 379 LYS A N 1
ATOM 3107 C CA . LYS A 1 379 ? -45 -8.656 7.973 1 93.31 379 LYS A CA 1
ATOM 3108 C C . LYS A 1 379 ? -44.062 -7.746 8.758 1 93.31 379 LYS A C 1
ATOM 3110 O O . LYS A 1 379 ? -44.344 -7.383 9.906 1 93.31 379 LYS A O 1
ATOM 3115 N N . VAL A 1 380 ? -43 -7.316 8.141 1 94.81 380 VAL A N 1
ATOM 3116 C CA . VAL A 1 380 ? -41.938 -6.598 8.82 1 94.81 380 VAL A CA 1
ATOM 3117 C C . VAL A 1 380 ? -42.438 -5.254 9.32 1 94.81 380 VAL A C 1
ATOM 3119 O O . VAL A 1 380 ? -42 -4.758 10.359 1 94.81 380 VAL A O 1
ATOM 3122 N N . ILE A 1 381 ? -43.406 -4.625 8.688 1 92.12 381 ILE A N 1
ATOM 3123 C CA . ILE A 1 381 ? -43.906 -3.285 8.992 1 92.12 381 ILE A CA 1
ATOM 3124 C C . ILE A 1 381 ? -44.531 -3.27 10.375 1 92.12 381 ILE A C 1
ATOM 3126 O O . ILE A 1 381 ? -44.5 -2.258 11.078 1 92.12 381 ILE A O 1
ATOM 3130 N N . GLY A 1 382 ? -45 -4.34 10.875 1 92.62 382 GLY A N 1
ATOM 3131 C CA . GLY A 1 382 ? -45.656 -4.41 12.172 1 92.62 382 GLY A CA 1
ATOM 3132 C C . GLY A 1 382 ? -44.719 -4.879 13.281 1 92.62 382 GLY A C 1
ATOM 3133 O O . GLY A 1 382 ? -45.125 -4.98 14.438 1 92.62 382 GLY A O 1
ATOM 3134 N N . ILE A 1 383 ? -43.531 -4.992 12.922 1 95.75 383 ILE A N 1
ATOM 3135 C CA . ILE A 1 383 ? -42.562 -5.516 13.891 1 95.75 383 ILE A CA 1
ATOM 3136 C C . ILE A 1 383 ? -41.781 -4.367 14.508 1 95.75 383 ILE A C 1
ATOM 3138 O O . ILE A 1 383 ? -41.469 -3.391 13.82 1 95.75 383 ILE A O 1
ATOM 3142 N N . LYS A 1 384 ? -41.406 -4.457 15.68 1 96.38 384 LYS A N 1
ATOM 3143 C CA . LYS A 1 384 ? -40.906 -3.352 16.484 1 96.38 384 LYS A CA 1
ATOM 3144 C C . LYS A 1 384 ? -39.5 -2.943 16.016 1 96.38 384 LYS A C 1
ATOM 3146 O O . LYS A 1 384 ? -39.25 -1.765 15.75 1 96.38 384 LYS A O 1
ATOM 3151 N N . SER A 1 385 ? -38.594 -4.023 16 1 96.69 385 SER A N 1
ATOM 3152 C CA . SER A 1 385 ? -37.188 -3.711 15.742 1 96.69 385 SER A CA 1
ATOM 3153 C C . SER A 1 385 ? -36.562 -4.742 14.812 1 96.69 385 SER A C 1
ATOM 3155 O O . SER A 1 385 ? -37.125 -5.797 14.555 1 96.69 385 SER A O 1
ATOM 3157 N N . LYS A 1 386 ? -35.344 -4.363 14.273 1 96 386 LYS A N 1
ATOM 3158 C CA . LYS A 1 386 ? -34.562 -5.309 13.477 1 96 386 LYS A CA 1
ATOM 3159 C C . LYS A 1 386 ? -34.312 -6.605 14.242 1 96 386 LYS A C 1
ATOM 3161 O O . LYS A 1 386 ? -34.469 -7.699 13.695 1 96 386 LYS A O 1
ATOM 3166 N N . LYS A 1 387 ? -33.969 -6.398 15.523 1 97.19 387 LYS A N 1
ATOM 3167 C CA . LYS A 1 387 ? -33.719 -7.555 16.375 1 97.19 387 LYS A CA 1
ATOM 3168 C C . LYS A 1 387 ? -34.969 -8.438 16.5 1 97.19 387 LYS A C 1
ATOM 3170 O O . LYS A 1 387 ? -34.844 -9.664 16.406 1 97.19 387 LYS A O 1
ATOM 3175 N N . ASP A 1 388 ? -36.125 -7.844 16.719 1 97.44 388 ASP A N 1
ATOM 3176 C CA . ASP A 1 388 ? -37.375 -8.594 16.812 1 97.44 388 ASP A CA 1
ATOM 3177 C C . ASP A 1 388 ? -37.688 -9.297 15.484 1 97.44 388 ASP A C 1
ATOM 3179 O O . ASP A 1 388 ? -38.219 -10.414 15.484 1 97.44 388 ASP A O 1
ATOM 3183 N N . PHE A 1 389 ? -37.438 -8.641 14.422 1 97.06 389 PHE A N 1
ATOM 3184 C CA . PHE A 1 389 ? -37.656 -9.211 13.102 1 97.06 389 PHE A CA 1
ATOM 3185 C C . PHE A 1 389 ? -36.781 -10.445 12.883 1 97.06 389 PHE A C 1
ATOM 3187 O O . PHE A 1 389 ? -37.281 -11.492 12.461 1 97.06 389 PHE A O 1
ATOM 3194 N N . GLU A 1 390 ? -35.5 -10.344 13.172 1 97.62 390 GLU A N 1
ATOM 3195 C CA . GLU A 1 390 ? -34.562 -11.461 13.047 1 97.62 390 GLU A CA 1
ATOM 3196 C C . GLU A 1 390 ? -34.969 -12.625 13.945 1 97.62 390 GLU A C 1
ATOM 3198 O O . GLU A 1 390 ? -34.875 -13.789 13.539 1 97.62 390 GLU A O 1
ATOM 3203 N N . GLU A 1 391 ? -35.5 -12.289 15.109 1 97.56 391 GLU A N 1
ATOM 3204 C CA . GLU A 1 391 ? -35.938 -13.336 16.031 1 97.56 391 GLU A CA 1
ATOM 3205 C C . GLU A 1 391 ? -37.156 -14.07 15.469 1 97.56 391 GLU A C 1
ATOM 3207 O O . GLU A 1 391 ? -37.25 -15.289 15.617 1 97.56 391 GLU A O 1
ATOM 3212 N N . LYS A 1 392 ? -38.062 -13.383 14.93 1 97.5 392 LYS A N 1
ATOM 3213 C CA . LYS A 1 392 ? -39.25 -14.008 14.328 1 97.5 392 LYS A CA 1
ATOM 3214 C C . LYS A 1 392 ? -38.844 -14.914 13.164 1 97.5 392 LYS A C 1
ATOM 3216 O O . LYS A 1 392 ? -39.406 -15.992 12.992 1 97.5 392 LYS A O 1
ATOM 3221 N N . LEU A 1 393 ? -37.875 -14.477 12.359 1 97.56 393 LEU A N 1
ATOM 3222 C CA . LEU A 1 393 ? -37.406 -15.297 11.258 1 97.56 393 LEU A CA 1
ATOM 3223 C C . LEU A 1 393 ? -36.719 -16.562 11.789 1 97.56 393 LEU A C 1
ATOM 3225 O O . LEU A 1 393 ? -36.938 -17.656 11.258 1 97.56 393 LEU A O 1
ATOM 3229 N N . LYS A 1 394 ? -35.938 -16.359 12.812 1 97.56 394 LYS A N 1
ATOM 3230 C CA . LYS A 1 394 ? -35.25 -17.5 13.43 1 97.56 394 LYS A CA 1
ATOM 3231 C C . LYS A 1 394 ? -36.281 -18.516 13.961 1 97.56 394 LYS A C 1
ATOM 3233 O O . LYS A 1 394 ? -36.125 -19.719 13.773 1 97.56 394 LYS A O 1
ATOM 3238 N N . THR A 1 395 ? -37.312 -17.969 14.562 1 97.44 395 THR A N 1
ATOM 3239 C CA . THR A 1 395 ? -38.375 -18.828 15.102 1 97.44 395 THR A CA 1
ATOM 3240 C C . THR A 1 395 ? -39.125 -19.547 13.984 1 97.44 395 THR A C 1
ATOM 3242 O O . THR A 1 395 ? -39.562 -20.672 14.164 1 97.44 395 THR A O 1
ATOM 3245 N N . SER A 1 396 ? -39.156 -18.922 12.883 1 97.19 396 SER A N 1
ATOM 3246 C CA . SER A 1 396 ? -39.812 -19.516 11.719 1 97.19 396 SER A CA 1
ATOM 3247 C C . SER A 1 396 ? -38.875 -20.438 10.961 1 97.19 396 SER A C 1
ATOM 3249 O O . SER A 1 396 ? -39.094 -20.75 9.797 1 97.19 396 SER A O 1
ATOM 3251 N N . LYS A 1 397 ? -37.594 -20.734 11.477 1 97.25 397 LYS A N 1
ATOM 3252 C CA . LYS A 1 397 ? -36.656 -21.766 11.031 1 97.25 397 LYS A CA 1
ATOM 3253 C C . LYS A 1 397 ? -35.875 -21.297 9.805 1 97.25 397 LYS A C 1
ATOM 3255 O O . LYS A 1 397 ? -35.562 -22.094 8.922 1 97.25 397 LYS A O 1
ATOM 3260 N N . PHE A 1 398 ? -35.75 -20.062 9.703 1 97.88 398 PHE A N 1
ATOM 3261 C CA . PHE A 1 398 ? -34.812 -19.547 8.719 1 97.88 398 PHE A CA 1
ATOM 3262 C C . PHE A 1 398 ? -33.375 -19.594 9.266 1 97.88 398 PHE A C 1
ATOM 3264 O O . PHE A 1 398 ? -33.094 -19.016 10.312 1 97.88 398 PHE A O 1
ATOM 3271 N N . LYS A 1 399 ? -32.469 -20.234 8.609 1 97.44 399 LYS A N 1
ATOM 3272 C CA . LYS A 1 399 ? -31.078 -20.344 9 1 97.44 399 LYS A CA 1
ATOM 3273 C C . LYS A 1 399 ? -30.344 -19.031 8.758 1 97.44 399 LYS A C 1
ATOM 3275 O O . LYS A 1 399 ? -29.531 -18.609 9.578 1 97.44 399 LYS A O 1
ATOM 3280 N N . TYR A 1 400 ? -30.672 -18.328 7.641 1 98 400 TYR A N 1
ATOM 3281 C CA . TYR A 1 400 ? -29.953 -17.109 7.234 1 98 400 TYR A CA 1
ATOM 3282 C C . TYR A 1 400 ? -30.797 -15.867 7.531 1 98 400 TYR A C 1
ATOM 3284 O O . TYR A 1 400 ? -30.922 -14.984 6.68 1 98 400 TYR A O 1
ATOM 3292 N N . PHE A 1 401 ? -31.328 -15.836 8.734 1 97.31 401 PHE A N 1
ATOM 3293 C CA . PHE A 1 401 ? -32.281 -14.812 9.117 1 97.31 401 PHE A CA 1
ATOM 3294 C C . PHE A 1 401 ? -31.656 -13.43 9.102 1 97.31 401 PHE A C 1
ATOM 3296 O O . PHE A 1 401 ? -32.312 -12.445 8.75 1 97.31 401 PHE A O 1
ATOM 3303 N N . GLU A 1 402 ? -30.375 -13.289 9.516 1 97.25 402 GLU A N 1
ATOM 3304 C CA . GLU A 1 402 ? -29.703 -11.992 9.492 1 97.25 402 GLU A CA 1
ATOM 3305 C C . GLU A 1 402 ? -29.562 -11.469 8.062 1 97.25 402 GLU A C 1
ATOM 3307 O O . GLU A 1 402 ? -29.797 -10.281 7.812 1 97.25 402 GLU A O 1
ATOM 3312 N N . TRP A 1 403 ? -29.141 -12.383 7.23 1 96.94 403 TRP A N 1
ATOM 3313 C CA . TRP A 1 403 ? -28.984 -12.023 5.824 1 96.94 403 TRP A CA 1
ATOM 3314 C C . TRP A 1 403 ? -30.344 -11.664 5.211 1 96.94 403 TRP A C 1
ATOM 3316 O O . TRP A 1 403 ? -30.453 -10.68 4.484 1 96.94 403 TRP A O 1
ATOM 3326 N N . LEU A 1 404 ? -31.359 -12.438 5.469 1 97.38 404 LEU A N 1
ATOM 3327 C CA . LEU A 1 404 ? -32.719 -12.211 4.934 1 97.38 404 LEU A CA 1
ATOM 3328 C C . LEU A 1 404 ? -33.25 -10.867 5.398 1 97.38 404 LEU A C 1
ATOM 3330 O O . LEU A 1 404 ? -33.969 -10.188 4.648 1 97.38 404 LEU A O 1
ATOM 3334 N N . SER A 1 405 ? -32.906 -10.523 6.602 1 96.75 405 SER A N 1
ATOM 3335 C CA . SER A 1 405 ? -33.375 -9.25 7.129 1 96.75 405 SER A CA 1
ATOM 3336 C C . SER A 1 405 ? -32.812 -8.078 6.348 1 96.75 405 SER A C 1
ATOM 3338 O O . SER A 1 405 ? -33.406 -7 6.305 1 96.75 405 SER A O 1
ATOM 3340 N N . THR A 1 406 ? -31.688 -8.297 5.711 1 97.06 406 THR A N 1
ATOM 3341 C CA . THR A 1 406 ? -30.969 -7.207 5.047 1 97.06 406 THR A CA 1
ATOM 3342 C C . THR A 1 406 ? -31.125 -7.312 3.531 1 97.06 406 THR A C 1
ATOM 3344 O O . THR A 1 406 ? -30.406 -6.648 2.781 1 97.06 406 THR A O 1
ATOM 3347 N N . ILE A 1 407 ? -32 -8.172 3.076 1 96.12 407 ILE A N 1
ATOM 3348 C CA . ILE A 1 407 ? -32.188 -8.336 1.639 1 96.12 407 ILE A CA 1
ATOM 3349 C C . ILE A 1 407 ? -32.844 -7.09 1.054 1 96.12 407 ILE A C 1
ATOM 3351 O O . ILE A 1 407 ? -33.781 -6.531 1.647 1 96.12 407 ILE A O 1
ATOM 3355 N N . PRO A 1 408 ? -32.375 -6.57 -0.01 1 96.75 408 PRO A N 1
ATOM 3356 C CA . PRO A 1 408 ? -33 -5.402 -0.647 1 96.75 408 PRO A CA 1
ATOM 3357 C C . PRO A 1 408 ? -34.406 -5.699 -1.189 1 96.75 408 PRO A C 1
ATOM 3359 O O . PRO A 1 408 ? -34.656 -6.797 -1.688 1 96.75 408 PRO A O 1
ATOM 3362 N N . VAL A 1 409 ? -35.219 -4.723 -1.289 1 95.5 409 VAL A N 1
ATOM 3363 C CA . VAL A 1 409 ? -36.625 -4.836 -1.645 1 95.5 409 VAL A CA 1
ATOM 3364 C C . VAL A 1 409 ? -36.75 -5.305 -3.092 1 95.5 409 VAL A C 1
ATOM 3366 O O . VAL A 1 409 ? -37.625 -6.109 -3.412 1 95.5 409 VAL A O 1
ATOM 3369 N N . TYR A 1 410 ? -35.781 -4.879 -3.967 1 95.56 410 TYR A N 1
ATOM 3370 C CA . TYR A 1 410 ? -35.938 -5.191 -5.383 1 95.56 410 TYR A CA 1
ATOM 3371 C C . TYR A 1 410 ? -35.781 -6.684 -5.633 1 95.56 410 TYR A C 1
ATOM 3373 O O . TYR A 1 410 ? -36.188 -7.195 -6.676 1 95.56 410 TYR A O 1
ATOM 3381 N N . A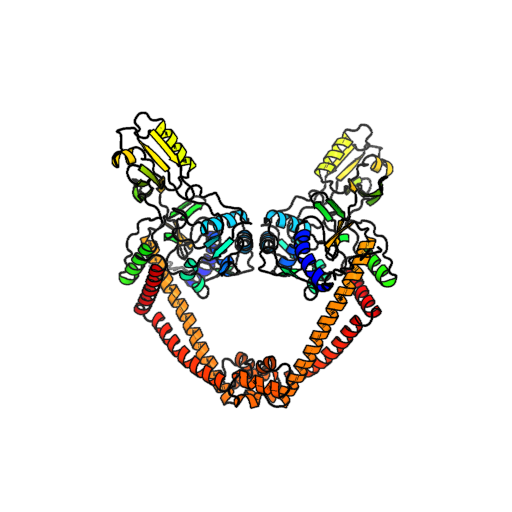RG A 1 411 ? -35.219 -7.391 -4.715 1 95.94 411 ARG A N 1
ATOM 3382 C CA . ARG A 1 411 ? -34.938 -8.82 -4.867 1 95.94 411 ARG A CA 1
ATOM 3383 C C . ARG A 1 411 ? -36.219 -9.625 -4.848 1 95.94 411 ARG A C 1
ATOM 3385 O O . ARG A 1 411 ? -36.25 -10.812 -5.16 1 95.94 411 ARG A O 1
ATOM 3392 N N . MET A 1 412 ? -37.375 -9 -4.605 1 94.88 412 MET A N 1
ATOM 3393 C CA . MET A 1 412 ? -38.656 -9.688 -4.5 1 94.88 412 MET A CA 1
ATOM 3394 C C . MET A 1 412 ? -39.438 -9.594 -5.812 1 94.88 412 MET A C 1
ATOM 3396 O O . MET A 1 412 ? -40.531 -10.172 -5.941 1 94.88 412 MET A O 1
ATOM 3400 N N . THR A 1 413 ? -38.875 -8.984 -6.816 1 93.44 413 THR A N 1
ATOM 3401 C CA . THR A 1 413 ? -39.531 -8.906 -8.117 1 93.44 413 THR A CA 1
ATOM 3402 C C . THR A 1 413 ? -39.594 -10.281 -8.773 1 93.44 413 THR A C 1
ATOM 3404 O O . THR A 1 413 ? -38.875 -11.203 -8.367 1 93.44 413 THR A O 1
ATOM 3407 N N . ILE A 1 414 ? -40.344 -10.406 -9.789 1 95.12 414 ILE A N 1
ATOM 3408 C CA . ILE A 1 414 ? -40.625 -11.68 -10.453 1 95.12 414 ILE A CA 1
ATOM 3409 C C . ILE A 1 414 ? -39.344 -12.227 -11.078 1 95.12 414 ILE A C 1
ATOM 3411 O O . ILE A 1 414 ? -39 -13.391 -10.883 1 95.12 414 ILE A O 1
ATOM 3415 N N . GLU A 1 415 ? -38.625 -11.422 -11.734 1 94.94 415 GLU A N 1
ATOM 3416 C CA . GLU A 1 415 ? -37.406 -11.828 -12.414 1 94.94 415 GLU A CA 1
ATOM 3417 C C . GLU A 1 415 ? -36.312 -12.25 -11.414 1 94.94 415 GLU A C 1
ATOM 3419 O O . GLU A 1 415 ? -35.562 -13.195 -11.664 1 94.94 415 GLU A O 1
ATOM 3424 N N . GLU A 1 416 ? -36.25 -11.5 -10.336 1 93.06 416 GLU A N 1
ATOM 3425 C CA . GLU A 1 416 ? -35.25 -11.82 -9.32 1 93.06 416 GLU A CA 1
ATOM 3426 C C . GLU A 1 416 ? -35.531 -13.18 -8.68 1 93.06 416 GLU A C 1
ATOM 3428 O O . GLU A 1 416 ? -34.594 -13.938 -8.398 1 93.06 416 GLU A O 1
ATOM 3433 N N . VAL A 1 417 ? -36.844 -13.516 -8.508 1 93.69 417 VAL A N 1
ATOM 3434 C CA . VAL A 1 417 ? -37.219 -14.812 -7.965 1 93.69 417 VAL A CA 1
ATOM 3435 C C . VAL A 1 417 ? -36.875 -15.914 -8.969 1 93.69 417 VAL A C 1
ATOM 3437 O O . VAL A 1 417 ? -36.344 -16.969 -8.586 1 93.69 417 VAL A O 1
ATOM 3440 N N . LYS A 1 418 ? -37.062 -15.68 -10.188 1 96.12 418 LYS A N 1
ATOM 3441 C CA . LYS A 1 418 ? -36.719 -16.641 -11.234 1 96.12 418 LYS A CA 1
ATOM 3442 C C . LYS A 1 418 ? -35.219 -16.891 -11.273 1 96.12 418 LYS A C 1
ATOM 3444 O O . LYS A 1 418 ? -34.781 -18.016 -11.445 1 96.12 418 LYS A O 1
ATOM 3449 N N . LYS A 1 419 ? -34.531 -15.805 -11.18 1 96.12 419 LYS A N 1
ATOM 3450 C CA . LYS A 1 419 ? -33.062 -15.922 -11.148 1 96.12 419 LYS A CA 1
ATOM 3451 C C . LYS A 1 419 ? -32.594 -16.797 -9.984 1 96.12 419 LYS A C 1
ATOM 3453 O O . LYS A 1 419 ? -31.641 -17.547 -10.109 1 96.12 419 LYS A O 1
ATOM 3458 N N . CYS A 1 420 ? -33.281 -16.672 -8.852 1 96.31 420 CYS A N 1
ATOM 3459 C CA . CYS A 1 420 ? -32.969 -17.5 -7.699 1 96.31 420 CYS A CA 1
ATOM 3460 C C . CYS A 1 420 ? -33.188 -18.984 -8.016 1 96.31 420 CYS A C 1
ATOM 3462 O O . CYS A 1 420 ? -32.344 -19.828 -7.676 1 96.31 420 CYS A O 1
ATOM 3464 N N . GLU A 1 421 ? -34.25 -19.25 -8.68 1 96.88 421 GLU A N 1
ATOM 3465 C CA . GLU A 1 421 ? -34.594 -20.625 -9.047 1 96.88 421 GLU A CA 1
ATOM 3466 C C . GLU A 1 421 ? -33.531 -21.203 -10.008 1 96.88 421 GLU A C 1
ATOM 3468 O O . GLU A 1 421 ? -33.094 -22.344 -9.844 1 96.88 421 GLU A O 1
ATOM 3473 N N . GLU A 1 422 ? -33.188 -20.422 -10.93 1 97.81 422 GLU A N 1
ATOM 3474 C CA . GLU A 1 422 ? -32.156 -20.844 -11.891 1 97.81 422 GLU A CA 1
ATOM 3475 C C . GLU A 1 422 ? -30.812 -21.031 -11.219 1 97.81 422 GLU A C 1
ATOM 3477 O O . GLU A 1 422 ? -30.078 -21.969 -11.539 1 97.81 422 GLU A O 1
ATOM 3482 N N . ALA A 1 423 ? -30.516 -20.125 -10.273 1 97.5 423 ALA A N 1
ATOM 3483 C CA . ALA A 1 423 ? -29.266 -20.203 -9.539 1 97.5 423 ALA A CA 1
ATOM 3484 C C . ALA A 1 423 ? -29.188 -21.5 -8.734 1 97.5 423 ALA A C 1
ATOM 3486 O O . ALA A 1 423 ? -28.109 -22.109 -8.609 1 97.5 423 ALA A O 1
ATOM 3487 N N . ILE A 1 424 ? -30.281 -21.969 -8.234 1 97.75 424 ILE A N 1
ATOM 3488 C CA . ILE A 1 424 ? -30.344 -23.219 -7.473 1 97.75 424 ILE A CA 1
ATOM 3489 C C . ILE A 1 424 ? -30.016 -24.391 -8.383 1 97.75 424 ILE A C 1
ATOM 3491 O O . ILE A 1 424 ? -29.203 -25.266 -8.023 1 97.75 424 ILE A O 1
ATOM 3495 N N . VAL A 1 425 ? -30.562 -24.391 -9.531 1 98 425 VAL A N 1
ATOM 3496 C CA . VAL A 1 425 ? -30.359 -25.484 -10.469 1 98 425 VAL A CA 1
ATOM 3497 C C . VAL A 1 425 ? -28.891 -25.547 -10.883 1 98 425 VAL A C 1
ATOM 3499 O O . VAL A 1 425 ? -28.281 -26.609 -10.875 1 98 425 VAL A O 1
ATOM 3502 N N . GLU A 1 426 ? -28.391 -24.438 -11.219 1 98.19 426 GLU A N 1
ATOM 3503 C CA . GLU A 1 426 ? -26.984 -24.359 -11.609 1 98.19 426 GLU A CA 1
ATOM 3504 C C . GLU A 1 426 ? -26.062 -24.781 -10.461 1 98.19 426 GLU A C 1
ATOM 3506 O O . GLU A 1 426 ? -25.094 -25.5 -10.68 1 98.19 426 GLU A O 1
ATOM 3511 N N . ALA A 1 427 ? -26.406 -24.281 -9.273 1 98.38 427 ALA A N 1
ATOM 3512 C CA . ALA A 1 427 ? -25.594 -24.609 -8.102 1 98.38 427 ALA A CA 1
ATOM 3513 C C . ALA A 1 427 ? -25.625 -26.109 -7.805 1 98.38 427 ALA A C 1
ATOM 3515 O O . ALA A 1 427 ? -24.625 -26.688 -7.406 1 98.38 427 ALA A O 1
ATOM 3516 N N . LYS A 1 428 ? -26.766 -26.734 -8 1 98.31 428 LYS A N 1
ATOM 3517 C CA . LYS A 1 428 ? -26.875 -28.188 -7.789 1 98.31 428 LYS A CA 1
ATOM 3518 C C . LYS A 1 428 ? -26 -28.953 -8.758 1 98.31 428 LYS A C 1
ATOM 3520 O O . LYS A 1 428 ? -25.328 -29.906 -8.367 1 98.31 428 LYS A O 1
ATOM 3525 N N . THR A 1 429 ? -25.984 -28.531 -9.953 1 98.38 429 THR A N 1
ATOM 3526 C CA . THR A 1 429 ? -25.156 -29.156 -10.977 1 98.38 429 THR A CA 1
ATOM 3527 C C . THR A 1 429 ? -23.672 -29 -10.641 1 98.38 429 THR A C 1
ATOM 3529 O O . THR A 1 429 ? -22.922 -29.984 -10.68 1 98.38 429 THR A O 1
ATOM 3532 N N . THR A 1 430 ? -23.281 -27.844 -10.281 1 98.44 430 THR A N 1
ATOM 3533 C CA . THR A 1 430 ? -21.891 -27.562 -9.938 1 98.44 430 THR A CA 1
ATOM 3534 C C . THR A 1 430 ? -21.484 -28.312 -8.68 1 98.44 430 THR A C 1
ATOM 3536 O O . THR A 1 430 ? -20.359 -28.828 -8.594 1 98.44 430 THR A O 1
ATOM 3539 N N . LEU A 1 431 ? -22.406 -28.359 -7.711 1 98.44 431 LEU A N 1
ATOM 3540 C CA . LEU A 1 431 ? -22.156 -29.078 -6.473 1 98.44 431 LEU A CA 1
ATOM 3541 C C . LEU A 1 431 ? -21.859 -30.547 -6.754 1 98.44 431 LEU A C 1
ATOM 3543 O O . LEU A 1 431 ? -20.891 -31.109 -6.223 1 98.44 431 LEU A O 1
ATOM 3547 N N . ALA A 1 432 ? -22.625 -31.109 -7.621 1 98.31 432 ALA A N 1
ATOM 3548 C CA . ALA A 1 432 ? -22.422 -32.5 -7.98 1 98.31 432 ALA A CA 1
ATOM 3549 C C . ALA A 1 432 ? -21.047 -32.719 -8.633 1 98.31 432 ALA A C 1
ATOM 3551 O O . ALA A 1 432 ? -20.375 -33.719 -8.359 1 98.31 432 ALA A O 1
ATOM 3552 N N . ARG A 1 433 ? -20.734 -31.859 -9.469 1 98.19 433 ARG A N 1
ATOM 3553 C CA . ARG A 1 433 ? -19.438 -31.938 -10.133 1 98.19 433 ARG A CA 1
ATOM 3554 C C . ARG A 1 433 ? -18.297 -31.875 -9.125 1 98.19 433 ARG A C 1
ATOM 3556 O O . ARG A 1 433 ? -17.391 -32.688 -9.164 1 98.19 433 ARG A O 1
ATOM 3563 N N . TYR A 1 434 ? -18.359 -30.938 -8.18 1 98.5 434 TYR A N 1
ATOM 3564 C CA . TYR A 1 434 ? -17.297 -30.766 -7.184 1 98.5 434 TYR A CA 1
ATOM 3565 C C . TYR A 1 434 ? -17.234 -31.984 -6.266 1 98.5 434 TYR A C 1
ATOM 3567 O O . TYR A 1 434 ? -16.141 -32.438 -5.926 1 98.5 434 TYR A O 1
ATOM 3575 N N . GLN A 1 435 ? -18.359 -32.5 -5.91 1 98.38 435 GLN A N 1
ATOM 3576 C CA . GLN A 1 435 ? -18.391 -33.656 -5.059 1 98.38 435 GLN A CA 1
ATOM 3577 C C . GLN A 1 435 ? -17.781 -34.875 -5.773 1 98.38 435 GLN A C 1
ATOM 3579 O O . GLN A 1 435 ? -17.125 -35.719 -5.152 1 98.38 435 GLN A O 1
ATOM 3584 N N . GLY A 1 436 ? -18.016 -34.969 -7.062 1 98.12 436 GLY A N 1
ATOM 3585 C CA . GLY A 1 436 ? -17.391 -36 -7.859 1 98.12 436 GLY A CA 1
ATOM 3586 C C . GLY A 1 436 ? -15.883 -35.906 -7.895 1 98.12 436 GLY A C 1
ATOM 3587 O O . GLY A 1 436 ? -15.188 -36.938 -7.793 1 98.12 436 GLY A O 1
ATOM 3588 N N . LEU A 1 437 ? -15.398 -34.719 -7.984 1 98.25 437 LEU A N 1
ATOM 3589 C CA . LEU A 1 437 ? -13.961 -34.5 -8.023 1 98.25 437 LEU A CA 1
ATOM 3590 C C . LEU A 1 437 ? -13.32 -34.844 -6.68 1 98.25 437 LEU A C 1
ATOM 3592 O O . LEU A 1 437 ? -12.188 -35.312 -6.633 1 98.25 437 LEU A O 1
ATOM 3596 N N . VAL A 1 438 ? -14.039 -34.656 -5.586 1 97.94 438 VAL A N 1
ATOM 3597 C CA . VAL A 1 438 ? -13.531 -34.906 -4.246 1 97.94 438 VAL A CA 1
ATOM 3598 C C . VAL A 1 438 ? -13.539 -36.406 -3.979 1 97.94 438 VAL A C 1
ATOM 3600 O O . VAL A 1 438 ? -12.594 -36.938 -3.398 1 97.94 438 VAL A O 1
ATOM 3603 N N . LYS A 1 439 ? -14.531 -37.125 -4.461 1 97.5 439 LYS A N 1
ATOM 3604 C CA . LYS A 1 439 ? -14.773 -38.5 -4.07 1 97.5 439 LYS A CA 1
ATOM 3605 C C . LYS A 1 439 ? -14.031 -39.469 -4.98 1 97.5 439 LYS A C 1
ATOM 3607 O O . LYS A 1 439 ? -13.617 -40.531 -4.547 1 97.5 439 LYS A O 1
ATOM 3612 N N . GLU A 1 440 ? -13.828 -39.062 -6.227 1 97.5 440 GLU A N 1
ATOM 3613 C CA . GLU A 1 440 ? -13.273 -40 -7.207 1 97.5 440 GLU A CA 1
ATOM 3614 C C . GLU A 1 440 ? -11.875 -39.562 -7.641 1 97.5 440 GLU A C 1
ATOM 3616 O O . GLU A 1 440 ? -11.727 -38.656 -8.438 1 97.5 440 GLU A O 1
ATOM 3621 N N . ASP A 1 441 ? -10.938 -40.344 -7.332 1 96.81 441 ASP A N 1
ATOM 3622 C CA . ASP A 1 441 ? -9.539 -40.031 -7.637 1 96.81 441 ASP A CA 1
ATOM 3623 C C . ASP A 1 441 ? -9.312 -39.969 -9.141 1 96.81 441 ASP A C 1
ATOM 3625 O O . ASP A 1 441 ? -8.539 -39.125 -9.617 1 96.81 441 ASP A O 1
ATOM 3629 N N . LYS A 1 442 ? -9.938 -40.812 -9.859 1 97.38 442 LYS A N 1
ATOM 3630 C CA . LYS A 1 442 ? -9.781 -40.844 -11.312 1 97.38 442 LYS A CA 1
ATOM 3631 C C . LYS A 1 442 ? -10.227 -39.531 -11.945 1 97.38 442 LYS A C 1
ATOM 3633 O O . LYS A 1 442 ? -9.555 -39 -12.836 1 97.38 442 LYS A O 1
ATOM 3638 N N . LYS A 1 443 ? -11.344 -39.031 -11.508 1 97.81 443 LYS A N 1
ATOM 3639 C CA . LYS A 1 443 ? -11.859 -37.781 -12.039 1 97.81 443 LYS A CA 1
ATOM 3640 C C . LYS A 1 443 ? -10.93 -36.625 -11.711 1 97.81 443 LYS A C 1
ATOM 3642 O O . LYS A 1 443 ? -10.703 -35.75 -12.555 1 97.81 443 LYS A O 1
ATOM 3647 N N . LEU A 1 444 ? -10.43 -36.656 -10.508 1 98.44 444 LEU A N 1
ATOM 3648 C CA . LEU A 1 444 ? -9.516 -35.594 -10.102 1 98.44 444 LEU A CA 1
ATOM 3649 C C . LEU A 1 444 ? -8.227 -35.625 -10.914 1 98.44 444 LEU A C 1
ATOM 3651 O O . LEU A 1 444 ? -7.707 -34.594 -11.336 1 98.44 444 LEU A O 1
ATOM 3655 N N . THR A 1 445 ? -7.703 -36.812 -11.148 1 98.5 445 THR A N 1
ATOM 3656 C CA . THR A 1 445 ? -6.504 -37 -11.953 1 98.5 445 THR A CA 1
ATOM 3657 C C . THR A 1 445 ? -6.723 -36.5 -13.375 1 98.5 445 THR A C 1
ATOM 3659 O O . THR A 1 445 ? -5.875 -35.781 -13.93 1 98.5 445 THR A O 1
ATOM 3662 N N . GLU A 1 446 ? -7.879 -36.812 -13.883 1 98.38 446 GLU A N 1
ATOM 3663 C CA . GLU A 1 446 ? -8.211 -36.344 -15.227 1 98.38 446 GLU A CA 1
ATOM 3664 C C . GLU A 1 446 ? -8.305 -34.844 -15.273 1 98.38 446 GLU A C 1
ATOM 3666 O O . GLU A 1 446 ? -7.855 -34.219 -16.234 1 98.38 446 GLU A O 1
ATOM 3671 N N . PHE A 1 447 ? -8.945 -34.312 -14.289 1 98.12 447 PHE A N 1
ATOM 3672 C CA . PHE A 1 447 ? -9.039 -32.875 -14.18 1 98.12 447 PHE A CA 1
ATOM 3673 C C . PHE A 1 447 ? -7.648 -32.25 -14.203 1 98.12 447 PHE A C 1
ATOM 3675 O O . PHE A 1 447 ? -7.418 -31.266 -14.922 1 98.12 447 PHE A O 1
ATOM 3682 N N . MET A 1 448 ? -6.684 -32.75 -13.445 1 98.69 448 MET A N 1
ATOM 3683 C CA . MET A 1 448 ? -5.316 -32.25 -13.367 1 98.69 448 MET A CA 1
ATOM 3684 C C . MET A 1 448 ? -4.625 -32.344 -14.719 1 98.69 448 MET A C 1
ATOM 3686 O O . MET A 1 448 ? -3.943 -31.406 -15.148 1 98.69 448 MET A O 1
ATOM 3690 N N . ILE A 1 449 ? -4.812 -33.469 -15.367 1 98.75 449 ILE A N 1
ATOM 3691 C CA . ILE A 1 449 ? -4.164 -33.719 -16.641 1 98.75 449 ILE A CA 1
ATOM 3692 C C . ILE A 1 449 ? -4.656 -32.719 -17.688 1 98.75 449 ILE A C 1
ATOM 3694 O O . ILE A 1 449 ? -3.859 -32.125 -18.422 1 98.75 449 ILE A O 1
ATOM 3698 N N . ILE A 1 450 ? -5.926 -32.438 -17.688 1 98.44 450 ILE A N 1
ATOM 3699 C CA . ILE A 1 450 ? -6.508 -31.484 -18.625 1 98.44 450 ILE A CA 1
ATOM 3700 C C . ILE A 1 450 ? -5.914 -30.094 -18.391 1 98.44 450 ILE A C 1
ATOM 3702 O O . ILE A 1 450 ? -5.535 -29.406 -19.328 1 98.44 450 ILE A O 1
ATOM 3706 N N . GLU A 1 451 ? -5.828 -29.703 -17.125 1 98.19 451 GLU A N 1
ATOM 3707 C CA . GLU A 1 451 ? -5.254 -28.406 -16.797 1 98.19 451 GLU A CA 1
ATOM 3708 C C . GLU A 1 451 ? -3.805 -28.312 -17.266 1 98.19 451 GLU A C 1
ATOM 3710 O O . GLU A 1 451 ? -3.385 -27.266 -17.766 1 98.19 451 GLU A O 1
ATOM 3715 N N . LEU A 1 452 ? -3.053 -29.344 -17.078 1 98.62 452 LEU A N 1
ATOM 3716 C CA . LEU A 1 452 ? -1.651 -29.375 -17.484 1 98.62 452 LEU A CA 1
ATOM 3717 C C . LEU A 1 452 ? -1.52 -29.281 -19 1 98.62 452 LEU A C 1
ATOM 3719 O O . LEU A 1 452 ? -0.688 -28.516 -19.5 1 98.62 452 LEU A O 1
ATOM 3723 N N . GLU A 1 453 ? -2.311 -29.984 -19.703 1 98.12 453 GLU A N 1
ATOM 3724 C CA . GLU A 1 453 ? -2.283 -29.969 -21.156 1 98.12 453 GLU A CA 1
ATOM 3725 C C . GLU A 1 453 ? -2.654 -28.594 -21.703 1 98.12 453 GLU A C 1
ATOM 3727 O O . GLU A 1 453 ? -2.035 -28.094 -22.641 1 98.12 453 GLU A O 1
ATOM 3732 N N . GLU A 1 454 ? -3.648 -28.031 -21.125 1 97.88 454 GLU A N 1
ATOM 3733 C CA . GLU A 1 454 ? -4.055 -26.688 -21.531 1 97.88 454 GLU A CA 1
ATOM 3734 C C . GLU A 1 454 ? -2.924 -25.688 -21.328 1 97.88 454 GLU A C 1
ATOM 3736 O O . GLU A 1 454 ? -2.67 -24.844 -22.203 1 97.88 454 GLU A O 1
ATOM 3741 N N . LEU A 1 455 ? -2.248 -25.797 -20.188 1 98.06 455 LEU A N 1
ATOM 3742 C CA . LEU A 1 455 ? -1.141 -24.891 -19.891 1 98.06 455 LEU A CA 1
ATOM 3743 C C . LEU A 1 455 ? -0.003 -25.094 -20.891 1 98.06 455 LEU A C 1
ATOM 3745 O O . LEU A 1 455 ? 0.531 -24.109 -21.422 1 98.06 455 LEU A O 1
ATOM 3749 N N . GLN A 1 456 ? 0.391 -26.328 -21.156 1 97.81 456 GLN A N 1
ATOM 3750 C CA . GLN A 1 456 ? 1.463 -26.641 -22.094 1 97.81 456 GLN A CA 1
ATOM 3751 C C . GLN A 1 456 ? 1.135 -26.156 -23.484 1 97.81 456 GLN A C 1
ATOM 3753 O O . GLN A 1 456 ? 1.988 -25.578 -24.172 1 97.81 456 GLN A O 1
ATOM 3758 N N . ASN A 1 457 ? -0.094 -26.328 -23.891 1 97.25 457 ASN A N 1
ATOM 3759 C CA . ASN A 1 457 ? -0.514 -25.938 -25.219 1 97.25 457 ASN A CA 1
ATOM 3760 C C . ASN A 1 457 ? -0.447 -24.422 -25.406 1 97.25 457 ASN A C 1
ATOM 3762 O O . ASN A 1 457 ? -0.125 -23.938 -26.484 1 97.25 457 ASN A O 1
ATOM 3766 N N . LYS A 1 458 ? -0.722 -23.766 -24.391 1 96.88 458 LYS A N 1
ATOM 3767 C CA . LYS A 1 458 ? -0.747 -22.312 -24.469 1 96.88 458 LYS A CA 1
ATOM 3768 C C . LYS A 1 458 ? 0.666 -21.734 -24.438 1 96.88 458 LYS A C 1
ATOM 3770 O O . LYS A 1 458 ? 0.956 -20.75 -25.109 1 96.88 458 LYS A O 1
ATOM 3775 N N . TRP A 1 459 ? 1.587 -22.328 -23.703 1 97 459 TRP A N 1
ATOM 3776 C CA . TRP A 1 459 ? 2.84 -21.641 -23.406 1 97 459 TRP A CA 1
ATOM 3777 C C . TRP A 1 459 ? 4.027 -22.391 -24 1 97 459 TRP A C 1
ATOM 3779 O O . TRP A 1 459 ? 5.129 -21.844 -24.094 1 97 459 TRP A O 1
ATOM 3789 N N . ASP A 1 460 ? 3.879 -23.609 -24.328 1 93.69 460 ASP A N 1
ATOM 3790 C CA . ASP A 1 460 ? 4.945 -24.406 -24.938 1 93.69 460 ASP A CA 1
ATOM 3791 C C . ASP A 1 460 ? 4.371 -25.5 -25.844 1 93.69 460 ASP A C 1
ATOM 3793 O O . ASP A 1 460 ? 4.395 -26.672 -25.5 1 93.69 460 ASP A O 1
ATOM 3797 N N . LYS A 1 461 ? 3.844 -24.891 -27.016 1 74.12 461 LYS A N 1
ATOM 3798 C CA . LYS A 1 461 ? 3.268 -25.859 -27.953 1 74.12 461 LYS A CA 1
ATOM 3799 C C . LYS A 1 461 ? 4.348 -26.734 -28.562 1 74.12 461 LYS A C 1
ATOM 3801 O O . LYS A 1 461 ? 5.371 -26.234 -29.031 1 74.12 461 LYS A O 1
ATOM 3806 N N . VAL A 1 462 ? 4.328 -28.016 -28.297 1 65.62 462 VAL A N 1
ATOM 3807 C CA . VAL A 1 462 ? 5.223 -29 -28.906 1 65.62 462 VAL A CA 1
ATOM 3808 C C . VAL A 1 462 ? 4.633 -29.484 -30.219 1 65.62 462 VAL A C 1
ATOM 3810 O O . VAL A 1 462 ? 3.412 -29.578 -30.375 1 65.62 462 VAL A O 1
ATOM 3813 N N . MET B 1 1 ? -4.941 63.312 -51.281 1 22.75 1 MET B N 1
ATOM 3814 C CA . MET B 1 1 ? -5.195 61.906 -51.562 1 22.75 1 MET B CA 1
ATOM 3815 C C . MET B 1 1 ? -4.918 61.062 -50.312 1 22.75 1 MET B C 1
ATOM 3817 O O . MET B 1 1 ? -3.764 60.875 -49.906 1 22.75 1 MET B O 1
ATOM 3821 N N . LYS B 1 2 ? -5.785 61.125 -49.312 1 27.73 2 LYS B N 1
ATOM 3822 C CA . LYS B 1 2 ? -6.098 61.062 -47.875 1 27.73 2 LYS B CA 1
ATOM 3823 C C . LYS B 1 2 ? -6.273 59.625 -47.406 1 27.73 2 LYS B C 1
ATOM 3825 O O . LYS B 1 2 ? -7.109 59.344 -46.562 1 27.73 2 LYS B O 1
ATOM 3830 N N . ASN B 1 3 ? -5.664 58.656 -48.219 1 27.86 3 ASN B N 1
ATOM 3831 C CA . ASN B 1 3 ? -6.195 57.281 -48.25 1 27.86 3 ASN B CA 1
ATOM 3832 C C . ASN B 1 3 ? -5.848 56.531 -46.969 1 27.86 3 ASN B C 1
ATOM 3834 O O . ASN B 1 3 ? -4.891 55.75 -46.938 1 27.86 3 ASN B O 1
ATOM 3838 N N . SER B 1 4 ? -5.684 57.156 -45.781 1 28.88 4 SER B N 1
ATOM 3839 C CA . SER B 1 4 ? -4.934 56.719 -44.594 1 28.88 4 SER B CA 1
ATOM 3840 C C . SER B 1 4 ? -5.645 55.594 -43.875 1 28.88 4 SER B C 1
ATOM 3842 O O . SER B 1 4 ? -6.477 55.844 -43 1 28.88 4 SER B O 1
ATOM 3844 N N . ASN B 1 5 ? -6.176 54.5 -44.625 1 29.56 5 ASN B N 1
ATOM 3845 C CA . ASN B 1 5 ? -7.219 53.656 -44.031 1 29.56 5 ASN B CA 1
ATOM 3846 C C . ASN B 1 5 ? -6.68 52.781 -42.906 1 29.56 5 ASN B C 1
ATOM 3848 O O . ASN B 1 5 ? -5.82 51.938 -43.125 1 29.56 5 ASN B O 1
ATOM 3852 N N . PRO B 1 6 ? -6.488 53.188 -41.625 1 33.38 6 PRO B N 1
ATOM 3853 C CA . PRO B 1 6 ? -5.738 52.5 -40.594 1 33.38 6 PRO B CA 1
ATOM 3854 C C . PRO B 1 6 ? -6.371 51.156 -40.188 1 33.38 6 PRO B C 1
ATOM 3856 O O . PRO B 1 6 ? -7.598 51.031 -40.125 1 33.38 6 PRO B O 1
ATOM 3859 N N . PRO B 1 7 ? -5.836 49.938 -40.562 1 29.23 7 PRO B N 1
ATOM 3860 C CA . PRO B 1 7 ? -6.535 48.656 -40.469 1 29.23 7 PRO B CA 1
ATOM 3861 C C . PRO B 1 7 ? -6.914 48.312 -39.031 1 29.23 7 PRO B C 1
ATOM 3863 O O . PRO B 1 7 ? -6.082 48.406 -38.125 1 29.23 7 PRO B O 1
ATOM 3866 N N . LYS B 1 8 ? -8.148 48.312 -38.531 1 30.31 8 LYS B N 1
ATOM 3867 C CA . LYS B 1 8 ? -8.82 48.188 -37.25 1 30.31 8 LYS B CA 1
ATOM 3868 C C . LYS B 1 8 ? -8.828 46.75 -36.75 1 30.31 8 LYS B C 1
ATOM 3870 O O . LYS B 1 8 ? -9.875 46.219 -36.344 1 30.31 8 LYS B O 1
ATOM 3875 N N . SER B 1 9 ? -7.98 45.75 -37.156 1 27.03 9 SER B N 1
ATOM 3876 C CA . SER B 1 9 ? -8.438 44.406 -36.844 1 27.03 9 SER B CA 1
ATOM 3877 C C . SER B 1 9 ? -8.383 44.125 -35.344 1 27.03 9 SER B C 1
ATOM 3879 O O . SER B 1 9 ? -7.324 44.25 -34.719 1 27.03 9 SER B O 1
ATOM 3881 N N . LYS B 1 10 ? -9.5 44.312 -34.594 1 30.64 10 LYS B N 1
ATOM 3882 C CA . LYS B 1 10 ? -9.82 44.062 -33.188 1 30.64 10 LYS B CA 1
ATOM 3883 C C . LYS B 1 10 ? -9.641 42.562 -32.875 1 30.64 10 LYS B C 1
ATOM 3885 O O . LYS B 1 10 ? -10.477 41.75 -33.25 1 30.64 10 LYS B O 1
ATOM 3890 N N . GLU B 1 11 ? -8.414 41.938 -32.875 1 29.12 11 GLU B N 1
ATOM 3891 C CA . GLU B 1 11 ? -8.203 40.531 -32.562 1 29.12 11 GLU B CA 1
ATOM 3892 C C . GLU B 1 11 ? -8.75 40.188 -31.172 1 29.12 11 GLU B C 1
ATOM 3894 O O . GLU B 1 11 ? -8.352 40.781 -30.188 1 29.12 11 GLU B O 1
ATOM 3899 N N . SER B 1 12 ? -10.055 39.75 -31.062 1 29.14 12 SER B N 1
ATOM 3900 C CA . SER B 1 12 ? -10.828 39.344 -29.906 1 29.14 12 SER B CA 1
ATOM 3901 C C . SER B 1 12 ? -10.109 38.25 -29.125 1 29.14 12 SER B C 1
ATOM 3903 O O . SER B 1 12 ? -9.828 37.156 -29.672 1 29.14 12 SER B O 1
ATOM 3905 N N . PHE B 1 13 ? -9.195 38.656 -28.234 1 32.22 13 PHE B N 1
ATOM 3906 C CA . PHE B 1 13 ? -8.539 37.719 -27.344 1 32.22 13 PHE B CA 1
ATOM 3907 C C . PHE B 1 13 ? -9.57 36.812 -26.672 1 32.22 13 PHE B C 1
ATOM 3909 O O . PHE B 1 13 ? -10.547 37.281 -26.094 1 32.22 13 PHE B O 1
ATOM 3916 N N . PRO B 1 14 ? -9.789 35.594 -27.297 1 33.47 14 PRO B N 1
ATOM 3917 C CA . PRO B 1 14 ? -10.805 34.688 -26.719 1 33.47 14 PRO B CA 1
ATOM 3918 C C . PRO B 1 14 ? -10.742 34.656 -25.188 1 33.47 14 PRO B C 1
ATOM 3920 O O . PRO B 1 14 ? -9.656 34.656 -24.609 1 33.47 14 PRO B O 1
ATOM 3923 N N . LYS B 1 15 ? -11.797 35.062 -24.531 1 32.53 15 LYS B N 1
ATOM 3924 C CA . LYS B 1 15 ? -12.172 35.094 -23.125 1 32.53 15 LYS B CA 1
ATOM 3925 C C . LYS B 1 15 ? -12.047 33.719 -22.484 1 32.53 15 LYS B C 1
ATOM 3927 O O . LYS B 1 15 ? -13.008 32.938 -22.469 1 32.53 15 LYS B O 1
ATOM 3932 N N . ARG B 1 16 ? -10.977 33.062 -22.781 1 38.59 16 ARG B N 1
ATOM 3933 C CA . ARG B 1 16 ? -11.047 31.828 -21.984 1 38.59 16 ARG B CA 1
ATOM 3934 C C . ARG B 1 16 ? -11.352 32.156 -20.531 1 38.59 16 ARG B C 1
ATOM 3936 O O . ARG B 1 16 ? -10.695 33 -19.922 1 38.59 16 ARG B O 1
ATOM 3943 N N . PRO B 1 17 ? -12.578 31.656 -20.078 1 33.19 17 PRO B N 1
ATOM 3944 C CA . PRO B 1 17 ? -12.969 32 -18.703 1 33.19 17 PRO B CA 1
ATOM 3945 C C . PRO B 1 17 ? -11.844 31.734 -17.703 1 33.19 17 PRO B C 1
ATOM 3947 O O . PRO B 1 17 ? -10.977 30.906 -17.938 1 33.19 17 PRO B O 1
ATOM 3950 N N . PHE B 1 18 ? -11.711 32.594 -16.656 1 31.77 18 PHE B N 1
ATOM 3951 C CA . PHE B 1 18 ? -10.727 32.562 -15.586 1 31.77 18 PHE B CA 1
ATOM 3952 C C . PHE B 1 18 ? -10.57 31.141 -15.047 1 31.77 18 PHE B C 1
ATOM 3954 O O . PHE B 1 18 ? -9.461 30.719 -14.703 1 31.77 18 PHE B O 1
ATOM 3961 N N . GLU B 1 19 ? -11.703 30.406 -15.039 1 36.03 19 GLU B N 1
ATOM 3962 C CA . GLU B 1 19 ? -11.703 29.047 -14.508 1 36.03 19 GLU B CA 1
ATOM 3963 C C . GLU B 1 19 ? -10.859 28.109 -15.367 1 36.03 19 GLU B C 1
ATOM 3965 O O . GLU B 1 19 ? -10.188 27.219 -14.852 1 36.03 19 GLU B O 1
ATOM 3970 N N . ASP B 1 20 ? -10.945 28.203 -16.625 1 41.31 20 ASP B N 1
ATOM 3971 C CA . ASP B 1 20 ? -10.258 27.328 -17.547 1 41.31 20 ASP B CA 1
ATOM 3972 C C . ASP B 1 20 ? -8.766 27.641 -17.609 1 41.31 20 ASP B C 1
ATOM 3974 O O . ASP B 1 20 ? -7.941 26.75 -17.844 1 41.31 20 ASP B O 1
ATOM 3978 N N . GLN B 1 21 ? -8.43 28.922 -17.516 1 36.81 21 GLN B N 1
ATOM 3979 C CA . GLN B 1 21 ? -7.023 29.312 -17.547 1 36.81 21 GLN B CA 1
ATOM 3980 C C . GLN B 1 21 ? -6.289 28.844 -16.297 1 36.81 21 GLN B C 1
ATOM 3982 O O . GLN B 1 21 ? -5.113 28.484 -16.359 1 36.81 21 GLN B O 1
ATOM 3987 N N . VAL B 1 22 ? -7.035 28.828 -15.18 1 39.69 22 VAL B N 1
ATOM 3988 C CA . VAL B 1 22 ? -6.445 28.359 -13.93 1 39.69 22 VAL B CA 1
ATOM 3989 C C . VAL B 1 22 ? -6.195 26.859 -14 1 39.69 22 VAL B C 1
ATOM 3991 O O . VAL B 1 22 ? -5.184 26.375 -13.484 1 39.69 22 VAL B O 1
ATOM 3994 N N . ASN B 1 23 ? -7.031 26.156 -14.812 1 42.69 23 ASN B N 1
ATOM 3995 C CA . ASN B 1 23 ? -6.91 24.703 -14.812 1 42.69 23 ASN B CA 1
ATOM 3996 C C . ASN B 1 23 ? -5.668 24.234 -15.562 1 42.69 23 ASN B C 1
ATOM 3998 O O . ASN B 1 23 ? -4.988 23.297 -15.133 1 42.69 23 ASN B O 1
ATOM 4002 N N . ASP B 1 24 ? -5.422 24.812 -16.75 1 44.56 24 ASP B N 1
ATOM 4003 C CA . ASP B 1 24 ? -4.242 24.375 -17.484 1 44.56 24 ASP B CA 1
ATOM 4004 C C . ASP B 1 24 ? -2.961 24.812 -16.781 1 44.56 24 ASP B C 1
ATOM 4006 O O . ASP B 1 24 ? -1.992 24.047 -16.719 1 44.56 24 ASP B O 1
ATOM 4010 N N . ASP B 1 25 ? -2.912 26.062 -16.328 1 42.5 25 ASP B N 1
ATOM 4011 C CA . ASP B 1 25 ? -1.749 26.578 -15.625 1 42.5 25 ASP B CA 1
ATOM 4012 C C . ASP B 1 25 ? -1.556 25.875 -14.289 1 42.5 25 ASP B C 1
ATOM 4014 O O . ASP B 1 25 ? -0.423 25.641 -13.859 1 42.5 25 ASP B O 1
ATOM 4018 N N . GLN B 1 26 ? -2.604 25.516 -13.656 1 42.47 26 GLN B N 1
ATOM 4019 C CA . GLN B 1 26 ? -2.48 24.75 -12.422 1 42.47 26 GLN B CA 1
ATOM 4020 C C . GLN B 1 26 ? -1.92 23.359 -12.703 1 42.47 26 GLN B C 1
ATOM 4022 O O . GLN B 1 26 ? -1.153 22.812 -11.906 1 42.47 26 GLN B O 1
ATOM 4027 N N . ARG B 1 27 ? -2.266 22.75 -13.844 1 44.12 27 ARG B N 1
ATOM 4028 C CA . ARG B 1 27 ? -1.706 21.453 -14.195 1 44.12 27 ARG B CA 1
ATOM 4029 C C . ARG B 1 27 ? -0.206 21.562 -14.453 1 44.12 27 ARG B C 1
ATOM 4031 O O . ARG B 1 27 ? 0.563 20.703 -13.992 1 44.12 27 ARG B O 1
ATOM 4038 N N . LYS B 1 28 ? 0.234 22.516 -15.375 1 45.28 28 LYS B N 1
ATOM 4039 C CA . LYS B 1 28 ? 1.658 22.719 -15.633 1 45.28 28 LYS B CA 1
ATOM 4040 C C . LYS B 1 28 ? 2.395 23.125 -14.359 1 45.28 28 LYS B C 1
ATOM 4042 O O . LYS B 1 28 ? 3.518 22.672 -14.109 1 45.28 28 LYS B O 1
ATOM 4047 N N . TYR B 1 29 ? 1.75 24.078 -13.633 1 41.88 29 TYR B N 1
ATOM 4048 C CA . TYR B 1 29 ? 2.266 24.547 -12.352 1 41.88 29 TYR B CA 1
ATOM 4049 C C . TYR B 1 29 ? 2.377 23.406 -11.352 1 41.88 29 TYR B C 1
ATOM 4051 O O . TYR B 1 29 ? 3.381 23.297 -10.641 1 41.88 29 TYR B O 1
ATOM 4059 N N . SER B 1 30 ? 1.323 22.672 -11.234 1 44.22 30 SER B N 1
ATOM 4060 C CA . SER B 1 30 ? 1.424 21.5 -10.359 1 44.22 30 SER B CA 1
ATOM 4061 C C . SER B 1 30 ? 2.631 20.641 -10.711 1 44.22 30 SER B C 1
ATOM 4063 O O . SER B 1 30 ? 3.225 20.016 -9.844 1 44.22 30 SER B O 1
ATOM 4065 N N . ARG B 1 31 ? 2.918 20.531 -11.93 1 44.44 31 ARG B N 1
ATOM 4066 C CA . ARG B 1 31 ? 4.102 19.781 -12.336 1 44.44 31 ARG B CA 1
ATOM 4067 C C . ARG B 1 31 ? 5.375 20.453 -11.836 1 44.44 31 ARG B C 1
ATOM 4069 O O . ARG B 1 31 ? 6.305 19.781 -11.391 1 44.44 31 ARG B O 1
ATOM 4076 N N . TYR B 1 32 ? 5.465 21.859 -12.094 1 43.56 32 TYR B N 1
ATOM 4077 C CA . TYR B 1 32 ? 6.668 22.578 -11.68 1 43.56 32 TYR B CA 1
ATOM 4078 C C . TYR B 1 32 ? 6.809 22.578 -10.164 1 43.56 32 TYR B C 1
ATOM 4080 O O . TYR B 1 32 ? 7.91 22.406 -9.641 1 43.56 32 TYR B O 1
ATOM 4088 N N . VAL B 1 33 ? 5.762 23.062 -9.477 1 46.38 33 VAL B N 1
ATOM 4089 C CA . VAL B 1 33 ? 5.781 23.188 -8.023 1 46.38 33 VAL B CA 1
ATOM 4090 C C . VAL B 1 33 ? 6.125 21.844 -7.398 1 46.38 33 VAL B C 1
ATOM 4092 O O . VAL B 1 33 ? 6.758 21.781 -6.34 1 46.38 33 VAL B O 1
ATOM 4095 N N . CYS B 1 34 ? 5.555 20.766 -7.852 1 46.72 34 CYS B N 1
ATOM 4096 C CA . CYS B 1 34 ? 5.934 19.406 -7.469 1 46.72 34 CYS B CA 1
ATOM 4097 C C . CYS B 1 34 ? 7.438 19.203 -7.586 1 46.72 34 CYS B C 1
ATOM 4099 O O . CYS B 1 34 ? 8.023 18.406 -6.859 1 46.72 34 CYS B O 1
ATOM 4101 N N . ASP B 1 35 ? 8.008 19.969 -8.461 1 48.47 35 ASP B N 1
ATOM 4102 C CA . ASP B 1 35 ? 9.406 19.641 -8.719 1 48.47 35 ASP B CA 1
ATOM 4103 C C . ASP B 1 35 ? 10.32 20.234 -7.645 1 48.47 35 ASP B C 1
ATOM 4105 O O . ASP B 1 35 ? 11.43 19.734 -7.426 1 48.47 35 ASP B O 1
ATOM 4109 N N . SER B 1 36 ? 9.859 21.531 -7.098 1 57.09 36 SER B N 1
ATOM 4110 C CA . SER B 1 36 ? 10.891 22 -6.18 1 57.09 36 SER B CA 1
ATOM 4111 C C . SER B 1 36 ? 10.805 21.281 -4.836 1 57.09 36 SER B C 1
ATOM 4113 O O . SER B 1 36 ? 9.984 21.625 -3.99 1 57.09 36 SER B O 1
ATOM 4115 N N . ARG B 1 37 ? 11.508 20.375 -4.645 1 66.94 37 ARG B N 1
ATOM 4116 C CA . ARG B 1 37 ? 11.578 19.375 -3.588 1 66.94 37 ARG B CA 1
ATOM 4117 C C . ARG B 1 37 ? 11.938 20.016 -2.25 1 66.94 37 ARG B C 1
ATOM 4119 O O . ARG B 1 37 ? 11.633 19.469 -1.191 1 66.94 37 ARG B O 1
ATOM 4126 N N . ALA B 1 38 ? 12.297 21.453 -2.322 1 82 38 ALA B N 1
ATOM 4127 C CA . ALA B 1 38 ? 12.914 21.906 -1.079 1 82 38 ALA B CA 1
ATOM 4128 C C . ALA B 1 38 ? 12.117 23.062 -0.467 1 82 38 ALA B C 1
ATOM 4130 O O . ALA B 1 38 ? 12.461 23.562 0.608 1 82 38 ALA B O 1
ATOM 4131 N N . ILE B 1 39 ? 10.969 23.531 -1.117 1 89.94 39 ILE B N 1
ATOM 4132 C CA . ILE B 1 39 ? 10.227 24.688 -0.635 1 89.94 39 ILE B CA 1
ATOM 4133 C C . ILE B 1 39 ? 8.852 24.266 -0.133 1 89.94 39 ILE B C 1
ATOM 4135 O O . ILE B 1 39 ? 8.156 23.5 -0.8 1 89.94 39 ILE B O 1
ATOM 4139 N N . PRO B 1 40 ? 8.422 24.766 1.02 1 93.81 40 PRO B N 1
ATOM 4140 C CA . PRO B 1 40 ? 7.113 24.391 1.561 1 93.81 40 PRO B CA 1
ATOM 4141 C C . PRO B 1 40 ? 5.961 25.141 0.913 1 93.81 40 PRO B C 1
ATOM 4143 O O . PRO B 1 40 ? 6.168 26.219 0.33 1 93.81 40 PRO B O 1
ATOM 4146 N N . HIS B 1 41 ? 4.852 24.547 0.99 1 93.88 41 HIS B N 1
ATOM 4147 C CA . HIS B 1 41 ? 3.619 25.203 0.572 1 93.88 41 HIS B CA 1
ATOM 4148 C C . HIS B 1 41 ? 3.098 26.141 1.66 1 93.88 41 HIS B C 1
ATOM 4150 O O . HIS B 1 41 ? 3.143 25.797 2.846 1 93.88 41 HIS B O 1
ATOM 4156 N N . GLU B 1 42 ? 2.527 27.219 1.343 1 94.38 42 GLU B N 1
ATOM 4157 C CA . GLU B 1 42 ? 2.172 28.234 2.328 1 94.38 42 GLU B CA 1
ATOM 4158 C C . GLU B 1 42 ? 1 27.781 3.191 1 94.38 42 GLU B C 1
ATOM 4160 O O . GLU B 1 42 ? 0.827 28.266 4.316 1 94.38 42 GLU B O 1
ATOM 4165 N N . ILE B 1 43 ? 0.214 26.828 2.646 1 95.88 43 ILE B N 1
ATOM 4166 C CA . ILE B 1 43 ? -1.031 26.484 3.324 1 95.88 43 ILE B CA 1
ATOM 4167 C C . ILE B 1 43 ? -0.778 25.375 4.336 1 95.88 43 ILE B C 1
ATOM 4169 O O . ILE B 1 43 ? -0.95 25.578 5.543 1 95.88 43 ILE B O 1
ATOM 4173 N N . ASP B 1 44 ? -0.257 24.25 3.855 1 96.25 44 ASP B N 1
ATOM 4174 C CA . ASP B 1 44 ? -0.05 23.188 4.832 1 96.25 44 ASP B CA 1
ATOM 4175 C C . ASP B 1 44 ? 1.364 23.234 5.406 1 96.25 44 ASP B C 1
ATOM 4177 O O . ASP B 1 44 ? 1.663 22.562 6.391 1 96.25 44 ASP B O 1
ATOM 4181 N N . GLY B 1 45 ? 2.24 24.047 4.805 1 96 45 GLY B N 1
ATOM 4182 C CA . GLY B 1 45 ? 3.588 24.234 5.32 1 96 45 GLY B CA 1
ATOM 4183 C C . GLY B 1 45 ? 4.504 23.062 5.031 1 96 45 GLY B C 1
ATOM 4184 O O . GLY B 1 45 ? 5.566 22.938 5.641 1 96 45 GLY B O 1
ATOM 4185 N N . LEU B 1 46 ? 4.102 22.203 4.125 1 96.06 46 LEU B N 1
ATOM 4186 C CA . LEU B 1 46 ? 4.84 20.969 3.893 1 96.06 46 LEU B CA 1
ATOM 4187 C C . LEU B 1 46 ? 5.543 21 2.539 1 96.06 46 LEU B C 1
ATOM 4189 O O . LEU B 1 46 ? 4.992 21.516 1.562 1 96.06 46 LEU B O 1
ATOM 4193 N N . LYS B 1 47 ? 6.723 20.453 2.541 1 92.88 47 LYS B N 1
ATOM 4194 C CA . LYS B 1 47 ? 7.328 20.078 1.267 1 92.88 47 LYS B CA 1
ATOM 4195 C C . LYS B 1 47 ? 6.598 18.906 0.639 1 92.88 47 LYS B C 1
ATOM 4197 O O . LYS B 1 47 ? 5.91 18.156 1.333 1 92.88 47 LYS B O 1
ATOM 4202 N N . PRO B 1 48 ? 6.723 18.688 -0.638 1 91.88 48 PRO B N 1
ATOM 4203 C CA . PRO B 1 48 ? 5.992 17.609 -1.307 1 91.88 48 PRO B CA 1
ATOM 4204 C C . PRO B 1 48 ? 6.238 16.234 -0.668 1 91.88 48 PRO B C 1
ATOM 4206 O O . PRO B 1 48 ? 5.293 15.484 -0.427 1 91.88 48 PRO B O 1
ATOM 4209 N N . VAL B 1 49 ? 7.508 15.914 -0.343 1 93.62 49 VAL B N 1
ATOM 4210 C CA . VAL B 1 49 ? 7.828 14.609 0.227 1 93.62 49 VAL B CA 1
ATOM 4211 C C . VAL B 1 49 ? 7.141 14.453 1.581 1 93.62 49 VAL B C 1
ATOM 4213 O O . VAL B 1 49 ? 6.637 13.375 1.908 1 93.62 49 VAL B O 1
ATOM 4216 N N . GLN B 1 50 ? 7.059 15.531 2.34 1 96.19 50 GLN B N 1
ATOM 4217 C CA . GLN B 1 50 ? 6.434 15.492 3.656 1 96.19 50 GLN B CA 1
ATOM 4218 C C . GLN B 1 50 ? 4.926 15.266 3.543 1 96.19 50 GLN B C 1
ATOM 4220 O O . GLN B 1 50 ? 4.352 14.477 4.297 1 96.19 50 GLN B O 1
ATOM 4225 N N . ARG B 1 51 ? 4.324 15.961 2.607 1 96.25 51 ARG B N 1
ATOM 4226 C CA . ARG B 1 51 ? 2.893 15.812 2.367 1 96.25 51 ARG B CA 1
ATOM 4227 C C . ARG B 1 51 ? 2.551 14.391 1.939 1 96.25 51 ARG B C 1
ATOM 4229 O O . ARG B 1 51 ? 1.589 13.805 2.439 1 96.25 51 ARG B O 1
ATOM 4236 N N . ARG B 1 52 ? 3.367 13.859 1.092 1 95.69 52 ARG B N 1
ATOM 4237 C CA . ARG B 1 52 ? 3.133 12.523 0.569 1 95.69 52 ARG B CA 1
ATOM 4238 C C . ARG B 1 52 ? 3.352 11.469 1.65 1 95.69 52 ARG B C 1
ATOM 4240 O O . ARG B 1 52 ? 2.662 10.445 1.676 1 95.69 52 ARG B O 1
ATOM 4247 N N . ILE B 1 53 ? 4.277 11.742 2.549 1 97.38 53 ILE B N 1
ATOM 4248 C CA . ILE B 1 53 ? 4.484 10.867 3.695 1 97.38 53 ILE B CA 1
ATOM 4249 C C . ILE B 1 53 ? 3.24 10.867 4.578 1 97.38 53 ILE B C 1
ATOM 4251 O O . ILE B 1 53 ? 2.717 9.805 4.922 1 97.38 53 ILE B O 1
ATOM 4255 N N . LEU B 1 54 ? 2.736 12.039 4.852 1 98.31 54 LEU B N 1
ATOM 4256 C CA . LEU B 1 54 ? 1.551 12.125 5.699 1 98.31 54 LEU B CA 1
ATOM 4257 C C . LEU B 1 54 ? 0.35 11.477 5.016 1 98.31 54 LEU B C 1
ATOM 4259 O O . LEU B 1 54 ? -0.466 10.82 5.672 1 98.31 54 LEU B O 1
ATOM 4263 N N . TRP B 1 55 ? 0.263 11.68 3.762 1 97.62 55 TRP B N 1
ATOM 4264 C CA . TRP B 1 55 ? -0.811 11.07 2.986 1 97.62 55 TRP B CA 1
ATOM 4265 C C . TRP B 1 55 ? -0.721 9.555 3.033 1 97.62 55 TRP B C 1
ATOM 4267 O O . TRP B 1 55 ? -1.725 8.867 3.258 1 97.62 55 TRP B O 1
ATOM 4277 N N . ALA B 1 56 ? 0.459 9.023 2.873 1 96.44 56 ALA B N 1
ATOM 4278 C CA . ALA B 1 56 ? 0.677 7.582 2.955 1 96.44 56 ALA B CA 1
ATOM 4279 C C . ALA B 1 56 ? 0.322 7.051 4.34 1 96.44 56 ALA B C 1
ATOM 4281 O O . ALA B 1 56 ? -0.291 5.992 4.469 1 96.44 56 ALA B O 1
ATOM 4282 N N . MET B 1 57 ? 0.658 7.77 5.332 1 98.19 57 MET B N 1
ATOM 4283 C CA . MET B 1 57 ? 0.371 7.359 6.707 1 98.19 57 MET B CA 1
ATOM 4284 C C . MET B 1 57 ? -1.131 7.359 6.969 1 98.19 57 MET B C 1
ATOM 4286 O O . MET B 1 57 ? -1.661 6.418 7.562 1 98.19 57 MET B O 1
ATOM 4290 N N . TRP B 1 58 ? -1.787 8.398 6.484 1 98.06 58 TRP B N 1
ATOM 4291 C CA . TRP B 1 58 ? -3.23 8.5 6.672 1 98.06 58 TRP B CA 1
ATOM 4292 C C . TRP B 1 58 ? -3.947 7.309 6.051 1 98.06 58 TRP B C 1
ATOM 4294 O O . TRP B 1 58 ? -4.945 6.824 6.59 1 98.06 58 TRP B O 1
ATOM 4304 N N . ASN B 1 59 ? -3.453 6.805 5.004 1 96.25 59 ASN B N 1
ATOM 4305 C CA . ASN B 1 59 ? -4.086 5.723 4.262 1 96.25 59 ASN B CA 1
ATOM 4306 C C . ASN B 1 59 ? -3.531 4.363 4.672 1 96.25 59 ASN B C 1
ATOM 4308 O O . ASN B 1 59 ? -3.643 3.389 3.926 1 96.25 59 ASN B O 1
ATOM 4312 N N . SER B 1 60 ? -2.859 4.281 5.785 1 95.38 60 SER B N 1
ATOM 4313 C CA . SER B 1 60 ? -2.273 3.033 6.262 1 95.38 60 SER B CA 1
ATOM 4314 C C . SER B 1 60 ? -2.508 2.848 7.758 1 95.38 60 SER B C 1
ATOM 4316 O O . SER B 1 60 ? -3.223 3.633 8.383 1 95.38 60 SER B O 1
ATOM 4318 N N . ASP B 1 61 ? -1.884 1.827 8.328 1 93.88 61 ASP B N 1
ATOM 4319 C CA . ASP B 1 61 ? -2.006 1.562 9.758 1 93.88 61 ASP B CA 1
ATOM 4320 C C . ASP B 1 61 ? -1.309 2.645 10.578 1 93.88 61 ASP B C 1
ATOM 4322 O O . ASP B 1 61 ? -1.634 2.85 11.75 1 93.88 61 ASP B O 1
ATOM 4326 N N . ALA B 1 62 ? -0.38 3.32 9.914 1 96.94 62 ALA B N 1
ATOM 4327 C CA . ALA B 1 62 ? 0.4 4.348 10.602 1 96.94 62 ALA B CA 1
ATOM 4328 C C . ALA B 1 62 ? -0.484 5.52 11.023 1 96.94 62 ALA B C 1
ATOM 4330 O O . ALA B 1 62 ? -0.034 6.418 11.734 1 96.94 62 ALA B O 1
ATOM 4331 N N . ARG B 1 63 ? -1.745 5.488 10.586 1 97.12 63 ARG B N 1
ATOM 4332 C CA . ARG B 1 63 ? -2.727 6.484 11 1 97.12 63 ARG B CA 1
ATOM 4333 C C . ARG B 1 63 ? -2.934 6.453 12.516 1 97.12 63 ARG B C 1
ATOM 4335 O O . ARG B 1 63 ? -3.018 7.5 13.156 1 97.12 63 ARG B O 1
ATOM 4342 N N . ASN B 1 64 ? -2.906 5.211 13.023 1 96.5 64 ASN B N 1
ATOM 4343 C CA . ASN B 1 64 ? -3.291 5.082 14.422 1 96.5 64 ASN B CA 1
ATOM 4344 C C . ASN B 1 64 ? -2.301 4.215 15.203 1 96.5 64 ASN B C 1
ATOM 4346 O O . ASN B 1 64 ? -2.268 4.254 16.438 1 96.5 64 ASN B O 1
ATOM 4350 N N . ARG B 1 65 ? -1.528 3.402 14.477 1 95.69 65 ARG B N 1
ATOM 4351 C CA . ARG B 1 65 ? -0.648 2.449 15.141 1 95.69 65 ARG B CA 1
ATOM 4352 C C . ARG B 1 65 ? 0.798 2.635 14.695 1 95.69 65 ARG B C 1
ATOM 4354 O O . ARG B 1 65 ? 1.06 2.945 13.531 1 95.69 65 ARG B O 1
ATOM 4361 N N . TYR B 1 66 ? 1.688 2.473 15.688 1 96.5 66 TYR B N 1
ATOM 4362 C CA . TYR B 1 66 ? 3.096 2.48 15.305 1 96.5 66 TYR B CA 1
ATOM 4363 C C . TYR B 1 66 ? 3.383 1.418 14.25 1 96.5 66 TYR B C 1
ATOM 4365 O O . TYR B 1 66 ? 3.033 0.249 14.43 1 96.5 66 TYR B O 1
ATOM 4373 N N . THR B 1 67 ? 3.916 1.827 13.188 1 95.44 67 THR B N 1
ATOM 4374 C CA . THR B 1 67 ? 4.258 1.027 12.016 1 95.44 67 THR B CA 1
ATOM 4375 C C . THR B 1 67 ? 5.73 1.192 11.656 1 95.44 67 THR B C 1
ATOM 4377 O O . THR B 1 67 ? 6.285 2.287 11.781 1 95.44 67 THR B O 1
ATOM 4380 N N . LYS B 1 68 ? 6.383 0.163 11.258 1 92 68 LYS B N 1
ATOM 4381 C CA . LYS B 1 68 ? 7.801 0.229 10.906 1 92 68 LYS B CA 1
ATOM 4382 C C . LYS B 1 68 ? 8.07 1.339 9.898 1 92 68 LYS B C 1
ATOM 4384 O O . LYS B 1 68 ? 7.32 1.494 8.93 1 92 68 LYS B O 1
ATOM 4389 N N . THR B 1 69 ? 9.148 2.08 10.148 1 94.06 69 THR B N 1
ATOM 4390 C CA . THR B 1 69 ? 9.492 3.232 9.32 1 94.06 69 THR B CA 1
ATOM 4391 C C . THR B 1 69 ? 9.703 2.809 7.867 1 94.06 69 THR B C 1
ATOM 4393 O O . THR B 1 69 ? 9.258 3.496 6.941 1 94.06 69 THR B O 1
ATOM 4396 N N . VAL B 1 70 ? 10.289 1.641 7.703 1 90.44 70 VAL B N 1
ATOM 4397 C CA . VAL B 1 70 ? 10.594 1.143 6.367 1 90.44 70 VAL B CA 1
ATOM 4398 C C . VAL B 1 70 ? 9.297 0.903 5.598 1 90.44 70 VAL B C 1
ATOM 4400 O O . VAL B 1 70 ? 9.219 1.173 4.398 1 90.44 70 VAL B O 1
ATOM 4403 N N . LYS B 1 71 ? 8.266 0.39 6.215 1 91.56 71 LYS B N 1
ATOM 4404 C CA . LYS B 1 71 ? 6.98 0.124 5.586 1 91.56 71 LYS B CA 1
ATOM 4405 C C . LYS B 1 71 ? 6.305 1.42 5.145 1 91.56 71 LYS B C 1
ATOM 4407 O O . LYS B 1 71 ? 5.805 1.515 4.023 1 91.56 71 LYS B O 1
ATOM 4412 N N . VAL B 1 72 ? 6.336 2.398 5.98 1 94.88 72 VAL B N 1
ATOM 4413 C CA . VAL B 1 72 ? 5.723 3.686 5.668 1 94.88 72 VAL B CA 1
ATOM 4414 C C . VAL B 1 72 ? 6.445 4.328 4.484 1 94.88 72 VAL B C 1
ATOM 4416 O O . VAL B 1 72 ? 5.809 4.867 3.578 1 94.88 72 VAL B O 1
ATOM 4419 N N . ALA B 1 73 ? 7.762 4.258 4.504 1 93.88 73 ALA B N 1
ATOM 4420 C CA . ALA B 1 73 ? 8.539 4.801 3.398 1 93.88 73 ALA B CA 1
ATOM 4421 C C . ALA B 1 73 ? 8.188 4.109 2.084 1 93.88 73 ALA B C 1
ATOM 4423 O O . ALA B 1 73 ? 8.047 4.766 1.049 1 93.88 73 ALA B O 1
ATOM 4424 N N . GLY B 1 74 ? 8.047 2.828 2.123 1 91.44 74 GLY B N 1
ATOM 4425 C CA . GLY B 1 74 ? 7.641 2.078 0.945 1 91.44 74 GLY B CA 1
ATOM 4426 C C . GLY B 1 74 ? 6.305 2.527 0.385 1 91.44 74 GLY B C 1
ATOM 4427 O O . GLY B 1 74 ? 6.148 2.664 -0.831 1 91.44 74 GLY B O 1
ATOM 4428 N N . LEU B 1 75 ? 5.348 2.742 1.22 1 92.56 75 LEU B N 1
ATOM 4429 C CA . LEU B 1 75 ? 4.023 3.197 0.803 1 92.56 75 LEU B CA 1
ATOM 4430 C C . LEU B 1 75 ? 4.098 4.586 0.175 1 92.56 75 LEU B C 1
ATOM 4432 O O . LEU B 1 75 ? 3.426 4.855 -0.822 1 92.56 75 LEU B O 1
ATOM 4436 N N . ALA B 1 76 ? 4.949 5.402 0.737 1 94 76 ALA B N 1
ATOM 4437 C CA . ALA B 1 76 ? 5.09 6.77 0.239 1 94 76 ALA B CA 1
ATOM 4438 C C . ALA B 1 76 ? 5.734 6.785 -1.145 1 94 76 ALA B C 1
ATOM 4440 O O . ALA B 1 76 ? 5.57 7.746 -1.899 1 94 76 ALA B O 1
ATOM 4441 N N . MET B 1 77 ? 6.496 5.742 -1.474 1 90.25 77 MET B N 1
ATOM 4442 C CA . MET B 1 77 ? 7.129 5.645 -2.785 1 90.25 77 MET B CA 1
ATOM 4443 C C . MET B 1 77 ? 6.086 5.57 -3.891 1 90.25 77 MET B C 1
ATOM 4445 O O . MET B 1 77 ? 6.391 5.82 -5.059 1 90.25 77 MET B O 1
ATOM 4449 N N . GLY B 1 78 ? 4.883 5.227 -3.543 1 88.25 78 GLY B N 1
ATOM 4450 C CA . GLY B 1 78 ? 3.793 5.234 -4.5 1 88.25 78 GLY B CA 1
ATOM 4451 C C . GLY B 1 78 ? 3.393 6.633 -4.938 1 88.25 78 GLY B C 1
ATOM 4452 O O . GLY B 1 78 ? 2.754 6.805 -5.98 1 88.25 78 GLY B O 1
ATOM 4453 N N . TYR B 1 79 ? 3.801 7.613 -4.141 1 90 79 TYR B N 1
ATOM 4454 C CA . TYR B 1 79 ? 3.428 9 -4.398 1 90 79 TYR B CA 1
ATOM 4455 C C . TYR B 1 79 ? 4.652 9.836 -4.738 1 90 79 TYR B C 1
ATOM 4457 O O . TYR B 1 79 ? 4.535 10.898 -5.352 1 90 79 TYR B O 1
ATOM 4465 N N . HIS B 1 80 ? 5.758 9.398 -4.266 1 86.38 80 HIS B N 1
ATOM 4466 C CA . HIS B 1 80 ? 7 10.141 -4.43 1 86.38 80 HIS B CA 1
ATOM 4467 C C . HIS B 1 80 ? 8.016 9.344 -5.238 1 86.38 80 HIS B C 1
ATOM 4469 O O . HIS B 1 80 ? 8.57 8.359 -4.75 1 86.38 80 HIS B O 1
ATOM 4475 N N . PRO B 1 81 ? 8.258 9.742 -6.445 1 77.69 81 PRO B N 1
ATOM 4476 C CA . PRO B 1 81 ? 9.109 8.953 -7.34 1 77.69 81 PRO B CA 1
ATOM 4477 C C . PRO B 1 81 ? 10.594 9.055 -6.984 1 77.69 81 PRO B C 1
ATOM 4479 O O . PRO B 1 81 ? 11.406 9.445 -7.828 1 77.69 81 PRO B O 1
ATOM 4482 N N . HIS B 1 82 ? 10.984 8.828 -5.789 1 79.56 82 HIS B N 1
ATOM 4483 C CA . HIS B 1 82 ? 12.359 8.805 -5.316 1 79.56 82 HIS B CA 1
ATOM 4484 C C . HIS B 1 82 ? 12.656 7.535 -4.531 1 79.56 82 HIS B C 1
ATOM 4486 O O . HIS B 1 82 ? 11.742 6.754 -4.238 1 79.56 82 HIS B O 1
ATOM 4492 N N . GLY B 1 83 ? 13.906 7.383 -4.309 1 75.62 83 GLY B N 1
ATOM 4493 C CA . GLY B 1 83 ? 14.328 6.223 -3.545 1 75.62 83 GLY B CA 1
ATOM 4494 C C . GLY B 1 83 ? 13.867 6.258 -2.102 1 75.62 83 GLY B C 1
ATOM 4495 O O . GLY B 1 83 ? 13.508 7.316 -1.583 1 75.62 83 GLY B O 1
ATOM 4496 N N . ASP B 1 84 ? 13.852 5.148 -1.509 1 84.56 84 ASP B N 1
ATOM 4497 C CA . ASP B 1 84 ? 13.344 4.996 -0.149 1 84.56 84 ASP B CA 1
ATOM 4498 C C . ASP B 1 84 ? 14.203 5.777 0.847 1 84.56 84 ASP B C 1
ATOM 4500 O O . ASP B 1 84 ? 13.695 6.27 1.855 1 84.56 84 ASP B O 1
ATOM 4504 N N . LYS B 1 85 ? 15.484 5.93 0.481 1 85.75 85 LYS B N 1
ATOM 4505 C CA . LYS B 1 85 ? 16.391 6.559 1.435 1 85.75 85 LYS B CA 1
ATOM 4506 C C . LYS B 1 85 ? 15.984 8.008 1.706 1 85.75 85 LYS B C 1
ATOM 4508 O O . LYS B 1 85 ? 15.914 8.43 2.861 1 85.75 85 LYS B O 1
ATOM 4513 N N . SER B 1 86 ? 15.773 8.773 0.687 1 87.81 86 SER B N 1
ATOM 4514 C CA . SER B 1 86 ? 15.391 10.172 0.851 1 87.81 86 SER B CA 1
ATOM 4515 C C . SER B 1 86 ? 14.07 10.297 1.597 1 87.81 86 SER B C 1
ATOM 4517 O O . SER B 1 86 ? 13.898 11.203 2.416 1 87.81 86 SER B O 1
ATOM 4519 N N . ILE B 1 87 ? 13.172 9.383 1.348 1 92.44 87 ILE B N 1
ATOM 4520 C CA . ILE B 1 87 ? 11.867 9.398 2.002 1 92.44 87 ILE B CA 1
ATOM 4521 C C . ILE B 1 87 ? 12.023 9.039 3.479 1 92.44 87 ILE B C 1
ATOM 4523 O O . ILE B 1 87 ? 11.422 9.672 4.348 1 92.44 87 ILE B O 1
ATOM 4527 N N . GLN B 1 88 ? 12.883 8.078 3.705 1 92.56 88 GLN B N 1
ATOM 4528 C CA . GLN B 1 88 ? 13.156 7.684 5.086 1 92.56 88 GLN B CA 1
ATOM 4529 C C . GLN B 1 88 ? 13.773 8.836 5.871 1 92.56 88 GLN B C 1
ATOM 4531 O O . GLN B 1 88 ? 13.43 9.055 7.035 1 92.56 88 GLN B O 1
ATOM 4536 N N . ASP B 1 89 ? 14.641 9.523 5.246 1 93.44 89 ASP B N 1
ATOM 4537 C CA . ASP B 1 89 ? 15.273 10.672 5.891 1 93.44 89 ASP B CA 1
ATOM 4538 C C . ASP B 1 89 ? 14.242 11.742 6.246 1 93.44 89 ASP B C 1
ATOM 4540 O O . ASP B 1 89 ? 14.234 12.25 7.371 1 93.44 89 ASP B O 1
ATOM 4544 N N . ALA B 1 90 ? 13.43 12.086 5.305 1 94.5 90 ALA B N 1
ATOM 4545 C CA . ALA B 1 90 ? 12.391 13.086 5.539 1 94.5 90 ALA B CA 1
ATOM 4546 C C . ALA B 1 90 ? 11.453 12.648 6.664 1 94.5 90 ALA B C 1
ATOM 4548 O O . ALA B 1 90 ? 11.117 13.445 7.543 1 94.5 90 ALA B O 1
ATOM 4549 N N . LEU B 1 91 ? 11.078 11.383 6.605 1 97.06 91 LEU B N 1
ATOM 4550 C CA . LEU B 1 91 ? 10.18 10.82 7.609 1 97.06 91 LEU B CA 1
ATOM 4551 C C . LEU B 1 91 ? 10.812 10.883 9 1 97.06 91 LEU B C 1
ATOM 4553 O O . LEU B 1 91 ? 10.156 11.281 9.969 1 97.06 91 LEU B O 1
ATOM 4557 N N . SER B 1 92 ? 12.031 10.539 9.094 1 96.5 92 SER B N 1
ATOM 4558 C CA . SER B 1 92 ? 12.742 10.586 10.367 1 96.5 92 SER B CA 1
ATOM 4559 C C . SER B 1 92 ? 12.82 12.016 10.906 1 96.5 92 SER B C 1
ATOM 4561 O O . SER B 1 92 ? 12.633 12.242 12.102 1 96.5 92 SER B O 1
ATOM 4563 N N . GLN B 1 93 ? 13.062 12.938 10.055 1 96.31 93 GLN B N 1
ATOM 4564 C CA . GLN B 1 93 ? 13.133 14.336 10.461 1 96.31 93 GLN B CA 1
ATOM 4565 C C . GLN B 1 93 ? 11.773 14.82 10.977 1 96.31 93 GLN B C 1
ATOM 4567 O O . GLN B 1 93 ? 11.711 15.594 11.938 1 96.31 93 GLN B O 1
ATOM 4572 N N . MET B 1 94 ? 10.742 14.352 10.359 1 97.62 94 MET B N 1
ATOM 4573 C CA . MET B 1 94 ? 9.398 14.742 10.766 1 97.62 94 MET B CA 1
ATOM 4574 C C . MET B 1 94 ? 9.062 14.203 12.148 1 97.62 94 MET B C 1
ATOM 4576 O O . MET B 1 94 ? 8.188 14.727 12.836 1 97.62 94 MET B O 1
ATOM 4580 N N . ALA B 1 95 ? 9.797 13.164 12.555 1 98 95 ALA B N 1
ATOM 4581 C CA . ALA B 1 95 ? 9.531 12.5 13.828 1 98 95 ALA B CA 1
ATOM 4582 C C . ALA B 1 95 ? 10.43 13.047 14.93 1 98 95 ALA B C 1
ATOM 4584 O O . ALA B 1 95 ? 10.211 12.766 16.109 1 98 95 ALA B O 1
ATOM 4585 N N . GLN B 1 96 ? 11.445 13.781 14.57 1 97.25 96 GLN B N 1
ATOM 4586 C CA . GLN B 1 96 ? 12.398 14.281 15.547 1 97.25 96 GLN B CA 1
ATOM 4587 C C . GLN B 1 96 ? 11.734 15.242 16.531 1 97.25 96 GLN B C 1
ATOM 4589 O O . GLN B 1 96 ? 10.977 16.125 16.125 1 97.25 96 GLN B O 1
ATOM 4594 N N . ASP B 1 97 ? 12.062 14.992 17.812 1 96.06 97 ASP B N 1
ATOM 4595 C CA . ASP B 1 97 ? 11.453 15.75 18.891 1 96.06 97 ASP B CA 1
ATOM 4596 C C . ASP B 1 97 ? 12.508 16.266 19.875 1 96.06 97 ASP B C 1
ATOM 4598 O O . ASP B 1 97 ? 12.602 15.773 21 1 96.06 97 ASP B O 1
ATOM 4602 N N . PHE B 1 98 ? 13.281 17.219 19.453 1 95.62 98 PHE B N 1
ATOM 4603 C CA . PHE B 1 98 ? 14.305 17.875 20.281 1 95.62 98 PHE B CA 1
ATOM 4604 C C . PHE B 1 98 ? 14.539 19.297 19.812 1 95.62 98 PHE B C 1
ATOM 4606 O O . PHE B 1 98 ? 14.047 19.703 18.766 1 95.62 98 PHE B O 1
ATOM 4613 N N . THR B 1 99 ? 15.234 20.094 20.516 1 95.75 99 THR B N 1
ATOM 4614 C CA . THR B 1 99 ? 15.492 21.5 20.266 1 95.75 99 THR B CA 1
ATOM 4615 C C . THR B 1 99 ? 16.047 21.703 18.859 1 95.75 99 THR B C 1
ATOM 4617 O O . THR B 1 99 ? 16.953 20.984 18.422 1 95.75 99 THR B O 1
ATOM 4620 N N . PHE B 1 100 ? 15.414 22.609 18.109 1 95.62 100 PHE B N 1
ATOM 4621 C CA . PHE B 1 100 ? 15.797 23.078 16.781 1 95.62 100 PHE B CA 1
ATOM 4622 C C . PHE B 1 100 ? 15.328 22.109 15.695 1 95.62 100 PHE B C 1
ATOM 4624 O O . PHE B 1 100 ? 15.453 22.391 14.508 1 95.62 100 PHE B O 1
ATOM 4631 N N . ALA B 1 101 ? 14.812 20.922 16.047 1 94.81 101 ALA B N 1
ATOM 4632 C CA . ALA B 1 101 ? 14.211 20.031 15.055 1 94.81 101 ALA B CA 1
ATOM 4633 C C . ALA B 1 101 ? 12.766 20.422 14.773 1 94.81 101 ALA B C 1
ATOM 4635 O O . ALA B 1 101 ? 12.5 21.234 13.883 1 94.81 101 ALA B O 1
ATOM 4636 N N . ASN B 1 102 ? 11.797 19.906 15.562 1 96.81 102 ASN B N 1
ATOM 4637 C CA . ASN B 1 102 ? 10.398 20.297 15.508 1 96.81 102 ASN B CA 1
ATOM 4638 C C . ASN B 1 102 ? 9.898 20.812 16.859 1 96.81 102 ASN B C 1
ATOM 4640 O O . ASN B 1 102 ? 10.109 20.172 17.891 1 96.81 102 ASN B O 1
ATOM 4644 N N . ASN B 1 103 ? 9.312 21.969 16.812 1 97.81 103 ASN B N 1
ATOM 4645 C CA . ASN B 1 103 ? 8.672 22.406 18.047 1 97.81 103 ASN B CA 1
ATOM 4646 C C . ASN B 1 103 ? 7.531 21.484 18.438 1 97.81 103 ASN B C 1
ATOM 4648 O O . ASN B 1 103 ? 7.375 21.156 19.625 1 97.81 103 ASN B O 1
ATOM 4652 N N . ILE B 1 104 ? 6.785 21.078 17.453 1 97.88 104 ILE B N 1
ATOM 4653 C CA . ILE B 1 104 ? 5.773 20.031 17.625 1 97.88 104 ILE B CA 1
ATOM 4654 C C . ILE B 1 104 ? 5.793 19.094 16.438 1 97.88 104 ILE B C 1
ATOM 4656 O O . ILE B 1 104 ? 5.352 19.453 15.336 1 97.88 104 ILE B O 1
ATOM 4660 N N . PRO B 1 105 ? 6.242 17.906 16.641 1 97.88 105 PRO B N 1
ATOM 4661 C CA . PRO B 1 105 ? 6.352 16.984 15.508 1 97.88 105 PRO B CA 1
ATOM 4662 C C . PRO B 1 105 ? 4.988 16.562 14.953 1 97.88 105 PRO B C 1
ATOM 4664 O O . PRO B 1 105 ? 4.035 16.391 15.711 1 97.88 105 PRO B O 1
ATOM 4667 N N . LEU B 1 106 ? 4.926 16.328 13.617 1 98.12 106 LEU B N 1
ATOM 4668 C CA . LEU B 1 106 ? 3.709 15.867 12.961 1 98.12 106 LEU B CA 1
ATOM 4669 C C . LEU B 1 106 ? 3.658 14.344 12.93 1 98.12 106 LEU B C 1
ATOM 4671 O O . LEU B 1 106 ? 2.609 13.758 12.648 1 98.12 106 LEU B O 1
ATOM 4675 N N . VAL B 1 107 ? 4.828 13.734 13.188 1 98.56 107 VAL B N 1
ATOM 4676 C CA . VAL B 1 107 ? 4.977 12.281 13.242 1 98.56 107 VAL B CA 1
ATOM 4677 C C . VAL B 1 107 ? 5.492 11.867 14.617 1 98.56 107 VAL B C 1
ATOM 4679 O O . VAL B 1 107 ? 6.395 12.508 15.164 1 98.56 107 VAL B O 1
ATOM 4682 N N . SER B 1 108 ? 4.875 10.906 15.188 1 98.44 108 SER B N 1
ATOM 4683 C CA . SER B 1 108 ? 5.359 10.312 16.438 1 98.44 108 SER B CA 1
ATOM 4684 C C . SER B 1 108 ? 6.285 9.133 16.156 1 98.44 108 SER B C 1
ATOM 4686 O O . SER B 1 108 ? 5.949 8.242 15.383 1 98.44 108 SER B O 1
ATOM 4688 N N . GLY B 1 109 ? 7.434 9.164 16.812 1 97.31 109 GLY B N 1
ATOM 4689 C CA . GLY B 1 109 ? 8.406 8.109 16.562 1 97.31 109 GLY B CA 1
ATOM 4690 C C . GLY B 1 109 ? 8.727 7.297 17.797 1 97.31 109 GLY B C 1
ATOM 4691 O O . GLY B 1 109 ? 8.812 7.836 18.906 1 97.31 109 GLY B O 1
ATOM 4692 N N . GLU B 1 110 ? 8.852 6.035 17.656 1 96.12 110 GLU B N 1
ATOM 4693 C CA . GLU B 1 110 ? 9.406 5.117 18.641 1 96.12 110 GLU B CA 1
ATOM 4694 C C . GLU B 1 110 ? 10.742 4.543 18.172 1 96.12 110 GLU B C 1
ATOM 4696 O O . GLU B 1 110 ? 10.836 4.008 17.062 1 96.12 110 GLU B O 1
ATOM 4701 N N . GLY B 1 111 ? 11.672 4.645 18.984 1 93.06 111 GLY B N 1
ATOM 4702 C CA . GLY B 1 111 ? 13.055 4.352 18.625 1 93.06 111 GLY B CA 1
ATOM 4703 C C . GLY B 1 111 ? 13.945 5.578 18.641 1 93.06 111 GLY B C 1
ATOM 4704 O O . GLY B 1 111 ? 13.586 6.605 19.219 1 93.06 111 GLY B O 1
ATOM 4705 N N . THR B 1 112 ? 15.117 5.461 18.047 1 94.38 112 THR B N 1
ATOM 4706 C CA . THR B 1 112 ? 16.078 6.555 18.109 1 94.38 112 THR B CA 1
ATOM 4707 C C . THR B 1 112 ? 16.031 7.398 16.828 1 94.38 112 THR B C 1
ATOM 4709 O O . THR B 1 112 ? 16.312 6.906 15.742 1 94.38 112 THR B O 1
ATOM 4712 N N . PHE B 1 113 ? 15.656 8.602 16.984 1 96.69 113 PHE B N 1
ATOM 4713 C CA . PHE B 1 113 ? 15.562 9.523 15.867 1 96.69 113 PHE B CA 1
ATOM 4714 C C . PHE B 1 113 ? 16.547 10.672 16.016 1 96.69 113 PHE B C 1
ATOM 4716 O O . PHE B 1 113 ? 16.328 11.766 15.5 1 96.69 113 PHE B O 1
ATOM 4723 N N . GLY B 1 114 ? 17.578 10.461 16.781 1 93.81 114 GLY B N 1
ATOM 4724 C CA . GLY B 1 114 ? 18.562 11.492 17.062 1 93.81 114 GLY B CA 1
ATOM 4725 C C . GLY B 1 114 ? 18.203 12.375 18.234 1 93.81 114 GLY B C 1
ATOM 4726 O O . GLY B 1 114 ? 17.172 12.18 18.859 1 93.81 114 GLY B O 1
ATOM 4727 N N . ASP B 1 115 ? 19.094 13.234 18.578 1 94.81 115 ASP B N 1
ATOM 4728 C CA . ASP B 1 115 ? 18.891 14.234 19.625 1 94.81 115 ASP B CA 1
ATOM 4729 C C . ASP B 1 115 ? 19.734 15.484 19.359 1 94.81 115 ASP B C 1
ATOM 4731 O O . ASP B 1 115 ? 20.344 15.609 18.297 1 94.81 115 ASP B O 1
ATOM 4735 N N . VAL B 1 116 ? 19.656 16.375 20.266 1 95.25 116 VAL B N 1
ATOM 4736 C CA . VAL B 1 116 ? 20.281 17.672 20.047 1 95.25 116 VAL B CA 1
ATOM 4737 C C . VAL B 1 116 ? 21.797 17.5 19.953 1 95.25 116 VAL B C 1
ATOM 4739 O O . VAL B 1 116 ? 22.484 18.297 19.297 1 95.25 116 VAL B O 1
ATOM 4742 N N . LEU B 1 117 ? 22.375 16.453 20.609 1 94.19 117 LEU B N 1
ATOM 4743 C CA . LEU B 1 117 ? 23.812 16.188 20.609 1 94.19 117 LEU B CA 1
ATOM 4744 C C . LEU B 1 117 ? 24.266 15.664 19.25 1 94.19 117 LEU B C 1
ATOM 4746 O O . LEU B 1 117 ? 25.406 15.922 18.828 1 94.19 117 LEU B O 1
ATOM 4750 N N . ASP B 1 118 ? 23.438 14.867 18.688 1 93.88 118 ASP B N 1
ATOM 4751 C CA . ASP B 1 118 ? 23.688 14.273 17.375 1 93.88 118 ASP B CA 1
ATOM 4752 C C . ASP B 1 118 ? 22.375 14.055 16.625 1 93.88 118 ASP B C 1
ATOM 4754 O O . ASP B 1 118 ? 21.828 12.945 16.609 1 93.88 118 ASP B O 1
ATOM 4758 N N . PRO B 1 119 ? 22 15.039 15.867 1 94.06 119 PRO B N 1
ATOM 4759 C CA . PRO B 1 119 ? 20.719 14.961 15.164 1 94.06 119 PRO B CA 1
ATOM 4760 C C . PRO B 1 119 ? 20.688 13.859 14.109 1 94.06 119 PRO B C 1
ATOM 4762 O O . PRO B 1 119 ? 19.625 13.414 13.695 1 94.06 119 PRO B O 1
ATOM 4765 N N . SER B 1 120 ? 21.844 13.328 13.727 1 92.81 120 SER B N 1
ATOM 4766 C CA . SER B 1 120 ? 21.938 12.367 12.633 1 92.81 120 SER B CA 1
ATOM 4767 C C . SER B 1 120 ? 21.984 10.938 13.164 1 92.81 120 SER B C 1
ATOM 4769 O O . SER B 1 120 ? 21.953 9.984 12.383 1 92.81 120 SER B O 1
ATOM 4771 N N . ALA B 1 121 ? 22.047 10.805 14.484 1 91.69 121 ALA B N 1
ATOM 4772 C CA . ALA B 1 121 ? 22.094 9.477 15.078 1 91.69 121 ALA B CA 1
ATOM 4773 C C . ALA B 1 121 ? 20.734 8.805 15.055 1 91.69 121 ALA B C 1
ATOM 4775 O O . ALA B 1 121 ? 20.109 8.602 16.109 1 91.69 121 ALA B O 1
ATOM 4776 N N . ILE B 1 122 ? 20.297 8.445 13.898 1 93.69 122 ILE B N 1
ATOM 4777 C CA . ILE B 1 122 ? 19 7.812 13.695 1 93.69 122 ILE B CA 1
ATOM 4778 C C . ILE B 1 122 ? 19.188 6.309 13.492 1 93.69 122 ILE B C 1
ATOM 4780 O O . ILE B 1 122 ? 20.062 5.879 12.75 1 93.69 122 ILE B O 1
ATOM 4784 N N . ALA B 1 123 ? 18.406 5.555 14.242 1 91.5 123 ALA B N 1
ATOM 4785 C CA . ALA B 1 123 ? 18.469 4.102 14.094 1 91.5 123 ALA B CA 1
ATOM 4786 C C . ALA B 1 123 ? 17.953 3.66 12.734 1 91.5 123 ALA B C 1
ATOM 4788 O O . ALA B 1 123 ? 17.234 4.402 12.062 1 91.5 123 ALA B O 1
ATOM 4789 N N . SER B 1 124 ? 18.375 2.486 12.398 1 87.56 124 SER B N 1
ATOM 4790 C CA . SER B 1 124 ? 17.922 1.925 11.125 1 87.56 124 SER B CA 1
ATOM 4791 C C . SER B 1 124 ? 16.406 1.874 11.055 1 87.56 124 SER B C 1
ATOM 4793 O O . SER B 1 124 ? 15.734 1.542 12.039 1 87.56 124 SER B O 1
ATOM 4795 N N . PRO B 1 125 ? 15.852 2.166 9.852 1 88.06 125 PRO B N 1
ATOM 4796 C CA . PRO B 1 125 ? 14.398 2.193 9.68 1 88.06 125 PRO B CA 1
ATOM 4797 C C . PRO B 1 125 ? 13.742 0.841 9.961 1 88.06 125 PRO B C 1
ATOM 4799 O O . PRO B 1 125 ? 12.523 0.762 10.125 1 88.06 125 PRO B O 1
ATOM 4802 N N . ARG B 1 126 ? 14.492 -0.189 9.992 1 80.06 126 ARG B N 1
ATOM 4803 C CA . ARG B 1 126 ? 13.961 -1.504 10.336 1 80.06 126 ARG B CA 1
ATOM 4804 C C . ARG B 1 126 ? 13.672 -1.6 11.828 1 80.06 126 ARG B C 1
ATOM 4806 O O . ARG B 1 126 ? 12.883 -2.449 12.266 1 80.06 126 ARG B O 1
ATOM 4813 N N . TYR B 1 127 ? 14.305 -0.639 12.625 1 87.44 127 TYR B N 1
ATOM 4814 C CA . TYR B 1 127 ? 14.172 -0.728 14.07 1 87.44 127 TYR B CA 1
ATOM 4815 C C . TYR B 1 127 ? 13.328 0.421 14.617 1 87.44 127 TYR B C 1
ATOM 4817 O O . TYR B 1 127 ? 13.031 0.468 15.812 1 87.44 127 TYR B O 1
ATOM 4825 N N . THR B 1 128 ? 12.953 1.365 13.781 1 93.75 128 THR B N 1
ATOM 4826 C CA . THR B 1 128 ? 12.125 2.479 14.227 1 93.75 128 THR B CA 1
ATOM 4827 C C . THR B 1 128 ? 10.688 2.314 13.734 1 93.75 128 THR B C 1
ATOM 4829 O O . THR B 1 128 ? 10.438 1.614 12.75 1 93.75 128 THR B O 1
ATOM 4832 N N . GLU B 1 129 ? 9.789 2.846 14.469 1 95.75 129 GLU B N 1
ATOM 4833 C CA . GLU B 1 129 ? 8.375 2.857 14.102 1 95.75 129 GLU B CA 1
ATOM 4834 C C . GLU B 1 129 ? 7.793 4.262 14.195 1 95.75 129 GLU B C 1
ATOM 4836 O O . GLU B 1 129 ? 8.289 5.098 14.961 1 95.75 129 GLU B O 1
ATOM 4841 N N . VAL B 1 130 ? 6.785 4.504 13.375 1 97.94 130 VAL B N 1
ATOM 4842 C CA . VAL B 1 130 ? 6.203 5.84 13.328 1 97.94 130 VAL B CA 1
ATOM 4843 C C . VAL B 1 130 ? 4.684 5.738 13.227 1 97.94 130 VAL B C 1
ATOM 4845 O O . VAL B 1 130 ? 4.152 4.719 12.789 1 97.94 130 VAL B O 1
ATOM 4848 N N . LYS B 1 131 ? 4 6.695 13.609 1 98.31 131 LYS B N 1
ATOM 4849 C CA . LYS B 1 131 ? 2.574 6.918 13.383 1 98.31 131 LYS B CA 1
ATOM 4850 C C . LYS B 1 131 ? 2.254 8.406 13.312 1 98.31 131 LYS B C 1
ATOM 4852 O O . LYS B 1 131 ? 3.086 9.242 13.672 1 98.31 131 LYS B O 1
ATOM 4857 N N . LEU B 1 132 ? 1.108 8.742 12.789 1 98.44 132 LEU B N 1
ATOM 4858 C CA . LEU B 1 132 ? 0.682 10.133 12.836 1 98.44 132 LEU B CA 1
ATOM 4859 C C . LEU B 1 132 ? 0.609 10.633 14.281 1 98.44 132 LEU B C 1
ATOM 4861 O O . LEU B 1 132 ? 0.124 9.914 15.156 1 98.44 132 LEU B O 1
ATOM 4865 N N . SER B 1 133 ? 1.133 11.797 14.516 1 98.19 133 SER B N 1
ATOM 4866 C CA . SER B 1 133 ? 1.069 12.352 15.867 1 98.19 133 SER B CA 1
ATOM 4867 C C . SER B 1 133 ? -0.356 12.742 16.234 1 98.19 133 SER B C 1
ATOM 4869 O O . SER B 1 133 ? -1.177 13.016 15.359 1 98.19 133 SER B O 1
ATOM 4871 N N . ASP B 1 134 ? -0.586 12.766 17.5 1 96.94 134 ASP B N 1
ATOM 4872 C CA . ASP B 1 134 ? -1.888 13.258 17.953 1 96.94 134 ASP B CA 1
ATOM 4873 C C . ASP B 1 134 ? -2.074 14.727 17.594 1 96.94 134 ASP B C 1
ATOM 4875 O O . ASP B 1 134 ? -3.193 15.172 17.328 1 96.94 134 ASP B O 1
ATOM 4879 N N . PHE B 1 135 ? -1.044 15.414 17.547 1 97.62 135 PHE B N 1
ATOM 4880 C CA . PHE B 1 135 ? -1.109 16.828 17.203 1 97.62 135 PHE B CA 1
ATOM 4881 C C . PHE B 1 135 ? -1.615 17.031 15.773 1 97.62 135 PHE B C 1
ATOM 4883 O O . PHE B 1 135 ? -2.486 17.859 15.523 1 97.62 135 PHE B O 1
ATOM 4890 N N . VAL B 1 136 ? -1.03 16.281 14.828 1 97.56 136 VAL B N 1
ATOM 4891 C CA . VAL B 1 136 ? -1.402 16.469 13.43 1 97.56 136 VAL B CA 1
ATOM 4892 C C . VAL B 1 136 ? -2.881 16.141 13.234 1 97.56 136 VAL B C 1
ATOM 4894 O O . VAL B 1 136 ? -3.562 16.766 12.414 1 97.56 136 VAL B O 1
ATOM 4897 N N . LYS B 1 137 ? -3.363 15.211 14.016 1 96.62 137 LYS B N 1
ATOM 4898 C CA . LYS B 1 137 ? -4.789 14.883 13.984 1 96.62 137 LYS B CA 1
ATOM 4899 C C . LYS B 1 137 ? -5.625 16.047 14.508 1 96.62 137 LYS B C 1
ATOM 4901 O O . LYS B 1 137 ? -6.621 16.422 13.891 1 96.62 137 LYS B O 1
ATOM 4906 N N . ASP B 1 138 ? -5.133 16.625 15.57 1 97.56 138 ASP B N 1
ATOM 4907 C CA . ASP B 1 138 ? -5.844 17.75 16.156 1 97.56 138 ASP B CA 1
ATOM 4908 C C . ASP B 1 138 ? -5.73 19 15.281 1 97.56 138 ASP B C 1
ATOM 4910 O O . ASP B 1 138 ? -6.578 19.891 15.352 1 97.56 138 ASP B O 1
ATOM 4914 N N . LEU B 1 139 ? -4.723 19.016 14.469 1 97.44 139 LEU B N 1
ATOM 4915 C CA . LEU B 1 139 ? -4.504 20.125 13.555 1 97.44 139 LEU B CA 1
ATOM 4916 C C . LEU B 1 139 ? -5.605 20.188 12.5 1 97.44 139 LEU B C 1
ATOM 4918 O O . LEU B 1 139 ? -5.871 21.25 11.938 1 97.44 139 LEU B O 1
ATOM 4922 N N . GLY B 1 140 ? -6.234 19.094 12.219 1 97 140 GLY B N 1
ATOM 4923 C CA . GLY B 1 140 ? -7.34 19.047 11.273 1 97 140 GLY B CA 1
ATOM 4924 C C . GLY B 1 140 ? -6.895 18.891 9.836 1 97 140 GLY B C 1
ATOM 4925 O O . GLY B 1 140 ? -7.66 19.156 8.906 1 97 140 GLY B O 1
ATOM 4926 N N . PHE B 1 141 ? -5.629 18.469 9.602 1 96.25 141 PHE B N 1
ATOM 4927 C CA . PHE B 1 141 ? -5.141 18.25 8.242 1 96.25 141 PHE B CA 1
ATOM 4928 C C . PHE B 1 141 ? -6.062 17.297 7.48 1 96.25 141 PHE B C 1
ATOM 4930 O O . PHE B 1 141 ? -6.504 17.609 6.375 1 96.25 141 PHE B O 1
ATOM 4937 N N . PHE B 1 142 ? -6.434 16.312 8.109 1 96.56 142 PHE B N 1
ATOM 4938 C CA . PHE B 1 142 ? -7.117 15.242 7.375 1 96.56 142 PHE B CA 1
ATOM 4939 C C . PHE B 1 142 ? -8.625 15.461 7.387 1 96.56 142 PHE B C 1
ATOM 4941 O O . PHE B 1 142 ? -9.344 14.875 6.578 1 96.56 142 PHE B O 1
ATOM 4948 N N . GLU B 1 143 ? -9.117 16.297 8.203 1 95.75 143 GLU B N 1
ATOM 4949 C CA . GLU B 1 143 ? -10.5 16.766 8.133 1 95.75 143 GLU B CA 1
ATOM 4950 C C . GLU B 1 143 ? -10.75 17.547 6.848 1 95.75 143 GLU B C 1
ATOM 4952 O O . GLU B 1 143 ? -11.898 17.672 6.41 1 95.75 143 GLU B O 1
ATOM 4957 N N . SER B 1 144 ? -9.688 18.031 6.281 1 95.88 144 SER B N 1
ATOM 4958 C CA . SER B 1 144 ? -9.797 18.875 5.105 1 95.88 144 SER B CA 1
ATOM 4959 C C . SER B 1 144 ? -9.984 18.047 3.838 1 95.88 144 SER B C 1
ATOM 4961 O O . SER B 1 144 ? -10.359 18.578 2.789 1 95.88 144 SER B O 1
ATOM 4963 N N . LEU B 1 145 ? -9.742 16.812 3.842 1 96.88 145 LEU B N 1
ATOM 4964 C CA . LEU B 1 145 ? -9.57 15.945 2.684 1 96.88 145 LEU B CA 1
ATOM 4965 C C . LEU B 1 145 ? -10.781 16 1.768 1 96.88 145 LEU B C 1
ATOM 4967 O O . LEU B 1 145 ? -10.648 16.062 0.543 1 96.88 145 LEU B O 1
ATOM 4971 N N . PRO B 1 146 ? -12.008 16.094 2.275 1 96.69 146 PRO B N 1
ATOM 4972 C CA . PRO B 1 146 ? -13.156 16.125 1.364 1 96.69 146 PRO B CA 1
ATOM 4973 C C . PRO B 1 146 ? -13.312 17.469 0.655 1 96.69 146 PRO B C 1
ATOM 4975 O O . PRO B 1 146 ? -14.07 17.578 -0.309 1 96.69 146 PRO B O 1
ATOM 4978 N N . ASP B 1 147 ? -12.594 18.484 1.127 1 97.5 147 ASP B N 1
ATOM 4979 C CA . ASP B 1 147 ? -12.875 19.844 0.678 1 97.5 147 ASP B CA 1
ATOM 4980 C C . ASP B 1 147 ? -11.648 20.469 0.011 1 97.5 147 ASP B C 1
ATOM 4982 O O . ASP B 1 147 ? -11.523 21.703 -0.038 1 97.5 147 ASP B O 1
ATOM 4986 N N . ILE B 1 148 ? -10.703 19.625 -0.366 1 96.75 148 ILE B N 1
ATOM 4987 C CA . ILE B 1 148 ? -9.508 20.125 -1.036 1 96.75 148 ILE B CA 1
ATOM 4988 C C . ILE B 1 148 ? -9.406 19.531 -2.436 1 96.75 148 ILE B C 1
ATOM 4990 O O . ILE B 1 148 ? -10.164 18.625 -2.783 1 96.75 148 ILE B O 1
ATOM 4994 N N . ASP B 1 149 ? -8.539 20.125 -3.197 1 94.06 149 ASP B N 1
ATOM 4995 C CA . ASP B 1 149 ? -8.32 19.641 -4.555 1 94.06 149 ASP B CA 1
ATOM 4996 C C . ASP B 1 149 ? -7.254 18.547 -4.578 1 94.06 149 ASP B C 1
ATOM 4998 O O . ASP B 1 149 ? -6.398 18.484 -3.691 1 94.06 149 ASP B O 1
ATOM 5002 N N . TYR B 1 150 ? -7.379 17.719 -5.586 1 94.88 150 TYR B N 1
ATOM 5003 C CA . TYR B 1 150 ? -6.469 16.594 -5.77 1 94.88 150 TYR B CA 1
ATOM 5004 C C . TYR B 1 150 ? -5.797 16.656 -7.137 1 94.88 150 TYR B C 1
ATOM 5006 O O . TYR B 1 150 ? -6.273 17.359 -8.039 1 94.88 150 TYR B O 1
ATOM 5014 N N . VAL B 1 151 ? -4.645 16.047 -7.199 1 90.75 151 VAL B N 1
ATOM 5015 C CA . VAL B 1 151 ? -3.932 15.875 -8.461 1 90.75 151 VAL B CA 1
ATOM 5016 C C . VAL B 1 151 ? -3.504 14.422 -8.617 1 90.75 151 VAL B C 1
ATOM 5018 O O . VAL B 1 151 ? -3.508 13.656 -7.645 1 90.75 151 VAL B O 1
ATOM 5021 N N . LYS B 1 152 ? -3.229 14.039 -9.805 1 90.38 152 LYS B N 1
ATOM 5022 C CA . LYS B 1 152 ? -2.725 12.688 -10.039 1 90.38 152 LYS B CA 1
ATOM 5023 C C . LYS B 1 152 ? -1.293 12.539 -9.539 1 90.38 152 LYS B C 1
ATOM 5025 O O . LYS B 1 152 ? -0.5 13.484 -9.617 1 90.38 152 LYS B O 1
ATOM 5030 N N . ASN B 1 153 ? -0.998 11.391 -9.016 1 88.12 153 ASN B N 1
ATOM 5031 C CA . ASN B 1 153 ? 0.389 11.117 -8.656 1 88.12 153 ASN B CA 1
ATOM 5032 C C . ASN B 1 153 ? 1.269 10.953 -9.891 1 88.12 153 ASN B C 1
ATOM 5034 O O . ASN B 1 153 ? 0.795 11.102 -11.023 1 88.12 153 ASN B O 1
ATOM 5038 N N . TYR B 1 154 ? 2.547 10.719 -9.75 1 82.38 154 TYR B N 1
ATOM 5039 C CA . TYR B 1 154 ? 3.553 10.805 -10.805 1 82.38 154 TYR B CA 1
ATOM 5040 C C . TYR B 1 154 ? 3.291 9.773 -11.891 1 82.38 154 TYR B C 1
ATOM 5042 O O . TYR B 1 154 ? 3.654 9.984 -13.055 1 82.38 154 TYR B O 1
ATOM 5050 N N . ASP B 1 155 ? 2.635 8.633 -11.539 1 80.62 155 ASP B N 1
ATOM 5051 C CA . ASP B 1 155 ? 2.383 7.621 -12.555 1 80.62 155 ASP B CA 1
ATOM 5052 C C . ASP B 1 155 ? 0.913 7.613 -12.969 1 80.62 155 ASP B C 1
ATOM 5054 O O . ASP B 1 155 ? 0.46 6.695 -13.656 1 80.62 155 ASP B O 1
ATOM 5058 N N . GLU B 1 156 ? 0.139 8.531 -12.414 1 85.69 156 GLU B N 1
ATOM 5059 C CA . GLU B 1 156 ? -1.229 8.836 -12.828 1 85.69 156 GLU B CA 1
ATOM 5060 C C . GLU B 1 156 ? -2.178 7.695 -12.461 1 85.69 156 GLU B C 1
ATOM 5062 O O . GLU B 1 156 ? -3.152 7.441 -13.164 1 85.69 156 GLU B O 1
ATOM 5067 N N . THR B 1 157 ? -1.899 7.016 -11.422 1 85.5 157 THR B N 1
ATOM 5068 C CA . THR B 1 157 ? -2.738 5.883 -11.047 1 85.5 157 THR B CA 1
ATOM 5069 C C . THR B 1 157 ? -3.643 6.246 -9.867 1 85.5 157 THR B C 1
ATOM 5071 O O . THR B 1 157 ? -4.691 5.629 -9.672 1 85.5 157 THR B O 1
ATOM 5074 N N . GLU B 1 158 ? -3.205 7.191 -9.141 1 90.5 158 GLU B N 1
ATOM 5075 C CA . GLU B 1 158 ? -3.93 7.578 -7.934 1 90.5 158 GLU B CA 1
ATOM 5076 C C . GLU B 1 158 ? -4.004 9.094 -7.793 1 90.5 158 GLU B C 1
ATOM 5078 O O . GLU B 1 158 ? -3.252 9.82 -8.453 1 90.5 158 GLU B O 1
ATOM 5083 N N . ASP B 1 159 ? -4.906 9.516 -6.941 1 93.06 159 ASP B N 1
ATOM 5084 C CA . ASP B 1 159 ? -5.008 10.93 -6.594 1 93.06 159 ASP B CA 1
ATOM 5085 C C . ASP B 1 159 ? -4.273 11.234 -5.289 1 93.06 159 ASP B C 1
ATOM 5087 O O . ASP B 1 159 ? -4.188 10.375 -4.406 1 93.06 159 ASP B O 1
ATOM 5091 N N . GLU B 1 160 ? -3.656 12.336 -5.195 1 93.88 160 GLU B N 1
ATOM 5092 C CA . GLU B 1 160 ? -3.055 12.828 -3.959 1 93.88 160 GLU B CA 1
ATOM 5093 C C . GLU B 1 160 ? -3.445 14.281 -3.695 1 93.88 160 GLU B C 1
ATOM 5095 O O . GLU B 1 160 ? -3.711 15.039 -4.633 1 93.88 160 GLU B O 1
ATOM 5100 N N . PRO B 1 161 ? -3.506 14.711 -2.469 1 95.19 161 PRO B N 1
ATOM 5101 C CA . PRO B 1 161 ? -3.896 16.078 -2.139 1 95.19 161 PRO B CA 1
ATOM 5102 C C . PRO B 1 161 ? -2.879 17.125 -2.617 1 95.19 161 PRO B C 1
ATOM 5104 O O . PRO B 1 161 ? -1.67 16.875 -2.543 1 95.19 161 PRO B O 1
ATOM 5107 N N . ILE B 1 162 ? -3.303 18.266 -3.053 1 93.06 162 ILE B N 1
ATOM 5108 C CA . ILE B 1 162 ? -2.41 19.359 -3.422 1 93.06 162 ILE B CA 1
ATOM 5109 C C . ILE B 1 162 ? -1.804 19.969 -2.164 1 93.06 162 ILE B C 1
ATOM 5111 O O . ILE B 1 162 ? -0.627 20.344 -2.15 1 93.06 162 ILE B O 1
ATOM 5115 N N . HIS B 1 163 ? -2.533 20.125 -1.185 1 95.31 163 HIS B N 1
ATOM 5116 C CA . HIS B 1 163 ? -2.152 20.5 0.173 1 95.31 163 HIS B CA 1
ATOM 5117 C C . HIS B 1 163 ? -3.27 20.188 1.163 1 95.31 163 HIS B C 1
ATOM 5119 O O . HIS B 1 163 ? -4.441 20.109 0.781 1 95.31 163 HIS B O 1
ATOM 5125 N N . PHE B 1 164 ? -2.893 20 2.398 1 97.56 164 PHE B N 1
ATOM 5126 C CA . PHE B 1 164 ? -3.869 19.938 3.48 1 97.56 164 PHE B CA 1
ATOM 5127 C C . PHE B 1 164 ? -4.223 21.344 3.969 1 97.56 164 PHE B C 1
ATOM 5129 O O . PHE B 1 164 ? -3.588 22.312 3.574 1 97.56 164 PHE B O 1
ATOM 5136 N N . VAL B 1 165 ? -5.273 21.438 4.688 1 98.06 165 VAL B N 1
ATOM 5137 C CA . VAL B 1 165 ? -5.621 22.688 5.348 1 98.06 165 VAL B CA 1
ATOM 5138 C C . VAL B 1 165 ? -5.855 22.438 6.836 1 98.06 165 VAL B C 1
ATOM 5140 O O . VAL B 1 165 ? -6.84 21.812 7.219 1 98.06 165 VAL B O 1
ATOM 5143 N N . GLY B 1 166 ? -4.941 22.859 7.641 1 97.94 166 GLY B N 1
ATOM 5144 C CA . GLY B 1 166 ? -5.07 22.75 9.086 1 97.94 166 GLY B CA 1
ATOM 5145 C C . GLY B 1 166 ? -5.547 24.031 9.75 1 97.94 166 GLY B C 1
ATOM 5146 O O . GLY B 1 166 ? -6.008 24.938 9.07 1 97.94 166 GLY B O 1
ATOM 5147 N N . LYS B 1 167 ? -5.465 24.062 11.094 1 98.5 167 LYS B N 1
ATOM 5148 C CA . LYS B 1 167 ? -5.949 25.188 11.867 1 98.5 167 LYS B CA 1
ATOM 5149 C C . LYS B 1 167 ? -4.891 26.281 11.969 1 98.5 167 LYS B C 1
ATOM 5151 O O . LYS B 1 167 ? -5.219 27.453 12.172 1 98.5 167 LYS B O 1
ATOM 5156 N N . VAL B 1 168 ? -3.613 25.891 11.875 1 98.19 168 VAL B N 1
ATOM 5157 C CA . VAL B 1 168 ? -2.521 26.859 11.977 1 98.19 168 VAL B CA 1
ATOM 5158 C C . VAL B 1 168 ? -1.527 26.625 10.836 1 98.19 168 VAL B C 1
ATOM 5160 O O . VAL B 1 168 ? -1.427 25.531 10.297 1 98.19 168 VAL B O 1
ATOM 5163 N N . PRO B 1 169 ? -0.859 27.672 10.383 1 97.31 169 PRO B N 1
ATOM 5164 C CA . PRO B 1 169 ? 0.198 27.5 9.391 1 97.31 169 PRO B CA 1
ATOM 5165 C C . PRO B 1 169 ? 1.44 26.828 9.961 1 97.31 169 PRO B C 1
ATOM 5167 O O . PRO B 1 169 ? 2.318 27.5 10.508 1 97.31 169 PRO B O 1
ATOM 5170 N N . ILE B 1 170 ? 1.622 25.578 9.625 1 96.56 170 ILE B N 1
ATOM 5171 C CA . ILE B 1 170 ? 2.699 24.781 10.195 1 96.56 170 ILE B CA 1
ATOM 5172 C C . ILE B 1 170 ? 4.043 25.266 9.656 1 96.56 170 ILE B C 1
ATOM 5174 O O . ILE B 1 170 ? 5.09 25.016 10.266 1 96.56 170 ILE B O 1
ATOM 5178 N N . VAL B 1 171 ? 3.979 26.078 8.586 1 96.69 171 VAL B N 1
ATOM 5179 C CA . VAL B 1 171 ? 5.191 26.641 8 1 96.69 171 VAL B CA 1
ATOM 5180 C C . VAL B 1 171 ? 5.895 27.531 9.023 1 96.69 171 VAL B C 1
ATOM 5182 O O . VAL B 1 171 ? 7.113 27.719 8.961 1 96.69 171 VAL B O 1
ATOM 5185 N N . LEU B 1 172 ? 5.18 28.031 9.969 1 97.81 172 LEU B N 1
ATOM 5186 C CA . LEU B 1 172 ? 5.734 28.922 10.977 1 97.81 172 LEU B CA 1
ATOM 5187 C C . LEU B 1 172 ? 5.984 28.188 12.281 1 97.81 172 LEU B C 1
ATOM 5189 O O . LEU B 1 172 ? 6.547 28.75 13.227 1 97.81 172 LEU B O 1
ATOM 5193 N N . LEU B 1 173 ? 5.543 26.953 12.367 1 97.75 173 LEU B N 1
ATOM 5194 C CA . LEU B 1 173 ? 5.555 26.234 13.641 1 97.75 173 LEU B CA 1
ATOM 5195 C C . LEU B 1 173 ? 6.883 25.516 13.844 1 97.75 173 LEU B C 1
ATOM 5197 O O . LEU B 1 173 ? 7.5 25.641 14.906 1 97.75 173 LEU B O 1
ATOM 5201 N N . ASN B 1 174 ? 7.254 24.734 12.828 1 95.75 174 ASN B N 1
ATOM 5202 C CA . ASN B 1 174 ? 8.477 23.938 12.898 1 95.75 174 ASN B CA 1
ATOM 5203 C C . ASN B 1 174 ? 9.578 24.531 12.023 1 95.75 174 ASN B C 1
ATOM 5205 O O . ASN B 1 174 ? 9.297 25.25 11.055 1 95.75 174 ASN B O 1
ATOM 5209 N N . ASN B 1 175 ? 10.812 24.25 12.391 1 91.94 175 ASN B N 1
ATOM 5210 C CA . ASN B 1 175 ? 11.953 24.719 11.609 1 91.94 175 ASN B CA 1
ATOM 5211 C C . ASN B 1 175 ? 11.953 24.125 10.203 1 91.94 175 ASN B C 1
ATOM 5213 O O . ASN B 1 175 ? 11.727 22.922 10.031 1 91.94 175 ASN B O 1
ATOM 5217 N N . ILE B 1 176 ? 12.07 25.031 9.227 1 93.31 176 ILE B N 1
ATOM 5218 C CA . ILE B 1 176 ? 12.141 24.562 7.84 1 93.31 176 ILE B CA 1
ATOM 5219 C C . ILE B 1 176 ? 13.453 25.016 7.207 1 93.31 176 ILE B C 1
ATOM 5221 O O . ILE B 1 176 ? 13.797 26.203 7.25 1 93.31 176 ILE B O 1
ATOM 5225 N N . GLN B 1 177 ? 14.156 24.047 6.715 1 89.75 177 GLN B N 1
ATOM 5226 C CA . GLN B 1 177 ? 15.391 24.312 5.988 1 89.75 177 GLN B CA 1
ATOM 5227 C C . GLN B 1 177 ? 15.445 23.531 4.676 1 89.75 177 GLN B C 1
ATOM 5229 O O . GLN B 1 177 ? 15.031 22.375 4.621 1 89.75 177 GLN B O 1
ATOM 5234 N N . GLY B 1 178 ? 15.828 24.141 3.623 1 82.5 178 GLY B N 1
ATOM 5235 C CA . GLY B 1 178 ? 15.969 23.484 2.334 1 82.5 178 GLY B CA 1
ATOM 5236 C C . GLY B 1 178 ? 16.828 24.25 1.355 1 82.5 178 GLY B C 1
ATOM 5237 O O . GLY B 1 178 ? 16.922 25.484 1.44 1 82.5 178 GLY B O 1
ATOM 5238 N N . ILE B 1 179 ? 17.547 23.469 0.677 1 76.06 179 ILE B N 1
ATOM 5239 C CA . ILE B 1 179 ? 18.328 24.078 -0.394 1 76.06 179 ILE B CA 1
ATOM 5240 C C . ILE B 1 179 ? 17.844 23.562 -1.746 1 76.06 179 ILE B C 1
ATOM 5242 O O . ILE B 1 179 ? 17.75 22.359 -1.967 1 76.06 179 ILE B O 1
ATOM 5246 N N . ALA B 1 180 ? 17.312 24.422 -2.471 1 70.19 180 ALA B N 1
ATOM 5247 C CA . ALA B 1 180 ? 16.938 24.125 -3.852 1 70.19 180 ALA B CA 1
ATOM 5248 C C . ALA B 1 180 ? 17.859 24.828 -4.836 1 70.19 180 ALA B C 1
ATOM 5250 O O . ALA B 1 180 ? 18.719 25.625 -4.43 1 70.19 180 ALA B O 1
ATOM 5251 N N . THR B 1 181 ? 17.781 24.406 -6.137 1 63.75 181 THR B N 1
ATOM 5252 C CA . THR B 1 181 ? 18.609 25.047 -7.148 1 63.75 181 THR B CA 1
ATOM 5253 C C . THR B 1 181 ? 18.391 26.547 -7.156 1 63.75 181 THR B C 1
ATOM 5255 O O . THR B 1 181 ? 17.297 27.016 -7.516 1 63.75 181 THR B O 1
ATOM 5258 N N . GLY B 1 182 ? 19.281 27.297 -6.551 1 66.56 182 GLY B N 1
ATOM 5259 C CA . GLY B 1 182 ? 19.297 28.75 -6.641 1 66.56 182 GLY B CA 1
ATOM 5260 C C . GLY B 1 182 ? 18.562 29.422 -5.496 1 66.56 182 GLY B C 1
ATOM 5261 O O . GLY B 1 182 ? 18.5 30.656 -5.434 1 66.56 182 GLY B O 1
ATOM 5262 N N . PHE B 1 183 ? 17.875 28.625 -4.707 1 77.94 183 PHE B N 1
ATOM 5263 C CA . PHE B 1 183 ? 17.141 29.266 -3.621 1 77.94 183 PHE B CA 1
ATOM 5264 C C . PHE B 1 183 ? 17.406 28.547 -2.299 1 77.94 183 PHE B C 1
ATOM 5266 O O . PHE B 1 183 ? 17.516 27.312 -2.262 1 77.94 183 PHE B O 1
ATOM 5273 N N . ARG B 1 184 ? 17.594 29.406 -1.372 1 82.31 184 ARG B N 1
ATOM 5274 C CA . ARG B 1 184 ? 17.688 28.891 -0.006 1 82.31 184 ARG B CA 1
ATOM 5275 C C . ARG B 1 184 ? 16.406 29.172 0.772 1 82.31 184 ARG B C 1
ATOM 5277 O O . ARG B 1 184 ? 15.781 30.219 0.59 1 82.31 184 ARG B O 1
ATOM 5284 N N . CYS B 1 185 ? 15.992 28.234 1.501 1 89.38 185 CYS B N 1
ATOM 5285 C CA . CYS B 1 185 ? 14.82 28.422 2.354 1 89.38 185 CYS B CA 1
ATOM 5286 C C . CYS B 1 185 ? 15.172 28.172 3.816 1 89.38 185 CYS B C 1
ATOM 5288 O O . CYS B 1 185 ? 15.734 27.125 4.156 1 89.38 185 CYS B O 1
ATOM 5290 N N . PHE B 1 186 ? 15 29.172 4.59 1 94.06 186 PHE B N 1
ATOM 5291 C CA . PHE B 1 186 ? 15.094 29.031 6.039 1 94.06 186 PHE B CA 1
ATOM 5292 C C . PHE B 1 186 ? 13.969 29.781 6.73 1 94.06 186 PHE B C 1
ATOM 5294 O O . PHE B 1 186 ? 13.938 31.016 6.719 1 94.06 186 PHE B O 1
ATOM 5301 N N . ILE B 1 187 ? 13.055 29.062 7.328 1 95.75 187 ILE B N 1
ATOM 5302 C CA . ILE B 1 187 ? 11.953 29.625 8.109 1 95.75 187 ILE B CA 1
ATOM 5303 C C . ILE B 1 187 ? 12.062 29.141 9.555 1 95.75 187 ILE B C 1
ATOM 5305 O O . ILE B 1 187 ? 11.883 27.953 9.836 1 95.75 187 ILE B O 1
ATOM 5309 N N . PRO B 1 188 ? 12.312 30.062 10.469 1 96.44 188 PRO B N 1
ATOM 5310 C CA . PRO B 1 188 ? 12.469 29.641 11.859 1 96.44 188 PRO B CA 1
ATOM 5311 C C . PRO B 1 188 ? 11.156 29.188 12.5 1 96.44 188 PRO B C 1
ATOM 5313 O O . PRO B 1 188 ? 10.086 29.641 12.078 1 96.44 188 PRO B O 1
ATOM 5316 N N . GLY B 1 189 ? 11.273 28.406 13.531 1 96.81 189 GLY B N 1
ATOM 5317 C CA . GLY B 1 189 ? 10.102 27.984 14.289 1 96.81 189 GLY B CA 1
ATOM 5318 C C . GLY B 1 189 ? 9.586 29.062 15.227 1 96.81 189 GLY B C 1
ATOM 5319 O O . GLY B 1 189 ? 10.328 29.969 15.617 1 96.81 189 GLY B O 1
ATOM 5320 N N . HIS B 1 190 ? 8.312 28.922 15.508 1 97.94 190 HIS B N 1
ATOM 5321 C CA . HIS B 1 190 ? 7.652 29.797 16.469 1 97.94 190 HIS B CA 1
ATOM 5322 C C . HIS B 1 190 ? 6.801 29.016 17.453 1 97.94 190 HIS B C 1
ATOM 5324 O O . HIS B 1 190 ? 6.512 27.828 17.219 1 97.94 190 HIS B O 1
ATOM 5330 N N . ARG B 1 191 ? 6.43 29.703 18.5 1 97.69 191 ARG B N 1
ATOM 5331 C CA . ARG B 1 191 ? 5.582 29.062 19.5 1 97.69 191 ARG B CA 1
ATOM 5332 C C . ARG B 1 191 ? 4.133 29 19.047 1 97.69 191 ARG B C 1
ATOM 5334 O O . ARG B 1 191 ? 3.611 29.969 18.484 1 97.69 191 ARG B O 1
ATOM 5341 N N . LEU B 1 192 ? 3.48 27.906 19.297 1 98.31 192 LEU B N 1
ATOM 5342 C CA . LEU B 1 192 ? 2.098 27.703 18.875 1 98.31 192 LEU B CA 1
ATOM 5343 C C . LEU B 1 192 ? 1.196 28.797 19.422 1 98.31 192 LEU B C 1
ATOM 5345 O O . LEU B 1 192 ? 0.397 29.375 18.672 1 98.31 192 LEU B O 1
ATOM 5349 N N . ALA B 1 193 ? 1.381 29.094 20.656 1 98.12 193 ALA B N 1
ATOM 5350 C CA . ALA B 1 193 ? 0.54 30.109 21.297 1 98.12 193 ALA B CA 1
ATOM 5351 C C . ALA B 1 193 ? 0.691 31.469 20.625 1 98.12 193 ALA B C 1
ATOM 5353 O O . ALA B 1 193 ? -0.289 32.188 20.453 1 98.12 193 ALA B O 1
ATOM 5354 N N . ASP B 1 194 ? 1.902 31.781 20.25 1 98.19 194 ASP B N 1
ATOM 5355 C CA . ASP B 1 194 ? 2.152 33.062 19.578 1 98.19 194 ASP B CA 1
ATOM 5356 C C . ASP B 1 194 ? 1.505 33.094 18.203 1 98.19 194 ASP B C 1
ATOM 5358 O O . ASP B 1 194 ? 0.955 34.125 17.797 1 98.19 194 ASP B O 1
ATOM 5362 N N . ILE B 1 195 ? 1.57 32 17.484 1 98.44 195 ILE B N 1
ATOM 5363 C CA . ILE B 1 195 ? 0.949 31.906 16.172 1 98.44 195 ILE B CA 1
ATOM 5364 C C . ILE B 1 195 ? -0.564 32.062 16.312 1 98.44 195 ILE B C 1
ATOM 5366 O O . ILE B 1 195 ? -1.177 32.844 15.57 1 98.44 195 ILE B O 1
ATOM 5370 N N . VAL B 1 196 ? -1.13 31.359 17.266 1 98.62 196 VAL B N 1
ATOM 5371 C CA . VAL B 1 196 ? -2.572 31.391 17.484 1 98.62 196 VAL B CA 1
ATOM 5372 C C . VAL B 1 196 ? -3.012 32.812 17.844 1 98.62 196 VAL B C 1
ATOM 5374 O O . VAL B 1 196 ? -3.994 33.312 17.297 1 98.62 196 VAL B O 1
ATOM 5377 N N . LYS B 1 197 ? -2.271 33.438 18.703 1 98.38 197 LYS B N 1
ATOM 5378 C CA . LYS B 1 197 ? -2.594 34.812 19.109 1 98.38 197 LYS B CA 1
ATOM 5379 C C . LYS B 1 197 ? -2.562 35.75 17.922 1 98.38 197 LYS B C 1
ATOM 5381 O O . LYS B 1 197 ? -3.422 36.625 17.797 1 98.38 197 LYS B O 1
ATOM 5386 N N . SER B 1 198 ? -1.576 35.562 17.141 1 98.75 198 SER B N 1
ATOM 5387 C CA . SER B 1 198 ? -1.471 36.406 15.953 1 98.75 198 SER B CA 1
ATOM 5388 C C . SER B 1 198 ? -2.646 36.156 15.016 1 98.75 198 SER B C 1
ATOM 5390 O O . SER B 1 198 ? -3.205 37.125 14.461 1 98.75 198 SER B O 1
ATOM 5392 N N . GLN B 1 199 ? -3.076 34.938 14.773 1 98.75 199 GLN B N 1
ATOM 5393 C CA . GLN B 1 199 ? -4.223 34.594 13.938 1 98.75 199 GLN B CA 1
ATOM 5394 C C . GLN B 1 199 ? -5.504 35.219 14.484 1 98.75 199 GLN B C 1
ATOM 5396 O O . GLN B 1 199 ? -6.281 35.812 13.734 1 98.75 199 GLN B O 1
ATOM 5401 N N . ILE B 1 200 ? -5.703 35.094 15.805 1 98.81 200 ILE B N 1
ATOM 5402 C CA . ILE B 1 200 ? -6.918 35.594 16.438 1 98.81 200 ILE B CA 1
ATOM 5403 C C . ILE B 1 200 ? -6.98 37.094 16.281 1 98.81 200 ILE B C 1
ATOM 5405 O O . ILE B 1 200 ? -8.031 37.656 15.953 1 98.81 200 ILE B O 1
ATOM 5409 N N . ASN B 1 201 ? -5.84 37.719 16.469 1 98.75 201 ASN B N 1
ATOM 5410 C CA . ASN B 1 201 ? -5.812 39.188 16.312 1 98.75 201 ASN B CA 1
ATOM 5411 C C . ASN B 1 201 ? -6.137 39.594 14.875 1 98.75 201 ASN B C 1
ATOM 5413 O O . ASN B 1 201 ? -6.863 40.562 14.656 1 98.75 201 ASN B O 1
ATOM 5417 N N . TYR B 1 202 ? -5.625 38.906 13.992 1 98.69 202 TYR B N 1
ATOM 5418 C CA . TYR B 1 202 ? -5.926 39.188 12.602 1 98.69 202 TYR B CA 1
ATOM 5419 C C . TYR B 1 202 ? -7.406 39 12.305 1 98.69 202 TYR B C 1
ATOM 5421 O O . TYR B 1 202 ? -8.031 39.812 11.633 1 98.69 202 TYR B O 1
ATOM 5429 N N . LEU B 1 203 ? -7.996 37.906 12.742 1 98.38 203 LEU B N 1
ATOM 5430 C CA . LEU B 1 203 ? -9.398 37.594 12.492 1 98.38 203 LEU B CA 1
ATOM 5431 C C . LEU B 1 203 ? -10.312 38.656 13.086 1 98.38 203 LEU B C 1
ATOM 5433 O O . LEU B 1 203 ? -11.352 38.969 12.5 1 98.38 203 LEU B O 1
ATOM 5437 N N . LYS B 1 204 ? -9.844 39.25 14.148 1 97.62 204 LYS B N 1
ATOM 5438 C CA . LYS B 1 204 ? -10.656 40.25 14.844 1 97.62 204 LYS B CA 1
ATOM 5439 C C . LYS B 1 204 ? -10.414 41.656 14.281 1 97.62 204 LYS B C 1
ATOM 5441 O O . LYS B 1 204 ? -11.352 42.438 14.125 1 97.62 204 LYS B O 1
ATOM 5446 N N . SER B 1 205 ? -9.094 41.906 13.945 1 97.38 205 SER B N 1
ATOM 5447 C CA . SER B 1 205 ? -8.75 43.312 13.68 1 97.38 205 SER B CA 1
ATOM 5448 C C . SER B 1 205 ? -8.141 43.469 12.297 1 97.38 205 SER B C 1
ATOM 5450 O O . SER B 1 205 ? -7.863 44.594 11.867 1 97.38 205 SER B O 1
ATOM 5452 N N . LYS B 1 206 ? -7.887 42.438 11.648 1 96.94 206 LYS B N 1
ATOM 5453 C CA . LYS B 1 206 ? -7.262 42.438 10.328 1 96.94 206 LYS B CA 1
ATOM 5454 C C . LYS B 1 206 ? -5.793 42.812 10.406 1 96.94 206 LYS B C 1
ATOM 5456 O O . LYS B 1 206 ? -5.203 43.25 9.406 1 96.94 206 LYS B O 1
ATOM 5461 N N . LYS B 1 207 ? -5.172 42.656 11.586 1 97.5 207 LYS B N 1
ATOM 5462 C CA . LYS B 1 207 ? -3.75 42.938 11.781 1 97.5 207 LYS B CA 1
ATOM 5463 C C . LYS B 1 207 ? -3.084 41.781 12.555 1 97.5 207 LYS B C 1
ATOM 5465 O O . LYS B 1 207 ? -3.328 41.625 13.75 1 97.5 207 LYS B O 1
ATOM 5470 N N . PRO B 1 208 ? -2.279 41.125 11.906 1 98 208 PRO B N 1
ATOM 5471 C CA . PRO B 1 208 ? -1.559 40.094 12.648 1 98 208 PRO B CA 1
ATOM 5472 C C . PRO B 1 208 ? -0.548 40.656 13.633 1 98 208 PRO B C 1
ATOM 5474 O O . PRO B 1 208 ? -0.007 41.75 13.406 1 98 208 PRO B O 1
ATOM 5477 N N . LEU B 1 209 ? -0.274 40 14.703 1 98 209 LEU B N 1
ATOM 5478 C CA . LEU B 1 209 ? 0.798 40.344 15.625 1 98 209 LEU B CA 1
ATOM 5479 C C . LEU B 1 209 ? 2.141 39.844 15.117 1 98 209 LEU B C 1
ATOM 5481 O O . LEU B 1 209 ? 2.209 38.781 14.5 1 98 209 LEU B O 1
ATOM 5485 N N . SER B 1 210 ? 3.176 40.625 15.391 1 96.69 210 SER B N 1
ATOM 5486 C CA . SER B 1 210 ? 4.52 40.219 15.016 1 96.69 210 SER B CA 1
ATOM 5487 C C . SER B 1 210 ? 4.934 38.938 15.773 1 96.69 210 SER B C 1
ATOM 5489 O O . SER B 1 210 ? 4.605 38.781 16.953 1 96.69 210 SER B O 1
ATOM 5491 N N . LEU B 1 211 ? 5.688 38.094 15.055 1 96.31 211 LEU B N 1
ATOM 5492 C CA . LEU B 1 211 ? 6.141 36.844 15.641 1 96.31 211 LEU B CA 1
ATOM 5493 C C . LEU B 1 211 ? 7.652 36.844 15.844 1 96.31 211 LEU B C 1
ATOM 5495 O O . LEU B 1 211 ? 8.391 37.344 14.992 1 96.31 211 LEU B O 1
ATOM 5499 N N . LYS B 1 212 ? 8.086 36.312 16.922 1 95 212 LYS B N 1
ATOM 5500 C CA . LYS B 1 212 ? 9.508 36.094 17.203 1 95 212 LYS B CA 1
ATOM 5501 C C . LYS B 1 212 ? 9.852 34.594 17.188 1 95 212 LYS B C 1
ATOM 5503 O O . LYS B 1 212 ? 9.117 33.781 17.75 1 95 212 LYS B O 1
ATOM 5508 N N . PRO B 1 213 ? 10.961 34.344 16.531 1 97.31 213 PRO B N 1
ATOM 5509 C CA . PRO B 1 213 ? 11.367 32.938 16.547 1 97.31 213 PRO B CA 1
ATOM 5510 C C . PRO B 1 213 ? 11.5 32.344 17.953 1 97.31 213 PRO B C 1
ATOM 5512 O O . PRO B 1 213 ? 11.914 33.062 18.875 1 97.31 213 PRO B O 1
ATOM 5515 N N . TRP B 1 214 ? 11.109 31.141 18.094 1 97.25 214 TRP B N 1
ATOM 5516 C CA . TRP B 1 214 ? 11.109 30.422 19.375 1 97.25 214 TRP B CA 1
ATOM 5517 C C . TRP B 1 214 ? 11.328 28.938 19.156 1 97.25 214 TRP B C 1
ATOM 5519 O O . TRP B 1 214 ? 10.828 28.359 18.203 1 97.25 214 TRP B O 1
ATOM 5529 N N . TYR B 1 215 ? 12.117 28.312 20.094 1 97.19 215 TYR B N 1
ATOM 5530 C CA . TYR B 1 215 ? 12.391 26.891 20 1 97.19 215 TYR B CA 1
ATOM 5531 C C . TYR B 1 215 ? 12.125 26.188 21.328 1 97.19 215 TYR B C 1
ATOM 5533 O O . TYR B 1 215 ? 12.578 26.656 22.375 1 97.19 215 TYR B O 1
ATOM 5541 N N . LYS B 1 216 ? 11.453 25.094 21.25 1 95.62 216 LYS B N 1
ATOM 5542 C CA . LYS B 1 216 ? 11.086 24.312 22.422 1 95.62 216 LYS B CA 1
ATOM 5543 C C . LYS B 1 216 ? 12.328 23.875 23.203 1 95.62 216 LYS B C 1
ATOM 5545 O O . LYS B 1 216 ? 13.305 23.406 22.609 1 95.62 216 LYS B O 1
ATOM 5550 N N . ASP B 1 217 ? 12.297 24.031 24.531 1 94.62 217 ASP B N 1
ATOM 5551 C CA . ASP B 1 217 ? 13.289 23.562 25.484 1 94.62 217 ASP B CA 1
ATOM 5552 C C . ASP B 1 217 ? 14.641 24.25 25.266 1 94.62 217 ASP B C 1
ATOM 5554 O O . ASP B 1 217 ? 15.68 23.734 25.688 1 94.62 217 ASP B O 1
ATOM 5558 N N . PHE B 1 218 ? 14.625 25.344 24.5 1 97 218 PHE B N 1
ATOM 5559 C CA . PHE B 1 218 ? 15.852 26.109 24.312 1 97 218 PHE B CA 1
ATOM 5560 C C . PHE B 1 218 ? 15.953 27.234 25.344 1 97 218 PHE B C 1
ATOM 5562 O O . PHE B 1 218 ? 15.062 28.094 25.422 1 97 218 PHE B O 1
ATOM 5569 N N . ASN B 1 219 ? 17.078 27.25 26.047 1 96.44 219 ASN B N 1
ATOM 5570 C CA . ASN B 1 219 ? 17.219 28.219 27.125 1 96.44 219 ASN B CA 1
ATOM 5571 C C . ASN B 1 219 ? 18.203 29.312 26.766 1 96.44 219 ASN B C 1
ATOM 5573 O O . ASN B 1 219 ? 18.453 30.219 27.562 1 96.44 219 ASN B O 1
ATOM 5577 N N . GLY B 1 220 ? 18.781 29.25 25.562 1 96.62 220 GLY B N 1
ATOM 5578 C CA . GLY B 1 220 ? 19.609 30.344 25.062 1 96.62 220 GLY B CA 1
ATOM 5579 C C . GLY B 1 220 ? 18.812 31.5 24.516 1 96.62 220 GLY B C 1
ATOM 5580 O O . GLY B 1 220 ? 17.594 31.547 24.641 1 96.62 220 GLY B O 1
ATOM 5581 N N . GLU B 1 221 ? 19.516 32.438 24 1 96.5 221 GLU B N 1
ATOM 5582 C CA . GLU B 1 221 ? 18.859 33.594 23.406 1 96.5 221 GLU B CA 1
ATOM 5583 C C . GLU B 1 221 ? 18.703 33.438 21.906 1 96.5 221 GLU B C 1
ATOM 5585 O O . GLU B 1 221 ? 19.594 32.906 21.234 1 96.5 221 GLU B O 1
ATOM 5590 N N . VAL B 1 222 ? 17.562 33.844 21.453 1 97.44 222 VAL B N 1
ATOM 5591 C CA . VAL B 1 222 ? 17.312 34 20.016 1 97.44 222 VAL B CA 1
ATOM 5592 C C . VAL B 1 222 ? 17.281 35.5 19.672 1 97.44 222 VAL B C 1
ATOM 5594 O O . VAL B 1 222 ? 16.391 36.219 20.109 1 97.44 222 VAL B O 1
ATOM 5597 N N . LYS B 1 223 ? 18.234 35.938 18.844 1 96.12 223 LYS B N 1
ATOM 5598 C CA . LYS B 1 223 ? 18.375 37.344 18.516 1 96.12 223 LYS B CA 1
ATOM 5599 C C . LYS B 1 223 ? 18.094 37.594 17.031 1 96.12 223 LYS B C 1
ATOM 5601 O O . LYS B 1 223 ? 18.5 36.812 16.172 1 96.12 223 LYS B O 1
ATOM 5606 N N . MET B 1 224 ? 17.359 38.625 16.859 1 95.69 224 MET B N 1
ATOM 5607 C CA . MET B 1 224 ? 17.078 39.062 15.484 1 95.69 224 MET B CA 1
ATOM 5608 C C . MET B 1 224 ? 17.844 40.312 15.141 1 95.69 224 MET B C 1
ATOM 5610 O O . MET B 1 224 ? 18.016 41.188 15.984 1 95.69 224 MET B O 1
ATOM 5614 N N . ALA B 1 225 ? 18.328 40.344 13.891 1 94.06 225 ALA B N 1
ATOM 5615 C CA . ALA B 1 225 ? 19.031 41.531 13.422 1 94.06 225 ALA B CA 1
ATOM 5616 C C . ALA B 1 225 ? 18.797 41.75 11.922 1 94.06 225 ALA B C 1
ATOM 5618 O O . ALA B 1 225 ? 18.359 40.812 11.219 1 94.06 225 ALA B O 1
ATOM 5619 N N . GLU B 1 226 ? 18.984 42.938 11.555 1 93.44 226 GLU B N 1
ATOM 5620 C CA . GLU B 1 226 ? 18.938 43.281 10.141 1 93.44 226 GLU B CA 1
ATOM 5621 C C . GLU B 1 226 ? 20.312 43.719 9.641 1 93.44 226 GLU B C 1
ATOM 5623 O O . GLU B 1 226 ? 20.984 44.531 10.258 1 93.44 226 GLU B O 1
ATOM 5628 N N . THR B 1 227 ? 20.625 43.094 8.578 1 91 227 THR B N 1
ATOM 5629 C CA . THR B 1 227 ? 21.922 43.469 7.992 1 91 227 THR B CA 1
ATOM 5630 C C . THR B 1 227 ? 21.812 44.781 7.219 1 91 227 THR B C 1
ATOM 5632 O O . THR B 1 227 ? 20.719 45.281 6.996 1 91 227 THR B O 1
ATOM 5635 N N . GLU B 1 228 ? 22.938 45.188 6.766 1 90.75 228 GLU B N 1
ATOM 5636 C CA . GLU B 1 228 ? 23 46.406 5.977 1 90.75 228 GLU B CA 1
ATOM 5637 C C . GLU B 1 228 ? 22.297 46.25 4.633 1 90.75 228 GLU B C 1
ATOM 5639 O O . GLU B 1 228 ? 21.781 47.219 4.074 1 90.75 228 GLU B O 1
ATOM 5644 N N . THR B 1 229 ? 22.297 45.094 4.195 1 89.88 229 THR B N 1
ATOM 5645 C CA . THR B 1 229 ? 21.703 44.812 2.896 1 89.88 229 THR B CA 1
ATOM 5646 C C . THR B 1 229 ? 20.203 44.531 3.035 1 89.88 229 THR B C 1
ATOM 5648 O O . THR B 1 229 ? 19.531 44.219 2.049 1 89.88 229 THR B O 1
ATOM 5651 N N . GLY B 1 230 ? 19.75 44.594 4.223 1 87.69 230 GLY B N 1
ATOM 5652 C CA . GLY B 1 230 ? 18.312 44.469 4.438 1 87.69 230 GLY B CA 1
ATOM 5653 C C . GLY B 1 230 ? 17.875 43.062 4.773 1 87.69 230 GLY B C 1
ATOM 5654 O O . GLY B 1 230 ? 16.688 42.781 4.988 1 87.69 230 GLY B O 1
ATOM 5655 N N . ASN B 1 231 ? 18.875 42.188 4.875 1 90.19 231 ASN B N 1
ATOM 5656 C CA . ASN B 1 231 ? 18.547 40.812 5.234 1 90.19 231 ASN B CA 1
ATOM 5657 C C . ASN B 1 231 ? 18.312 40.688 6.734 1 90.19 231 ASN B C 1
ATOM 5659 O O . ASN B 1 231 ? 18.984 41.312 7.543 1 90.19 231 ASN B O 1
ATOM 5663 N N . ILE B 1 232 ? 17.312 39.875 7.012 1 93.19 232 ILE B N 1
ATOM 5664 C CA . ILE B 1 232 ? 17.031 39.594 8.414 1 93.19 232 ILE B CA 1
ATOM 5665 C C . ILE B 1 232 ? 17.797 38.344 8.844 1 93.19 232 ILE B C 1
ATOM 5667 O O . ILE B 1 232 ? 17.75 37.312 8.164 1 93.19 232 ILE B O 1
ATOM 5671 N N . THR B 1 233 ? 18.484 38.438 9.945 1 95.62 233 THR B N 1
ATOM 5672 C CA . THR B 1 233 ? 19.25 37.312 10.461 1 95.62 233 THR B CA 1
ATOM 5673 C C . THR B 1 233 ? 18.781 36.938 11.859 1 95.62 233 THR B C 1
ATOM 5675 O O . THR B 1 233 ? 18.203 37.75 12.57 1 95.62 233 THR B O 1
ATOM 5678 N N . MET B 1 234 ? 18.938 35.656 12.156 1 96.31 234 MET B N 1
ATOM 5679 C CA . MET B 1 234 ? 18.672 35.094 13.477 1 96.31 234 MET B CA 1
ATOM 5680 C C . MET B 1 234 ? 19.922 34.438 14.047 1 96.31 234 MET B C 1
ATOM 5682 O O . MET B 1 234 ? 20.609 33.688 13.344 1 96.31 234 MET B O 1
ATOM 5686 N N . SER B 1 235 ? 20.234 34.781 15.25 1 97.06 235 SER B N 1
ATOM 5687 C CA . SER B 1 235 ? 21.359 34.094 15.906 1 97.06 235 SER B CA 1
ATOM 5688 C C . SER B 1 235 ? 20.906 33.438 17.203 1 97.06 235 SER B C 1
ATOM 5690 O O . SER B 1 235 ? 19.969 33.875 17.859 1 97.06 235 SER B O 1
ATOM 5692 N N . THR B 1 236 ? 21.484 32.312 17.5 1 97.81 236 THR B N 1
ATOM 5693 C CA . THR B 1 236 ? 21.234 31.578 18.75 1 97.81 236 THR B CA 1
ATOM 5694 C C . THR B 1 236 ? 22.516 31.453 19.562 1 97.81 236 THR B C 1
ATOM 5696 O O . THR B 1 236 ? 23.609 31.344 19.016 1 97.81 236 THR B O 1
ATOM 5699 N N . THR B 1 237 ? 22.375 31.453 20.891 1 97.81 237 THR B N 1
ATOM 5700 C CA . THR B 1 237 ? 23.547 31.5 21.766 1 97.81 237 THR B CA 1
ATOM 5701 C C . THR B 1 237 ? 23.625 30.25 22.641 1 97.81 237 THR B C 1
ATOM 5703 O O . THR B 1 237 ? 22.703 29.438 22.656 1 97.81 237 THR B O 1
ATOM 5706 N N . PHE B 1 238 ? 24.766 30.094 23.312 1 98 238 PHE B N 1
ATOM 5707 C CA . PHE B 1 238 ? 24.891 29.109 24.375 1 98 238 PHE B CA 1
ATOM 5708 C C . PHE B 1 238 ? 24.031 29.5 25.578 1 98 238 PHE B C 1
ATOM 5710 O O . PHE B 1 238 ? 23.688 30.672 25.75 1 98 238 PHE B O 1
ATOM 5717 N N . ALA B 1 239 ? 23.688 28.547 26.344 1 97.81 239 ALA B N 1
ATOM 5718 C CA . ALA B 1 239 ? 23 28.797 27.609 1 97.81 239 ALA B CA 1
ATOM 5719 C C . ALA B 1 239 ? 23.688 28.047 28.75 1 97.81 239 ALA B C 1
ATOM 5721 O O . ALA B 1 239 ? 24.266 26.984 28.547 1 97.81 239 ALA B O 1
ATOM 5722 N N . PHE B 1 240 ? 23.531 28.656 29.969 1 97.81 240 PHE B N 1
ATOM 5723 C CA . PHE B 1 240 ? 24.203 28.141 31.141 1 97.81 240 PHE B CA 1
ATOM 5724 C C . PHE B 1 240 ? 23.266 28.141 32.344 1 97.81 240 PHE B C 1
ATOM 5726 O O . PHE B 1 240 ? 22.312 28.922 32.406 1 97.81 240 PHE B O 1
ATOM 5733 N N . LYS B 1 241 ? 23.547 27.312 33.25 1 97.31 241 LYS B N 1
ATOM 5734 C CA . LYS B 1 241 ? 22.797 27.25 34.5 1 97.31 241 LYS B CA 1
ATOM 5735 C C . LYS B 1 241 ? 23.719 27.016 35.688 1 97.31 241 LYS B C 1
ATOM 5737 O O . LYS B 1 241 ? 24.625 26.188 35.625 1 97.31 241 LYS B O 1
ATOM 5742 N N . TRP B 1 242 ? 23.469 27.766 36.719 1 97.12 242 TRP B N 1
ATOM 5743 C CA . TRP B 1 242 ? 24.188 27.547 37.969 1 97.12 242 TRP B CA 1
ATOM 5744 C C . TRP B 1 242 ? 23.422 26.562 38.875 1 97.12 242 TRP B C 1
ATOM 5746 O O . TRP B 1 242 ? 22.219 26.703 39.062 1 97.12 242 TRP B O 1
ATOM 5756 N N . GLU B 1 243 ? 24.016 25.625 39.312 1 96.94 243 GLU B N 1
ATOM 5757 C CA . GLU B 1 243 ? 23.547 24.781 40.406 1 96.94 243 GLU B CA 1
ATOM 5758 C C . GLU B 1 243 ? 24.469 24.875 41.594 1 96.94 243 GLU B C 1
ATOM 5760 O O . GLU B 1 243 ? 25.484 24.156 41.656 1 96.94 243 GLU B O 1
ATOM 5765 N N . GLY B 1 244 ? 24.141 25.703 42.531 1 95.44 244 GLY B N 1
ATOM 5766 C CA . GLY B 1 244 ? 25.109 26.047 43.562 1 95.44 244 GLY B CA 1
ATOM 5767 C C . GLY B 1 244 ? 26.297 26.812 43 1 95.44 244 GLY B C 1
ATOM 5768 O O . GLY B 1 244 ? 26.141 27.844 42.344 1 95.44 244 GLY B O 1
ATOM 5769 N N . ASP B 1 245 ? 27.422 26.219 43.281 1 94.62 245 ASP B N 1
ATOM 5770 C CA . ASP B 1 245 ? 28.656 26.859 42.812 1 94.62 245 ASP B CA 1
ATOM 5771 C C . ASP B 1 245 ? 29.188 26.188 41.562 1 94.62 245 ASP B C 1
ATOM 5773 O O . ASP B 1 245 ? 30.297 26.484 41.125 1 94.62 245 ASP B O 1
ATOM 5777 N N . THR B 1 246 ? 28.312 25.344 40.969 1 97 246 THR B N 1
ATOM 5778 C CA . THR B 1 246 ? 28.734 24.641 39.75 1 97 246 THR B CA 1
ATOM 5779 C C . THR B 1 246 ? 28.047 25.203 38.531 1 97 246 THR B C 1
ATOM 5781 O O . THR B 1 246 ? 26.828 25.375 38.5 1 97 246 THR B O 1
ATOM 5784 N N . LEU B 1 247 ? 28.828 25.516 37.5 1 98 247 LEU B N 1
ATOM 5785 C CA . LEU B 1 247 ? 28.312 26.078 36.25 1 98 247 LEU B CA 1
ATOM 5786 C C . LEU B 1 247 ? 28.172 24.984 35.188 1 98 247 LEU B C 1
ATOM 5788 O O . LEU B 1 247 ? 29.109 24.219 34.938 1 98 247 LEU B O 1
ATOM 5792 N N . TYR B 1 248 ? 26.969 24.938 34.594 1 98.31 248 TYR B N 1
ATOM 5793 C CA . TYR B 1 248 ? 26.719 23.938 33.562 1 98.31 248 TYR B CA 1
ATOM 5794 C C . TYR B 1 248 ? 26.359 24.609 32.25 1 98.31 248 TYR B C 1
ATOM 5796 O O . TYR B 1 248 ? 25.594 25.578 32.219 1 98.31 248 TYR B O 1
ATOM 5804 N N . LEU B 1 249 ? 26.984 24.203 31.203 1 98.06 249 LEU B N 1
ATOM 5805 C CA . LEU B 1 249 ? 26.5 24.484 29.859 1 98.06 249 LEU B CA 1
ATOM 5806 C C . LEU B 1 249 ? 25.297 23.594 29.516 1 98.06 249 LEU B C 1
ATOM 5808 O O . LEU B 1 249 ? 25.422 22.359 29.547 1 98.06 249 LEU B O 1
ATOM 5812 N N . THR B 1 250 ? 24.188 24.203 29.203 1 97.62 250 THR B N 1
ATOM 5813 C CA . THR B 1 250 ? 22.969 23.422 29.078 1 97.62 250 THR B CA 1
ATOM 5814 C C . THR B 1 250 ? 22.453 23.438 27.625 1 97.62 250 THR B C 1
ATOM 5816 O O . THR B 1 250 ? 21.734 22.547 27.219 1 97.62 250 THR B O 1
ATOM 5819 N N . ASP B 1 251 ? 22.812 24.469 26.875 1 97.94 251 ASP B N 1
ATOM 5820 C CA . ASP B 1 251 ? 22.375 24.562 25.484 1 97.94 251 ASP B CA 1
ATOM 5821 C C . ASP B 1 251 ? 23.484 25.109 24.594 1 97.94 251 ASP B C 1
ATOM 5823 O O . ASP B 1 251 ? 24.297 25.922 25.031 1 97.94 251 ASP B O 1
ATOM 5827 N N . SER B 1 252 ? 23.484 24.609 23.422 1 97.81 252 SER B N 1
ATOM 5828 C CA . SER B 1 252 ? 24.359 25.141 22.391 1 97.81 252 SER B CA 1
ATOM 5829 C C . SER B 1 252 ? 23.562 25.828 21.281 1 97.81 252 SER B C 1
ATOM 5831 O O . SER B 1 252 ? 22.344 25.656 21.188 1 97.81 252 SER B O 1
ATOM 5833 N N . PRO B 1 253 ? 24.266 26.672 20.484 1 97.62 253 PRO B N 1
ATOM 5834 C CA . PRO B 1 253 ? 23.578 27.297 19.359 1 97.62 253 PRO B CA 1
ATOM 5835 C C . PRO B 1 253 ? 23.062 26.281 18.344 1 97.62 253 PRO B C 1
ATOM 5837 O O . PRO B 1 253 ? 23.484 25.125 18.359 1 97.62 253 PRO B O 1
ATOM 5840 N N . MET B 1 254 ? 22.156 26.719 17.516 1 96.31 254 MET B N 1
ATOM 5841 C CA . MET B 1 254 ? 21.656 25.906 16.422 1 96.31 254 MET B CA 1
ATOM 5842 C C . MET B 1 254 ? 22.797 25.359 15.578 1 96.31 254 MET B C 1
ATOM 5844 O O . MET B 1 254 ? 23.766 26.078 15.312 1 96.31 254 MET B O 1
ATOM 5848 N N . ASN B 1 255 ? 22.734 24.078 15.109 1 94.38 255 ASN B N 1
ATOM 5849 C CA . ASN B 1 255 ? 23.672 23.406 14.211 1 94.38 255 ASN B CA 1
ATOM 5850 C C . ASN B 1 255 ? 25 23.094 14.922 1 94.38 255 ASN B C 1
ATOM 5852 O O . ASN B 1 255 ? 26.016 22.844 14.273 1 94.38 255 ASN B O 1
ATOM 5856 N N . TRP B 1 256 ? 24.984 23.219 16.25 1 96.12 256 TRP B N 1
ATOM 5857 C CA . TRP B 1 256 ? 26.141 22.781 17.031 1 96.12 256 TRP B CA 1
ATOM 5858 C C . TRP B 1 256 ? 25.859 21.438 17.688 1 96.12 256 TRP B C 1
ATOM 5860 O O . TRP B 1 256 ? 24.969 21.297 18.516 1 96.12 256 TRP B O 1
ATOM 5870 N N . ASN B 1 257 ? 26.641 20.484 17.281 1 94.81 257 ASN B N 1
ATOM 5871 C CA . ASN B 1 257 ? 26.547 19.172 17.906 1 94.81 257 ASN B CA 1
ATOM 5872 C C . ASN B 1 257 ? 27.578 19.016 19.016 1 94.81 257 ASN B C 1
ATOM 5874 O O . ASN B 1 257 ? 28.328 19.953 19.312 1 94.81 257 ASN B O 1
ATOM 5878 N N . ARG B 1 258 ? 27.531 17.875 19.625 1 94.94 258 ARG B N 1
ATOM 5879 C CA . ARG B 1 258 ? 28.422 17.625 20.766 1 94.94 258 ARG B CA 1
ATOM 5880 C C . ARG B 1 258 ? 29.891 17.766 20.344 1 94.94 258 ARG B C 1
ATOM 5882 O O . ARG B 1 258 ? 30.688 18.375 21.062 1 94.94 258 ARG B O 1
ATOM 5889 N N . GLU B 1 259 ? 30.219 17.281 19.172 1 93.75 259 GLU B N 1
ATOM 5890 C CA . GLU B 1 259 ? 31.594 17.328 18.688 1 93.75 259 GLU B CA 1
ATOM 5891 C C . GLU B 1 259 ? 32.094 18.766 18.562 1 93.75 259 GLU B C 1
ATOM 5893 O O . GLU B 1 259 ? 33.219 19.078 18.969 1 93.75 259 GLU B O 1
ATOM 5898 N N . LYS B 1 260 ? 31.297 19.594 18.062 1 95.81 260 LYS B N 1
ATOM 5899 C CA . LYS B 1 260 ? 31.656 21 17.891 1 95.81 260 LYS B CA 1
ATOM 5900 C C . LYS B 1 260 ? 31.812 21.703 19.234 1 95.81 260 LYS B C 1
ATOM 5902 O O . LYS B 1 260 ? 32.719 22.516 19.422 1 95.81 260 LYS B O 1
ATOM 5907 N N . VAL B 1 261 ? 30.969 21.391 20.141 1 97.19 261 VAL B N 1
ATOM 5908 C CA . VAL B 1 261 ? 31.016 22 21.469 1 97.19 261 VAL B CA 1
ATOM 5909 C C . VAL B 1 261 ? 32.281 21.578 22.188 1 97.19 261 VAL B C 1
ATOM 5911 O O . VAL B 1 261 ? 33 22.422 22.766 1 97.19 261 VAL B O 1
ATOM 5914 N N . ILE B 1 262 ? 32.562 20.312 22.109 1 95.12 262 ILE B N 1
ATOM 5915 C CA . ILE B 1 262 ? 33.75 19.781 22.766 1 95.12 262 ILE B CA 1
ATOM 5916 C C . ILE B 1 262 ? 35 20.406 22.156 1 95.12 262 ILE B C 1
ATOM 5918 O O . ILE B 1 262 ? 35.938 20.766 22.875 1 95.12 262 ILE B O 1
ATOM 5922 N N . SER B 1 263 ? 35 20.516 20.875 1 96.81 263 SER B N 1
ATOM 5923 C CA . SER B 1 263 ? 36.125 21.156 20.188 1 96.81 263 SER B CA 1
ATOM 5924 C C . SER B 1 263 ? 36.312 22.594 20.672 1 96.81 263 SER B C 1
ATOM 5926 O O . SER B 1 263 ? 37.469 23.031 20.891 1 96.81 263 SER B O 1
ATOM 5928 N N . LEU B 1 264 ? 35.281 23.328 20.828 1 96.75 264 LEU B N 1
ATOM 5929 C CA . LEU B 1 264 ? 35.344 24.688 21.328 1 96.75 264 LEU B CA 1
ATOM 5930 C C . LEU B 1 264 ? 35.906 24.719 22.734 1 96.75 264 LEU B C 1
ATOM 5932 O O . LEU B 1 264 ? 36.719 25.578 23.062 1 96.75 264 LEU B O 1
ATOM 5936 N N . LEU B 1 265 ? 35.375 23.844 23.609 1 96.69 265 LEU B N 1
ATOM 5937 C CA . LEU B 1 265 ? 35.844 23.797 24.984 1 96.69 265 LEU B CA 1
ATOM 5938 C C . LEU B 1 265 ? 37.344 23.516 25.062 1 96.69 265 LEU B C 1
ATOM 5940 O O . LEU B 1 265 ? 38.062 24.141 25.859 1 96.69 265 LEU B O 1
ATOM 5944 N N . ASP B 1 266 ? 37.781 22.609 24.188 1 95.88 266 ASP B N 1
ATOM 5945 C CA . ASP B 1 266 ? 39.219 22.297 24.125 1 95.88 266 ASP B CA 1
ATOM 5946 C C . ASP B 1 266 ? 40.031 23.516 23.703 1 95.88 266 ASP B C 1
ATOM 5948 O O . ASP B 1 266 ? 41.094 23.781 24.25 1 95.88 266 ASP B O 1
ATOM 5952 N N . ASP B 1 267 ? 39.531 24.203 22.766 1 96.19 267 ASP B N 1
ATOM 5953 C CA . ASP B 1 267 ? 40.188 25.422 22.312 1 96.19 267 ASP B CA 1
ATOM 5954 C C . ASP B 1 267 ? 40.281 26.453 23.438 1 96.19 267 ASP B C 1
ATOM 5956 O O . ASP B 1 267 ? 41.312 27.125 23.578 1 96.19 267 ASP B O 1
ATOM 5960 N N . ILE B 1 268 ? 39.188 26.625 24.141 1 95.62 268 ILE B N 1
ATOM 5961 C CA . ILE B 1 268 ? 39.125 27.594 25.234 1 95.62 268 ILE B CA 1
ATOM 5962 C C . ILE B 1 268 ? 40.125 27.25 26.312 1 95.62 268 ILE B C 1
ATOM 5964 O O . ILE B 1 268 ? 40.781 28.125 26.875 1 95.62 268 ILE B O 1
ATOM 5968 N N . LEU B 1 269 ? 40.281 25.969 26.656 1 94.06 269 LEU B N 1
ATOM 5969 C CA . LEU B 1 269 ? 41.188 25.5 27.672 1 94.06 269 LEU B CA 1
ATOM 5970 C C . LEU B 1 269 ? 42.625 25.859 27.312 1 94.06 269 LEU B C 1
ATOM 5972 O O . LEU B 1 269 ? 43.469 26.016 28.188 1 94.06 269 LEU B O 1
ATOM 5976 N N . GLU B 1 270 ? 42.844 25.969 26.062 1 93.19 270 GLU B N 1
ATOM 5977 C CA . GLU B 1 270 ? 44.219 26.266 25.594 1 93.19 270 GLU B CA 1
ATOM 5978 C C . GLU B 1 270 ? 44.531 27.75 25.703 1 93.19 270 GLU B C 1
ATOM 5980 O O . GLU B 1 270 ? 45.688 28.156 25.641 1 93.19 270 GLU B O 1
ATOM 5985 N N . ARG B 1 271 ? 43.5 28.484 25.906 1 92.06 271 ARG B N 1
ATOM 5986 C CA . ARG B 1 271 ? 43.688 29.922 26 1 92.06 271 ARG B CA 1
ATOM 5987 C C . ARG B 1 271 ? 44.219 30.312 27.375 1 92.06 271 ARG B C 1
ATOM 5989 O O . ARG B 1 271 ? 43.75 29.797 28.391 1 92.06 271 ARG B O 1
ATOM 5996 N N . LYS B 1 272 ? 45.125 31.266 27.422 1 85.81 272 LYS B N 1
ATOM 5997 C CA . LYS B 1 272 ? 45.719 31.672 28.688 1 85.81 272 LYS B CA 1
ATOM 5998 C C . LYS B 1 272 ? 44.781 32.594 29.469 1 85.81 272 LYS B C 1
ATOM 6000 O O . LYS B 1 272 ? 44.812 32.562 30.703 1 85.81 272 LYS B O 1
ATOM 6005 N N . ASP B 1 273 ? 43.969 33.281 28.828 1 87.62 273 ASP B N 1
ATOM 6006 C CA . ASP B 1 273 ? 43.125 34.281 29.453 1 87.62 273 ASP B CA 1
ATOM 6007 C C . ASP B 1 273 ? 41.781 33.688 29.859 1 87.62 273 ASP B C 1
ATOM 6009 O O . ASP B 1 273 ? 40.875 34.406 30.266 1 87.62 273 ASP B O 1
ATOM 6013 N N . SER B 1 274 ? 41.719 32.406 29.953 1 91.38 274 SER B N 1
ATOM 6014 C CA . SER B 1 274 ? 40.438 31.75 30.234 1 91.38 274 SER B CA 1
ATOM 6015 C C . SER B 1 274 ? 40.312 31.422 31.719 1 91.38 274 SER B C 1
ATOM 6017 O O . SER B 1 274 ? 41.281 31 32.375 1 91.38 274 SER B O 1
ATOM 6019 N N . TRP B 1 275 ? 39.125 31.656 32.219 1 95.12 275 TRP B N 1
ATOM 6020 C CA . TRP B 1 275 ? 38.812 31.266 33.594 1 95.12 275 TRP B CA 1
ATOM 6021 C C . TRP B 1 275 ? 38.531 29.766 33.688 1 95.12 275 TRP B C 1
ATOM 6023 O O . TRP B 1 275 ? 38.5 29.203 34.781 1 95.12 275 TRP B O 1
ATOM 6033 N N . LEU B 1 276 ? 38.344 29.109 32.594 1 96.31 276 LEU B N 1
ATOM 6034 C CA . LEU B 1 276 ? 38 27.703 32.531 1 96.31 276 LEU B CA 1
ATOM 6035 C C . LEU B 1 276 ? 39.219 26.828 32.844 1 96.31 276 LEU B C 1
ATOM 6037 O O . LEU B 1 276 ? 40.219 26.938 32.125 1 96.31 276 LEU B O 1
ATOM 6041 N N . LYS B 1 277 ? 39.125 26.062 33.812 1 95.75 277 LYS B N 1
ATOM 6042 C CA . LYS B 1 277 ? 40.188 25.156 34.188 1 95.75 277 LYS B CA 1
ATOM 6043 C C . LYS B 1 277 ? 40.031 23.797 33.562 1 95.75 277 LYS B C 1
ATOM 6045 O O . LYS B 1 277 ? 41.031 23.188 33.125 1 95.75 277 LYS B O 1
ATOM 6050 N N . ASP B 1 278 ? 38.812 23.297 33.625 1 95.88 278 ASP B N 1
ATOM 6051 C CA . ASP B 1 278 ? 38.469 21.969 33.094 1 95.88 278 ASP B CA 1
ATOM 6052 C C . ASP B 1 278 ? 36.969 21.844 32.875 1 95.88 278 ASP B C 1
ATOM 6054 O O . ASP B 1 278 ? 36.188 22.766 33.188 1 95.88 278 ASP B O 1
ATOM 6058 N N . TYR B 1 279 ? 36.594 20.734 32.156 1 97.56 279 TYR B N 1
ATOM 6059 C CA . TYR B 1 279 ? 35.188 20.469 32.031 1 97.56 279 TYR B CA 1
ATOM 6060 C C . TYR B 1 279 ? 34.875 18.984 32.125 1 97.56 279 TYR B C 1
ATOM 6062 O O . TYR B 1 279 ? 35.75 18.156 31.875 1 97.56 279 TYR B O 1
ATOM 6070 N N . VAL B 1 280 ? 33.656 18.609 32.562 1 96.44 280 VAL B N 1
ATOM 6071 C CA . VAL B 1 280 ? 33.156 17.234 32.625 1 96.44 280 VAL B CA 1
ATOM 6072 C C . VAL B 1 280 ? 31.844 17.141 31.844 1 96.44 280 VAL B C 1
ATOM 6074 O O . VAL B 1 280 ? 30.891 17.844 32.125 1 96.44 280 VAL B O 1
ATOM 6077 N N . ASP B 1 281 ? 31.812 16.281 30.875 1 95.06 281 ASP B N 1
ATOM 6078 C CA . ASP B 1 281 ? 30.656 16.125 30 1 95.06 281 ASP B CA 1
ATOM 6079 C C . ASP B 1 281 ? 29.703 15.055 30.531 1 95.06 281 ASP B C 1
ATOM 6081 O O . ASP B 1 281 ? 30.016 13.859 30.453 1 95.06 281 ASP B O 1
ATOM 6085 N N . TYR B 1 282 ? 28.547 15.422 31.031 1 94.88 282 TYR B N 1
ATOM 6086 C CA . TYR B 1 282 ? 27.516 14.516 31.531 1 94.88 282 TYR B CA 1
ATOM 6087 C C . TYR B 1 282 ? 26.391 14.367 30.516 1 94.88 282 TYR B C 1
ATOM 6089 O O . TYR B 1 282 ? 25.328 13.844 30.844 1 94.88 282 TYR B O 1
ATOM 6097 N N . SER B 1 283 ? 26.641 14.789 29.344 1 93.56 283 SER B N 1
ATOM 6098 C CA . SER B 1 283 ? 25.578 14.844 28.344 1 93.56 283 SER B CA 1
ATOM 6099 C C . SER B 1 283 ? 25.062 13.445 28.016 1 93.56 283 SER B C 1
ATOM 6101 O O . SER B 1 283 ? 25.828 12.484 27.969 1 93.56 283 SER B O 1
ATOM 6103 N N . SER B 1 284 ? 23.812 13.336 27.766 1 90.62 284 SER B N 1
ATOM 6104 C CA . SER B 1 284 ? 23.156 12.117 27.297 1 90.62 284 SER B CA 1
ATOM 6105 C C . SER B 1 284 ? 22.234 12.406 26.125 1 90.62 284 SER B C 1
ATOM 6107 O O . SER B 1 284 ? 22.672 12.492 24.969 1 90.62 284 SER B O 1
ATOM 6109 N N . GLN B 1 285 ? 21 12.938 26.391 1 89.44 285 GLN B N 1
ATOM 6110 C CA . GLN B 1 285 ? 20.094 13.32 25.312 1 89.44 285 GLN B CA 1
ATOM 6111 C C . GLN B 1 285 ? 20.094 14.836 25.109 1 89.44 285 GLN B C 1
ATOM 6113 O O . GLN B 1 285 ? 19.672 15.32 24.062 1 89.44 285 GLN B O 1
ATOM 6118 N N . THR B 1 286 ? 20.594 15.461 26.156 1 94.62 286 THR B N 1
ATOM 6119 C CA . THR B 1 286 ? 20.75 16.906 26.109 1 94.62 286 THR B CA 1
ATOM 6120 C C . THR B 1 286 ? 22.125 17.328 26.641 1 94.62 286 THR B C 1
ATOM 6122 O O . THR B 1 286 ? 22.828 16.516 27.234 1 94.62 286 THR B O 1
ATOM 6125 N N . PHE B 1 287 ? 22.453 18.484 26.422 1 95.81 287 PHE B N 1
ATOM 6126 C CA . PHE B 1 287 ? 23.75 19 26.875 1 95.81 287 PHE B CA 1
ATOM 6127 C C . PHE B 1 287 ? 23.75 19.172 28.391 1 95.81 287 PHE B C 1
ATOM 6129 O O . PHE B 1 287 ? 22.797 19.688 28.984 1 95.81 287 PHE B O 1
ATOM 6136 N N . ARG B 1 288 ? 24.719 18.719 28.984 1 96.62 288 ARG B N 1
ATOM 6137 C CA . ARG B 1 288 ? 25.047 18.953 30.391 1 96.62 288 ARG B CA 1
ATOM 6138 C C . ARG B 1 288 ? 26.547 18.844 30.641 1 96.62 288 ARG B C 1
ATOM 6140 O O . ARG B 1 288 ? 27.031 17.766 31 1 96.62 288 ARG B O 1
ATOM 6147 N N . VAL B 1 289 ? 27.156 19.922 30.5 1 97.69 289 VAL B N 1
ATOM 6148 C CA . VAL B 1 289 ? 28.594 19.938 30.656 1 97.69 289 VAL B CA 1
ATOM 6149 C C . VAL B 1 289 ? 28.984 20.828 31.844 1 97.69 289 VAL B C 1
ATOM 6151 O O . VAL B 1 289 ? 28.688 22.016 31.844 1 97.69 289 VAL B O 1
ATOM 6154 N N . GLU B 1 290 ? 29.609 20.281 32.781 1 98 290 GLU B N 1
ATOM 6155 C CA . GLU B 1 290 ? 30.109 21.047 33.906 1 98 290 GLU B CA 1
ATOM 6156 C C . GLU B 1 290 ? 31.359 21.844 33.531 1 98 290 GLU B C 1
ATOM 6158 O O . GLU B 1 290 ? 32.312 21.297 32.969 1 98 290 GLU B O 1
ATOM 6163 N N . LEU B 1 291 ? 31.297 23.078 33.812 1 97.94 291 LEU B N 1
ATOM 6164 C CA . LEU B 1 291 ? 32.438 23.953 33.562 1 97.94 291 LEU B CA 1
ATOM 6165 C C . LEU B 1 291 ? 33.125 24.312 34.875 1 97.94 291 LEU B C 1
ATOM 6167 O O . LEU B 1 291 ? 32.531 24.984 35.719 1 97.94 291 LEU B O 1
ATOM 6171 N N . GLN B 1 292 ? 34.344 23.875 34.938 1 97 292 GLN B N 1
ATOM 6172 C CA . GLN B 1 292 ? 35.125 24.109 36.156 1 97 292 GLN B CA 1
ATOM 6173 C C . GLN B 1 292 ? 36.031 25.328 36 1 97 292 GLN B C 1
ATOM 6175 O O . GLN B 1 292 ? 36.875 25.375 35.094 1 97 292 GLN B O 1
ATOM 6180 N N . TYR B 1 293 ? 35.844 26.281 36.906 1 96 293 TYR B N 1
ATOM 6181 C CA . TYR B 1 293 ? 36.656 27.484 36.844 1 96 293 TYR B CA 1
ATOM 6182 C C . TYR B 1 293 ? 37.844 27.406 37.75 1 96 293 TYR B C 1
ATOM 6184 O O . TYR B 1 293 ? 37.875 26.625 38.719 1 96 293 TYR B O 1
ATOM 6192 N N . LYS B 1 294 ? 38.844 28.203 37.469 1 93.75 294 LYS B N 1
ATOM 6193 C CA . LYS B 1 294 ? 40.062 28.266 38.281 1 93.75 294 LYS B CA 1
ATOM 6194 C C . LYS B 1 294 ? 39.75 28.781 39.688 1 93.75 294 LYS B C 1
ATOM 6196 O O . LYS B 1 294 ? 38.812 29.547 39.906 1 93.75 294 LYS B O 1
ATOM 6201 N N . LYS B 1 295 ? 40.594 28.344 40.625 1 90.44 295 LYS B N 1
ATOM 6202 C CA . LYS B 1 295 ? 40.406 28.75 42 1 90.44 295 LYS B CA 1
ATOM 6203 C C . LYS B 1 295 ? 40.406 30.266 42.156 1 90.44 295 LYS B C 1
ATOM 6205 O O . LYS B 1 295 ? 41.312 30.953 41.656 1 90.44 295 LYS B O 1
ATOM 6210 N N . GLY B 1 296 ? 39.375 30.859 42.719 1 90.44 296 GLY B N 1
ATOM 6211 C CA . GLY B 1 296 ? 39.25 32.281 42.938 1 90.44 296 GLY B CA 1
ATOM 6212 C C . GLY B 1 296 ? 38.75 33.031 41.719 1 90.44 296 GLY B C 1
ATOM 6213 O O . GLY B 1 296 ? 38.656 34.281 41.75 1 90.44 296 GLY B O 1
ATOM 6214 N N . GLU B 1 297 ? 38.375 32.344 40.625 1 92 297 GLU B N 1
ATOM 6215 C CA . GLU B 1 297 ? 37.969 33 39.375 1 92 297 GLU B CA 1
ATOM 6216 C C . GLU B 1 297 ? 36.562 32.656 38.969 1 92 297 GLU B C 1
ATOM 6218 O O . GLU B 1 297 ? 36.281 32.312 37.812 1 92 297 GLU B O 1
ATOM 6223 N N . LYS B 1 298 ? 35.688 32.656 39.969 1 94.81 298 LYS B N 1
ATOM 6224 C CA . LYS B 1 298 ? 34.281 32.438 39.594 1 94.81 298 LYS B CA 1
ATOM 6225 C C . LYS B 1 298 ? 33.812 33.469 38.562 1 94.81 298 LYS B C 1
ATOM 6227 O O . LYS B 1 298 ? 33.812 34.688 38.844 1 94.81 298 LYS B O 1
ATOM 6232 N N . PRO B 1 299 ? 33.375 32.969 37.438 1 96 299 PRO B N 1
ATOM 6233 C CA . PRO B 1 299 ? 33.094 33.938 36.375 1 96 299 PRO B CA 1
ATOM 6234 C C . PRO B 1 299 ? 31.734 34.625 36.531 1 96 299 PRO B C 1
ATOM 6236 O O . PRO B 1 299 ? 30.781 33.969 36.969 1 96 299 PRO B O 1
ATOM 6239 N N . SER B 1 300 ? 31.672 35.875 36.125 1 94.88 300 SER B N 1
ATOM 6240 C CA . SER B 1 300 ? 30.406 36.594 36 1 94.88 300 SER B CA 1
ATOM 6241 C C . SER B 1 300 ? 29.688 36.219 34.688 1 94.88 300 SER B C 1
ATOM 6243 O O . SER B 1 300 ? 30.281 35.594 33.812 1 94.88 300 SER B O 1
ATOM 6245 N N . GLN B 1 301 ? 28.484 36.594 34.719 1 93.81 301 GLN B N 1
ATOM 6246 C CA . GLN B 1 301 ? 27.719 36.375 33.5 1 93.81 301 GLN B CA 1
ATOM 6247 C C . GLN B 1 301 ? 28.391 37 32.281 1 93.81 301 GLN B C 1
ATOM 6249 O O . GLN B 1 301 ? 28.406 36.406 31.203 1 93.81 301 GLN B O 1
ATOM 6254 N N . LYS B 1 302 ? 28.891 38.094 32.469 1 94.38 302 LYS B N 1
ATOM 6255 C CA . LYS B 1 302 ? 29.594 38.812 31.391 1 94.38 302 LYS B CA 1
ATOM 6256 C C . LYS B 1 302 ? 30.812 38.031 30.922 1 94.38 302 LYS B C 1
ATOM 6258 O O . LYS B 1 302 ? 31.094 37.938 29.734 1 94.38 302 LYS B O 1
ATOM 6263 N N . GLU B 1 303 ? 31.547 37.5 31.812 1 94.69 303 GLU B N 1
ATOM 6264 C CA . GLU B 1 303 ? 32.75 36.75 31.516 1 94.69 303 GLU B CA 1
ATOM 6265 C C . GLU B 1 303 ? 32.406 35.438 30.797 1 94.69 303 GLU B C 1
ATOM 6267 O O . GLU B 1 303 ? 33.156 35 29.906 1 94.69 303 GLU B O 1
ATOM 6272 N N . ILE B 1 304 ? 31.344 34.875 31.25 1 96.38 304 ILE B N 1
ATOM 6273 C CA . ILE B 1 304 ? 30.891 33.625 30.625 1 96.38 304 ILE B CA 1
ATOM 6274 C C . ILE B 1 304 ? 30.547 33.875 29.156 1 96.38 304 ILE B C 1
ATOM 6276 O O . ILE B 1 304 ? 31.031 33.188 28.266 1 96.38 304 ILE B O 1
ATOM 6280 N N . MET B 1 305 ? 29.812 34.906 28.969 1 93.5 305 MET B N 1
ATOM 6281 C CA . MET B 1 305 ? 29.359 35.219 27.625 1 93.5 305 MET B CA 1
ATOM 6282 C C . MET B 1 305 ? 30.531 35.656 26.75 1 93.5 305 MET B C 1
ATOM 6284 O O . MET B 1 305 ? 30.531 35.438 25.531 1 93.5 305 MET B O 1
ATOM 6288 N N . ALA B 1 306 ? 31.469 36.281 27.375 1 93.56 306 ALA B N 1
ATOM 6289 C CA . ALA B 1 306 ? 32.656 36.719 26.625 1 93.56 306 ALA B CA 1
ATOM 6290 C C . ALA B 1 306 ? 33.469 35.531 26.156 1 93.56 306 ALA B C 1
ATOM 6292 O O . ALA B 1 306 ? 34.031 35.562 25.062 1 93.56 306 ALA B O 1
ATOM 6293 N N . LEU B 1 307 ? 33.531 34.594 26.938 1 94.19 307 LEU B N 1
ATOM 6294 C CA . LEU B 1 307 ? 34.312 33.406 26.594 1 94.19 307 LEU B CA 1
ATOM 6295 C C . LEU B 1 307 ? 33.531 32.531 25.594 1 94.19 307 LEU B C 1
ATOM 6297 O O . LEU B 1 307 ? 34.156 31.938 24.703 1 94.19 307 LEU B O 1
ATOM 6301 N N . PHE B 1 308 ? 32.25 32.406 25.781 1 95.94 308 PHE B N 1
ATOM 6302 C CA . PHE B 1 308 ? 31.391 31.625 24.891 1 95.94 308 PHE B CA 1
ATOM 6303 C C . PHE B 1 308 ? 30.609 32.531 23.953 1 95.94 308 PHE B C 1
ATOM 6305 O O . PHE B 1 308 ? 29.375 32.531 23.953 1 95.94 308 PHE B O 1
ATOM 6312 N N . ASN B 1 309 ? 31.344 33.219 23.062 1 93.56 309 ASN B N 1
ATOM 6313 C CA . ASN B 1 309 ? 30.766 34.281 22.25 1 93.56 309 ASN B CA 1
ATOM 6314 C C . ASN B 1 309 ? 30.422 33.781 20.844 1 93.56 309 ASN B C 1
ATOM 6316 O O . ASN B 1 309 ? 29.938 34.562 20.016 1 93.56 309 ASN B O 1
ATOM 6320 N N . LYS B 1 310 ? 30.625 32.5 20.625 1 95.62 310 LYS B N 1
ATOM 6321 C CA . LYS B 1 310 ? 30.25 31.938 19.328 1 95.62 310 LYS B CA 1
ATOM 6322 C C . LYS B 1 310 ? 28.75 31.734 19.219 1 95.62 310 LYS B C 1
ATOM 6324 O O . LYS B 1 310 ? 28.094 31.344 20.188 1 95.62 310 LYS B O 1
ATOM 6329 N N . GLU B 1 311 ? 28.203 32.094 18.062 1 96.38 311 GLU B N 1
ATOM 6330 C CA . GLU B 1 311 ? 26.781 31.953 17.766 1 96.38 311 GLU B CA 1
ATOM 6331 C C . GLU B 1 311 ? 26.562 31.281 16.422 1 96.38 311 GLU B C 1
ATOM 6333 O O . GLU B 1 311 ? 27.5 31.125 15.641 1 96.38 311 GLU B O 1
ATOM 6338 N N . ASP B 1 312 ? 25.438 30.703 16.25 1 95.88 312 ASP B N 1
ATOM 6339 C CA . ASP B 1 312 ? 24.984 30.312 14.922 1 95.88 312 ASP B CA 1
ATOM 6340 C C . ASP B 1 312 ? 24.078 31.375 14.32 1 95.88 312 ASP B C 1
ATOM 6342 O O . ASP B 1 312 ? 23.094 31.797 14.938 1 95.88 312 ASP B O 1
ATOM 6346 N N . VAL B 1 313 ? 24.484 31.859 13.18 1 95.31 313 VAL B N 1
ATOM 6347 C CA . VAL B 1 313 ? 23.719 32.906 12.531 1 95.31 313 VAL B CA 1
ATOM 6348 C C . VAL B 1 313 ? 23.094 32.375 11.242 1 95.31 313 VAL B C 1
ATOM 6350 O O . VAL B 1 313 ? 23.781 31.797 10.406 1 95.31 313 VAL B O 1
ATOM 6353 N N . GLN B 1 314 ? 21.812 32.531 11.172 1 94.44 314 GLN B N 1
ATOM 6354 C CA . GLN B 1 314 ? 21.062 32.125 9.992 1 94.44 314 GLN B CA 1
ATOM 6355 C C . GLN B 1 314 ? 20.375 33.312 9.336 1 94.44 314 GLN B C 1
ATOM 6357 O O . GLN B 1 314 ? 19.797 34.156 10.031 1 94.44 314 GLN B O 1
ATOM 6362 N N . THR B 1 315 ? 20.531 33.375 8.039 1 92.88 315 THR B N 1
ATOM 6363 C CA . THR B 1 315 ? 19.766 34.375 7.305 1 92.88 315 THR B CA 1
ATOM 6364 C C . THR B 1 315 ? 18.359 33.875 6.977 1 92.88 315 THR B C 1
ATOM 6366 O O . THR B 1 315 ? 18.219 32.781 6.398 1 92.88 315 THR B O 1
ATOM 6369 N N . LEU B 1 316 ? 17.438 34.625 7.359 1 93.5 316 LEU B N 1
ATOM 6370 C CA . LEU B 1 316 ? 16.062 34.219 7.098 1 93.5 316 LEU B CA 1
ATOM 6371 C C . LEU B 1 316 ? 15.734 34.281 5.613 1 93.5 316 LEU B C 1
ATOM 6373 O O . LEU B 1 316 ? 16.156 35.25 4.938 1 93.5 316 LEU B O 1
ATOM 6377 N N . ALA B 1 317 ? 15.18 33.281 5.078 1 91.75 317 ALA B N 1
ATOM 6378 C CA . ALA B 1 317 ? 14.656 33.156 3.719 1 91.75 317 ALA B CA 1
ATOM 6379 C C . ALA B 1 317 ? 13.32 32.438 3.699 1 91.75 317 ALA B C 1
ATOM 6381 O O . ALA B 1 317 ? 13.266 31.234 3.426 1 91.75 317 ALA B O 1
ATOM 6382 N N . MET B 1 318 ? 12.258 33.188 3.879 1 93.06 318 MET B N 1
ATOM 6383 C CA . MET B 1 318 ? 10.953 32.594 4.066 1 93.06 318 MET B CA 1
ATOM 6384 C C . MET B 1 318 ? 10.242 32.406 2.727 1 93.06 318 MET B C 1
ATOM 6386 O O . MET B 1 318 ? 9.164 32.938 2.506 1 93.06 318 MET B O 1
ATOM 6390 N N . ASN B 1 319 ? 10.875 31.594 1.932 1 92.06 319 ASN B N 1
ATOM 6391 C CA . ASN B 1 319 ? 10.352 31.266 0.61 1 92.06 319 ASN B CA 1
ATOM 6392 C C . ASN B 1 319 ? 9.273 30.188 0.688 1 92.06 319 ASN B C 1
ATOM 6394 O O . ASN B 1 319 ? 9.477 29.141 1.321 1 92.06 319 ASN B O 1
ATOM 6398 N N . VAL B 1 320 ? 8.102 30.484 0.111 1 92.88 320 VAL B N 1
ATOM 6399 C CA . VAL B 1 320 ? 7.004 29.516 0.078 1 92.88 320 VAL B CA 1
ATOM 6400 C C . VAL B 1 320 ? 6.406 29.469 -1.325 1 92.88 320 VAL B C 1
ATOM 6402 O O . VAL B 1 320 ? 6.578 30.406 -2.115 1 92.88 320 VAL B O 1
ATOM 6405 N N . ILE B 1 321 ? 5.848 28.359 -1.574 1 92 321 ILE B N 1
ATOM 6406 C CA . ILE B 1 321 ? 4.992 28.281 -2.752 1 92 321 ILE B CA 1
ATOM 6407 C C . ILE B 1 321 ? 3.562 28.656 -2.381 1 92 321 ILE B C 1
ATOM 6409 O O . ILE B 1 321 ? 2.955 28.047 -1.503 1 92 321 ILE B O 1
ATOM 6413 N N . THR B 1 322 ? 3.059 29.641 -3.055 1 93.75 322 THR B N 1
ATOM 6414 C CA . THR B 1 322 ? 1.726 30.141 -2.734 1 93.75 322 THR B CA 1
ATOM 6415 C C . THR B 1 322 ? 0.651 29.234 -3.305 1 93.75 322 THR B C 1
ATOM 6417 O O . THR B 1 322 ? 0.943 28.359 -4.129 1 93.75 322 THR B O 1
ATOM 6420 N N . TYR B 1 323 ? -0.602 29.344 -2.811 1 91 323 TYR B N 1
ATOM 6421 C CA . TYR B 1 323 ? -1.697 28.484 -3.242 1 91 323 TYR B CA 1
ATOM 6422 C C . TYR B 1 323 ? -1.976 28.672 -4.73 1 91 323 TYR B C 1
ATOM 6424 O O . TYR B 1 323 ? -2.604 27.812 -5.359 1 91 323 TYR B O 1
ATOM 6432 N N . ASP B 1 324 ? -1.503 29.766 -5.289 1 88.44 324 ASP B N 1
ATOM 6433 C CA . ASP B 1 324 ? -1.678 30 -6.719 1 88.44 324 ASP B CA 1
ATOM 6434 C C . ASP B 1 324 ? -0.435 29.578 -7.5 1 88.44 324 ASP B C 1
ATOM 6436 O O . ASP B 1 324 ? -0.294 29.906 -8.68 1 88.44 324 ASP B O 1
ATOM 6440 N N . GLY B 1 325 ? 0.581 29.031 -6.824 1 87.06 325 GLY B N 1
ATOM 6441 C CA . GLY B 1 325 ? 1.683 28.359 -7.496 1 87.06 325 GLY B CA 1
ATOM 6442 C C . GLY B 1 325 ? 2.877 29.266 -7.73 1 87.06 325 GLY B C 1
ATOM 6443 O O . GLY B 1 325 ? 3.695 29 -8.617 1 87.06 325 GLY B O 1
ATOM 6444 N N . LYS B 1 326 ? 3.01 30.25 -6.918 1 88.56 326 LYS B N 1
ATOM 6445 C CA . LYS B 1 326 ? 4.113 31.188 -7.086 1 88.56 326 LYS B CA 1
ATOM 6446 C C . LYS B 1 326 ? 5.102 31.094 -5.926 1 88.56 326 LYS B C 1
ATOM 6448 O O . LYS B 1 326 ? 4.707 30.828 -4.789 1 88.56 326 LYS B O 1
ATOM 6453 N N . LEU B 1 327 ? 6.367 31.281 -6.285 1 89.38 327 LEU B N 1
ATOM 6454 C CA . LEU B 1 327 ? 7.395 31.375 -5.258 1 89.38 327 LEU B CA 1
ATOM 6455 C C . LEU B 1 327 ? 7.449 32.781 -4.68 1 89.38 327 LEU B C 1
ATOM 6457 O O . LEU B 1 327 ? 7.609 33.75 -5.418 1 89.38 327 LEU B O 1
ATOM 6461 N N . LYS B 1 328 ? 7.238 32.906 -3.426 1 92.25 328 LYS B N 1
ATOM 6462 C CA . LYS B 1 328 ? 7.266 34.219 -2.779 1 92.25 328 LYS B CA 1
ATOM 6463 C C . LYS B 1 328 ? 8.039 34.188 -1.462 1 92.25 328 LYS B C 1
ATOM 6465 O O . LYS B 1 328 ? 8.086 33.125 -0.806 1 92.25 328 LYS B O 1
ATOM 6470 N N . ASN B 1 329 ? 8.68 35.25 -1.171 1 92.19 329 ASN B N 1
ATOM 6471 C CA . ASN B 1 329 ? 9.297 35.469 0.133 1 92.19 329 ASN B CA 1
ATOM 6472 C C . ASN B 1 329 ? 8.43 36.375 1.011 1 92.19 329 ASN B C 1
ATOM 6474 O O . ASN B 1 329 ? 8.156 37.5 0.651 1 92.19 329 ASN B O 1
ATOM 6478 N N . PHE B 1 330 ? 7.941 35.875 2.113 1 93.69 330 PHE B N 1
ATOM 6479 C CA . PHE B 1 330 ? 7.023 36.625 2.965 1 93.69 330 PHE B CA 1
ATOM 6480 C C . PHE B 1 330 ? 7.609 36.812 4.359 1 93.69 330 PHE B C 1
ATOM 6482 O O . PHE B 1 330 ? 8.461 36.031 4.789 1 93.69 330 PHE B O 1
ATOM 6489 N N . LYS B 1 331 ? 7.121 37.875 4.965 1 93.19 331 LYS B N 1
ATOM 6490 C CA . LYS B 1 331 ? 7.266 37.969 6.418 1 93.19 331 LYS B CA 1
ATOM 6491 C C . LYS B 1 331 ? 6.215 37.125 7.121 1 93.19 331 LYS B C 1
ATOM 6493 O O . LYS B 1 331 ? 5.195 36.75 6.531 1 93.19 331 LYS B O 1
ATOM 6498 N N . PRO B 1 332 ? 6.422 36.75 8.391 1 96.06 332 PRO B N 1
ATOM 6499 C CA . PRO B 1 332 ? 5.484 35.875 9.109 1 96.06 332 PRO B CA 1
ATOM 6500 C C . PRO B 1 332 ? 4.066 36.438 9.141 1 96.06 332 PRO B C 1
ATOM 6502 O O . PRO B 1 332 ? 3.094 35.688 9.047 1 96.06 332 PRO B O 1
ATOM 6505 N N . GLU B 1 333 ? 3.961 37.719 9.211 1 96.81 333 GLU B N 1
ATOM 6506 C CA . GLU B 1 333 ? 2.656 38.375 9.305 1 96.81 333 GLU B CA 1
ATOM 6507 C C . GLU B 1 333 ? 1.847 38.188 8.023 1 96.81 333 GLU B C 1
ATOM 6509 O O . GLU B 1 333 ? 0.634 37.969 8.078 1 96.81 333 GLU B O 1
ATOM 6514 N N . GLU B 1 334 ? 2.545 38.25 6.969 1 97.25 334 GLU B N 1
ATOM 6515 C CA . GLU B 1 334 ? 1.871 38.031 5.691 1 97.25 334 GLU B CA 1
ATOM 6516 C C . GLU B 1 334 ? 1.396 36.594 5.555 1 97.25 334 GLU B C 1
ATOM 6518 O O . GLU B 1 334 ? 0.318 36.344 5.012 1 97.25 334 GLU B O 1
ATOM 6523 N N . ILE B 1 335 ? 2.148 35.688 6.055 1 97.5 335 ILE B N 1
ATOM 6524 C CA . ILE B 1 335 ? 1.772 34.281 6.02 1 97.5 335 ILE B CA 1
ATOM 6525 C C . ILE B 1 335 ? 0.518 34.062 6.863 1 97.5 335 ILE B C 1
ATOM 6527 O O . ILE B 1 335 ? -0.405 33.344 6.441 1 97.5 335 ILE B O 1
ATOM 6531 N N . ILE B 1 336 ? 0.456 34.719 7.984 1 98.56 336 ILE B N 1
ATOM 6532 C CA . ILE B 1 336 ? -0.696 34.594 8.875 1 98.56 336 ILE B CA 1
ATOM 6533 C C . ILE B 1 336 ? -1.948 35.094 8.156 1 98.56 336 ILE B C 1
ATOM 6535 O O . ILE B 1 336 ? -2.98 34.406 8.156 1 98.56 336 ILE B O 1
ATOM 6539 N N . LYS B 1 337 ? -1.845 36.25 7.566 1 98.31 337 LYS B N 1
ATOM 6540 C CA . LYS B 1 337 ? -2.969 36.844 6.863 1 98.31 337 LYS B CA 1
ATOM 6541 C C . LYS B 1 337 ? -3.469 35.938 5.738 1 98.31 337 LYS B C 1
ATOM 6543 O O . LYS B 1 337 ? -4.656 35.625 5.672 1 98.31 337 LYS B O 1
ATOM 6548 N N . ARG B 1 338 ? -2.578 35.5 4.949 1 97.81 338 ARG B N 1
ATOM 6549 C CA . ARG B 1 338 ? -2.932 34.719 3.781 1 97.81 338 ARG B CA 1
ATOM 6550 C C . ARG B 1 338 ? -3.518 33.375 4.195 1 97.81 338 ARG B C 1
ATOM 6552 O O . ARG B 1 338 ? -4.48 32.906 3.588 1 97.81 338 ARG B O 1
ATOM 6559 N N . PHE B 1 339 ? -2.957 32.844 5.215 1 98.25 339 PHE B N 1
ATOM 6560 C CA . PHE B 1 339 ? -3.447 31.547 5.703 1 98.25 339 PHE B CA 1
ATOM 6561 C C . PHE B 1 339 ? -4.871 31.688 6.23 1 98.25 339 PHE B C 1
ATOM 6563 O O . PHE B 1 339 ? -5.742 30.891 5.879 1 98.25 339 PHE B O 1
ATOM 6570 N N . CYS B 1 340 ? -5.07 32.656 7.023 1 98.56 340 CYS B N 1
ATOM 6571 C CA . CYS B 1 340 ? -6.391 32.844 7.609 1 98.56 340 CYS B CA 1
ATOM 6572 C C . CYS B 1 340 ? -7.441 33.094 6.531 1 98.56 340 CYS B C 1
ATOM 6574 O O . CYS B 1 340 ? -8.539 32.531 6.594 1 98.56 340 CYS B O 1
ATOM 6576 N N . ASP B 1 341 ? -7.086 33.875 5.594 1 98.12 341 ASP B N 1
ATOM 6577 C CA . ASP B 1 341 ? -8.023 34.156 4.508 1 98.12 341 ASP B CA 1
ATOM 6578 C C . ASP B 1 341 ? -8.328 32.906 3.715 1 98.12 341 ASP B C 1
ATOM 6580 O O . ASP B 1 341 ? -9.484 32.625 3.385 1 98.12 341 ASP B O 1
ATOM 6584 N N . PHE B 1 342 ? -7.312 32.156 3.428 1 98.06 342 PHE B N 1
ATOM 6585 C CA . PHE B 1 342 ? -7.504 30.906 2.697 1 98.06 342 PHE B CA 1
ATOM 6586 C C . PHE B 1 342 ? -8.359 29.938 3.5 1 98.06 342 PHE B C 1
ATOM 6588 O O . PHE B 1 342 ? -9.266 29.297 2.955 1 98.06 342 PHE B O 1
ATOM 6595 N N . ARG B 1 343 ? -8.07 29.781 4.766 1 98.25 343 ARG B N 1
ATOM 6596 C CA . ARG B 1 343 ? -8.805 28.844 5.621 1 98.25 343 ARG B CA 1
ATOM 6597 C C . ARG B 1 343 ? -10.281 29.234 5.691 1 98.25 343 ARG B C 1
ATOM 6599 O O . ARG B 1 343 ? -11.156 28.359 5.711 1 98.25 343 ARG B O 1
ATOM 6606 N N . LYS B 1 344 ? -10.539 30.5 5.75 1 97.69 344 LYS B N 1
ATOM 6607 C CA . LYS B 1 344 ? -11.93 30.953 5.746 1 97.69 344 LYS B CA 1
ATOM 6608 C C . LYS B 1 344 ? -12.664 30.469 4.5 1 97.69 344 LYS B C 1
ATOM 6610 O O . LYS B 1 344 ? -13.773 29.938 4.594 1 97.69 344 LYS B O 1
ATOM 6615 N N . THR B 1 345 ? -12.008 30.641 3.383 1 97.62 345 THR B N 1
ATOM 6616 C CA . THR B 1 345 ? -12.586 30.188 2.123 1 97.62 345 THR B CA 1
ATOM 6617 C C . THR B 1 345 ? -12.781 28.672 2.131 1 97.62 345 THR B C 1
ATOM 6619 O O . THR B 1 345 ? -13.805 28.172 1.668 1 97.62 345 THR B O 1
ATOM 6622 N N . HIS B 1 346 ? -11.828 28 2.654 1 98.06 346 HIS B N 1
ATOM 6623 C CA . HIS B 1 346 ? -11.891 26.531 2.754 1 98.06 346 HIS B CA 1
ATOM 6624 C C . HIS B 1 346 ? -13.062 26.094 3.627 1 98.06 346 HIS B C 1
ATOM 6626 O O . HIS B 1 346 ? -13.789 25.156 3.277 1 98.06 346 HIS B O 1
ATOM 6632 N N . LEU B 1 347 ? -13.273 26.797 4.703 1 98.5 347 LEU B N 1
ATOM 6633 C CA . LEU B 1 347 ? -14.344 26.422 5.625 1 98.5 347 LEU B CA 1
ATOM 6634 C C . LEU B 1 347 ? -15.711 26.688 5 1 98.5 347 LEU B C 1
ATOM 6636 O O . LEU B 1 347 ? -16.656 25.922 5.219 1 98.5 347 LEU B O 1
ATOM 6640 N N . ILE B 1 348 ? -15.781 27.766 4.293 1 98.5 348 ILE B N 1
ATOM 6641 C CA . ILE B 1 348 ? -17.031 28.031 3.592 1 98.5 348 ILE B CA 1
ATOM 6642 C C . ILE B 1 348 ? -17.344 26.875 2.633 1 98.5 348 ILE B C 1
ATOM 6644 O O . ILE B 1 348 ? -18.469 26.375 2.598 1 98.5 348 ILE B O 1
ATOM 6648 N N . ARG B 1 349 ? -16.344 26.438 1.888 1 98.12 349 ARG B N 1
ATOM 6649 C CA . ARG B 1 349 ? -16.484 25.297 0.993 1 98.12 349 ARG B CA 1
ATOM 6650 C C . ARG B 1 349 ? -16.922 24.047 1.761 1 98.12 349 ARG B C 1
ATOM 6652 O O . ARG B 1 349 ? -17.812 23.312 1.319 1 98.12 349 ARG B O 1
ATOM 6659 N N . ARG B 1 350 ? -16.344 23.812 2.867 1 98.44 350 ARG B N 1
ATOM 6660 C CA . ARG B 1 350 ? -16.641 22.656 3.709 1 98.44 350 ARG B CA 1
ATOM 6661 C C . ARG B 1 350 ? -18.078 22.672 4.191 1 98.44 350 ARG B C 1
ATOM 6663 O O . ARG B 1 350 ? -18.797 21.688 4.055 1 98.44 350 ARG B O 1
ATOM 6670 N N . PHE B 1 351 ? -18.5 23.797 4.688 1 98.62 351 PHE B N 1
ATOM 6671 C CA . PHE B 1 351 ? -19.828 23.875 5.285 1 98.62 351 PHE B CA 1
ATOM 6672 C C . PHE B 1 351 ? -20.906 23.875 4.211 1 98.62 351 PHE B C 1
ATOM 6674 O O . PHE B 1 351 ? -22.031 23.391 4.438 1 98.62 351 PHE B O 1
ATOM 6681 N N . LYS B 1 352 ? -20.562 24.375 3.039 1 98.56 352 LYS B N 1
ATOM 6682 C CA . LYS B 1 352 ? -21.484 24.234 1.918 1 98.56 352 LYS B CA 1
ATOM 6683 C C . LYS B 1 352 ? -21.688 22.766 1.551 1 98.56 352 LYS B C 1
ATOM 6685 O O . LYS B 1 352 ? -22.812 22.312 1.364 1 98.56 352 LYS B O 1
ATOM 6690 N N . ARG B 1 353 ? -20.531 22.031 1.437 1 98.38 353 ARG B N 1
ATOM 6691 C CA . ARG B 1 353 ? -20.625 20.609 1.138 1 98.38 353 ARG B CA 1
ATOM 6692 C C . ARG B 1 353 ? -21.406 19.859 2.213 1 98.38 353 ARG B C 1
ATOM 6694 O O . ARG B 1 353 ? -22.297 19.078 1.902 1 98.38 353 ARG B O 1
ATOM 6701 N N . LEU B 1 354 ? -21.141 20.188 3.432 1 98.44 354 LEU B N 1
ATOM 6702 C CA . LEU B 1 354 ? -21.797 19.531 4.547 1 98.44 354 LEU B CA 1
ATOM 6703 C C . LEU B 1 354 ? -23.297 19.859 4.555 1 98.44 354 LEU B C 1
ATOM 6705 O O . LEU B 1 354 ? -24.109 19 4.891 1 98.44 354 LEU B O 1
ATOM 6709 N N . SER B 1 355 ? -23.656 21.125 4.227 1 98.56 355 SER B N 1
ATOM 6710 C CA . SER B 1 355 ? -25.062 21.484 4.086 1 98.56 355 SER B CA 1
ATOM 6711 C C . SER B 1 355 ? -25.75 20.609 3.053 1 98.56 355 SER B C 1
ATOM 6713 O O . SER B 1 355 ? -26.875 20.141 3.287 1 98.56 355 SER B O 1
ATOM 6715 N N . GLY B 1 356 ? -25.062 20.422 1.97 1 98.38 356 GLY B N 1
ATOM 6716 C CA . GLY B 1 356 ? -25.609 19.562 0.931 1 98.38 356 GLY B CA 1
ATOM 6717 C C . GLY B 1 356 ? -25.859 18.141 1.393 1 98.38 356 GLY B C 1
ATOM 6718 O O . GLY B 1 356 ? -26.875 17.531 1.06 1 98.38 356 GLY B O 1
ATOM 6719 N N . LEU B 1 357 ? -25.031 17.625 2.145 1 98 357 LEU B N 1
ATOM 6720 C CA . LEU B 1 357 ? -25.172 16.266 2.662 1 98 357 LEU B CA 1
ATOM 6721 C C . LEU B 1 357 ? -26.344 16.172 3.629 1 98 357 LEU B C 1
ATOM 6723 O O . LEU B 1 357 ? -27.078 15.172 3.623 1 98 357 LEU B O 1
ATOM 6727 N N . GLU B 1 358 ? -26.469 17.219 4.484 1 98.19 358 GLU B N 1
ATOM 6728 C CA . GLU B 1 358 ? -27.594 17.234 5.402 1 98.19 358 GLU B CA 1
ATOM 6729 C C . GLU B 1 358 ? -28.922 17.328 4.648 1 98.19 358 GLU B C 1
ATOM 6731 O O . GLU B 1 358 ? -29.906 16.719 5.047 1 98.19 358 GLU B O 1
ATOM 6736 N N . GLU B 1 359 ? -28.938 18.094 3.625 1 98.38 359 GLU B N 1
ATOM 6737 C CA . GLU B 1 359 ? -30.125 18.188 2.795 1 98.38 359 GLU B CA 1
ATOM 6738 C C . GLU B 1 359 ? -30.484 16.844 2.178 1 98.38 359 GLU B C 1
ATOM 6740 O O . GLU B 1 359 ? -31.641 16.438 2.176 1 98.38 359 GLU B O 1
ATOM 6745 N N . GLU B 1 360 ? -29.516 16.234 1.658 1 98.12 360 GLU B N 1
ATOM 6746 C CA . GLU B 1 360 ? -29.734 14.906 1.082 1 98.12 360 GLU B CA 1
ATOM 6747 C C . GLU B 1 360 ? -30.25 13.93 2.129 1 98.12 360 GLU B C 1
ATOM 6749 O O . GLU B 1 360 ? -31.125 13.109 1.842 1 98.12 360 GLU B O 1
ATOM 6754 N N . LYS B 1 361 ? -29.672 14 3.283 1 97.94 361 LYS B N 1
ATOM 6755 C CA . LYS B 1 361 ? -30.109 13.148 4.387 1 97.94 361 LYS B CA 1
ATOM 6756 C C . LYS B 1 361 ? -31.594 13.375 4.703 1 97.94 361 LYS B C 1
ATOM 6758 O O . LYS B 1 361 ? -32.344 12.414 4.93 1 97.94 361 LYS B O 1
ATOM 6763 N N . ILE B 1 362 ? -32.031 14.602 4.746 1 98.25 362 ILE B N 1
ATOM 6764 C CA . ILE B 1 362 ? -33.406 14.945 4.992 1 98.25 362 ILE B CA 1
ATOM 6765 C C . ILE B 1 362 ? -34.281 14.367 3.883 1 98.25 362 ILE B C 1
ATOM 6767 O O . ILE B 1 362 ? -35.312 13.727 4.16 1 98.25 362 ILE B O 1
ATOM 6771 N N . GLU B 1 363 ? -33.875 14.5 2.676 1 98.12 363 GLU B N 1
ATOM 6772 C CA . GLU B 1 363 ? -34.656 14.047 1.53 1 98.12 363 GLU B CA 1
ATOM 6773 C C . GLU B 1 363 ? -34.781 12.523 1.504 1 98.12 363 GLU B C 1
ATOM 6775 O O . GLU B 1 363 ? -35.875 11.977 1.337 1 98.12 363 GLU B O 1
ATOM 6780 N N . ARG B 1 364 ? -33.719 11.852 1.697 1 97.75 364 ARG B N 1
ATOM 6781 C CA . ARG B 1 364 ? -33.688 10.398 1.641 1 97.75 364 ARG B CA 1
ATOM 6782 C C . ARG B 1 364 ? -34.562 9.789 2.732 1 97.75 364 ARG B C 1
ATOM 6784 O O . ARG B 1 364 ? -35.375 8.883 2.467 1 97.75 364 ARG B O 1
ATOM 6791 N N . ASN B 1 365 ? -34.375 10.328 3.943 1 97.81 365 ASN B N 1
ATOM 6792 C CA . ASN B 1 365 ? -35.188 9.812 5.039 1 97.81 365 ASN B CA 1
ATOM 6793 C C . ASN B 1 365 ? -36.688 10.102 4.832 1 97.81 365 ASN B C 1
ATOM 6795 O O . ASN B 1 365 ? -37.531 9.273 5.145 1 97.81 365 ASN B O 1
ATOM 6799 N N . SER B 1 366 ? -37.031 11.242 4.336 1 97.62 366 SER B N 1
ATOM 6800 C CA . SER B 1 366 ? -38.406 11.586 4.035 1 97.62 366 SER B CA 1
ATOM 6801 C C . SER B 1 366 ? -39 10.664 2.969 1 97.62 366 SER B C 1
ATOM 6803 O O . SER B 1 366 ? -40.125 10.203 3.09 1 97.62 366 SER B O 1
ATOM 6805 N N . GLU B 1 367 ? -38.219 10.383 1.962 1 97.31 367 GLU B N 1
ATOM 6806 C CA . GLU B 1 367 ? -38.688 9.508 0.895 1 97.31 367 GLU B CA 1
ATOM 6807 C C . GLU B 1 367 ? -38.844 8.07 1.392 1 97.31 367 GLU B C 1
ATOM 6809 O O . GLU B 1 367 ? -39.75 7.359 0.953 1 97.31 367 GLU B O 1
ATOM 6814 N N . LEU B 1 368 ? -37.969 7.68 2.266 1 97 368 LEU B N 1
ATOM 6815 C CA . LEU B 1 368 ? -38.094 6.336 2.824 1 97 368 LEU B CA 1
ATOM 6816 C C . LEU B 1 368 ? -39.406 6.207 3.607 1 97 368 LEU B C 1
ATOM 6818 O O . LEU B 1 368 ? -40.125 5.207 3.48 1 97 368 LEU B O 1
ATOM 6822 N N . ILE B 1 369 ? -39.75 7.234 4.391 1 96.5 369 ILE B N 1
ATOM 6823 C CA . ILE B 1 369 ? -41 7.23 5.152 1 96.5 369 ILE B CA 1
ATOM 6824 C C . ILE B 1 369 ? -42.188 7.16 4.195 1 96.5 369 ILE B C 1
ATOM 6826 O O . ILE B 1 369 ? -43.125 6.375 4.402 1 96.5 369 ILE B O 1
ATOM 6830 N N . ARG B 1 370 ? -42.125 7.891 3.178 1 96.62 370 ARG B N 1
ATOM 6831 C CA . ARG B 1 370 ? -43.188 7.871 2.176 1 96.62 370 ARG B CA 1
ATOM 6832 C C . ARG B 1 370 ? -43.281 6.508 1.499 1 96.62 370 ARG B C 1
ATOM 6834 O O . ARG B 1 370 ? -44.375 5.992 1.268 1 96.62 370 ARG B O 1
ATOM 6841 N N . PHE B 1 371 ? -42.125 5.941 1.132 1 96.88 371 PHE B N 1
ATOM 6842 C CA . PHE B 1 371 ? -42.031 4.629 0.508 1 96.88 371 PHE B CA 1
ATOM 6843 C C . PHE B 1 371 ? -42.75 3.574 1.334 1 96.88 371 PHE B C 1
ATOM 6845 O O . PHE B 1 371 ? -43.5 2.75 0.789 1 96.88 371 PHE B O 1
ATOM 6852 N N . ILE B 1 372 ? -42.562 3.664 2.625 1 94.31 372 ILE B N 1
ATOM 6853 C CA . ILE B 1 372 ? -43.156 2.707 3.551 1 94.31 372 ILE B CA 1
ATOM 6854 C C . ILE B 1 372 ? -44.656 2.971 3.676 1 94.31 372 ILE B C 1
ATOM 6856 O O . ILE B 1 372 ? -45.469 2.041 3.607 1 94.31 372 ILE B O 1
ATOM 6860 N N . LYS B 1 373 ? -45.031 4.223 3.805 1 93.75 373 LYS B N 1
ATOM 6861 C CA . LYS B 1 373 ? -46.438 4.602 3.959 1 93.75 373 LYS B CA 1
ATOM 6862 C C . LYS B 1 373 ? -47.25 4.191 2.736 1 93.75 373 LYS B C 1
ATOM 6864 O O . LYS B 1 373 ? -48.406 3.793 2.861 1 93.75 373 LYS B O 1
ATOM 6869 N N . GLU B 1 374 ? -46.625 4.227 1.589 1 94.88 374 GLU B N 1
ATOM 6870 C CA . GLU B 1 374 ? -47.312 3.896 0.344 1 94.88 374 GLU B CA 1
ATOM 6871 C C . GLU B 1 374 ? -47.219 2.402 0.04 1 94.88 374 GLU B C 1
ATOM 6873 O O . GLU B 1 374 ? -47.719 1.941 -0.995 1 94.88 374 GLU B O 1
ATOM 6878 N N . LYS B 1 375 ? -46.562 1.605 0.848 1 93.69 375 LYS B N 1
ATOM 6879 C CA . LYS B 1 375 ? -46.469 0.148 0.818 1 93.69 375 LYS B CA 1
ATOM 6880 C C . LYS B 1 375 ? -45.812 -0.337 -0.462 1 93.69 375 LYS B C 1
ATOM 6882 O O . LYS B 1 375 ? -46.312 -1.25 -1.124 1 93.69 375 LYS B O 1
ATOM 6887 N N . TRP B 1 376 ? -44.75 0.311 -0.804 1 93.44 376 TRP B N 1
ATOM 6888 C CA . TRP B 1 376 ? -44.031 -0.091 -1.997 1 93.44 376 TRP B CA 1
ATOM 6889 C C . TRP B 1 376 ? -43.312 -1.428 -1.78 1 93.44 376 TRP B C 1
ATOM 6891 O O . TRP B 1 376 ? -43.062 -2.158 -2.738 1 93.44 376 TRP B O 1
ATOM 6901 N N . ASN B 1 377 ? -43.062 -1.776 -0.498 1 91.25 377 ASN B N 1
ATOM 6902 C CA . ASN B 1 377 ? -42.469 -3.064 -0.17 1 91.25 377 ASN B CA 1
ATOM 6903 C C . ASN B 1 377 ? -43.406 -4.219 -0.48 1 91.25 377 ASN B C 1
ATOM 6905 O O . ASN B 1 377 ? -42.969 -5.359 -0.64 1 91.25 377 ASN B O 1
ATOM 6909 N N . GLU B 1 378 ? -44.656 -3.934 -0.581 1 90.94 378 GLU B N 1
ATOM 6910 C CA . GLU B 1 378 ? -45.625 -4.941 -0.949 1 90.94 378 GLU B CA 1
ATOM 6911 C C . GLU B 1 378 ? -45.875 -4.941 -2.455 1 90.94 378 GLU B C 1
ATOM 6913 O O . GLU B 1 378 ? -46 -6.004 -3.068 1 90.94 378 GLU B O 1
ATOM 6918 N N . LYS B 1 379 ? -45.875 -3.777 -3.018 1 93.25 379 LYS B N 1
ATOM 6919 C CA . LYS B 1 379 ? -46.188 -3.613 -4.438 1 93.25 379 LYS B CA 1
ATOM 6920 C C . LYS B 1 379 ? -45.125 -4.258 -5.309 1 93.25 379 LYS B C 1
ATOM 6922 O O . LYS B 1 379 ? -45.406 -4.695 -6.426 1 93.25 379 LYS B O 1
ATOM 6927 N N . VAL B 1 380 ? -43.938 -4.398 -4.781 1 94.75 380 VAL B N 1
ATOM 6928 C CA . VAL B 1 380 ? -42.781 -4.828 -5.551 1 94.75 380 VAL B CA 1
ATOM 6929 C C . VAL B 1 380 ? -42.969 -6.266 -6.027 1 94.75 380 VAL B C 1
ATOM 6931 O O . VAL B 1 380 ? -42.5 -6.641 -7.102 1 94.75 380 VAL B O 1
ATOM 6934 N N . ILE B 1 381 ? -43.688 -7.105 -5.32 1 92.12 381 ILE B N 1
ATOM 6935 C CA . ILE B 1 381 ? -43.844 -8.531 -5.598 1 92.12 381 ILE B CA 1
ATOM 6936 C C . ILE B 1 381 ? -44.562 -8.727 -6.93 1 92.12 381 ILE B C 1
ATOM 6938 O O . ILE B 1 381 ? -44.312 -9.695 -7.641 1 92.12 381 ILE B O 1
ATOM 6942 N N . GLY B 1 382 ? -45.312 -7.816 -7.367 1 92.69 382 GLY B N 1
ATOM 6943 C CA . GLY B 1 382 ? -46.062 -7.934 -8.609 1 92.69 382 GLY B CA 1
ATOM 6944 C C . GLY B 1 382 ? -45.375 -7.258 -9.781 1 92.69 382 GLY B C 1
ATOM 6945 O O . GLY B 1 382 ? -45.906 -7.281 -10.898 1 92.69 382 GLY B O 1
ATOM 6946 N N . ILE B 1 383 ? -44.25 -6.824 -9.531 1 95.81 383 ILE B N 1
ATOM 6947 C CA . ILE B 1 383 ? -43.531 -6.078 -10.57 1 95.81 383 ILE B CA 1
ATOM 6948 C C . ILE B 1 383 ? -42.531 -6.992 -11.258 1 95.81 383 ILE B C 1
ATOM 6950 O O . ILE B 1 383 ? -41.906 -7.844 -10.617 1 95.81 383 ILE B O 1
ATOM 6954 N N . LYS B 1 384 ? -42.281 -6.828 -12.445 1 96.44 384 LYS B N 1
ATOM 6955 C CA . LYS B 1 384 ? -41.562 -7.77 -13.305 1 96.44 384 LYS B CA 1
ATOM 6956 C C . LYS B 1 384 ? -40.062 -7.805 -12.953 1 96.44 384 LYS B C 1
ATOM 6958 O O . LYS B 1 384 ? -39.5 -8.875 -12.719 1 96.44 384 LYS B O 1
ATOM 6963 N N . SER B 1 385 ? -39.469 -6.523 -13.008 1 96.69 385 SER B N 1
ATOM 6964 C CA . SER B 1 385 ? -38.031 -6.465 -12.867 1 96.69 385 SER B CA 1
ATOM 6965 C C . SER B 1 385 ? -37.594 -5.293 -11.977 1 96.69 385 SER B C 1
ATOM 6967 O O . SER B 1 385 ? -38.406 -4.422 -11.672 1 96.69 385 SER B O 1
ATOM 6969 N N . LYS B 1 386 ? -36.281 -5.34 -11.547 1 96 386 LYS B N 1
ATOM 6970 C CA . LYS B 1 386 ? -35.719 -4.219 -10.797 1 96 386 LYS B CA 1
ATOM 6971 C C . LYS B 1 386 ? -35.875 -2.912 -11.57 1 96 386 LYS B C 1
ATOM 6973 O O . LYS B 1 386 ? -36.25 -1.886 -11 1 96 386 LYS B O 1
ATOM 6978 N N . LYS B 1 387 ? -35.625 -3.035 -12.883 1 97.19 387 LYS B N 1
ATOM 6979 C CA . LYS B 1 387 ? -35.75 -1.859 -13.742 1 97.19 387 LYS B CA 1
ATOM 6980 C C . LYS B 1 387 ? -37.156 -1.323 -13.75 1 97.19 387 LYS B C 1
ATOM 6982 O O . LYS B 1 387 ? -37.375 -0.112 -13.664 1 97.19 387 LYS B O 1
ATOM 6987 N N . ASP B 1 388 ? -38.156 -2.203 -13.875 1 97.44 388 ASP B N 1
ATOM 6988 C CA . ASP B 1 388 ? -39.562 -1.804 -13.859 1 97.44 388 ASP B CA 1
ATOM 6989 C C . ASP B 1 388 ? -39.938 -1.197 -12.508 1 97.44 388 ASP B C 1
ATOM 6991 O O . ASP B 1 388 ? -40.719 -0.244 -12.453 1 97.44 388 ASP B O 1
ATOM 6995 N N . PHE B 1 389 ? -39.438 -1.748 -11.492 1 97 389 PHE B N 1
ATOM 6996 C CA . PHE B 1 389 ? -39.688 -1.242 -10.148 1 97 389 PHE B CA 1
ATOM 6997 C C . PHE B 1 389 ? -39.156 0.177 -9.992 1 97 389 PHE B C 1
ATOM 6999 O O . PHE B 1 389 ? -39.875 1.066 -9.523 1 97 389 PHE B O 1
ATOM 7006 N N . GLU B 1 390 ? -37.906 0.421 -10.383 1 97.69 390 GLU B N 1
ATOM 7007 C CA . GLU B 1 390 ? -37.281 1.739 -10.32 1 97.69 390 GLU B CA 1
ATOM 7008 C C . GLU B 1 390 ? -38.031 2.752 -11.172 1 97.69 390 GLU B C 1
ATOM 7010 O O . GLU B 1 390 ? -38.219 3.902 -10.766 1 97.69 390 GLU B O 1
ATOM 7015 N N . GLU B 1 391 ? -38.562 2.281 -12.289 1 97.56 391 GLU B N 1
ATOM 7016 C CA . GLU B 1 391 ? -39.344 3.16 -13.156 1 97.56 391 GLU B CA 1
ATOM 7017 C C . GLU B 1 391 ? -40.625 3.572 -12.492 1 97.56 391 GLU B C 1
ATOM 7019 O O . GLU B 1 391 ? -41.062 4.719 -12.625 1 97.56 391 GLU B O 1
ATOM 7024 N N . LYS B 1 392 ? -41.281 2.674 -11.883 1 97.5 392 LYS B N 1
ATOM 7025 C CA . LYS B 1 392 ? -42.531 2.982 -11.18 1 97.5 392 LYS B CA 1
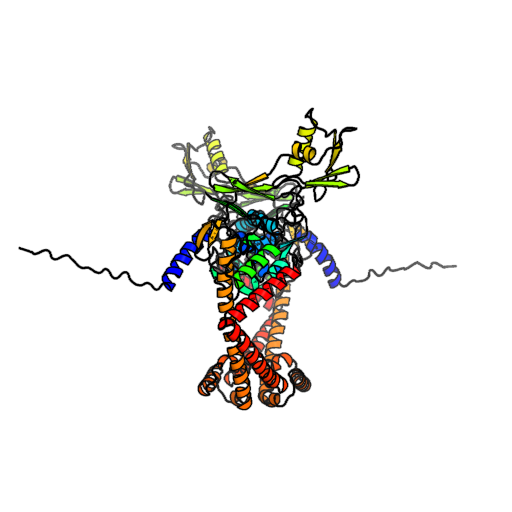ATOM 7026 C C . LYS B 1 392 ? -42.281 3.969 -10.039 1 97.5 392 LYS B C 1
ATOM 7028 O O . LYS B 1 392 ? -43.094 4.867 -9.805 1 97.5 392 LYS B O 1
ATOM 7033 N N . LEU B 1 393 ? -41.188 3.793 -9.32 1 97.56 393 LEU B N 1
ATOM 7034 C CA . LEU B 1 393 ? -40.844 4.727 -8.258 1 97.56 393 LEU B CA 1
ATOM 7035 C C . LEU B 1 393 ? -40.562 6.117 -8.828 1 97.56 393 LEU B C 1
ATOM 7037 O O . LEU B 1 393 ? -41.031 7.121 -8.266 1 97.56 393 LEU B O 1
ATOM 7041 N N . LYS B 1 394 ? -39.844 6.125 -9.922 1 97.5 394 LYS B N 1
ATOM 7042 C CA . LYS B 1 394 ? -39.531 7.395 -10.578 1 97.5 394 LYS B CA 1
ATOM 7043 C C . LYS B 1 394 ? -40.812 8.102 -11.016 1 97.5 394 LYS B C 1
ATOM 7045 O O . LYS B 1 394 ? -40.969 9.312 -10.828 1 97.5 394 LYS B O 1
ATOM 7050 N N . THR B 1 395 ? -41.719 7.312 -11.539 1 97.44 395 THR B N 1
ATOM 7051 C CA . THR B 1 395 ? -43 7.863 -11.977 1 97.44 395 THR B CA 1
ATOM 7052 C C . THR B 1 395 ? -43.812 8.375 -10.797 1 97.44 395 THR B C 1
ATOM 7054 O O . THR B 1 395 ? -44.562 9.352 -10.922 1 97.44 395 THR B O 1
ATOM 7057 N N . SER B 1 396 ? -43.625 7.754 -9.695 1 97.19 396 SER B N 1
ATOM 7058 C CA . SER B 1 396 ? -44.281 8.18 -8.477 1 97.19 396 SER B CA 1
ATOM 7059 C C . SER B 1 396 ? -43.531 9.312 -7.789 1 97.19 396 SER B C 1
ATOM 7061 O O . SER B 1 396 ? -43.75 9.578 -6.602 1 97.19 396 SER B O 1
ATOM 7063 N N . LYS B 1 397 ? -42.469 9.938 -8.406 1 97.19 397 LYS B N 1
ATOM 7064 C CA . LYS B 1 397 ? -41.781 11.172 -8.031 1 97.19 397 LYS B CA 1
ATOM 7065 C C . LYS B 1 397 ? -40.812 10.938 -6.875 1 97.19 397 LYS B C 1
ATOM 7067 O O . LYS B 1 397 ? -40.625 11.797 -6.016 1 97.19 397 LYS B O 1
ATOM 7072 N N . PHE B 1 398 ? -40.344 9.773 -6.797 1 97.88 398 PHE B N 1
ATOM 7073 C CA . PHE B 1 398 ? -39.219 9.523 -5.902 1 97.88 398 PHE B CA 1
ATOM 7074 C C . PHE B 1 398 ? -37.906 9.93 -6.562 1 97.88 398 PHE B C 1
ATOM 7076 O O . PHE B 1 398 ? -37.562 9.43 -7.637 1 97.88 398 PHE B O 1
ATOM 7083 N N . LYS B 1 399 ? -37.156 10.812 -5.98 1 97.38 399 LYS B N 1
ATOM 7084 C CA . LYS B 1 399 ? -35.875 11.266 -6.484 1 97.38 399 LYS B CA 1
ATOM 7085 C C . LYS B 1 399 ? -34.812 10.195 -6.309 1 97.38 399 LYS B C 1
ATOM 7087 O O . LYS B 1 399 ? -33.969 9.984 -7.199 1 97.38 399 LYS B O 1
ATOM 7092 N N . TYR B 1 400 ? -34.844 9.438 -5.18 1 97.94 400 TYR B N 1
ATOM 7093 C CA . TYR B 1 400 ? -33.844 8.453 -4.848 1 97.94 400 TYR B CA 1
ATOM 7094 C C . TYR B 1 400 ? -34.344 7.039 -5.086 1 97.94 400 TYR B C 1
ATOM 7096 O O . TYR B 1 400 ? -34.156 6.16 -4.238 1 97.94 400 TYR B O 1
ATOM 7104 N N . PHE B 1 401 ? -34.938 6.859 -6.234 1 97.31 401 PHE B N 1
ATOM 7105 C CA . PHE B 1 401 ? -35.656 5.617 -6.551 1 97.31 401 PHE B CA 1
ATOM 7106 C C . PHE B 1 401 ? -34.688 4.445 -6.605 1 97.31 401 PHE B C 1
ATOM 7108 O O . PHE B 1 401 ? -35.031 3.33 -6.207 1 97.31 401 PHE B O 1
ATOM 7115 N N . GLU B 1 402 ? -33.438 4.625 -7.121 1 97.25 402 GLU B N 1
ATOM 7116 C CA . GLU B 1 402 ? -32.469 3.547 -7.172 1 97.25 402 GLU B CA 1
ATOM 7117 C C . GLU B 1 402 ? -32.062 3.088 -5.766 1 97.25 402 GLU B C 1
ATOM 7119 O O . GLU B 1 402 ? -31.969 1.887 -5.508 1 97.25 402 GLU B O 1
ATOM 7124 N N . TRP B 1 403 ? -31.828 4.105 -4.953 1 96.88 403 TRP B N 1
ATOM 7125 C CA . TRP B 1 403 ? -31.469 3.807 -3.57 1 96.88 403 TRP B CA 1
ATOM 7126 C C . TRP B 1 403 ? -32.625 3.123 -2.852 1 96.88 403 TRP B C 1
ATOM 7128 O O . TRP B 1 403 ? -32.438 2.145 -2.127 1 96.88 403 TRP B O 1
ATOM 7138 N N . LEU B 1 404 ? -33.844 3.592 -3.016 1 97.38 404 LEU B N 1
ATOM 7139 C CA . LEU B 1 404 ? -35.031 3.035 -2.377 1 97.38 404 LEU B CA 1
ATOM 7140 C C . LEU B 1 404 ? -35.25 1.588 -2.805 1 97.38 404 LEU B C 1
ATOM 7142 O O . LEU B 1 404 ? -35.688 0.761 -2.01 1 97.38 404 LEU B O 1
ATOM 7146 N N . SER B 1 405 ? -34.906 1.328 -4.043 1 96.75 405 SER B N 1
ATOM 7147 C CA . SER B 1 405 ? -35.094 -0.032 -4.543 1 96.75 405 SER B CA 1
ATOM 7148 C C . SER B 1 405 ? -34.188 -1.009 -3.82 1 96.75 405 SER B C 1
ATOM 7150 O O . SER B 1 405 ? -34.469 -2.203 -3.738 1 96.75 405 SER B O 1
ATOM 7152 N N . THR B 1 406 ? -33.094 -0.506 -3.275 1 97.06 406 THR B N 1
ATOM 7153 C CA . THR B 1 406 ? -32.062 -1.362 -2.682 1 97.06 406 THR B CA 1
ATOM 7154 C C . THR B 1 406 ? -32.125 -1.284 -1.157 1 97.06 406 THR B C 1
ATOM 7156 O O . THR B 1 406 ? -31.188 -1.732 -0.478 1 97.06 406 THR B O 1
ATOM 7159 N N . ILE B 1 407 ? -33.156 -0.677 -0.622 1 96.12 407 ILE B N 1
ATOM 7160 C CA . ILE B 1 407 ? -33.25 -0.548 0.827 1 96.12 407 ILE B CA 1
ATOM 7161 C C . ILE B 1 407 ? -33.5 -1.917 1.451 1 96.12 407 ILE B C 1
ATOM 7163 O O . ILE B 1 407 ? -34.312 -2.701 0.931 1 96.12 407 ILE B O 1
ATOM 7167 N N . PRO B 1 408 ? -32.844 -2.275 2.469 1 96.81 408 PRO B N 1
ATOM 7168 C CA . PRO B 1 408 ? -33.094 -3.555 3.143 1 96.81 408 PRO B CA 1
ATOM 7169 C C . PRO B 1 408 ? -34.469 -3.627 3.799 1 96.81 408 PRO B C 1
ATOM 7171 O O . PRO B 1 408 ? -34.969 -2.623 4.324 1 96.81 408 PRO B O 1
ATOM 7174 N N . VAL B 1 409 ? -34.969 -4.793 3.955 1 95.5 409 VAL B N 1
ATOM 7175 C CA . VAL B 1 409 ? -36.344 -5.043 4.426 1 95.5 409 VAL B CA 1
ATOM 7176 C C . VAL B 1 409 ? -36.469 -4.605 5.883 1 95.5 409 VAL B C 1
ATOM 7178 O O . VAL B 1 409 ? -37.5 -4.055 6.281 1 95.5 409 VAL B O 1
ATOM 7181 N N . TYR B 1 410 ? -35.375 -4.754 6.672 1 95.56 410 TYR B N 1
ATOM 7182 C CA . TYR B 1 410 ? -35.469 -4.477 8.102 1 95.56 410 TYR B CA 1
ATOM 7183 C C . TYR B 1 410 ? -35.688 -2.988 8.352 1 95.56 410 TYR B C 1
ATOM 7185 O O . TYR B 1 410 ? -36.125 -2.592 9.43 1 95.56 410 TYR B O 1
ATOM 7193 N N . ARG B 1 411 ? -35.375 -2.17 7.391 1 95.94 411 ARG B N 1
ATOM 7194 C CA . ARG B 1 411 ? -35.469 -0.721 7.539 1 95.94 411 ARG B CA 1
ATOM 7195 C C . ARG B 1 411 ? -36.938 -0.277 7.633 1 95.94 411 ARG B C 1
ATOM 7197 O O . ARG B 1 411 ? -37.219 0.876 7.965 1 95.94 411 ARG B O 1
ATOM 7204 N N . MET B 1 412 ? -37.906 -1.178 7.477 1 94.88 412 MET B N 1
ATOM 7205 C CA . MET B 1 412 ? -39.312 -0.846 7.484 1 94.88 412 MET B CA 1
ATOM 7206 C C . MET B 1 412 ? -39.938 -1.118 8.852 1 94.88 412 MET B C 1
ATOM 7208 O O . MET B 1 412 ? -41.125 -0.846 9.078 1 94.88 412 MET B O 1
ATOM 7212 N N . THR B 1 413 ? -39.156 -1.545 9.805 1 93.5 413 THR B N 1
ATOM 7213 C CA . THR B 1 413 ? -39.656 -1.776 11.156 1 93.5 413 THR B CA 1
ATOM 7214 C C . THR B 1 413 ? -40.031 -0.457 11.828 1 93.5 413 THR B C 1
ATOM 7216 O O . THR B 1 413 ? -39.625 0.613 11.375 1 93.5 413 THR B O 1
ATOM 7219 N N . ILE B 1 414 ? -40.688 -0.525 12.906 1 95.06 414 ILE B N 1
ATOM 7220 C CA . ILE B 1 414 ? -41.25 0.639 13.602 1 95.06 414 ILE B CA 1
ATOM 7221 C C . ILE B 1 414 ? -40.094 1.505 14.125 1 95.06 414 ILE B C 1
ATOM 7223 O O . ILE B 1 414 ? -40.094 2.721 13.914 1 95.06 414 ILE B O 1
ATOM 7227 N N . GLU B 1 415 ? -39.125 0.917 14.711 1 94.88 415 GLU B N 1
ATOM 7228 C CA . GLU B 1 415 ? -38 1.639 15.297 1 94.88 415 GLU B CA 1
ATOM 7229 C C . GLU B 1 415 ? -37.156 2.314 14.211 1 94.88 415 GLU B C 1
ATOM 7231 O O . GLU B 1 415 ? -36.656 3.42 14.414 1 94.88 415 GLU B O 1
ATOM 7236 N N . GLU B 1 416 ? -37 1.587 13.117 1 93.06 416 GLU B N 1
ATOM 7237 C CA . GLU B 1 416 ? -36.188 2.146 12.031 1 93.06 416 GLU B CA 1
ATOM 7238 C C . GLU B 1 416 ? -36.875 3.377 11.43 1 93.06 416 GLU B C 1
ATOM 7240 O O . GLU B 1 416 ? -36.188 4.348 11.07 1 93.06 416 GLU B O 1
ATOM 7245 N N . VAL B 1 417 ? -38.219 3.375 11.375 1 93.62 417 VAL B N 1
ATOM 7246 C CA . VAL B 1 417 ? -38.969 4.523 10.875 1 93.62 417 VAL B CA 1
ATOM 7247 C C . VAL B 1 417 ? -38.844 5.688 11.859 1 93.62 417 VAL B C 1
ATOM 7249 O O . VAL B 1 417 ? -38.656 6.836 11.453 1 93.62 417 VAL B O 1
ATOM 7252 N N . LYS B 1 418 ? -38.875 5.43 13.086 1 96.06 418 LYS B N 1
ATOM 7253 C CA . LYS B 1 418 ? -38.688 6.453 14.109 1 96.06 418 LYS B CA 1
ATOM 7254 C C . LYS B 1 418 ? -37.312 7.078 14.031 1 96.06 418 LYS B C 1
ATOM 7256 O O . LYS B 1 418 ? -37.156 8.297 14.18 1 96.06 418 LYS B O 1
ATOM 7261 N N . LYS B 1 419 ? -36.344 6.211 13.867 1 96.06 419 LYS B N 1
ATOM 7262 C CA . LYS B 1 419 ? -35 6.695 13.711 1 96.06 419 LYS B CA 1
ATOM 7263 C C . LYS B 1 419 ? -34.875 7.648 12.523 1 96.06 419 LYS B C 1
ATOM 7265 O O . LYS B 1 419 ? -34.125 8.633 12.578 1 96.06 419 LYS B O 1
ATOM 7270 N N . CYS B 1 420 ? -35.594 7.344 11.453 1 96.25 420 CYS B N 1
ATOM 7271 C CA . CYS B 1 420 ? -35.594 8.219 10.281 1 96.25 420 CYS B CA 1
ATOM 7272 C C . CYS B 1 420 ? -36.156 9.586 10.633 1 96.25 420 CYS B C 1
ATOM 7274 O O . CYS B 1 420 ? -35.625 10.617 10.234 1 96.25 420 CYS B O 1
ATOM 7276 N N . GLU B 1 421 ? -37.219 9.586 11.383 1 96.81 421 GLU B N 1
ATOM 7277 C CA . GLU B 1 421 ? -37.844 10.836 11.797 1 96.81 421 GLU B CA 1
ATOM 7278 C C . GLU B 1 421 ? -36.906 11.664 12.672 1 96.81 421 GLU B C 1
ATOM 7280 O O . GLU B 1 421 ? -36.812 12.883 12.484 1 96.81 421 GLU B O 1
ATOM 7285 N N . GLU B 1 422 ? -36.281 11.008 13.555 1 97.81 422 GLU B N 1
ATOM 7286 C CA . GLU B 1 422 ? -35.344 11.688 14.438 1 97.81 422 GLU B CA 1
ATOM 7287 C C . GLU B 1 422 ? -34.125 12.219 13.656 1 97.81 422 GLU B C 1
ATOM 7289 O O . GLU B 1 422 ? -33.656 13.32 13.93 1 97.81 422 GLU B O 1
ATOM 7294 N N . ALA B 1 423 ? -33.688 11.414 12.68 1 97.5 423 ALA B N 1
ATOM 7295 C CA . ALA B 1 423 ? -32.562 11.812 11.836 1 97.5 423 ALA B CA 1
ATOM 7296 C C . ALA B 1 423 ? -32.906 13.07 11.047 1 97.5 423 ALA B C 1
ATOM 7298 O O . ALA B 1 423 ? -32.031 13.93 10.844 1 97.5 423 ALA B O 1
ATOM 7299 N N . ILE B 1 424 ? -34.125 13.25 10.641 1 97.75 424 ILE B N 1
ATOM 7300 C CA . ILE B 1 424 ? -34.562 14.422 9.898 1 97.75 424 ILE B CA 1
ATOM 7301 C C . ILE B 1 424 ? -34.469 15.656 10.789 1 97.75 424 ILE B C 1
ATOM 7303 O O . ILE B 1 424 ? -33.969 16.703 10.367 1 97.75 424 ILE B O 1
ATOM 7307 N N . VAL B 1 425 ? -34.906 15.516 11.977 1 97.94 425 VAL B N 1
ATOM 7308 C CA . VAL B 1 425 ? -34.906 16.641 12.906 1 97.94 425 VAL B CA 1
ATOM 7309 C C . VAL B 1 425 ? -33.469 17.078 13.203 1 97.94 425 VAL B C 1
ATOM 7311 O O . VAL B 1 425 ? -33.156 18.266 13.156 1 97.94 425 VAL B O 1
ATOM 7314 N N . GLU B 1 426 ? -32.688 16.141 13.484 1 98.19 426 GLU B N 1
ATOM 7315 C CA . GLU B 1 426 ? -31.281 16.422 13.758 1 98.19 426 GLU B CA 1
ATOM 7316 C C . GLU B 1 426 ? -30.609 17.062 12.547 1 98.19 426 GLU B C 1
ATOM 7318 O O . GLU B 1 426 ? -29.844 18.016 12.688 1 98.19 426 GLU B O 1
ATOM 7323 N N . ALA B 1 427 ? -30.906 16.484 11.375 1 98.38 427 ALA B N 1
ATOM 7324 C CA . ALA B 1 427 ? -30.312 16.984 10.148 1 98.38 427 ALA B CA 1
ATOM 7325 C C . ALA B 1 427 ? -30.75 18.422 9.875 1 98.38 427 ALA B C 1
ATOM 7327 O O . ALA B 1 427 ? -29.969 19.25 9.391 1 98.38 427 ALA B O 1
ATOM 7328 N N . LYS B 1 428 ? -31.984 18.75 10.172 1 98.31 428 LYS B N 1
ATOM 7329 C CA . LYS B 1 428 ? -32.5 20.109 9.984 1 98.31 428 LYS B CA 1
ATOM 7330 C C . LYS B 1 428 ? -31.75 21.094 10.883 1 98.31 428 LYS B C 1
ATOM 7332 O O . LYS B 1 428 ? -31.406 22.188 10.453 1 98.31 428 LYS B O 1
ATOM 7337 N N . THR B 1 429 ? -31.547 20.703 12.07 1 98.31 429 THR B N 1
ATOM 7338 C CA . THR B 1 429 ? -30.828 21.547 13.023 1 98.31 429 THR B CA 1
ATOM 7339 C C . THR B 1 429 ? -29.391 21.766 12.57 1 98.31 429 THR B C 1
ATOM 7341 O O . THR B 1 429 ? -28.906 22.906 12.555 1 98.31 429 THR B O 1
ATOM 7344 N N . THR B 1 430 ? -28.734 20.75 12.164 1 98.44 430 THR B N 1
ATOM 7345 C CA . THR B 1 430 ? -27.359 20.828 11.711 1 98.44 430 THR B CA 1
ATOM 7346 C C . THR B 1 430 ? -27.25 21.641 10.43 1 98.44 430 THR B C 1
ATOM 7348 O O . THR B 1 430 ? -26.312 22.422 10.258 1 98.44 430 THR B O 1
ATOM 7351 N N . LEU B 1 431 ? -28.234 21.438 9.539 1 98.44 431 LEU B N 1
ATOM 7352 C CA . LEU B 1 431 ? -28.281 22.188 8.297 1 98.44 431 LEU B CA 1
ATOM 7353 C C . LEU B 1 431 ? -28.359 23.688 8.57 1 98.44 431 LEU B C 1
ATOM 7355 O O . LEU B 1 431 ? -27.625 24.469 7.961 1 98.44 431 LEU B O 1
ATOM 7359 N N . ALA B 1 432 ? -29.156 24.047 9.508 1 98.31 432 ALA B N 1
ATOM 7360 C CA . ALA B 1 432 ? -29.297 25.453 9.859 1 98.31 432 ALA B CA 1
ATOM 7361 C C . ALA B 1 432 ? -27.984 26 10.406 1 98.31 432 ALA B C 1
ATOM 7363 O O . ALA B 1 432 ? -27.609 27.141 10.094 1 98.31 432 ALA B O 1
ATOM 7364 N N . ARG B 1 433 ? -27.391 25.266 11.195 1 98.19 433 ARG B N 1
ATOM 7365 C CA . ARG B 1 433 ? -26.109 25.688 11.75 1 98.19 433 ARG B CA 1
ATOM 7366 C C . ARG B 1 433 ? -25.078 25.906 10.648 1 98.19 433 ARG B C 1
ATOM 7368 O O . ARG B 1 433 ? -24.406 26.938 10.625 1 98.19 433 ARG B O 1
ATOM 7375 N N . TYR B 1 434 ? -24.969 24.969 9.711 1 98.5 434 TYR B N 1
ATOM 7376 C CA . TYR B 1 434 ? -23.984 25.078 8.633 1 98.5 434 TYR B CA 1
ATOM 7377 C C . TYR B 1 434 ? -24.312 26.266 7.723 1 98.5 434 TYR B C 1
ATOM 7379 O O . TYR B 1 434 ? -23.406 26.984 7.297 1 98.5 434 TYR B O 1
ATOM 7387 N N . GLN B 1 435 ? -25.562 26.453 7.477 1 98.38 435 GLN B N 1
ATOM 7388 C CA . GLN B 1 435 ? -25.953 27.594 6.645 1 98.38 435 GLN B CA 1
ATOM 7389 C C . GLN B 1 435 ? -25.641 28.922 7.32 1 98.38 435 GLN B C 1
ATOM 7391 O O . GLN B 1 435 ? -25.266 29.891 6.656 1 98.38 435 GLN B O 1
ATOM 7396 N N . GLY B 1 436 ? -25.766 28.953 8.617 1 98.12 436 GLY B N 1
ATOM 7397 C CA . GLY B 1 436 ? -25.375 30.125 9.375 1 98.12 436 GLY B CA 1
ATOM 7398 C C . GLY B 1 436 ? -23.891 30.422 9.281 1 98.12 436 GLY B C 1
ATOM 7399 O O . GLY B 1 436 ? -23.484 31.594 9.133 1 98.12 436 GLY B O 1
ATOM 7400 N N . LEU B 1 437 ? -23.109 29.406 9.312 1 98.25 437 LEU B N 1
ATOM 7401 C CA . LEU B 1 437 ? -21.672 29.562 9.227 1 98.25 437 LEU B CA 1
ATOM 7402 C C . LEU B 1 437 ? -21.25 30.047 7.84 1 98.25 437 LEU B C 1
ATOM 7404 O O . LEU B 1 437 ? -20.281 30.797 7.703 1 98.25 437 LEU B O 1
ATOM 7408 N N . VAL B 1 438 ? -21.984 29.656 6.816 1 97.94 438 VAL B N 1
ATOM 7409 C CA . VAL B 1 438 ? -21.672 30.031 5.438 1 97.94 438 VAL B CA 1
ATOM 7410 C C . VAL B 1 438 ? -22.094 31.469 5.188 1 97.94 438 VAL B C 1
ATOM 7412 O O . VAL B 1 438 ? -21.375 32.219 4.535 1 97.94 438 VAL B O 1
ATOM 7415 N N . LYS B 1 439 ? -23.188 31.906 5.766 1 97.5 439 LYS B N 1
ATOM 7416 C CA . LYS B 1 439 ? -23.812 33.188 5.414 1 97.5 439 LYS B CA 1
ATOM 7417 C C . LYS B 1 439 ? -23.266 34.312 6.273 1 97.5 439 LYS B C 1
ATOM 7419 O O . LYS B 1 439 ? -23.203 35.469 5.82 1 97.5 439 LYS B O 1
ATOM 7424 N N . GLU B 1 440 ? -22.859 34 7.492 1 97.44 440 GLU B N 1
ATOM 7425 C CA . GLU B 1 440 ? -22.484 35.031 8.438 1 97.44 440 GLU B CA 1
ATOM 7426 C C . GLU B 1 440 ? -21 35 8.75 1 97.44 440 GLU B C 1
ATOM 7428 O O . GLU B 1 440 ? -20.547 34.156 9.531 1 97.44 440 GLU B O 1
ATOM 7433 N N . ASP B 1 441 ? -20.312 35.969 8.367 1 96.75 441 ASP B N 1
ATOM 7434 C CA . ASP B 1 441 ? -18.859 36.062 8.555 1 96.75 441 ASP B CA 1
ATOM 7435 C C . ASP B 1 441 ? -18.5 36.062 10.031 1 96.75 441 ASP B C 1
ATOM 7437 O O . ASP B 1 441 ? -17.5 35.469 10.438 1 96.75 441 ASP B O 1
ATOM 7441 N N . LYS B 1 442 ? -19.266 36.719 10.797 1 97.31 442 LYS B N 1
ATOM 7442 C CA . LYS B 1 442 ? -19 36.812 12.234 1 97.31 442 LYS B CA 1
ATOM 7443 C C . LYS B 1 442 ? -19.047 35.438 12.891 1 97.31 442 LYS B C 1
ATOM 7445 O O . LYS B 1 442 ? -18.203 35.094 13.719 1 97.31 442 LYS B O 1
ATOM 7450 N N . LYS B 1 443 ? -20.031 34.656 12.531 1 97.81 443 LYS B N 1
ATOM 7451 C CA . LYS B 1 443 ? -20.172 33.312 13.086 1 97.81 443 LYS B CA 1
ATOM 7452 C C . LYS B 1 443 ? -18.984 32.438 12.68 1 97.81 443 LYS B C 1
ATOM 7454 O O . LYS B 1 443 ? -18.484 31.656 13.484 1 97.81 443 LYS B O 1
ATOM 7459 N N . LEU B 1 444 ? -18.609 32.594 11.445 1 98.38 444 LEU B N 1
ATOM 7460 C CA . LEU B 1 444 ? -17.484 31.797 10.953 1 98.38 444 LEU B CA 1
ATOM 7461 C C . LEU B 1 444 ? -16.188 32.188 11.656 1 98.38 444 LEU B C 1
ATOM 7463 O O . LEU B 1 444 ? -15.391 31.328 12.023 1 98.38 444 LEU B O 1
ATOM 7467 N N . THR B 1 445 ? -15.984 33.469 11.859 1 98.5 445 THR B N 1
ATOM 7468 C CA . THR B 1 445 ? -14.812 33.969 12.57 1 98.5 445 THR B CA 1
ATOM 7469 C C . THR B 1 445 ? -14.773 33.438 14 1 98.5 445 THR B C 1
ATOM 7471 O O . THR B 1 445 ? -13.734 32.969 14.469 1 98.5 445 THR B O 1
ATOM 7474 N N . GLU B 1 446 ? -15.93 33.469 14.594 1 98.38 446 GLU B N 1
ATOM 7475 C CA . GLU B 1 446 ? -16.016 32.938 15.945 1 98.38 446 GLU B CA 1
ATOM 7476 C C . GLU B 1 446 ? -15.711 31.438 15.984 1 98.38 446 GLU B C 1
ATOM 7478 O O . GLU B 1 446 ? -15.031 30.969 16.891 1 98.38 446 GLU B O 1
ATOM 7483 N N . PHE B 1 447 ? -16.266 30.766 15.055 1 98.12 447 PHE B N 1
ATOM 7484 C CA . PHE B 1 447 ? -15.992 29.344 14.93 1 98.12 447 PHE B CA 1
ATOM 7485 C C . PHE B 1 447 ? -14.492 29.094 14.836 1 98.12 447 PHE B C 1
ATOM 7487 O O . PHE B 1 447 ? -13.961 28.219 15.531 1 98.12 447 PHE B O 1
ATOM 7494 N N . MET B 1 448 ? -13.758 29.828 14.016 1 98.69 448 MET B N 1
ATOM 7495 C CA . MET B 1 448 ? -12.32 29.688 13.82 1 98.69 448 MET B CA 1
ATOM 7496 C C . MET B 1 448 ? -11.562 29.984 15.117 1 98.69 448 MET B C 1
ATOM 7498 O O . MET B 1 448 ? -10.633 29.266 15.477 1 98.69 448 MET B O 1
ATOM 7502 N N . ILE B 1 449 ? -11.984 31.031 15.781 1 98.75 449 ILE B N 1
ATOM 7503 C CA . ILE B 1 449 ? -11.32 31.453 17.016 1 98.75 449 ILE B CA 1
ATOM 7504 C C . ILE B 1 449 ? -11.453 30.359 18.078 1 98.75 449 ILE B C 1
ATOM 7506 O O . ILE B 1 449 ? -10.477 30.031 18.75 1 98.75 449 ILE B O 1
ATOM 7510 N N . ILE B 1 450 ? -12.609 29.766 18.172 1 98.44 450 ILE B N 1
ATOM 7511 C CA . ILE B 1 450 ? -12.844 28.703 19.141 1 98.44 450 ILE B CA 1
ATOM 7512 C C . ILE B 1 450 ? -11.938 27.516 18.844 1 98.44 450 ILE B C 1
ATOM 7514 O O . ILE B 1 450 ? -11.312 26.969 19.75 1 98.44 450 ILE B O 1
ATOM 7518 N N . GLU B 1 451 ? -11.852 27.156 17.578 1 98.19 451 GLU B N 1
ATOM 7519 C CA . GLU B 1 451 ? -10.984 26.047 17.188 1 98.19 451 GLU B CA 1
ATOM 7520 C C . GLU B 1 451 ? -9.531 26.312 17.531 1 98.19 451 GLU B C 1
ATOM 7522 O O . GLU B 1 451 ? -8.812 25.422 17.984 1 98.19 451 GLU B O 1
ATOM 7527 N N . LEU B 1 452 ? -9.094 27.531 17.297 1 98.62 452 LEU B N 1
ATOM 7528 C CA . LEU B 1 452 ? -7.719 27.922 17.578 1 98.62 452 LEU B CA 1
ATOM 7529 C C . LEU B 1 452 ? -7.441 27.859 19.078 1 98.62 452 LEU B C 1
ATOM 7531 O O . LEU B 1 452 ? -6.406 27.359 19.5 1 98.62 452 LEU B O 1
ATOM 7535 N N . GLU B 1 453 ? -8.328 28.359 19.859 1 98.12 453 GLU B N 1
ATOM 7536 C CA . GLU B 1 453 ? -8.18 28.359 21.312 1 98.12 453 GLU B CA 1
ATOM 7537 C C . GLU B 1 453 ? -8.141 26.938 21.859 1 98.12 453 GLU B C 1
ATOM 7539 O O . GLU B 1 453 ? -7.344 26.641 22.75 1 98.12 453 GLU B O 1
ATOM 7544 N N . GLU B 1 454 ? -9 26.141 21.359 1 97.88 454 GLU B N 1
ATOM 7545 C CA . GLU B 1 454 ? -9.008 24.75 21.797 1 97.88 454 GLU B CA 1
ATOM 7546 C C . GLU B 1 454 ? -7.68 24.062 21.484 1 97.88 454 GLU B C 1
ATOM 7548 O O . GLU B 1 454 ? -7.148 23.328 22.328 1 97.88 454 GLU B O 1
ATOM 7553 N N . LEU B 1 455 ? -7.148 24.328 20.297 1 98 455 LEU B N 1
ATOM 7554 C CA . LEU B 1 455 ? -5.875 23.734 19.906 1 98 455 LEU B CA 1
ATOM 7555 C C . LEU B 1 455 ? -4.75 24.234 20.812 1 98 455 LEU B C 1
ATOM 7557 O O . LEU B 1 455 ? -3.939 23.438 21.281 1 98 455 LEU B O 1
ATOM 7561 N N . GLN B 1 456 ? -4.68 25.531 21.047 1 97.81 456 GLN B N 1
ATOM 7562 C CA . GLN B 1 456 ? -3.654 26.141 21.891 1 97.81 456 GLN B CA 1
ATOM 7563 C C . GLN B 1 456 ? -3.729 25.578 23.312 1 97.81 456 GLN B C 1
ATOM 7565 O O . GLN B 1 456 ? -2.703 25.25 23.922 1 97.81 456 GLN B O 1
ATOM 7570 N N . ASN B 1 457 ? -4.926 25.438 23.812 1 97.25 457 ASN B N 1
ATOM 7571 C CA . ASN B 1 457 ? -5.117 24.969 25.172 1 97.25 457 ASN B CA 1
ATOM 7572 C C . ASN B 1 457 ? -4.648 23.516 25.344 1 97.25 457 ASN B C 1
ATOM 7574 O O . ASN B 1 457 ? -4.125 23.156 26.391 1 97.25 457 ASN B O 1
ATOM 7578 N N . LYS B 1 458 ? -4.816 22.812 24.344 1 96.88 458 LYS B N 1
ATOM 7579 C CA . LYS B 1 458 ? -4.453 21.406 24.422 1 96.88 458 LYS B CA 1
ATOM 7580 C C . LYS B 1 458 ? -2.947 21.203 24.266 1 96.88 458 LYS B C 1
ATOM 7582 O O . LYS B 1 458 ? -2.355 20.344 24.906 1 96.88 458 LYS B O 1
ATOM 7587 N N . TRP B 1 459 ? -2.277 22 23.438 1 97.06 459 TRP B N 1
ATOM 7588 C CA . TRP B 1 459 ? -0.917 21.656 23.047 1 97.06 459 TRP B CA 1
ATOM 7589 C C . TRP B 1 459 ? 0.08 22.688 23.547 1 97.06 459 TRP B C 1
ATOM 7591 O O . TRP B 1 459 ? 1.289 22.453 23.547 1 97.06 459 TRP B O 1
ATOM 7601 N N . ASP B 1 460 ? -0.357 23.844 23.906 1 93.81 460 ASP B N 1
ATOM 7602 C CA . ASP B 1 460 ? 0.513 24.906 24.422 1 93.81 460 ASP B CA 1
ATOM 7603 C C . ASP B 1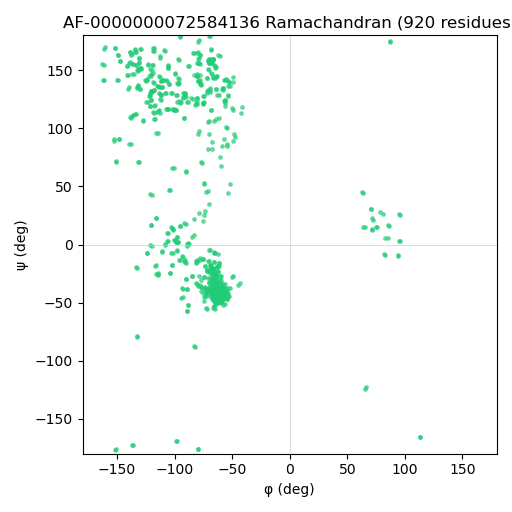 460 ? -0.243 25.812 25.391 1 93.81 460 ASP B C 1
ATOM 7605 O O . ASP B 1 460 ? -0.545 26.953 25.062 1 93.81 460 ASP B O 1
ATOM 7609 N N . LYS B 1 461 ? -0.503 25.125 26.594 1 74.38 461 LYS B N 1
ATOM 7610 C CA . LYS B 1 461 ? -1.229 25.922 27.578 1 74.38 461 LYS B CA 1
ATOM 7611 C C . LYS B 1 461 ? -0.364 27.062 28.109 1 74.38 461 LYS B C 1
ATOM 7613 O O . LYS B 1 461 ? 0.79 26.844 28.484 1 74.38 461 LYS B O 1
ATOM 7618 N N . VAL B 1 462 ? -0.741 28.281 27.859 1 66.5 462 VAL B N 1
ATOM 7619 C CA . VAL B 1 462 ? -0.075 29.453 28.406 1 66.5 462 VAL B CA 1
ATOM 7620 C C . VAL B 1 462 ? -0.642 29.781 29.781 1 66.5 462 VAL B C 1
ATOM 7622 O O . VAL B 1 462 ? -1.823 29.547 30.047 1 66.5 462 VAL B O 1
#

Organism: Leptospira interrogans serogroup Icterohaemorrhagiae serovar Lai (strain 56601) (NCBI:txid189518)

Nearest PDB structures (foldseek):
  5zen-assembly1_A  TM=8.800E-01  e=3.816E-28  Homo sapiens
  5zad-assembly1_B  TM=8.561E-01  e=1.482E-27  Homo sapiens
  3l4k-assembly1_A  TM=8.552E-01  e=4.122E-25  Saccharomyces cerevisiae
  2rgr-assembly1_A-2  TM=8.499E-01  e=1.587E-25  Saccharomyces cerevisiae
  4gfh-assembly1_A  TM=8.533E-01  e=1.081E-23  Saccharomyces cerevisiae S288C

pLDDT: mean 90.3, std 16.35, range [22.75, 98.81]

Foldseek 3Di:
DCPCPPPPPPPPPPPPDPVVVLVVCVVVLVVVQLPFQAFAALFQLDGQLRQLLVVLQCVDPLAPDWDQLQVSLVSSCVQPVDDSVVSSLSLLLLQDDEWQRFLDRQKHKDADSAFQQGNNPGDDSRPMTIHGDPLNVLQCQVVLVVLFDWDAGPVRPDIGGPGGHGLFRCSQATWGWGDGDVDTATHAHFDLVLRLQQLLCCLVPVFGDATDHDIPPDPWDWDWDADPVGWIKIKTFWDWDDDDLKIWTWDHAPPDHNVNVVVLLVVLCPDPPHQFPDKDFPDDRTGTIITDGDVPCRDDPVNVCVSRVDIDMDTHFHWHQYPSSDTDGDHPRVSSSSNSVVVLVSLLSVLVVVLVVLVVLLLVLVLLLVCLVVPLVPVVVPADDLVRSLVVVVVVVRPPSNVSSVDDPVCNDPVNNVVSVVSNVVSVVSSVVSVCCNPDSVSVSVVSSVSSVVSCCVPPND/DPVCPPDPPPPPPPCPDPVVVLVVCVQVLLVVQLPFQAFAALFQLDGQLRQLLVVLQCVDPLAPDWDQLQVSLVSSCVQPVDDSVVSSLSLLLLQDDEWQRFLDRQKHKDADSAFQQGNNPGDDSRPMTIHGDPLNVLQCQVVLVVLFDWDAGPVRPDIGGPGGHGLFRCSQAHWGWGDGDPDTATHAHFDLVLRLQQLLCCLVPVFGDATDHDIPPDPWDWDWDADPVGWIKIKTFWDWDDDDLKIWTWDHAPPDHNVNVVVLVVVLCPDPPHQFPDKDFPDDRTGTMITDGDVPCRDDPVNVCVSRVDIDMDTHFHWHQYPSSDTDGDHPRVSSSSNSVVVLVSLLSVLVVLLVVLVVLLLVLVVLLVCLVVPLVPVVVPADDLVRSLVVVVVVVRPPSNVSSVDDPVCNDPVNNVVSVVSNVVSVVSSVVSVCCNPDSVSVSVVSSVSSVVSCCVPPND